Protein AF-A0A832K5X6-F1 (afdb_monomer_lite)

pLDDT: mean 90.78, std 11.9, range [24.38, 98.81]

Foldseek 3Di:
DDDDDDDDDDDDDDDDDDDDPPPDDPFDPDAQKDDADQWIKGFDDDPQWTQGIFIDGNRHGQWDKGFWPPCQKTANDWGWDADPQKIKIKGAPIAGDPQLFFDWDRGWIWMWIDHHPDPWIKIWTKTWGQTHDPVSNCVVFNQDFAWTTKTADPQFQWKDDLLATAGAVVNPCALQANQQFPHCAGWQYASRDSQKGQKAALLLRLFSKIKTDNQVQLKIKMWGQVVCQQFPLLRRQWIKMFGQDGDPDGTIITIGPGAQFFLRRHHDYDHNGDMRIGMTITDIDRRRHLLFAPLVVVLVCCCVPPLLRFFFFAPFFALQLAFLALQVCQLDFDFQDQLQQKDFADQQGDPKFDHGWIAGDRLVCLRFLHVLLVVLVDDVSVVNNVVNVVLCVVQWDWDADPNATAIFHKPPSGGFIDPRQDPVRIDRLALSRLSNLSSLLSCCLPPVDCVSVVVNSRHLSVLSPSLHYFANDRNNRSKHFLLSLRSLLSSLQLLLVRPCPPPVCVVVSVSSLSSSVRSNSNSFSHNSWASDLQAQDTRHLFGFGISTSQRRSWGFQFSCQSSLSSLQLSCQAPVPLSSLQSSRVNSLQVQLQFALFDDQFSSRDDQFRGFRTQHRAGSHNLGHRGTDLGHGHHHDSQEEFGNFAQKHWEHYDQAIHMHGHFDDFKDWFQWFDDPQRWIKIAIAGPDPFFGKYKYFHHSHQLPPWWKWKCDPPDIGTDDEPGQKHDDSSHRRIIMGGRDDHGIMITTHDDDSPGDRRDHNNRNHDEDDDQVSQDDPQKGWDPFPFDDAWDLGRGDLATPNSDDAAWGHRSNFIWGFHDCVHNVGGGWDAFWDFDPDWAPQFQKKKWKKKAQDPDKWKWWAKPVRDTDTWDPQWFFNDDDDDPSHDITITMTMDGDPPPITTGTMGTDRMITGIMMTGNDDPVSVVSSCVSGVVRSVVSVVVVVVLVVLVVLLVLLPPQAAQQEEEFDDDQSAPLNSSCSSSCVVVRYDYADLVQLLPPVRQACVRHQEYEYREAAEHEQEAPDGRSNLVSVLRRLLRLHEYEYQYQYQHHQQFYDYHVGGGDDGDRSCVVVQFDWDQQDQADPDWWKKAFDPVDDQADDDDRIDTQDPDDRNRHTATAQVRGDPQKDKDAGIATPPRHHQWIKIARCDDSSHNGIYTHHGNRCCPDPCNVRNSSRNSSNVSVSSD

Sequence (1185 aa):
MYFQKRVISGFAIWAGFLFLSVGLLKVEAGMKEIEAGNQRVSAVEEKGEFTGFDFSVDGKVVAPIRLSSNNFITAGKVETKEESGRKTLVLSALKAKSNTGVKLGAEDYVSITLEQGELYPVVKFRITLSDFNEDKWKDGAGNCPFHFLTCSMQDADAWQMRGWTMATPKADPFPLLIDPHGGNDCEVASKFNRNWSYICPVGAHPVPLIGIWAPERKHYVGYLFQGARFLDHTEKYVATAYCWKEGKDSQFITLAYPYGGKLYQQLVLPKKGDTVSSWFHLIWSLDMPSTKDPNELVHNFIFEKYSAYLPGVPRINDMSFQPGECQKALRVFPQPGSPGIVYKIGPDGDAFSEPGGMYMGGWGWHRELPVEAAWKRGKAAIEKCKKDLEYLYPLAKKFTIGGDECITWEEPLEGKWKQGWDPDNRNVHNSDVWAAAIALVDLYRNEKDPGYLPWIDGLYNWTKHFVFTRNEFHDVPSSPFAIGCNLSCAFLLDYYFTFKYDPQRSQKARDAVDLARAILYRYMPIWPSDNDEADNLDSAFLLEPNSGRDWAGLACANEVHWVLDTITQVYVHTGDKKLNYYMKGILERWYLLYRDEYHRSVMEYPRSAFTEGLGLFDGSGPGRGGRYNFGCADILPFHYPIGKSLLRVTAGEKGAFACNKKGVHTYITDYRYTPDANFSFRVKSKLKEPFDVSITFPFYNITQKPVKIVRGDTQIELVKGEGYKLYATSPSSVYVMNVQDGDIVVVGDVDMKSPVISLEHGFEYKKPTQKELTEGGFEMLYLPVNTAVSLDWEDPSSFAGILPGRHYAFKVPYYIVPPEVSGGPIAVKDNCSFKEPVSGASRIFVVYSEEGSKPEISILLDDGKSVMLPEDAALAWKFWPPCFTRRLWMSSIAIPAGKKVTGVNVKDALLFAFTSWKGDDAGLKTVMECYTKAVEEGKKTRIAEKEMNEFKKQLENIPKGKIAILPPEATSVAATFAGKTGIMEKAKFINTNQLVGSGVFNARNYPVAFYFAGEEYVKTVREDEDGIEAIKRFLSGGGLLVLLPSGPYPMFYGSEKGQKAKTGDPLLPKIGIPMTCAFERPPGPLEMTFNRNQKIIKGLPDVIPFPETGDQRLRPIPPERVTGEAQVTSILTVENYGDAICYIEFKDGELKGGKILYVWSTLLTQEYGQTILNEVFKFVASQFK

Structure (mmCIF, N/CA/C/O backbone):
data_AF-A0A832K5X6-F1
#
_entry.id   AF-A0A832K5X6-F1
#
loop_
_atom_site.group_PDB
_atom_site.id
_atom_site.type_symbol
_atom_site.label_atom_id
_atom_site.label_alt_id
_atom_site.label_comp_id
_atom_site.label_asym_id
_atom_site.label_entity_id
_atom_site.label_seq_id
_atom_site.pdbx_PDB_ins_code
_atom_site.Cartn_x
_atom_site.Cartn_y
_atom_site.Cartn_z
_atom_site.occupancy
_atom_site.B_iso_or_equiv
_atom_site.auth_seq_id
_atom_site.auth_comp_id
_atom_site.auth_asym_id
_atom_site.auth_atom_id
_atom_site.pdbx_PDB_model_num
ATOM 1 N N . MET A 1 1 ? -25.272 -55.835 28.101 1.00 28.42 1 MET A N 1
ATOM 2 C CA . MET A 1 1 ? -25.116 -57.247 28.516 1.00 28.42 1 MET A CA 1
ATOM 3 C C . MET A 1 1 ? -25.075 -57.255 30.043 1.00 28.42 1 MET A C 1
ATOM 5 O O . MET A 1 1 ? -24.190 -56.587 30.532 1.00 28.42 1 MET A O 1
ATOM 9 N N . TYR A 1 2 ? -26.051 -57.887 30.729 1.00 24.64 2 TYR A N 1
ATOM 10 C CA . TYR A 1 2 ? -26.126 -58.233 32.182 1.00 24.64 2 TYR A CA 1
ATOM 11 C C . TYR A 1 2 ? -25.708 -57.186 33.270 1.00 24.64 2 TYR A C 1
ATOM 13 O O . TYR A 1 2 ? -24.648 -56.597 33.181 1.00 24.64 2 TYR A O 1
ATOM 21 N N . PHE A 1 3 ? -26.419 -56.948 34.391 1.00 27.56 3 PHE A N 1
ATOM 22 C CA . PHE A 1 3 ? -27.741 -57.383 34.896 1.00 27.56 3 PHE A CA 1
ATOM 23 C C . PHE A 1 3 ? -28.139 -56.559 36.164 1.00 27.56 3 PHE A C 1
ATOM 25 O O . PHE A 1 3 ? -27.250 -56.098 36.859 1.00 27.56 3 PHE A O 1
ATOM 32 N N . GLN A 1 4 ? -29.450 -56.450 36.466 1.00 27.53 4 GLN A N 1
ATOM 33 C CA . GLN A 1 4 ? -30.136 -56.200 37.778 1.00 27.53 4 GLN A CA 1
ATOM 34 C C . GLN A 1 4 ? -29.647 -55.096 38.768 1.00 27.53 4 GLN A C 1
ATOM 36 O O . GLN A 1 4 ? -28.482 -55.018 39.113 1.00 27.53 4 GLN A O 1
ATOM 41 N N . LYS A 1 5 ? -30.477 -54.158 39.275 1.00 30.28 5 LYS A N 1
ATOM 42 C CA . LYS A 1 5 ? -31.787 -54.180 40.009 1.00 30.28 5 LYS A CA 1
ATOM 43 C C . LYS A 1 5 ? -31.727 -54.463 41.530 1.00 30.28 5 LYS A C 1
ATOM 45 O O . LYS A 1 5 ? -31.604 -55.619 41.918 1.00 30.28 5 LYS A O 1
ATOM 50 N N . ARG A 1 6 ? -32.088 -53.444 42.335 1.00 26.84 6 ARG A N 1
ATOM 51 C CA . ARG A 1 6 ? -33.115 -53.396 43.428 1.00 26.84 6 ARG A CA 1
ATOM 52 C C . ARG A 1 6 ? -33.050 -51.976 44.057 1.00 26.84 6 ARG A C 1
ATOM 54 O O . ARG A 1 6 ? -31.949 -51.548 44.358 1.00 26.84 6 ARG A O 1
ATOM 61 N N . VAL A 1 7 ? -34.074 -51.102 44.101 1.00 28.72 7 VAL A N 1
ATOM 62 C CA . VAL A 1 7 ? -35.502 -51.206 44.520 1.00 28.72 7 VAL A CA 1
ATOM 63 C C . VAL A 1 7 ? -35.550 -51.538 46.029 1.00 28.72 7 VAL A C 1
ATOM 65 O O . VAL A 1 7 ? -35.033 -52.583 46.402 1.00 28.72 7 VAL A O 1
ATOM 68 N N . ILE A 1 8 ? -36.053 -50.676 46.936 1.00 27.97 8 ILE A N 1
ATOM 69 C CA . ILE A 1 8 ? -37.490 -50.474 47.263 1.00 27.97 8 ILE A CA 1
ATOM 70 C C . ILE A 1 8 ? -37.737 -49.216 48.158 1.00 27.97 8 ILE A C 1
ATOM 72 O O . ILE A 1 8 ? -36.993 -49.014 49.105 1.00 27.97 8 ILE A O 1
ATOM 76 N N . SER A 1 9 ? -38.805 -48.449 47.833 1.00 27.28 9 SER A N 1
ATOM 77 C CA . SER A 1 9 ? -39.694 -47.519 48.613 1.00 27.28 9 SER A CA 1
ATOM 78 C C . SER A 1 9 ? -39.194 -46.646 49.794 1.00 27.28 9 SER A C 1
ATOM 80 O O . SER A 1 9 ? -38.383 -47.085 50.591 1.00 27.28 9 SER A O 1
ATOM 82 N N . GLY A 1 10 ? -39.788 -45.476 50.088 1.00 25.58 10 GLY A N 1
ATOM 83 C CA . GLY A 1 10 ? -40.929 -44.778 49.460 1.00 25.58 10 GLY A CA 1
ATOM 84 C C . GLY A 1 10 ? -41.652 -43.804 50.421 1.00 25.58 10 GLY A C 1
ATOM 85 O O . GLY A 1 10 ? -41.367 -43.812 51.611 1.00 25.58 10 GLY A O 1
ATOM 86 N N . PHE A 1 11 ? -42.619 -43.038 49.883 1.00 25.77 11 PHE A N 1
ATOM 87 C CA . PHE A 1 11 ? -43.412 -41.946 50.504 1.00 25.77 11 PHE A CA 1
ATOM 88 C C . PHE A 1 11 ? -42.625 -40.662 50.873 1.00 25.77 11 PHE A C 1
ATOM 90 O O . PHE A 1 11 ? -41.621 -40.755 51.561 1.00 25.77 11 PHE A O 1
ATOM 97 N N . ALA A 1 12 ? -42.957 -39.408 50.522 1.00 25.78 12 ALA A N 1
ATOM 98 C CA . ALA A 1 12 ? -43.985 -38.686 49.736 1.00 25.78 12 ALA A CA 1
ATOM 99 C C . ALA A 1 12 ? -44.571 -37.524 50.573 1.00 25.78 12 ALA A C 1
ATOM 101 O O . ALA A 1 12 ? -44.940 -37.755 51.720 1.00 25.78 12 ALA A O 1
ATOM 102 N N . ILE A 1 13 ? -44.755 -36.352 49.923 1.00 26.09 13 ILE A N 1
ATOM 103 C CA . ILE A 1 13 ? -45.437 -35.114 50.401 1.00 26.09 13 ILE A CA 1
ATOM 104 C C . ILE A 1 13 ? -44.584 -34.287 51.407 1.00 26.09 13 ILE A C 1
ATOM 106 O O . ILE A 1 13 ? -44.128 -34.836 52.398 1.00 26.09 13 ILE A O 1
ATOM 110 N N . TRP A 1 14 ? -44.298 -32.978 51.231 1.00 24.38 14 TRP A N 1
ATOM 111 C CA . TRP A 1 14 ? -44.608 -32.002 50.152 1.00 24.38 14 TRP A CA 1
ATOM 112 C C . TRP A 1 14 ? -43.630 -30.787 50.137 1.00 24.38 14 TRP A C 1
ATOM 114 O O . TRP A 1 14 ? -42.732 -30.720 50.964 1.00 24.38 14 TRP A O 1
ATOM 124 N N . ALA A 1 15 ? -43.878 -29.819 49.233 1.00 27.23 15 ALA A N 1
ATOM 125 C CA . ALA A 1 15 ? -43.425 -28.407 49.219 1.00 27.23 15 ALA A CA 1
ATOM 126 C C . ALA A 1 15 ? -41.910 -28.081 49.324 1.00 27.23 15 ALA A C 1
ATOM 128 O O . ALA A 1 15 ? -41.325 -28.068 50.403 1.00 27.23 15 ALA A O 1
ATOM 129 N N . GLY A 1 16 ? -41.308 -27.659 48.202 1.00 25.94 16 GLY A N 1
ATOM 130 C CA . GLY A 1 16 ? -39.952 -27.094 48.137 1.00 25.94 16 GLY A CA 1
ATOM 131 C C . GLY A 1 16 ? -39.908 -25.798 47.318 1.00 25.94 16 GLY A C 1
ATOM 132 O O . GLY A 1 16 ? -40.388 -25.764 46.187 1.00 25.94 16 GLY A O 1
ATOM 133 N N . PHE A 1 17 ? -39.353 -24.737 47.908 1.00 27.08 17 PHE A N 1
ATOM 134 C CA . PHE A 1 17 ? -39.148 -23.422 47.285 1.00 27.08 17 PHE A CA 1
ATOM 135 C C . PHE A 1 17 ? -38.156 -23.463 46.109 1.00 27.08 17 PHE A C 1
ATOM 137 O O . PHE A 1 17 ? -37.307 -24.351 46.033 1.00 27.08 17 PHE A O 1
ATOM 144 N N . LEU A 1 18 ? -38.202 -22.432 45.252 1.00 28.77 18 LEU A N 1
ATOM 145 C CA . LEU A 1 18 ? -37.092 -22.094 44.354 1.00 28.77 18 LEU A CA 1
ATOM 146 C C . LEU A 1 18 ? -35.782 -22.020 45.151 1.00 28.77 18 LEU A C 1
ATOM 148 O O . LEU A 1 18 ? -35.662 -21.202 46.061 1.00 28.77 18 LEU A O 1
ATOM 152 N N . PHE A 1 19 ? -34.779 -22.786 44.730 1.00 27.12 19 PHE A N 1
ATOM 153 C CA . PHE A 1 19 ? -33.386 -22.515 45.063 1.00 27.12 19 PHE A CA 1
ATOM 154 C C . PHE A 1 19 ? -32.607 -22.265 43.777 1.00 27.12 19 PHE A C 1
ATOM 156 O O . PHE A 1 19 ? -32.458 -23.161 42.946 1.00 27.12 19 PHE A O 1
ATOM 163 N N . LEU A 1 20 ? -32.091 -21.041 43.630 1.00 29.83 20 LEU A N 1
ATOM 164 C CA . LEU A 1 20 ? -30.995 -20.787 42.704 1.00 29.83 20 LEU A CA 1
ATOM 165 C C . LEU A 1 20 ? -29.805 -21.634 43.160 1.00 29.83 20 LEU A C 1
ATOM 167 O O . LEU A 1 20 ? -29.304 -21.458 44.272 1.00 29.83 20 LEU A O 1
ATOM 171 N N . SER A 1 21 ? -29.313 -22.507 42.287 1.00 26.70 21 SER A N 1
ATOM 172 C CA . SER A 1 21 ? -28.003 -23.126 42.449 1.00 26.70 21 SER A CA 1
ATOM 173 C C . SER A 1 21 ? -26.920 -22.082 42.167 1.00 26.70 21 SER A C 1
ATOM 175 O O . SER A 1 21 ? -26.371 -22.017 41.067 1.00 26.70 21 SER A O 1
ATOM 177 N N . VAL A 1 22 ? -26.631 -21.240 43.162 1.00 30.64 22 VAL A N 1
ATOM 178 C CA . VAL A 1 22 ? -25.439 -20.388 43.167 1.00 30.64 22 VAL A CA 1
ATOM 179 C C . VAL A 1 22 ? -24.222 -21.307 43.202 1.00 30.64 22 VAL A C 1
ATOM 181 O O . VAL A 1 22 ? -23.914 -21.912 44.230 1.00 30.64 22 VAL A O 1
ATOM 184 N N . GLY A 1 23 ? -23.537 -21.427 42.065 1.00 29.27 23 GLY A N 1
ATOM 185 C CA . GLY A 1 23 ? -22.222 -22.050 42.001 1.00 29.27 23 GLY A CA 1
ATOM 186 C C . GLY A 1 23 ? -21.234 -21.206 42.800 1.00 29.27 23 GLY A C 1
ATOM 187 O O . GLY A 1 23 ? -20.798 -20.157 42.335 1.00 29.27 23 GLY A O 1
ATOM 188 N N . LEU A 1 24 ? -20.911 -21.648 44.015 1.00 29.34 24 LEU A N 1
ATOM 189 C CA . LEU A 1 24 ? -19.912 -21.016 44.873 1.00 29.34 24 LEU A CA 1
ATOM 190 C C . LEU A 1 24 ? -18.517 -21.167 44.251 1.00 29.34 24 LEU A C 1
ATOM 192 O O . LEU A 1 24 ? -17.812 -22.146 44.493 1.00 29.34 24 LEU A O 1
ATOM 196 N N . LEU A 1 25 ? -18.119 -20.160 43.471 1.00 33.97 25 LEU A N 1
ATOM 197 C CA . LEU A 1 25 ? -16.722 -19.888 43.149 1.00 33.97 25 LEU A CA 1
ATOM 198 C C . LEU A 1 25 ? -15.936 -19.764 44.461 1.00 33.97 25 LEU A C 1
ATOM 200 O O . LEU A 1 25 ? -16.143 -18.829 45.239 1.00 33.97 25 LEU A O 1
ATOM 204 N N . LYS A 1 26 ? -15.023 -20.707 44.710 1.00 29.92 26 LYS A N 1
ATOM 205 C CA . LYS A 1 26 ? -14.013 -20.558 45.759 1.00 29.92 26 LYS A CA 1
ATOM 206 C C . LYS A 1 26 ? -13.055 -19.441 45.351 1.00 29.92 26 LYS A C 1
ATOM 208 O O . LYS A 1 26 ? -12.179 -19.646 44.519 1.00 29.92 26 LYS A O 1
ATOM 213 N N . VAL A 1 27 ? -13.206 -18.275 45.968 1.00 35.00 27 VAL A N 1
ATOM 214 C CA . VAL A 1 27 ? -12.188 -17.223 45.928 1.00 35.00 27 VAL A CA 1
ATOM 215 C C . VAL A 1 27 ? -11.085 -17.607 46.914 1.00 35.00 27 VAL A C 1
ATOM 217 O O . VAL A 1 27 ? -11.219 -17.384 48.117 1.00 35.00 27 VAL A O 1
ATOM 220 N N . GLU A 1 28 ? -9.999 -18.206 46.423 1.00 34.47 28 GLU A N 1
ATOM 221 C CA . GLU A 1 28 ? -8.779 -18.363 47.219 1.00 34.47 28 GLU A CA 1
ATOM 222 C C . GLU A 1 28 ? -8.043 -17.022 47.296 1.00 34.47 28 GLU A C 1
ATOM 224 O O . GLU A 1 28 ? -7.357 -16.591 46.371 1.00 34.47 28 GLU A O 1
ATOM 229 N N . ALA A 1 29 ? -8.203 -16.333 48.426 1.00 34.06 29 ALA A N 1
ATOM 230 C CA . ALA A 1 29 ? -7.437 -15.134 48.725 1.00 34.06 29 ALA A CA 1
ATOM 231 C C . ALA A 1 29 ? -5.978 -15.512 49.038 1.00 34.06 29 ALA A C 1
ATOM 233 O O . ALA A 1 29 ? -5.690 -16.002 50.130 1.00 34.06 29 ALA A O 1
ATOM 234 N N . GLY A 1 30 ? -5.054 -15.268 48.103 1.00 47.97 30 GLY A N 1
ATOM 235 C CA . GLY A 1 30 ? -3.617 -15.379 48.384 1.00 47.97 30 GLY A CA 1
ATOM 236 C C . GLY A 1 30 ? -2.685 -15.559 47.185 1.00 47.97 30 GLY A C 1
ATOM 237 O O . GLY A 1 30 ? -1.520 -15.177 47.286 1.00 47.97 30 GLY A O 1
ATOM 238 N N . MET A 1 31 ? -3.153 -16.096 46.053 1.00 58.00 31 MET A N 1
ATOM 239 C CA . MET A 1 31 ? -2.279 -16.302 44.892 1.00 58.00 31 MET A CA 1
ATOM 240 C C . MET A 1 31 ? -2.065 -15.000 44.111 1.00 58.00 31 MET A C 1
ATOM 242 O O . MET A 1 31 ? -3.007 -14.385 43.619 1.00 58.00 31 MET A O 1
ATOM 246 N N . LYS A 1 32 ? -0.798 -14.590 43.989 1.00 86.38 32 LYS A N 1
ATOM 247 C CA . LYS A 1 32 ? -0.348 -13.475 43.134 1.00 86.38 32 LYS A CA 1
ATOM 248 C C . LYS A 1 32 ? 0.123 -13.959 41.758 1.00 86.38 32 LYS A C 1
ATOM 250 O O . LYS A 1 32 ? 0.779 -13.211 41.042 1.00 86.38 32 LYS A O 1
ATOM 255 N N . GLU A 1 33 ? -0.160 -15.210 41.406 1.00 94.12 33 GLU A N 1
ATOM 256 C CA . GLU A 1 33 ? 0.367 -15.858 40.210 1.00 94.12 33 GLU A CA 1
ATOM 257 C C . GLU A 1 33 ? -0.575 -16.919 39.639 1.00 94.12 33 GLU A C 1
ATOM 259 O O . GLU A 1 33 ? -1.428 -17.453 40.346 1.00 94.12 33 GLU A O 1
ATOM 264 N N . ILE A 1 34 ? -0.408 -17.208 38.349 1.00 96.31 34 ILE A N 1
ATOM 265 C CA . ILE A 1 34 ? -1.093 -18.278 37.615 1.00 96.31 34 ILE A CA 1
ATOM 266 C C . ILE A 1 34 ? -0.094 -19.045 36.743 1.00 96.31 34 ILE A C 1
ATOM 268 O O . ILE A 1 34 ? 0.889 -18.475 36.270 1.00 96.31 34 ILE A O 1
ATOM 272 N N . GLU A 1 35 ? -0.367 -20.328 36.495 1.00 94.38 35 GLU A N 1
ATOM 273 C CA . GLU A 1 35 ? 0.520 -21.221 35.737 1.00 94.38 35 GLU A CA 1
ATOM 274 C C . GLU A 1 35 ? -0.244 -22.170 34.809 1.00 94.38 35 GLU A C 1
ATOM 276 O O . GLU A 1 35 ? -1.208 -22.819 35.235 1.00 94.38 35 GLU A O 1
ATOM 281 N N . ALA A 1 36 ? 0.235 -22.323 33.574 1.00 93.25 36 ALA A N 1
ATOM 282 C CA . ALA A 1 36 ? -0.241 -23.323 32.622 1.00 93.25 36 ALA A CA 1
ATOM 283 C C . ALA A 1 36 ? 0.947 -23.957 31.880 1.00 93.25 36 ALA A C 1
ATOM 285 O O . ALA A 1 36 ? 1.623 -23.310 31.082 1.00 93.25 36 ALA A O 1
ATOM 286 N N . GLY A 1 37 ? 1.211 -25.242 32.137 1.00 91.00 37 GLY A N 1
ATOM 287 C CA . GLY A 1 37 ? 2.379 -25.924 31.576 1.00 91.00 37 GLY A CA 1
ATOM 288 C C . GLY A 1 37 ? 3.682 -25.303 32.086 1.00 91.00 37 GLY A C 1
ATOM 289 O O . GLY A 1 37 ? 3.905 -25.260 33.291 1.00 91.00 37 GLY A O 1
ATOM 290 N N . ASN A 1 38 ? 4.529 -24.823 31.174 1.00 92.50 38 ASN A N 1
ATOM 291 C CA . ASN A 1 38 ? 5.772 -24.121 31.504 1.00 92.50 38 ASN A CA 1
ATOM 292 C C . ASN A 1 38 ? 5.644 -22.585 31.533 1.00 92.50 38 ASN A C 1
ATOM 294 O O . ASN A 1 38 ? 6.644 -21.897 31.744 1.00 92.50 38 ASN A O 1
ATOM 298 N N . GLN A 1 39 ? 4.437 -22.051 31.318 1.00 96.44 39 GLN A N 1
ATOM 299 C CA . GLN A 1 39 ? 4.143 -20.621 31.371 1.00 96.44 39 GLN A CA 1
ATOM 300 C C . GLN A 1 39 ? 3.651 -20.216 32.763 1.00 96.44 39 GLN A C 1
ATOM 302 O O . GLN A 1 39 ? 2.779 -20.873 33.338 1.00 96.44 39 GLN A O 1
ATOM 307 N N . ARG A 1 40 ? 4.159 -19.091 33.269 1.00 96.81 40 ARG A N 1
ATOM 308 C CA . ARG A 1 40 ? 3.787 -18.480 34.552 1.00 96.81 40 ARG A CA 1
ATOM 309 C C . ARG A 1 40 ? 3.549 -16.982 34.364 1.00 96.81 40 ARG A C 1
ATOM 311 O O . ARG A 1 40 ? 4.303 -16.318 33.658 1.00 96.81 40 ARG A O 1
ATOM 318 N N . VAL A 1 41 ? 2.545 -16.435 35.043 1.00 98.00 41 VAL A N 1
ATOM 319 C CA . VAL A 1 41 ? 2.393 -14.987 35.253 1.00 98.00 41 VAL A CA 1
ATOM 320 C C . VAL A 1 41 ? 2.437 -14.720 36.748 1.00 98.00 41 VAL A C 1
ATOM 322 O O . VAL A 1 41 ? 1.666 -15.338 37.476 1.00 98.00 41 VAL A O 1
ATOM 325 N N . SER A 1 42 ? 3.255 -13.765 37.190 1.00 97.56 42 SER A N 1
ATOM 326 C CA . SER A 1 42 ? 3.286 -13.296 38.583 1.00 97.56 42 SER A CA 1
ATOM 327 C C . SER A 1 42 ? 3.060 -11.779 38.639 1.00 97.56 42 SER A C 1
ATOM 329 O O . SER A 1 42 ? 3.676 -11.030 37.883 1.00 97.56 42 SER A O 1
ATOM 331 N N . ALA A 1 43 ? 2.176 -11.306 39.520 1.00 97.50 43 ALA A N 1
ATOM 332 C CA . ALA A 1 43 ? 1.947 -9.879 39.749 1.00 97.50 43 ALA A CA 1
ATOM 333 C C . ALA A 1 43 ? 3.146 -9.229 40.461 1.00 97.50 43 ALA A C 1
ATOM 335 O O . ALA A 1 43 ? 3.717 -9.801 41.390 1.00 97.50 43 ALA A O 1
ATOM 336 N N . VAL A 1 44 ? 3.492 -8.010 40.048 1.00 96.25 44 VAL A N 1
ATOM 337 C CA . VAL A 1 44 ? 4.636 -7.244 40.562 1.00 96.25 44 VAL A CA 1
ATOM 338 C C . VAL A 1 44 ? 4.139 -6.158 41.510 1.00 96.25 44 VAL A C 1
ATOM 340 O O . VAL A 1 44 ? 3.235 -5.396 41.168 1.00 96.25 44 VAL A O 1
ATOM 343 N N . GLU A 1 45 ? 4.727 -6.090 42.704 1.00 93.62 45 GLU A N 1
ATOM 344 C CA . GLU A 1 45 ? 4.344 -5.170 43.779 1.00 93.62 45 GLU A CA 1
ATOM 345 C C . GLU A 1 45 ? 5.529 -4.291 44.194 1.00 93.62 45 GLU A C 1
ATOM 347 O O . GLU A 1 45 ? 6.598 -4.791 44.545 1.00 93.62 45 GLU A O 1
ATOM 352 N N . GLU A 1 46 ? 5.328 -2.973 44.208 1.00 88.81 46 GLU A N 1
ATOM 353 C CA . GLU A 1 46 ? 6.294 -1.994 44.705 1.00 88.81 46 GLU A CA 1
ATOM 354 C C . GLU A 1 46 ? 5.636 -1.148 45.798 1.00 88.81 46 GLU A C 1
ATOM 356 O O . GLU A 1 46 ? 4.611 -0.508 45.577 1.00 88.81 46 GLU A O 1
ATOM 361 N N . LYS A 1 47 ? 6.247 -1.097 46.990 1.00 84.62 47 LYS A N 1
ATOM 362 C CA . LYS A 1 47 ? 5.812 -0.233 48.110 1.00 84.62 47 LYS A CA 1
ATOM 363 C C . LYS A 1 47 ? 4.334 -0.407 48.531 1.00 84.62 47 LYS A C 1
ATOM 365 O O . LYS A 1 47 ? 3.744 0.530 49.062 1.00 84.62 47 LYS A O 1
ATOM 370 N N . GLY A 1 48 ? 3.764 -1.599 48.342 1.00 84.62 48 GLY A N 1
ATOM 371 C CA . GLY A 1 48 ? 2.380 -1.919 48.713 1.00 84.62 48 GLY A CA 1
ATOM 372 C C . GLY A 1 48 ? 1.333 -1.642 47.628 1.00 84.62 48 GLY A C 1
ATOM 373 O O . GLY A 1 48 ? 0.141 -1.758 47.906 1.00 84.62 48 GLY A O 1
ATOM 374 N N . GLU A 1 49 ? 1.744 -1.280 46.408 1.00 89.50 49 GLU A N 1
ATOM 375 C CA . GLU A 1 49 ? 0.854 -1.186 45.246 1.00 89.50 49 GLU A CA 1
ATOM 376 C C . GLU A 1 49 ? 1.358 -2.064 44.095 1.00 89.50 49 GLU A C 1
ATOM 378 O O . GLU A 1 49 ? 2.564 -2.248 43.913 1.00 89.50 49 GLU A O 1
ATOM 383 N N . PHE A 1 50 ? 0.439 -2.609 43.296 1.00 96.31 50 PHE A N 1
ATOM 384 C CA . PHE A 1 50 ? 0.803 -3.465 42.169 1.00 96.31 50 PHE A CA 1
ATOM 385 C C . PHE A 1 50 ? 1.131 -2.615 40.941 1.00 96.31 50 PHE A C 1
ATOM 387 O O . PHE A 1 50 ? 0.307 -1.816 40.493 1.00 96.31 50 PHE A O 1
ATOM 394 N N . THR A 1 51 ? 2.333 -2.777 40.389 1.00 96.56 51 THR A N 1
ATOM 395 C CA . THR A 1 51 ? 2.828 -1.993 39.244 1.00 96.56 51 THR A CA 1
ATOM 396 C C . THR A 1 51 ? 2.673 -2.719 37.912 1.00 96.56 51 THR A C 1
ATOM 398 O O . THR A 1 51 ? 2.841 -2.098 36.866 1.00 96.56 51 THR A O 1
ATOM 401 N N . GLY A 1 52 ? 2.328 -4.009 37.914 1.00 97.62 52 GLY A N 1
ATOM 402 C CA . GLY A 1 52 ? 2.132 -4.801 36.699 1.00 97.62 52 GLY A CA 1
ATOM 403 C C . GLY A 1 52 ? 2.238 -6.302 36.939 1.00 97.62 52 GLY A C 1
ATOM 404 O O . GLY A 1 52 ? 1.876 -6.793 38.008 1.00 97.62 52 GLY A O 1
ATOM 405 N N . PHE A 1 53 ? 2.738 -7.028 35.941 1.00 98.38 53 PHE A N 1
ATOM 406 C CA . PHE A 1 53 ? 2.995 -8.465 36.008 1.00 98.38 53 PHE A CA 1
ATOM 407 C C . PHE A 1 53 ? 4.212 -8.862 35.160 1.00 98.38 53 PHE A C 1
ATOM 409 O O . PHE A 1 53 ? 4.526 -8.220 34.160 1.00 98.38 53 PHE A O 1
ATOM 416 N N . ASP A 1 54 ? 4.872 -9.952 35.535 1.00 98.25 54 ASP A N 1
ATOM 417 C CA . ASP A 1 54 ? 5.916 -10.594 34.738 1.00 98.25 54 ASP A CA 1
ATOM 418 C C . ASP A 1 54 ? 5.364 -11.884 34.125 1.00 98.25 54 ASP A C 1
ATOM 420 O O . ASP A 1 54 ? 4.924 -12.782 34.847 1.00 98.25 54 ASP A O 1
ATOM 424 N N . PHE A 1 55 ? 5.397 -11.988 32.794 1.00 98.31 55 PHE A N 1
ATOM 425 C CA . PHE A 1 55 ? 5.167 -13.248 32.085 1.00 98.31 55 PHE A CA 1
ATOM 426 C C . PHE A 1 55 ? 6.497 -13.985 31.908 1.00 98.31 55 PHE A C 1
ATOM 428 O O . PHE A 1 55 ? 7.481 -13.415 31.428 1.00 98.31 55 PHE A O 1
ATOM 435 N N . SER A 1 56 ? 6.521 -15.254 32.308 1.00 97.69 56 SER A N 1
ATOM 436 C CA . SER A 1 56 ? 7.712 -16.098 32.358 1.00 97.69 56 SER A CA 1
ATOM 437 C C . SER A 1 56 ? 7.484 -17.455 31.705 1.00 97.69 56 SER A C 1
ATOM 439 O O . SER A 1 56 ? 6.399 -18.027 31.807 1.00 97.69 56 SER A O 1
ATOM 441 N N . VAL A 1 57 ? 8.538 -17.999 31.099 1.00 95.88 57 VAL A N 1
ATOM 442 C CA . VAL A 1 57 ? 8.558 -19.331 30.480 1.00 95.88 57 VAL A CA 1
ATOM 443 C C . VAL A 1 57 ? 9.803 -20.071 30.956 1.00 95.88 57 VAL A C 1
ATOM 445 O O . VAL A 1 57 ? 10.885 -19.486 31.013 1.00 95.88 57 VAL A O 1
ATOM 448 N N . ASP A 1 58 ? 9.647 -21.331 31.369 1.00 93.81 58 ASP A N 1
ATOM 449 C CA . ASP A 1 58 ? 10.727 -22.159 31.939 1.00 93.81 58 ASP A CA 1
ATOM 450 C C . ASP A 1 58 ? 11.491 -21.446 33.084 1.00 93.81 58 ASP A C 1
ATOM 452 O O . ASP A 1 58 ? 12.712 -21.542 33.220 1.00 93.81 58 ASP A O 1
ATOM 456 N N . GLY A 1 59 ? 10.761 -20.670 33.895 1.00 90.88 59 GLY A N 1
ATOM 457 C CA . GLY A 1 59 ? 11.297 -19.891 35.019 1.00 90.88 59 GLY A CA 1
ATOM 458 C C . GLY A 1 59 ? 12.042 -18.600 34.648 1.00 90.88 59 GLY A C 1
ATOM 459 O O . GLY A 1 59 ? 12.551 -17.927 35.542 1.00 90.88 59 GLY A O 1
ATOM 460 N N . LYS A 1 60 ? 12.112 -18.222 33.364 1.00 93.56 60 LYS A N 1
ATOM 461 C CA . LYS A 1 60 ? 12.733 -16.969 32.901 1.00 93.56 60 LYS A CA 1
ATOM 462 C C . LYS A 1 60 ? 11.668 -15.936 32.551 1.00 93.56 60 LYS A C 1
ATOM 464 O O . LYS A 1 60 ? 10.755 -16.253 31.794 1.00 93.56 60 LYS A O 1
ATOM 469 N N . VAL A 1 61 ? 11.821 -14.699 33.027 1.00 95.94 61 VAL A N 1
ATOM 470 C CA . VAL A 1 61 ? 10.963 -13.579 32.606 1.00 95.94 61 VAL A CA 1
ATOM 471 C C . VAL A 1 61 ? 11.190 -13.303 31.121 1.00 95.94 61 VAL A C 1
ATOM 473 O O . VAL A 1 61 ? 12.304 -12.985 30.703 1.00 95.94 61 VAL A O 1
ATOM 476 N N . VAL A 1 62 ? 10.119 -13.431 30.343 1.00 96.69 62 VAL A N 1
ATOM 477 C CA . VAL A 1 62 ? 10.069 -13.124 28.911 1.00 96.69 62 VAL A CA 1
ATOM 478 C C . VAL A 1 62 ? 9.570 -11.692 28.726 1.00 96.69 62 VAL A C 1
ATOM 480 O O . VAL A 1 62 ? 10.239 -10.879 28.101 1.00 96.69 62 VAL A O 1
ATOM 483 N N . ALA A 1 63 ? 8.442 -11.336 29.343 1.00 97.62 63 ALA A N 1
ATOM 484 C CA . ALA A 1 63 ? 7.830 -10.021 29.170 1.00 97.62 63 ALA A CA 1
ATOM 485 C C . ALA A 1 63 ? 7.510 -9.363 30.527 1.00 97.62 63 ALA A C 1
ATOM 487 O O . ALA A 1 63 ? 6.548 -9.772 31.189 1.00 97.62 63 ALA A O 1
ATOM 488 N N . PRO A 1 64 ? 8.291 -8.351 30.954 1.00 97.06 64 PRO A N 1
ATOM 489 C CA . PRO A 1 64 ? 7.983 -7.549 32.129 1.00 97.06 64 PRO A CA 1
ATOM 490 C C . PRO A 1 64 ? 6.999 -6.432 31.758 1.00 97.06 64 PRO A C 1
ATOM 492 O O . PRO A 1 64 ? 7.394 -5.387 31.242 1.00 97.06 64 PRO A O 1
ATOM 495 N N . ILE A 1 65 ? 5.710 -6.651 32.024 1.00 98.25 65 ILE A N 1
ATOM 496 C CA . ILE A 1 65 ? 4.641 -5.697 31.704 1.00 98.25 65 ILE A CA 1
ATOM 497 C C . ILE A 1 65 ? 4.354 -4.813 32.921 1.00 98.25 65 ILE A C 1
ATOM 499 O O . ILE A 1 65 ? 4.130 -5.320 34.024 1.00 98.25 65 ILE A O 1
ATOM 503 N N . ARG A 1 66 ? 4.340 -3.489 32.756 1.00 97.94 66 ARG A N 1
ATOM 504 C CA . ARG A 1 66 ? 3.965 -2.531 33.815 1.00 97.94 66 ARG A CA 1
ATOM 505 C C . ARG A 1 66 ? 2.763 -1.698 33.391 1.00 97.94 66 ARG A C 1
ATOM 507 O O . ARG A 1 66 ? 2.566 -1.434 32.212 1.00 97.94 66 ARG A O 1
ATOM 514 N N . LEU A 1 67 ? 1.925 -1.300 34.345 1.00 98.19 67 LEU A N 1
ATOM 515 C CA . LEU A 1 67 ? 0.668 -0.595 34.075 1.00 98.19 67 LEU A CA 1
ATOM 516 C C . LEU A 1 67 ? 0.891 0.765 33.397 1.00 98.19 67 LEU A C 1
ATOM 518 O O . LEU A 1 67 ? 0.055 1.167 32.595 1.00 98.19 67 LEU A O 1
ATOM 522 N N . SER A 1 68 ? 2.025 1.422 33.653 1.00 96.75 68 SER A N 1
ATOM 523 C CA . SER A 1 68 ? 2.546 2.591 32.929 1.00 96.75 68 SER A CA 1
ATOM 524 C C . SER A 1 68 ? 4.045 2.767 33.239 1.00 96.75 68 SER A C 1
ATOM 526 O O . SER A 1 68 ? 4.572 2.083 34.121 1.00 96.75 68 SER A O 1
ATOM 528 N N . SER A 1 69 ? 4.719 3.753 32.629 1.00 94.06 69 SER A N 1
ATOM 529 C CA . SER A 1 69 ? 5.998 4.239 33.179 1.00 94.06 69 SER A CA 1
ATOM 530 C C . SER A 1 69 ? 5.781 5.025 34.481 1.00 94.06 69 SER A C 1
ATOM 532 O O . SER A 1 69 ? 4.655 5.410 34.817 1.00 94.06 69 SER A O 1
ATOM 534 N N . ASN A 1 70 ? 6.862 5.242 35.232 1.00 91.81 70 ASN A N 1
ATOM 535 C CA . ASN A 1 70 ? 6.999 6.066 36.438 1.00 91.81 70 ASN A CA 1
ATOM 536 C C . ASN A 1 70 ? 5.952 5.810 37.535 1.00 91.81 70 ASN A C 1
ATOM 538 O O . ASN A 1 70 ? 5.721 6.669 38.399 1.00 91.81 70 ASN A O 1
ATOM 542 N N . ASN A 1 71 ? 5.342 4.622 37.490 1.00 93.56 71 ASN A N 1
ATOM 543 C CA . ASN A 1 71 ? 4.186 4.193 38.267 1.00 93.56 71 ASN A CA 1
ATOM 544 C C . ASN A 1 71 ? 3.052 5.252 38.228 1.00 93.56 71 ASN A C 1
ATOM 546 O O . ASN A 1 71 ? 2.429 5.538 39.249 1.00 93.56 71 ASN A O 1
ATOM 550 N N . PHE A 1 72 ? 2.814 5.883 37.064 1.00 95.00 72 PHE A N 1
ATOM 551 C CA . PHE A 1 72 ? 1.666 6.776 36.833 1.00 95.00 72 PHE A CA 1
ATOM 552 C C . PHE A 1 72 ? 0.320 6.064 37.015 1.00 95.00 72 PHE A C 1
ATOM 554 O O . PHE A 1 72 ? -0.641 6.716 37.418 1.00 95.00 72 PHE A O 1
ATOM 561 N N . ILE A 1 73 ? 0.261 4.755 36.759 1.00 97.31 73 ILE A N 1
ATOM 562 C CA . ILE A 1 73 ? -0.870 3.873 37.039 1.00 97.31 73 ILE A CA 1
ATOM 563 C C . ILE A 1 73 ? -0.389 2.720 37.931 1.00 97.31 73 ILE A C 1
ATOM 565 O O . ILE A 1 73 ? 0.624 2.082 37.643 1.00 97.31 73 ILE A O 1
ATOM 569 N N . THR A 1 74 ? -1.136 2.432 38.995 1.00 97.44 74 THR A N 1
ATOM 570 C CA . THR A 1 74 ? -0.966 1.252 39.860 1.00 97.44 74 THR A CA 1
ATOM 571 C C . THR A 1 74 ? -2.310 0.547 40.060 1.00 97.44 74 THR A C 1
ATOM 573 O O . THR A 1 74 ? -3.365 1.124 39.799 1.00 97.44 74 THR A O 1
ATOM 576 N N . ALA A 1 75 ? -2.304 -0.708 40.508 1.00 97.31 75 ALA A N 1
ATOM 577 C CA . ALA A 1 75 ? -3.509 -1.447 40.880 1.00 97.31 75 ALA A CA 1
ATOM 578 C C . ALA A 1 75 ? -3.575 -1.660 42.397 1.00 97.31 75 ALA A C 1
ATOM 580 O O . ALA A 1 75 ? -2.578 -1.990 43.044 1.00 97.31 75 ALA A O 1
ATOM 581 N N . GLY A 1 76 ? -4.771 -1.484 42.967 1.00 93.81 76 GLY A N 1
ATOM 582 C CA . GLY A 1 76 ? -5.038 -1.745 44.383 1.00 93.81 76 GLY A CA 1
ATOM 583 C C . GLY A 1 76 ? -5.382 -3.203 44.701 1.00 93.81 76 GLY A C 1
ATOM 584 O O . GLY A 1 76 ? -5.395 -3.572 45.874 1.00 93.81 76 GLY A O 1
ATOM 585 N N . LYS A 1 77 ? -5.684 -4.028 43.689 1.00 93.50 77 LYS A N 1
ATOM 586 C CA . LYS A 1 77 ? -6.123 -5.418 43.864 1.00 93.50 77 LYS A CA 1
ATOM 587 C C . LYS A 1 77 ? -5.554 -6.336 42.778 1.00 93.50 77 LYS A C 1
ATOM 589 O O . LYS A 1 77 ? -5.494 -5.955 41.611 1.00 93.50 77 LYS A O 1
ATOM 594 N N . VAL A 1 78 ? -5.213 -7.561 43.179 1.00 96.25 78 VAL A N 1
ATOM 595 C CA . VAL A 1 78 ? -4.948 -8.704 42.293 1.00 96.25 78 VAL A CA 1
ATOM 596 C C . VAL A 1 78 ? -6.004 -9.771 42.574 1.00 96.25 78 VAL A C 1
ATOM 598 O O . VAL A 1 78 ? -6.294 -10.062 43.736 1.00 96.25 78 VAL A O 1
ATOM 601 N N . GLU A 1 79 ? -6.566 -10.364 41.527 1.00 95.06 79 GLU A N 1
ATOM 602 C CA . GLU A 1 79 ? -7.402 -11.566 41.597 1.00 95.06 79 GLU A CA 1
ATOM 603 C C . GLU A 1 79 ? -6.864 -12.629 40.638 1.00 95.06 79 GLU A C 1
ATOM 605 O O . GLU A 1 79 ? -6.391 -12.303 39.550 1.00 95.06 79 GLU A O 1
ATOM 610 N N . THR A 1 80 ? -7.015 -13.902 40.995 1.00 94.75 80 THR A N 1
ATOM 611 C CA . THR A 1 80 ? -6.830 -15.032 40.077 1.00 94.75 80 THR A CA 1
ATOM 612 C C . THR A 1 80 ? -8.160 -15.751 39.873 1.00 94.75 80 THR A C 1
ATOM 614 O O . THR A 1 80 ? -8.937 -15.908 40.816 1.00 94.75 80 THR A O 1
ATOM 617 N N . LYS A 1 81 ? -8.443 -16.174 38.640 1.00 93.06 81 LYS A N 1
ATOM 618 C CA . LYS A 1 81 ? -9.678 -16.868 38.241 1.00 93.06 81 LYS A CA 1
ATOM 619 C C . LYS A 1 81 ? -9.318 -18.087 37.405 1.00 93.06 81 LYS A C 1
ATOM 621 O O . LYS A 1 81 ? -8.429 -17.993 36.564 1.00 93.06 81 LYS A O 1
ATOM 626 N N . GLU A 1 82 ? -10.012 -19.200 37.611 1.00 91.56 82 GLU A N 1
ATOM 627 C CA . GLU A 1 82 ? -9.874 -20.398 36.783 1.00 91.56 82 GLU A CA 1
ATOM 628 C C . GLU A 1 82 ? -11.249 -20.829 36.272 1.00 91.56 82 GLU A C 1
ATOM 630 O O . GLU A 1 82 ? -12.145 -21.148 37.052 1.00 91.56 82 GLU A O 1
ATOM 635 N N . GLU A 1 83 ? -11.424 -20.806 34.952 1.00 88.81 83 GLU A N 1
ATOM 636 C CA . GLU A 1 83 ? -12.694 -21.083 34.282 1.00 88.81 83 GLU A CA 1
ATOM 637 C C . GLU A 1 83 ? -12.438 -21.929 33.031 1.00 88.81 83 GLU A C 1
ATOM 639 O O . GLU A 1 83 ? -11.726 -21.518 32.118 1.00 88.81 83 GLU A O 1
ATOM 644 N N . SER A 1 84 ? -13.033 -23.124 32.964 1.00 84.56 84 SER A N 1
ATOM 645 C CA . SER A 1 84 ? -12.940 -24.027 31.798 1.00 84.56 84 SER A CA 1
ATOM 646 C C . SER A 1 84 ? -11.502 -24.325 31.322 1.00 84.56 84 SER A C 1
ATOM 648 O O . SER A 1 84 ? -11.256 -24.428 30.125 1.00 84.56 84 SER A O 1
ATOM 650 N N . GLY A 1 85 ? -10.543 -24.443 32.249 1.00 82.56 85 GLY A N 1
ATOM 651 C CA . GLY A 1 85 ? -9.124 -24.691 31.941 1.00 82.56 85 GLY A CA 1
ATOM 652 C C . GLY A 1 85 ? -8.313 -23.444 31.557 1.00 82.56 85 GLY A C 1
ATOM 653 O O . GLY A 1 85 ? -7.104 -23.546 31.349 1.00 82.56 85 GLY A O 1
ATOM 654 N N . ARG A 1 86 ? -8.943 -22.263 31.505 1.00 92.88 86 ARG A N 1
ATOM 655 C CA . ARG A 1 86 ? -8.260 -20.969 31.395 1.00 92.88 86 ARG A CA 1
ATOM 656 C C . ARG A 1 86 ? -7.975 -20.416 32.777 1.00 92.88 86 ARG A C 1
ATOM 658 O O . ARG A 1 86 ? -8.879 -20.353 33.608 1.00 92.88 86 ARG A O 1
ATOM 665 N N . LYS A 1 87 ? -6.749 -19.952 32.996 1.00 96.38 87 LYS A N 1
ATOM 666 C CA . LYS A 1 87 ? -6.350 -19.256 34.223 1.00 96.38 87 LYS A CA 1
ATOM 667 C C . LYS A 1 87 ? -6.092 -17.796 33.901 1.00 96.38 87 LYS A C 1
ATOM 669 O O . LYS A 1 87 ? -5.349 -17.495 32.975 1.00 96.38 87 LYS A O 1
ATOM 674 N N . THR A 1 88 ? -6.695 -16.893 34.659 1.00 97.31 88 THR A N 1
ATOM 675 C CA . THR A 1 88 ? -6.636 -15.448 34.422 1.00 97.31 88 THR A CA 1
ATOM 676 C C . THR A 1 88 ? -6.152 -14.738 35.675 1.00 97.31 88 THR A C 1
ATOM 678 O O . THR A 1 88 ? -6.703 -14.958 36.752 1.00 97.31 88 THR A O 1
ATOM 681 N N . LEU A 1 89 ? -5.163 -13.858 35.533 1.00 98.06 89 LEU A N 1
ATOM 682 C CA . LEU A 1 89 ? -4.744 -12.914 36.566 1.00 98.06 89 LEU A CA 1
ATOM 683 C C . LEU A 1 89 ? -5.314 -11.543 36.208 1.00 98.06 89 LEU A C 1
ATOM 685 O O . LEU A 1 89 ? -5.192 -11.109 35.064 1.00 98.06 89 LEU A O 1
ATOM 689 N N . VAL A 1 90 ? -5.955 -10.878 37.168 1.00 98.06 90 VAL A N 1
ATOM 690 C CA . VAL A 1 90 ? -6.636 -9.589 36.990 1.00 98.06 90 VAL A CA 1
ATOM 691 C C . VAL A 1 90 ? -6.066 -8.570 37.971 1.00 98.06 90 VAL A C 1
ATOM 693 O O . VAL A 1 90 ? -6.144 -8.758 39.182 1.00 98.06 90 VAL A O 1
ATOM 696 N N . LEU A 1 91 ? -5.531 -7.478 37.437 1.00 98.00 91 LEU A N 1
ATOM 697 C CA . LEU A 1 91 ? -5.180 -6.251 38.143 1.00 98.00 91 LEU A CA 1
ATOM 698 C C . LEU A 1 91 ? -6.381 -5.302 38.062 1.00 98.00 91 LEU A C 1
ATOM 700 O O . LEU A 1 91 ? -6.803 -4.940 36.964 1.00 98.00 91 LEU A O 1
ATOM 704 N N . SER A 1 92 ? -6.949 -4.912 39.201 1.00 96.94 92 SER A N 1
ATOM 705 C CA . SER A 1 92 ? -8.147 -4.059 39.263 1.00 96.94 92 SER A CA 1
ATOM 706 C C . SER A 1 92 ? -8.061 -3.016 40.378 1.00 96.94 92 SER A C 1
ATOM 708 O O . SER A 1 92 ? -7.065 -2.942 41.108 1.00 96.94 92 SER A O 1
ATOM 710 N N . ALA A 1 93 ? -9.095 -2.169 40.479 1.00 95.62 93 ALA A N 1
ATOM 711 C CA . ALA A 1 93 ? -9.076 -0.951 41.289 1.00 95.62 93 ALA A CA 1
ATOM 712 C C . ALA A 1 93 ? -7.852 -0.088 40.931 1.00 95.62 93 ALA A C 1
ATOM 714 O O . ALA A 1 93 ? -7.001 0.204 41.779 1.00 95.62 93 ALA A O 1
ATOM 715 N N . LEU A 1 94 ? -7.737 0.235 39.636 1.00 97.50 94 LEU A N 1
ATOM 716 C CA . LEU A 1 94 ? -6.626 1.015 39.103 1.00 97.50 94 LEU A CA 1
ATOM 717 C C . LEU A 1 94 ? -6.649 2.438 39.679 1.00 97.50 94 LEU A C 1
ATOM 719 O O . LEU A 1 94 ? -7.701 3.064 39.811 1.00 97.50 94 LEU A O 1
ATOM 723 N N . LYS A 1 95 ? -5.472 2.963 40.004 1.00 95.81 95 LYS A N 1
ATOM 724 C CA . LYS A 1 95 ? -5.270 4.311 40.535 1.00 95.81 95 LYS A CA 1
ATOM 725 C C . LYS A 1 95 ? -4.279 5.055 39.661 1.00 95.81 95 LYS A C 1
ATOM 727 O O . LYS A 1 95 ? -3.276 4.485 39.242 1.00 95.81 95 LYS A O 1
ATOM 732 N N . ALA A 1 96 ? -4.531 6.341 39.450 1.00 95.94 96 ALA A N 1
ATOM 733 C CA . ALA A 1 96 ? -3.528 7.243 38.912 1.00 95.94 96 ALA A CA 1
ATOM 734 C C . ALA A 1 96 ? -2.677 7.841 40.044 1.00 95.94 96 ALA A C 1
ATOM 736 O O . ALA A 1 96 ? -3.175 8.116 41.140 1.00 95.94 96 ALA A O 1
ATOM 737 N N . LYS A 1 97 ? -1.398 8.086 39.760 1.00 93.94 97 LYS A N 1
ATOM 738 C CA . LYS A 1 97 ? -0.455 8.772 40.649 1.00 93.94 97 LYS A CA 1
ATOM 739 C C . LYS A 1 97 ? -0.984 10.153 41.036 1.00 93.94 97 LYS A C 1
ATOM 741 O O . LYS A 1 97 ? -1.518 10.889 40.201 1.00 93.94 97 LYS A O 1
ATOM 746 N N . SER A 1 98 ? -0.801 10.526 42.301 1.00 89.69 98 SER A N 1
ATOM 747 C CA . SER A 1 98 ? -1.207 11.837 42.811 1.00 89.69 98 SER A CA 1
ATOM 748 C C . SER A 1 98 ? -0.595 12.987 41.997 1.00 89.69 98 SER A C 1
ATOM 750 O O . SER A 1 98 ? 0.486 12.872 41.423 1.00 89.69 98 SER A O 1
ATOM 752 N N . ASN A 1 99 ? -1.320 14.105 41.946 1.00 90.06 99 ASN A N 1
ATOM 753 C CA . ASN A 1 99 ? -0.988 15.337 41.216 1.00 90.06 99 ASN A CA 1
ATOM 754 C C . ASN A 1 99 ? -1.010 15.270 39.674 1.00 90.06 99 ASN A C 1
ATOM 756 O O . ASN A 1 99 ? -0.996 16.329 39.064 1.00 90.06 99 ASN A O 1
ATOM 760 N N . THR A 1 100 ? -1.176 14.102 39.042 1.00 94.19 100 THR A N 1
ATOM 761 C CA . THR A 1 100 ? -1.312 13.978 37.566 1.00 94.19 100 THR A CA 1
ATOM 762 C C . THR A 1 100 ? -2.632 14.509 36.988 1.00 94.19 100 THR A C 1
ATOM 764 O O . THR A 1 100 ? -2.789 14.596 35.777 1.00 94.19 100 THR A O 1
ATOM 767 N N . GLY A 1 101 ? -3.623 14.823 37.831 1.00 95.25 101 GLY A N 1
ATOM 768 C CA . GLY A 1 101 ? -4.940 15.299 37.384 1.00 95.25 101 GLY A CA 1
ATOM 769 C C . GLY A 1 101 ? -5.879 14.224 36.820 1.00 95.25 101 GLY A C 1
ATOM 770 O O . GLY A 1 101 ? -6.968 14.572 36.368 1.00 95.25 101 GLY A O 1
ATOM 771 N N . VAL A 1 102 ? -5.495 12.945 36.871 1.00 97.38 102 VAL A N 1
ATOM 772 C CA . VAL A 1 102 ? -6.266 11.817 36.325 1.00 97.38 102 VAL A CA 1
ATOM 773 C C . VAL A 1 102 ? -7.092 11.114 37.408 1.00 97.38 102 VAL A C 1
ATOM 775 O O . VAL A 1 102 ? -6.632 10.937 38.538 1.00 97.38 102 VAL A O 1
ATOM 778 N N . LYS A 1 103 ? -8.300 10.656 37.057 1.00 97.25 103 LYS A N 1
ATOM 779 C CA . LYS A 1 103 ? -9.070 9.662 37.824 1.00 97.25 103 LYS A CA 1
ATOM 780 C C . LYS A 1 103 ? -9.555 8.550 36.902 1.00 97.25 103 LYS A C 1
ATOM 782 O O . LYS A 1 103 ? -10.195 8.822 35.887 1.00 97.25 103 LYS A O 1
ATOM 787 N N . LEU A 1 104 ? -9.275 7.314 37.299 1.00 97.56 104 LEU A N 1
ATOM 788 C CA . LEU A 1 104 ? -9.687 6.097 36.601 1.00 97.56 104 LEU A CA 1
ATOM 789 C C . LEU A 1 104 ? -11.071 5.629 37.086 1.00 97.56 104 LEU A C 1
ATOM 791 O O . LEU A 1 104 ? -11.542 6.053 38.146 1.00 97.56 104 LEU A O 1
ATOM 795 N N . GLY A 1 105 ? -11.740 4.798 36.292 1.00 96.44 105 GLY A N 1
ATOM 796 C CA . GLY A 1 105 ? -13.038 4.209 36.608 1.00 96.44 105 GLY A CA 1
ATOM 797 C C . GLY A 1 105 ? -12.932 3.061 37.614 1.00 96.44 105 GLY A C 1
ATOM 798 O O . GLY A 1 105 ? -11.927 2.359 37.684 1.00 96.44 105 GLY A O 1
ATOM 799 N N . ALA A 1 106 ? -13.998 2.834 38.387 1.00 94.44 106 ALA A N 1
ATOM 800 C CA . ALA A 1 106 ? -14.036 1.753 39.380 1.00 94.44 106 ALA A CA 1
ATOM 801 C C . ALA A 1 106 ? -13.953 0.345 38.750 1.00 94.44 106 ALA A C 1
ATOM 803 O O . ALA A 1 106 ? -13.374 -0.560 39.346 1.00 94.44 106 ALA A O 1
ATOM 804 N N . GLU A 1 107 ? -14.487 0.197 37.534 1.00 95.06 107 GLU A N 1
ATOM 805 C CA . GLU A 1 107 ? -14.521 -1.050 36.752 1.00 95.06 107 GLU A CA 1
ATOM 806 C C . GLU A 1 107 ? -13.315 -1.203 35.803 1.00 95.06 107 GLU A C 1
ATOM 808 O O . GLU A 1 107 ? -13.330 -2.047 34.904 1.00 95.06 107 GLU A O 1
ATOM 813 N N . ASP A 1 108 ? -12.284 -0.366 35.950 1.00 97.75 108 ASP A N 1
ATOM 814 C CA . ASP A 1 108 ? -11.079 -0.447 35.127 1.00 97.75 108 ASP A CA 1
ATOM 815 C C . ASP A 1 108 ? -10.181 -1.606 35.573 1.00 97.75 108 ASP A C 1
ATOM 817 O O . ASP A 1 108 ? -9.999 -1.875 36.768 1.00 97.75 108 ASP A O 1
ATOM 821 N N . TYR A 1 109 ? -9.602 -2.299 34.593 1.00 98.38 109 TYR A N 1
ATOM 822 C CA . TYR A 1 109 ? -8.787 -3.484 34.829 1.00 98.38 109 TYR A CA 1
ATOM 823 C C . TYR A 1 109 ? -7.756 -3.724 33.726 1.00 98.38 109 TYR A C 1
ATOM 825 O O . TYR A 1 109 ? -7.902 -3.298 32.579 1.00 98.38 109 TYR A O 1
ATOM 833 N N . VAL A 1 110 ? -6.742 -4.505 34.083 1.00 98.62 110 VAL A N 1
ATOM 834 C CA . VAL A 1 110 ? -5.840 -5.206 33.167 1.00 98.62 110 VAL A CA 1
ATOM 835 C C . VAL A 1 110 ? -5.872 -6.677 33.552 1.00 98.62 110 VAL A C 1
ATOM 837 O O . VAL A 1 110 ? -5.776 -7.011 34.727 1.00 98.62 110 VAL A O 1
ATOM 840 N N . SER A 1 111 ? -5.997 -7.576 32.585 1.00 98.44 111 SER A N 1
ATOM 841 C CA . SER A 1 111 ? -5.986 -9.017 32.836 1.00 98.44 111 SER A CA 1
ATOM 842 C C . SER A 1 111 ? -5.158 -9.763 31.808 1.00 98.44 111 SER A C 1
ATOM 844 O O . SER A 1 111 ? -5.147 -9.370 30.645 1.00 98.44 111 SER A O 1
ATOM 846 N N . ILE A 1 112 ? -4.541 -10.867 32.215 1.00 98.50 112 ILE A N 1
ATOM 847 C CA . ILE A 1 112 ? -3.816 -11.786 31.335 1.00 98.50 112 ILE A CA 1
ATOM 848 C C . ILE A 1 112 ? -4.301 -13.220 31.561 1.00 98.50 112 ILE A C 1
ATOM 850 O O . ILE A 1 112 ? -4.418 -13.667 32.704 1.00 98.50 112 ILE A O 1
ATOM 854 N N . THR A 1 113 ? -4.598 -13.922 30.468 1.00 98.19 113 THR A N 1
ATOM 855 C CA . THR A 1 113 ? -5.133 -15.290 30.454 1.00 98.19 113 THR A CA 1
ATOM 856 C C . THR A 1 113 ? -4.107 -16.268 29.886 1.00 98.19 113 THR A C 1
ATOM 858 O O . THR A 1 113 ? -3.641 -16.087 28.760 1.00 98.19 113 THR A O 1
ATOM 861 N N . LEU A 1 114 ? -3.814 -17.328 30.641 1.00 97.44 114 LEU A N 1
ATOM 862 C CA . LEU A 1 114 ? -3.114 -18.529 30.188 1.00 97.44 114 LEU A CA 1
ATOM 863 C C . LEU A 1 114 ? -4.132 -19.632 29.848 1.00 97.44 114 LEU A C 1
ATOM 865 O O . LEU A 1 114 ? -5.099 -19.840 30.586 1.00 97.44 114 LEU A O 1
ATOM 869 N N . GLU A 1 115 ? -3.892 -20.378 28.771 1.00 93.69 115 GLU A N 1
ATOM 870 C CA . GLU A 1 115 ? -4.707 -21.523 28.339 1.00 93.69 115 GLU A CA 1
ATOM 871 C C . GLU A 1 115 ? -3.787 -22.699 27.988 1.00 93.69 115 GLU A C 1
ATOM 873 O O . GLU A 1 115 ? -2.732 -22.522 27.379 1.00 93.69 115 GLU A O 1
ATOM 878 N N . GLN A 1 116 ? -4.137 -23.912 28.422 1.00 87.31 116 GLN A N 1
ATOM 879 C CA . GLN A 1 116 ? -3.257 -25.069 28.257 1.00 87.31 116 GLN A CA 1
ATOM 880 C C . GLN A 1 116 ? -3.102 -25.443 26.774 1.00 87.31 116 GLN A C 1
ATOM 882 O O . GLN A 1 116 ? -4.066 -25.831 26.122 1.00 87.31 116 GLN A O 1
ATOM 887 N N . GLY A 1 117 ? -1.866 -25.388 26.271 1.00 86.44 117 GLY A N 1
ATOM 888 C CA . GLY A 1 117 ? -1.531 -25.683 24.873 1.00 86.44 117 GLY A CA 1
ATOM 889 C C . GLY A 1 117 ? -1.468 -24.452 23.962 1.00 86.44 117 GLY A C 1
ATOM 890 O O . GLY A 1 117 ? -0.947 -24.559 22.857 1.00 86.44 117 GLY A O 1
ATOM 891 N N . GLU A 1 118 ? -1.914 -23.283 24.427 1.00 92.00 118 GLU A N 1
ATOM 892 C CA . GLU A 1 118 ? -1.749 -22.014 23.714 1.00 92.00 118 GLU A CA 1
ATOM 893 C C . GLU A 1 118 ? -0.378 -21.397 24.031 1.00 92.00 118 GLU A C 1
ATOM 895 O O . GLU A 1 118 ? -0.011 -21.230 25.194 1.00 92.00 118 GLU A O 1
ATOM 900 N N . LEU A 1 119 ? 0.400 -21.051 23.000 1.00 93.69 119 LEU A N 1
ATOM 901 C CA . LEU A 1 119 ? 1.761 -20.511 23.159 1.00 93.69 119 LEU A CA 1
ATOM 902 C C . LEU A 1 119 ? 1.785 -19.033 23.592 1.00 93.69 119 LEU A C 1
ATOM 904 O O . LEU A 1 119 ? 2.724 -18.587 24.257 1.00 93.69 119 LEU A O 1
ATOM 908 N N . TYR A 1 120 ? 0.761 -18.276 23.197 1.00 97.25 120 TYR A N 1
ATOM 909 C CA . TYR A 1 120 ? 0.691 -16.828 23.377 1.00 97.25 120 TYR A CA 1
ATOM 910 C C . TYR A 1 120 ? -0.506 -16.459 24.252 1.00 97.25 120 TYR A C 1
ATOM 912 O O . TYR A 1 120 ? -1.647 -16.718 23.854 1.00 97.25 120 TYR A O 1
ATOM 920 N N . PRO A 1 121 ? -0.278 -15.869 25.438 1.00 97.50 121 PRO A N 1
ATOM 921 C CA . PRO A 1 121 ? -1.361 -15.517 26.335 1.00 97.50 121 PRO A CA 1
ATOM 922 C C . PRO A 1 121 ? -2.087 -14.256 25.862 1.00 97.50 121 PRO A C 1
ATOM 924 O O . PRO A 1 121 ? -1.518 -13.383 25.199 1.00 97.50 121 PRO A O 1
ATOM 927 N N . VAL A 1 122 ? -3.362 -14.152 26.233 1.00 98.31 122 VAL A N 1
ATOM 928 C CA . VAL A 1 122 ? -4.221 -13.024 25.856 1.00 98.31 122 VAL A CA 1
ATOM 929 C C . VAL A 1 122 ? -4.235 -11.995 26.975 1.00 98.31 122 VAL A C 1
ATOM 931 O O . VAL A 1 122 ? -4.611 -12.315 28.102 1.00 98.31 122 VAL A O 1
ATOM 934 N N . VAL A 1 123 ? -3.884 -10.751 26.658 1.00 98.81 123 VAL A N 1
ATOM 935 C CA . VAL A 1 123 ? -4.013 -9.602 27.561 1.00 98.81 123 VAL A CA 1
ATOM 936 C C . VAL A 1 123 ? -5.258 -8.810 27.174 1.00 98.81 123 VAL A C 1
ATOM 938 O O . VAL A 1 123 ? -5.438 -8.482 26.005 1.00 98.81 123 VAL A O 1
ATOM 941 N N . LYS A 1 124 ? -6.113 -8.479 28.145 1.00 98.69 124 LYS A N 1
ATOM 942 C CA . LYS A 1 124 ? -7.289 -7.605 27.981 1.00 98.69 124 LYS A CA 1
ATOM 943 C C . LYS A 1 124 ? -7.204 -6.424 28.931 1.00 98.69 124 LYS A C 1
ATOM 945 O O . LYS A 1 124 ? -6.714 -6.580 30.050 1.00 98.69 124 LYS A O 1
ATOM 950 N N . PHE A 1 125 ? -7.721 -5.271 28.525 1.00 98.69 125 PHE A N 1
ATOM 951 C CA . PHE A 1 125 ? -7.746 -4.083 29.373 1.00 98.69 125 PHE A CA 1
ATOM 952 C C . PHE A 1 125 ? -9.003 -3.239 29.164 1.00 98.69 125 PHE A C 1
ATOM 954 O O . PHE A 1 125 ? -9.611 -3.238 28.092 1.00 98.69 125 PHE A O 1
ATOM 961 N N . ARG A 1 126 ? -9.351 -2.470 30.196 1.00 98.44 126 ARG A N 1
ATOM 962 C CA . ARG A 1 126 ? -10.325 -1.380 30.152 1.00 98.44 126 ARG A CA 1
ATOM 963 C C . ARG A 1 126 ? -9.827 -0.237 31.029 1.00 98.44 126 ARG A C 1
ATOM 965 O O . ARG A 1 126 ? -9.520 -0.463 32.196 1.00 98.44 126 ARG A O 1
ATOM 972 N N . ILE A 1 127 ? -9.773 0.965 30.463 1.00 97.94 127 ILE A N 1
ATOM 973 C CA . ILE A 1 127 ? -9.391 2.204 31.145 1.00 97.94 127 ILE A CA 1
ATOM 974 C C . ILE A 1 127 ? -10.424 3.283 30.803 1.00 97.94 127 ILE A C 1
ATOM 976 O O . ILE A 1 127 ? -10.709 3.527 29.631 1.00 97.94 127 ILE A O 1
ATOM 980 N N . THR A 1 128 ? -10.974 3.929 31.827 1.00 98.00 128 THR A N 1
ATOM 981 C CA . THR A 1 128 ? -12.062 4.909 31.766 1.00 98.00 128 THR A CA 1
ATOM 982 C C . THR A 1 128 ? -11.622 6.183 32.484 1.00 98.00 128 THR A C 1
ATOM 984 O O . THR A 1 128 ? -11.516 6.227 33.712 1.00 98.00 128 THR A O 1
ATOM 987 N N . LEU A 1 129 ? -11.394 7.259 31.739 1.00 97.19 129 LEU A N 1
ATOM 988 C CA . LEU A 1 129 ? -10.878 8.522 32.266 1.00 97.19 129 LEU A CA 1
ATOM 989 C C . LEU A 1 129 ? -12.014 9.367 32.850 1.00 97.19 129 LEU A C 1
ATOM 991 O O . LEU A 1 129 ? -12.457 10.366 32.286 1.00 97.19 129 LEU A O 1
ATOM 995 N N . SER A 1 130 ? -12.491 8.936 34.018 1.00 96.56 130 SER A N 1
ATOM 996 C CA . SER A 1 130 ? -13.584 9.557 34.780 1.00 96.56 130 SER A CA 1
ATOM 997 C C . SER A 1 130 ? -13.331 11.038 35.102 1.00 96.56 130 SER A C 1
ATOM 999 O O . SER A 1 130 ? -14.275 11.810 35.284 1.00 96.56 130 SER A O 1
ATOM 1001 N N . ASP A 1 131 ? -12.061 11.439 35.164 1.00 96.88 131 ASP A N 1
ATOM 1002 C CA . ASP A 1 131 ? -11.608 12.828 35.231 1.00 96.88 131 ASP A CA 1
ATOM 1003 C C . ASP A 1 131 ? -10.217 12.922 34.582 1.00 96.88 131 ASP A C 1
ATOM 1005 O O . ASP A 1 131 ? -9.375 12.047 34.799 1.00 96.88 131 ASP A O 1
ATOM 1009 N N . PHE A 1 132 ? -9.967 13.973 33.801 1.00 97.25 132 PHE A N 1
ATOM 1010 C CA . PHE A 1 132 ? -8.659 14.266 33.212 1.00 97.25 132 PHE A CA 1
ATOM 1011 C C . PHE A 1 132 ? -8.467 15.786 33.164 1.00 97.25 132 PHE A C 1
ATOM 1013 O O . PHE A 1 132 ? -9.396 16.518 32.815 1.00 97.25 132 PHE A O 1
ATOM 1020 N N . ASN A 1 133 ? -7.279 16.271 33.523 1.00 97.25 133 ASN A N 1
ATOM 1021 C CA . ASN A 1 133 ? -6.926 17.687 33.465 1.00 97.25 133 ASN A CA 1
ATOM 1022 C C . ASN A 1 133 ? -5.546 17.841 32.819 1.00 97.25 133 ASN A C 1
ATOM 1024 O O . ASN A 1 133 ? -4.550 17.391 33.379 1.00 97.25 133 ASN A O 1
ATOM 1028 N N . GLU A 1 134 ? -5.503 18.474 31.646 1.00 96.12 134 GLU A N 1
ATOM 1029 C CA . GLU A 1 134 ? -4.287 18.565 30.831 1.00 96.12 134 GLU A CA 1
ATOM 1030 C C . GLU A 1 134 ? -3.134 19.300 31.514 1.00 96.12 134 GLU A C 1
ATOM 1032 O O . GLU A 1 134 ? -1.992 18.864 31.397 1.00 96.12 134 GLU A O 1
ATOM 1037 N N . ASP A 1 135 ? -3.416 20.394 32.222 1.00 95.88 135 ASP A N 1
ATOM 1038 C CA . ASP A 1 135 ? -2.377 21.204 32.865 1.00 95.88 135 ASP A CA 1
ATOM 1039 C C . ASP A 1 135 ? -1.705 20.413 33.992 1.00 95.88 135 ASP A C 1
ATOM 1041 O O . ASP A 1 135 ? -0.487 20.277 34.017 1.00 95.88 135 ASP A O 1
ATOM 1045 N N . LYS A 1 136 ? -2.496 19.753 34.849 1.00 96.44 136 LYS A N 1
ATOM 1046 C CA . LYS A 1 136 ? -1.979 18.845 35.887 1.00 96.44 136 LYS A CA 1
ATOM 1047 C C . LYS A 1 136 ? -1.286 17.608 35.323 1.00 96.44 136 LYS A C 1
ATOM 1049 O O . LYS A 1 136 ? -0.389 17.080 35.977 1.00 96.44 136 LYS A O 1
ATOM 1054 N N . TRP A 1 137 ? -1.673 17.138 34.137 1.00 96.25 137 TRP A N 1
ATOM 1055 C CA . TRP A 1 137 ? -0.929 16.078 33.459 1.00 96.25 137 TRP A CA 1
ATOM 1056 C C . TRP A 1 137 ? 0.456 16.582 33.040 1.00 96.25 137 TRP A C 1
ATOM 1058 O O . TRP A 1 137 ? 1.457 15.964 33.393 1.00 96.25 137 TRP A O 1
ATOM 1068 N N . LYS A 1 138 ? 0.532 17.747 32.387 1.00 94.38 138 LYS A N 1
ATOM 1069 C CA . LYS A 1 138 ? 1.798 18.380 31.981 1.00 94.38 138 LYS A CA 1
ATOM 1070 C C . LYS A 1 138 ? 2.687 18.710 33.192 1.00 94.38 138 LYS A C 1
ATOM 1072 O O . LYS A 1 138 ? 3.880 18.428 33.149 1.00 94.38 138 LYS A O 1
ATOM 1077 N N . ASP A 1 139 ? 2.114 19.190 34.297 1.00 94.12 139 ASP A N 1
ATOM 1078 C CA . ASP A 1 139 ? 2.837 19.474 35.547 1.00 94.12 139 ASP A CA 1
ATOM 1079 C C . ASP A 1 139 ? 3.304 18.199 36.282 1.00 94.12 139 ASP A C 1
ATOM 1081 O O . ASP A 1 139 ? 4.401 18.156 36.840 1.00 94.12 139 ASP A O 1
ATOM 1085 N N . GLY A 1 140 ? 2.460 17.160 36.338 1.00 92.06 140 GLY A N 1
ATOM 1086 C CA . GLY A 1 140 ? 2.678 15.964 37.165 1.00 92.06 140 GLY A CA 1
ATOM 1087 C C . GLY A 1 140 ? 3.352 14.782 36.457 1.00 92.06 140 GLY A C 1
ATOM 1088 O O . GLY A 1 140 ? 3.937 13.922 37.125 1.00 92.06 140 GLY A O 1
ATOM 1089 N N . ALA A 1 141 ? 3.261 14.726 35.127 1.00 91.88 141 ALA A N 1
ATOM 1090 C CA . ALA A 1 141 ? 3.812 13.679 34.265 1.00 91.88 141 ALA A CA 1
ATOM 1091 C C . ALA A 1 141 ? 4.715 14.215 33.136 1.00 91.88 141 ALA A C 1
ATOM 1093 O O . ALA A 1 141 ? 5.439 13.429 32.530 1.00 91.88 141 ALA A O 1
ATOM 1094 N N . GLY A 1 142 ? 4.730 15.528 32.882 1.00 92.00 142 GLY A N 1
ATOM 1095 C CA . GLY A 1 142 ? 5.539 16.152 31.833 1.00 92.00 142 GLY A CA 1
ATOM 1096 C C . GLY A 1 142 ? 4.858 16.183 30.462 1.00 92.00 142 GLY A C 1
ATOM 1097 O O . GLY A 1 142 ? 3.704 15.787 30.290 1.00 92.00 142 GLY A O 1
ATOM 1098 N N . ASN A 1 143 ? 5.601 16.638 29.449 1.00 91.75 143 ASN A N 1
ATOM 1099 C CA . ASN A 1 143 ? 5.177 16.589 28.047 1.00 91.75 143 ASN A CA 1
ATOM 1100 C C . ASN A 1 143 ? 5.339 15.160 27.493 1.00 91.75 143 ASN A C 1
ATOM 1102 O O . ASN A 1 143 ? 6.238 14.881 26.698 1.00 91.75 143 ASN A O 1
ATOM 1106 N N . CYS A 1 144 ? 4.475 14.253 27.944 1.00 95.12 144 CYS A N 1
ATOM 1107 C CA . CYS A 1 144 ? 4.372 12.871 27.483 1.00 95.12 144 CYS A CA 1
ATOM 1108 C C . CYS A 1 144 ? 2.891 12.497 27.249 1.00 95.12 144 CYS A C 1
ATOM 1110 O O . CYS A 1 144 ? 2.001 13.116 27.845 1.00 95.12 144 CYS A O 1
ATOM 1112 N N . PRO A 1 145 ? 2.583 11.514 26.383 1.00 97.06 145 PRO A N 1
ATOM 1113 C CA . PRO A 1 145 ? 1.207 11.071 26.176 1.00 97.06 145 PRO A CA 1
ATOM 1114 C C . PRO A 1 145 ? 0.663 10.340 27.404 1.00 97.06 145 PRO A C 1
ATOM 1116 O O . PRO A 1 145 ? 1.421 9.739 28.170 1.00 97.06 145 PRO A O 1
ATOM 1119 N N . PHE A 1 146 ? -0.664 10.306 27.551 1.00 97.94 146 PHE A N 1
ATOM 1120 C CA . PHE A 1 146 ? -1.286 9.342 28.454 1.00 97.94 146 PHE A CA 1
ATOM 1121 C C . PHE A 1 146 ? -1.042 7.929 27.904 1.00 97.94 146 PHE A C 1
ATOM 1123 O O . PHE A 1 146 ? -1.463 7.595 26.794 1.00 97.94 146 PHE A O 1
ATOM 1130 N N . HIS A 1 147 ? -0.313 7.117 28.668 1.00 97.81 147 HIS A N 1
ATOM 1131 C CA . HIS A 1 147 ? 0.212 5.832 28.221 1.00 97.81 147 HIS A CA 1
ATOM 1132 C C . HIS A 1 147 ? 0.105 4.761 29.308 1.00 97.81 147 HIS A C 1
ATOM 1134 O O . HIS A 1 147 ? 0.161 5.048 30.506 1.00 97.81 147 HIS A O 1
ATOM 1140 N N . PHE A 1 148 ? -0.059 3.517 28.870 1.00 98.25 148 PHE A N 1
ATOM 1141 C CA . PHE A 1 148 ? -0.329 2.364 29.718 1.00 98.25 148 PHE A CA 1
ATOM 1142 C C . PHE A 1 148 ? 0.203 1.070 29.085 1.00 98.25 148 PHE A C 1
ATOM 1144 O O . PHE A 1 148 ? 0.416 1.002 27.876 1.00 98.25 148 PHE A O 1
ATOM 1151 N N . LEU A 1 149 ? 0.397 0.031 29.903 1.00 98.44 149 LEU A N 1
ATOM 1152 C CA . LEU A 1 149 ? 0.961 -1.265 29.491 1.00 98.44 149 LEU A CA 1
ATOM 1153 C C . LEU A 1 149 ? 2.332 -1.132 28.807 1.00 98.44 149 LEU A C 1
ATOM 1155 O O . LEU A 1 149 ? 2.488 -1.406 27.616 1.00 98.44 149 LEU A O 1
ATOM 1159 N N . THR A 1 150 ? 3.345 -0.732 29.575 1.00 98.44 150 THR A N 1
ATOM 1160 C CA . THR A 1 150 ? 4.732 -0.661 29.102 1.00 98.44 150 THR A CA 1
ATOM 1161 C C . THR A 1 150 ? 5.416 -2.031 29.148 1.00 98.44 150 THR A C 1
ATOM 1163 O O . THR A 1 150 ? 5.176 -2.817 30.065 1.00 98.44 150 THR A O 1
ATOM 1166 N N . CYS A 1 151 ? 6.298 -2.307 28.184 1.00 98.44 151 CYS A N 1
ATOM 1167 C CA . CYS A 1 151 ? 7.217 -3.450 28.202 1.00 98.44 151 CYS A CA 1
ATOM 1168 C C . CYS A 1 151 ? 8.642 -2.961 27.920 1.00 98.44 151 CYS A C 1
ATOM 1170 O O . CYS A 1 151 ? 8.913 -2.426 26.842 1.00 98.44 151 CYS A O 1
ATOM 1172 N N . SER A 1 152 ? 9.543 -3.136 28.889 1.00 97.19 152 SER A N 1
ATOM 1173 C CA . SER A 1 152 ? 10.928 -2.643 28.834 1.00 97.19 152 SER A CA 1
ATOM 1174 C C . SER A 1 152 ? 11.934 -3.738 28.479 1.00 97.19 152 SER A C 1
ATOM 1176 O O . SER A 1 152 ? 11.855 -4.850 29.000 1.00 97.19 152 SER A O 1
ATOM 1178 N N . MET A 1 153 ? 12.941 -3.401 27.670 1.00 97.06 153 MET A N 1
ATOM 1179 C CA . MET A 1 153 ? 14.054 -4.296 27.324 1.00 97.06 153 MET A CA 1
ATOM 1180 C C . MET A 1 153 ? 15.333 -3.469 27.104 1.00 97.06 153 MET A C 1
ATOM 1182 O O . MET A 1 153 ? 15.578 -2.981 26.007 1.00 97.06 153 MET A O 1
ATOM 1186 N N . GLN A 1 154 ? 16.138 -3.291 28.162 1.00 94.50 154 GLN A N 1
ATOM 1187 C CA . GLN A 1 154 ? 17.309 -2.381 28.185 1.00 94.50 154 GLN A CA 1
ATOM 1188 C C . GLN A 1 154 ? 18.468 -2.792 27.257 1.00 94.50 154 GLN A C 1
ATOM 1190 O O . GLN A 1 154 ? 19.453 -2.074 27.117 1.00 94.50 154 GLN A O 1
ATOM 1195 N N . ASP A 1 155 ? 18.393 -3.985 26.678 1.00 93.69 155 ASP A N 1
ATOM 1196 C CA . ASP A 1 155 ? 19.359 -4.531 25.735 1.00 93.69 155 ASP A CA 1
ATOM 1197 C C . ASP A 1 155 ? 18.785 -4.698 24.322 1.00 93.69 155 ASP A C 1
ATOM 1199 O O . ASP A 1 155 ? 19.452 -5.280 23.470 1.00 93.69 155 ASP A O 1
ATOM 1203 N N . ALA A 1 156 ? 17.593 -4.158 24.051 1.00 95.69 156 ALA A N 1
ATOM 1204 C CA . ALA A 1 156 ? 16.995 -4.172 22.723 1.00 95.69 156 ALA A CA 1
ATOM 1205 C C . ALA A 1 156 ? 17.783 -3.319 21.720 1.00 95.69 156 ALA A C 1
ATOM 1207 O O . ALA A 1 156 ? 18.102 -2.158 21.976 1.00 95.69 156 ALA A O 1
ATOM 1208 N N . ASP A 1 157 ? 18.028 -3.866 20.539 1.00 93.94 157 ASP A N 1
ATOM 1209 C CA . ASP A 1 157 ? 18.649 -3.152 19.420 1.00 93.94 157 ASP A CA 1
ATOM 1210 C C . ASP A 1 157 ? 17.591 -2.520 18.511 1.00 93.94 157 ASP A C 1
ATOM 1212 O O . ASP A 1 157 ? 17.836 -1.489 17.893 1.00 93.94 157 ASP A O 1
ATOM 1216 N N . ALA A 1 158 ? 16.379 -3.081 18.497 1.00 94.94 158 ALA A N 1
ATOM 1217 C CA . ALA A 1 158 ? 15.276 -2.588 17.685 1.00 94.94 158 ALA A CA 1
ATOM 1218 C C . ALA A 1 158 ? 13.953 -2.536 18.455 1.00 94.94 158 ALA A C 1
ATOM 1220 O O . ALA A 1 158 ? 13.710 -3.315 19.383 1.00 94.94 158 ALA A O 1
ATOM 1221 N N . TRP A 1 159 ? 13.059 -1.655 18.014 1.00 96.31 159 TRP A N 1
ATOM 1222 C CA . TRP A 1 159 ? 11.632 -1.789 18.280 1.00 96.31 159 TRP A CA 1
ATOM 1223 C C . TRP A 1 159 ? 10.883 -1.960 16.962 1.00 96.31 159 TRP A C 1
ATOM 1225 O O . TRP A 1 159 ? 11.336 -1.543 15.897 1.00 96.31 159 TRP A O 1
ATOM 1235 N N . GLN A 1 160 ? 9.725 -2.597 17.042 1.00 95.75 160 GLN A N 1
ATOM 1236 C CA . GLN A 1 160 ? 8.853 -2.837 15.912 1.00 95.75 160 GLN A CA 1
ATOM 1237 C C . GLN A 1 160 ? 7.551 -2.072 16.104 1.00 95.75 160 GLN A C 1
ATOM 1239 O O . GLN A 1 160 ? 6.987 -2.080 17.194 1.00 95.75 160 GLN A O 1
ATOM 1244 N N . MET A 1 161 ? 7.038 -1.436 15.060 1.00 95.12 161 MET A N 1
ATOM 1245 C CA . MET A 1 161 ? 5.730 -0.786 15.090 1.00 95.12 161 MET A CA 1
ATOM 1246 C C . MET A 1 161 ? 5.128 -0.848 13.692 1.00 95.12 161 MET A C 1
ATOM 1248 O O . MET A 1 161 ? 5.822 -0.587 12.714 1.00 95.12 161 MET A O 1
ATOM 1252 N N . ARG A 1 162 ? 3.834 -1.165 13.575 1.00 94.31 162 ARG A N 1
ATOM 1253 C CA . ARG A 1 162 ? 3.077 -1.129 12.297 1.00 94.31 162 ARG A CA 1
ATOM 1254 C C . ARG A 1 162 ? 3.510 -2.186 11.252 1.00 94.31 162 ARG A C 1
ATOM 1256 O O . ARG A 1 162 ? 2.881 -2.315 10.207 1.00 94.31 162 ARG A O 1
ATOM 1263 N N . GLY A 1 163 ? 4.535 -2.981 11.567 1.00 93.31 163 GLY A N 1
ATOM 1264 C CA . GLY A 1 163 ? 5.239 -3.901 10.664 1.00 93.31 163 GLY A CA 1
ATOM 1265 C C . GLY A 1 163 ? 6.712 -3.518 10.461 1.00 93.31 163 GLY A C 1
ATOM 1266 O O . GLY A 1 163 ? 7.518 -4.369 10.111 1.00 93.31 163 GLY A O 1
ATOM 1267 N N . TRP A 1 164 ? 7.098 -2.278 10.765 1.00 94.25 164 TRP A N 1
ATOM 1268 C CA . TRP A 1 164 ? 8.460 -1.770 10.599 1.00 94.25 164 TRP A CA 1
ATOM 1269 C C . TRP A 1 164 ? 9.359 -2.031 11.800 1.00 94.25 164 TRP A C 1
ATOM 1271 O O . TRP A 1 164 ? 8.969 -1.725 12.926 1.00 94.25 164 TRP A O 1
ATOM 1281 N N . THR A 1 165 ? 10.585 -2.495 11.549 1.00 92.06 165 THR A N 1
ATOM 1282 C CA . THR A 1 165 ? 11.647 -2.675 12.554 1.00 92.06 165 THR A CA 1
ATOM 1283 C C . THR A 1 165 ? 12.648 -1.514 12.488 1.00 92.06 165 THR A C 1
ATOM 1285 O O . THR A 1 165 ? 13.419 -1.414 11.528 1.00 92.06 165 THR A O 1
ATOM 1288 N N . MET A 1 166 ? 12.635 -0.654 13.511 1.00 91.94 166 MET A N 1
ATOM 1289 C CA . MET A 1 166 ? 13.431 0.577 13.643 1.00 91.94 166 MET A CA 1
ATOM 1290 C C . MET A 1 166 ? 14.513 0.438 14.727 1.00 91.94 166 MET A C 1
ATOM 1292 O O . MET A 1 166 ? 14.279 -0.179 15.769 1.00 91.94 166 MET A O 1
ATOM 1296 N N . ALA A 1 167 ? 15.681 1.044 14.497 1.00 92.00 167 ALA A N 1
ATOM 1297 C CA . ALA A 1 167 ? 16.823 1.010 15.415 1.00 92.00 167 ALA A CA 1
ATOM 1298 C C . ALA A 1 167 ? 16.550 1.788 16.713 1.00 92.00 167 ALA A C 1
ATOM 1300 O O . ALA A 1 167 ? 16.227 2.976 16.667 1.00 92.00 167 ALA A O 1
ATOM 1301 N N . THR A 1 168 ? 16.734 1.158 17.879 1.00 94.44 168 THR A N 1
ATOM 1302 C CA . THR A 1 168 ? 16.747 1.876 19.166 1.00 94.44 168 THR A CA 1
ATOM 1303 C C . THR A 1 168 ? 18.002 2.750 19.268 1.00 94.44 168 THR A C 1
ATOM 1305 O O . THR A 1 168 ? 19.025 2.411 18.672 1.00 94.44 168 THR A O 1
ATOM 1308 N N . PRO A 1 169 ? 18.020 3.790 20.125 1.00 93.12 169 PRO A N 1
ATOM 1309 C CA . PRO A 1 169 ? 19.235 4.570 20.365 1.00 93.12 169 PRO A CA 1
ATOM 1310 C C . PRO A 1 169 ? 20.436 3.808 20.951 1.00 93.12 169 PRO A C 1
ATOM 1312 O O . PRO A 1 169 ? 21.514 4.390 21.045 1.00 93.12 169 PRO A O 1
ATOM 1315 N N . LYS A 1 170 ? 20.270 2.533 21.342 1.00 92.06 170 LYS A N 1
ATOM 1316 C CA . LYS A 1 170 ? 21.375 1.615 21.669 1.00 92.06 170 LYS A CA 1
ATOM 1317 C C . LYS A 1 170 ? 22.122 1.181 20.399 1.00 92.06 170 LYS A C 1
ATOM 1319 O O . LYS A 1 170 ? 23.347 1.143 20.416 1.00 92.06 170 LYS A O 1
ATOM 1324 N N . ALA A 1 171 ? 21.387 0.851 19.334 1.00 88.88 171 ALA A N 1
ATOM 1325 C CA . ALA A 1 171 ? 21.939 0.394 18.059 1.00 88.88 171 ALA A CA 1
ATOM 1326 C C . ALA A 1 171 ? 22.269 1.563 17.121 1.00 88.88 171 ALA A C 1
ATOM 1328 O O . ALA A 1 171 ? 23.363 1.615 16.565 1.00 88.88 171 ALA A O 1
ATOM 1329 N N . ASP A 1 172 ? 21.350 2.522 16.982 1.00 88.06 172 ASP A N 1
ATOM 1330 C CA . ASP A 1 172 ? 21.577 3.767 16.251 1.00 88.06 172 ASP A CA 1
ATOM 1331 C C . ASP A 1 172 ? 20.759 4.916 16.876 1.00 88.06 172 ASP A C 1
ATOM 1333 O O . ASP A 1 172 ? 19.525 4.876 16.868 1.00 88.06 172 ASP A O 1
ATOM 1337 N N . PRO A 1 173 ? 21.392 5.967 17.430 1.00 89.00 173 PRO A N 1
ATOM 1338 C CA . PRO A 1 173 ? 20.677 7.132 17.949 1.00 89.00 173 PRO A CA 1
ATOM 1339 C C . PRO A 1 173 ? 20.024 7.984 16.853 1.00 89.00 173 PRO A C 1
ATOM 1341 O O . PRO A 1 173 ? 19.190 8.834 17.184 1.00 89.00 173 PRO A O 1
ATOM 1344 N N . PHE A 1 174 ? 20.376 7.790 15.575 1.00 86.75 174 PHE A N 1
ATOM 1345 C CA . PHE A 1 174 ? 19.952 8.683 14.504 1.00 86.75 174 PHE A CA 1
ATOM 1346 C C . PHE A 1 174 ? 18.427 8.784 14.332 1.00 86.75 174 PHE A C 1
ATOM 1348 O O . PHE A 1 174 ? 17.928 9.909 14.452 1.00 86.75 174 PHE A O 1
ATOM 1355 N N . PRO A 1 175 ? 17.670 7.678 14.138 1.00 87.94 175 PRO A N 1
ATOM 1356 C CA . PRO A 1 175 ? 16.239 7.734 13.826 1.00 87.94 175 PRO A CA 1
ATOM 1357 C C . PRO A 1 175 ? 15.392 8.550 14.803 1.00 87.94 175 PRO A C 1
ATOM 1359 O O . PRO A 1 175 ? 14.469 9.251 14.398 1.00 87.94 175 PRO A O 1
ATOM 1362 N N . LEU A 1 176 ? 15.708 8.465 16.098 1.00 90.62 176 LEU A N 1
ATOM 1363 C CA . LEU A 1 176 ? 14.888 9.046 17.157 1.00 90.62 176 LEU A CA 1
ATOM 1364 C C . LEU A 1 176 ? 15.479 10.337 17.742 1.00 90.62 176 LEU A C 1
ATOM 1366 O O . LEU A 1 176 ? 14.744 11.304 17.948 1.00 90.62 176 LEU A O 1
ATOM 1370 N N . LEU A 1 177 ? 16.788 10.369 18.021 1.00 89.94 177 LEU A N 1
ATOM 1371 C CA . LEU A 1 177 ? 17.401 11.438 18.818 1.00 89.94 177 LEU A CA 1
ATOM 1372 C C . LEU A 1 177 ? 18.088 12.523 17.977 1.00 89.94 177 LEU A C 1
ATOM 1374 O O . LEU A 1 177 ? 18.101 13.679 18.405 1.00 89.94 177 LEU A O 1
ATOM 1378 N N . ILE A 1 178 ? 18.659 12.172 16.817 1.00 86.75 178 ILE A N 1
ATOM 1379 C CA . ILE A 1 178 ? 19.529 13.079 16.039 1.00 86.75 178 ILE A CA 1
ATOM 1380 C C . ILE A 1 178 ? 18.820 13.668 14.816 1.00 86.75 178 ILE A C 1
ATOM 1382 O O . ILE A 1 178 ? 18.991 14.859 14.573 1.00 86.75 178 ILE A O 1
ATOM 1386 N N . ASP A 1 179 ? 18.006 12.877 14.102 1.00 83.00 179 ASP A N 1
ATOM 1387 C CA . ASP A 1 179 ? 17.345 13.215 12.826 1.00 83.00 179 ASP A CA 1
ATOM 1388 C C . ASP A 1 179 ? 16.997 14.718 12.659 1.00 83.00 179 ASP A C 1
ATOM 1390 O O . ASP A 1 179 ? 16.085 15.192 13.347 1.00 83.00 179 ASP A O 1
ATOM 1394 N N . PRO A 1 180 ? 17.706 15.479 11.799 1.00 73.44 180 PRO A N 1
ATOM 1395 C CA . PRO A 1 180 ? 17.599 16.936 11.727 1.00 73.44 180 PRO A CA 1
ATOM 1396 C C . PRO A 1 180 ? 16.515 17.453 10.764 1.00 73.44 180 PRO A C 1
ATOM 1398 O O . PRO A 1 180 ? 16.497 18.659 10.504 1.00 73.44 180 PRO A O 1
ATOM 1401 N N . HIS A 1 181 ? 15.658 16.586 10.205 1.00 68.44 181 HIS A N 1
ATOM 1402 C CA . HIS A 1 181 ? 14.711 16.958 9.145 1.00 68.44 181 HIS A CA 1
ATOM 1403 C C . HIS A 1 181 ? 13.884 18.215 9.476 1.00 68.44 181 HIS A C 1
ATOM 1405 O O . HIS A 1 181 ? 13.209 18.302 10.501 1.00 68.44 181 HIS A O 1
ATOM 1411 N N . GLY A 1 182 ? 13.948 19.207 8.579 1.00 49.66 182 GLY A N 1
ATOM 1412 C CA . GLY A 1 182 ? 13.005 20.331 8.446 1.00 49.66 182 GLY A CA 1
ATOM 1413 C C . GLY A 1 182 ? 12.861 21.349 9.595 1.00 49.66 182 GLY A C 1
ATOM 1414 O O . GLY A 1 182 ? 12.346 22.441 9.354 1.00 49.66 182 GLY A O 1
ATOM 1415 N N . GLY A 1 183 ? 13.304 21.046 10.818 1.00 51.66 183 GLY A N 1
ATOM 1416 C CA . GLY A 1 183 ? 13.004 21.815 12.031 1.00 51.66 183 GLY A CA 1
ATOM 1417 C C . GLY A 1 183 ? 12.530 20.893 13.157 1.00 51.66 183 GLY A C 1
ATOM 1418 O O . GLY A 1 183 ? 13.193 19.912 13.469 1.00 51.66 183 GLY A O 1
ATOM 1419 N N . ASN A 1 184 ? 11.358 21.161 13.745 1.00 51.69 184 ASN A N 1
ATOM 1420 C CA . ASN A 1 184 ? 10.686 20.208 14.651 1.00 51.69 184 ASN A CA 1
ATOM 1421 C C . ASN A 1 184 ? 9.984 19.064 13.873 1.00 51.69 184 ASN A C 1
ATOM 1423 O O . ASN A 1 184 ? 9.067 18.428 14.390 1.00 51.69 184 ASN A O 1
ATOM 1427 N N . ASP A 1 185 ? 10.367 18.827 12.619 1.00 69.19 185 ASP A N 1
ATOM 1428 C CA . ASP A 1 185 ? 9.710 17.937 11.662 1.00 69.19 185 ASP A CA 1
ATOM 1429 C C . ASP A 1 185 ? 10.585 16.690 11.411 1.00 69.19 185 ASP A C 1
ATOM 1431 O O . ASP A 1 185 ? 10.970 16.387 10.288 1.00 69.19 185 ASP A O 1
ATOM 1435 N N . CYS A 1 186 ? 10.911 15.958 12.481 1.00 81.88 186 CYS A N 1
ATOM 1436 C CA . CYS A 1 186 ? 11.644 14.682 12.425 1.00 81.88 186 CYS A CA 1
ATOM 1437 C C . CYS A 1 186 ? 10.727 13.533 11.965 1.00 81.88 186 CYS A C 1
ATOM 1439 O O . CYS A 1 186 ? 9.517 13.603 12.189 1.00 81.88 186 CYS A O 1
ATOM 1441 N N . GLU A 1 187 ? 11.244 12.467 11.352 1.00 87.25 187 GLU A N 1
ATOM 1442 C CA . GLU A 1 187 ? 10.383 11.434 10.736 1.00 87.25 187 GLU A CA 1
ATOM 1443 C C . GLU A 1 187 ? 9.773 10.450 11.730 1.00 87.25 187 GLU A C 1
ATOM 1445 O O . GLU A 1 187 ? 8.591 10.120 11.641 1.00 87.25 187 GLU A O 1
ATOM 1450 N N . VAL A 1 188 ? 10.583 9.974 12.679 1.00 91.50 188 VAL A N 1
ATOM 1451 C CA . VAL A 1 188 ? 10.179 8.945 13.650 1.00 91.50 188 VAL A CA 1
ATOM 1452 C C . VAL A 1 188 ? 9.844 9.551 15.011 1.00 91.50 188 VAL A C 1
ATOM 1454 O O . VAL A 1 188 ? 8.951 9.058 15.700 1.00 91.50 188 VAL A O 1
ATOM 1457 N N . ALA A 1 189 ? 10.530 10.625 15.407 1.00 91.75 189 ALA A N 1
ATOM 1458 C CA . ALA A 1 189 ? 10.311 11.281 16.693 1.00 91.75 189 ALA A CA 1
ATOM 1459 C C . ALA A 1 189 ? 9.007 12.098 16.736 1.00 91.75 189 ALA A C 1
ATOM 1461 O O . ALA A 1 189 ? 8.497 12.576 15.718 1.00 91.75 189 ALA A O 1
ATOM 1462 N N . SER A 1 190 ? 8.476 12.289 17.942 1.00 92.06 190 SER A N 1
ATOM 1463 C CA . SER A 1 190 ? 7.341 13.176 18.178 1.00 92.06 190 SER A CA 1
ATOM 1464 C C . SER A 1 190 ? 7.749 14.653 18.188 1.00 92.06 190 SER A C 1
ATOM 1466 O O . SER A 1 190 ? 8.895 15.011 18.468 1.00 92.06 190 SER A O 1
ATOM 1468 N N . LYS A 1 191 ? 6.770 15.537 17.963 1.00 89.81 191 LYS A N 1
ATOM 1469 C CA . LYS A 1 191 ? 6.962 16.997 18.008 1.00 89.81 191 LYS A CA 1
ATOM 1470 C C . LYS A 1 191 ? 7.108 17.570 19.415 1.00 89.81 191 LYS A C 1
ATOM 1472 O O . LYS A 1 191 ? 7.515 18.718 19.566 1.00 89.81 191 LYS A O 1
ATOM 1477 N N . PHE A 1 192 ? 6.753 16.796 20.438 1.00 90.88 192 PHE A N 1
ATOM 1478 C CA . PHE A 1 192 ? 6.690 17.259 21.825 1.00 90.88 192 PHE A CA 1
ATOM 1479 C C . PHE A 1 192 ? 7.873 16.793 22.684 1.00 90.88 192 PHE A C 1
ATOM 1481 O O . PHE A 1 192 ? 8.209 17.470 23.654 1.00 90.88 192 PHE A O 1
ATOM 1488 N N . ASN A 1 193 ? 8.502 15.654 22.363 1.00 91.25 193 ASN A N 1
ATOM 1489 C CA . ASN A 1 193 ? 9.624 15.108 23.129 1.00 91.25 193 ASN A CA 1
ATOM 1490 C C . ASN A 1 193 ? 10.443 14.122 22.279 1.00 91.25 193 ASN A C 1
ATOM 1492 O O . ASN A 1 193 ? 9.951 13.064 21.900 1.00 91.25 193 ASN A O 1
ATOM 1496 N N . ARG A 1 194 ? 11.731 14.420 22.064 1.00 90.81 194 ARG A N 1
ATOM 1497 C CA . ARG A 1 194 ? 12.651 13.593 21.258 1.00 90.81 194 ARG A CA 1
ATOM 1498 C C . ARG A 1 194 ? 12.923 12.194 21.815 1.00 90.81 194 ARG A C 1
ATOM 1500 O O . ARG A 1 194 ? 13.447 11.361 21.094 1.00 90.81 194 ARG A O 1
ATOM 1507 N N . ASN A 1 195 ? 12.557 11.906 23.064 1.00 94.44 195 ASN A N 1
ATOM 1508 C CA . ASN A 1 195 ? 12.634 10.547 23.608 1.00 94.44 195 ASN A CA 1
ATOM 1509 C C . ASN A 1 195 ? 11.468 9.651 23.160 1.00 94.44 195 ASN A C 1
ATOM 1511 O O . ASN A 1 195 ? 11.520 8.451 23.415 1.00 94.44 195 ASN A O 1
ATOM 1515 N N . TRP A 1 196 ? 10.429 10.207 22.531 1.00 96.19 196 TRP A N 1
ATOM 1516 C CA . TRP A 1 196 ? 9.221 9.497 22.112 1.00 96.19 196 TRP A CA 1
ATOM 1517 C C . TRP A 1 196 ? 9.125 9.414 20.591 1.00 96.19 196 TRP A C 1
ATOM 1519 O O . TRP A 1 196 ? 9.385 10.397 19.894 1.00 96.19 196 TRP A O 1
ATOM 1529 N N . SER A 1 197 ? 8.696 8.261 20.075 1.00 96.25 197 SER A N 1
ATOM 1530 C CA . SER A 1 197 ? 8.244 8.159 18.686 1.00 96.25 197 SER A CA 1
ATOM 1531 C C . SER A 1 197 ? 6.943 8.944 18.470 1.00 96.25 197 SER A C 1
ATOM 1533 O O . SER A 1 197 ? 6.249 9.304 19.427 1.00 96.25 197 SER A O 1
ATOM 1535 N N . TYR A 1 198 ? 6.549 9.144 17.212 1.00 94.56 198 TYR A N 1
ATOM 1536 C CA . TYR A 1 198 ? 5.160 9.467 16.882 1.00 94.56 198 TYR A CA 1
ATOM 1537 C C . TYR A 1 198 ? 4.194 8.404 17.456 1.00 94.56 198 TYR A C 1
ATOM 1539 O O . TYR A 1 198 ? 4.582 7.265 17.736 1.00 94.56 198 TYR A O 1
ATOM 1547 N N . ILE A 1 199 ? 2.931 8.793 17.649 1.00 96.69 199 ILE A N 1
ATOM 1548 C CA . ILE A 1 199 ? 1.904 8.031 18.371 1.00 96.69 199 ILE A CA 1
ATOM 1549 C C . ILE A 1 199 ? 0.811 7.593 17.385 1.00 96.69 199 ILE A C 1
ATOM 1551 O O . ILE A 1 199 ? -0.189 8.294 17.190 1.00 96.69 199 ILE A O 1
ATOM 1555 N N . CYS A 1 200 ? 1.009 6.448 16.735 1.00 96.38 200 CYS A N 1
ATOM 1556 C CA . CYS A 1 200 ? 0.133 5.954 15.667 1.00 96.38 200 CYS A CA 1
ATOM 1557 C C . CYS A 1 200 ? -0.994 5.055 16.226 1.00 96.38 200 CYS A C 1
ATOM 1559 O O . CYS A 1 200 ? -0.717 4.239 17.113 1.00 96.38 200 CYS A O 1
ATOM 1561 N N . PRO A 1 201 ? -2.255 5.184 15.758 1.00 97.44 201 PRO A N 1
ATOM 1562 C CA . PRO A 1 201 ? -3.347 4.299 16.154 1.00 97.44 201 PRO A CA 1
ATOM 1563 C C . PRO A 1 201 ? -3.212 2.927 15.482 1.00 97.44 201 PRO A C 1
ATOM 1565 O O . PRO A 1 201 ? -2.881 2.848 14.302 1.00 97.44 201 PRO A O 1
ATOM 1568 N N . VAL A 1 202 ? -3.555 1.845 16.185 1.00 97.88 202 VAL A N 1
ATOM 1569 C CA . VAL A 1 202 ? -3.495 0.469 15.659 1.00 97.88 202 VAL A CA 1
ATOM 1570 C C . VAL A 1 202 ? -4.379 0.296 14.416 1.00 97.88 202 VAL A C 1
ATOM 1572 O O . VAL A 1 202 ? -4.040 -0.494 13.539 1.00 97.88 202 VAL A O 1
ATOM 1575 N N . GLY A 1 203 ? -5.457 1.073 14.259 1.00 96.31 203 GLY A N 1
ATOM 1576 C CA . GLY A 1 203 ? -6.242 1.132 13.018 1.00 96.31 203 GLY A CA 1
ATOM 1577 C C . GLY A 1 203 ? -5.428 1.555 11.784 1.00 96.31 203 GLY A C 1
ATOM 1578 O O . GLY A 1 203 ? -5.666 1.046 10.694 1.00 96.31 203 GLY A O 1
ATOM 1579 N N . ALA A 1 204 ? -4.403 2.394 11.949 1.00 96.62 204 ALA A N 1
ATOM 1580 C CA . ALA A 1 204 ? -3.497 2.828 10.881 1.00 96.62 204 ALA A CA 1
ATOM 1581 C C . ALA A 1 204 ? -2.300 1.883 10.649 1.00 96.62 204 ALA A C 1
ATOM 1583 O O . ALA A 1 204 ? -1.439 2.172 9.824 1.00 96.62 204 ALA A O 1
ATOM 1584 N N . HIS A 1 205 ? -2.194 0.770 11.381 1.00 97.12 205 HIS A N 1
ATOM 1585 C CA . HIS A 1 205 ? -1.086 -0.172 11.221 1.00 97.12 205 HIS A CA 1
ATOM 1586 C C . HIS A 1 205 ? -1.385 -1.217 10.126 1.00 97.12 205 HIS A C 1
ATOM 1588 O O . HIS A 1 205 ? -2.407 -1.905 10.248 1.00 97.12 205 HIS A O 1
ATOM 1594 N N . PRO A 1 206 ? -0.481 -1.453 9.155 1.00 96.81 206 PRO A N 1
ATOM 1595 C CA . PRO A 1 206 ? -0.519 -2.640 8.300 1.00 96.81 206 PRO A CA 1
ATOM 1596 C C . PRO A 1 206 ? -0.566 -3.930 9.121 1.00 96.81 206 PRO A C 1
ATOM 1598 O O . PRO A 1 206 ? -1.587 -4.622 9.152 1.00 96.81 206 PRO A O 1
ATOM 1601 N N . VAL A 1 207 ? 0.484 -4.170 9.911 1.00 96.25 207 VAL A N 1
ATOM 1602 C CA . VAL A 1 207 ? 0.535 -5.244 10.905 1.00 96.25 207 VAL A CA 1
ATOM 1603 C C . VAL A 1 207 ? 0.166 -4.640 12.270 1.00 96.25 207 VAL A C 1
ATOM 1605 O O . VAL A 1 207 ? 0.928 -3.808 12.773 1.00 96.25 207 VAL A O 1
ATOM 1608 N N . PRO A 1 208 ? -0.983 -4.993 12.890 1.00 96.81 208 PRO A N 1
ATOM 1609 C CA . PRO A 1 208 ? -1.519 -4.325 14.086 1.00 96.81 208 PRO A CA 1
ATOM 1610 C C . PRO A 1 208 ? -0.739 -4.694 15.354 1.00 96.81 208 PRO A C 1
ATOM 1612 O O . PRO A 1 208 ? -1.154 -5.526 16.163 1.00 96.81 208 PRO A O 1
ATOM 1615 N N . LEU A 1 209 ? 0.443 -4.094 15.467 1.00 96.75 209 LEU A N 1
ATOM 1616 C CA . LEU A 1 209 ? 1.549 -4.571 16.284 1.00 96.75 209 LEU A CA 1
ATOM 1617 C C . LEU A 1 209 ? 2.426 -3.423 16.797 1.00 96.75 209 LEU A C 1
ATOM 1619 O O . LEU A 1 209 ? 2.760 -2.504 16.042 1.00 96.75 209 LEU A O 1
ATOM 1623 N N . ILE A 1 210 ? 2.865 -3.544 18.051 1.00 98.50 210 ILE A N 1
ATOM 1624 C CA . ILE A 1 210 ? 4.081 -2.910 18.575 1.00 98.50 210 ILE A CA 1
ATOM 1625 C C . ILE A 1 210 ? 4.922 -3.962 19.321 1.00 98.50 210 ILE A C 1
ATOM 1627 O O . ILE A 1 210 ? 4.366 -4.796 20.032 1.00 98.50 210 ILE A O 1
ATOM 1631 N N . GLY A 1 211 ? 6.244 -3.956 19.145 1.00 98.06 211 GLY A N 1
ATOM 1632 C CA . GLY A 1 211 ? 7.166 -4.966 19.673 1.00 98.06 211 GLY A CA 1
ATOM 1633 C C . GLY A 1 211 ? 8.565 -4.424 19.972 1.00 98.06 211 GLY A C 1
ATOM 1634 O O . GLY A 1 211 ? 8.898 -3.303 19.600 1.00 98.06 211 GLY A O 1
ATOM 1635 N N . ILE A 1 212 ? 9.389 -5.204 20.667 1.00 98.00 212 ILE A N 1
ATOM 1636 C CA . ILE A 1 212 ? 10.751 -4.838 21.077 1.00 98.00 212 ILE A CA 1
ATOM 1637 C C . ILE A 1 212 ? 11.681 -6.059 20.999 1.00 98.00 212 ILE A C 1
ATOM 1639 O O . ILE A 1 212 ? 11.267 -7.181 21.306 1.00 98.00 212 ILE A O 1
ATOM 1643 N N . TRP A 1 213 ? 12.915 -5.855 20.523 1.00 97.12 213 TRP A N 1
ATOM 1644 C CA . TRP A 1 213 ? 13.785 -6.932 20.039 1.00 97.12 213 TRP A CA 1
ATOM 1645 C C . TRP A 1 213 ? 15.255 -6.764 20.455 1.00 97.12 213 TRP A C 1
ATOM 1647 O O . TRP A 1 213 ? 15.894 -5.763 20.134 1.00 97.12 213 TRP A O 1
ATOM 1657 N N . ALA A 1 214 ? 15.803 -7.790 21.109 1.00 95.56 214 ALA A N 1
ATOM 1658 C CA . ALA A 1 214 ? 17.227 -7.973 21.394 1.00 95.56 214 ALA A CA 1
ATOM 1659 C C . ALA A 1 214 ? 17.769 -9.182 20.590 1.00 95.56 214 ALA A C 1
ATOM 1661 O O . ALA A 1 214 ? 17.788 -10.305 21.115 1.00 95.56 214 ALA A O 1
ATOM 1662 N N . PRO A 1 215 ? 18.177 -8.997 19.317 1.00 92.44 215 PRO A N 1
ATOM 1663 C CA . PRO A 1 215 ? 18.636 -10.071 18.431 1.00 92.44 215 PRO A CA 1
ATOM 1664 C C . PRO A 1 215 ? 19.850 -10.843 18.961 1.00 92.44 215 PRO A C 1
ATOM 1666 O O . PRO A 1 215 ? 19.890 -12.063 18.812 1.00 92.44 215 PRO A O 1
ATOM 1669 N N . GLU A 1 216 ? 20.800 -10.190 19.643 1.00 90.12 216 GLU A N 1
ATOM 1670 C CA . GLU A 1 216 ? 21.955 -10.873 20.258 1.00 90.12 216 GLU A CA 1
ATOM 1671 C C . GLU A 1 216 ? 21.525 -11.890 21.328 1.00 90.12 216 GLU A C 1
ATOM 1673 O O . GLU A 1 216 ? 22.028 -13.014 21.382 1.00 90.12 216 GLU A O 1
ATOM 1678 N N . ARG A 1 217 ? 20.527 -11.528 22.148 1.00 93.69 217 ARG A N 1
ATOM 1679 C CA . ARG A 1 217 ? 19.886 -12.439 23.111 1.00 93.69 217 ARG A CA 1
ATOM 1680 C C . ARG A 1 217 ? 18.866 -13.383 22.474 1.00 93.69 217 ARG A C 1
ATOM 1682 O O . ARG A 1 217 ? 18.286 -14.206 23.184 1.00 93.69 217 ARG A O 1
ATOM 1689 N N . LYS A 1 218 ? 18.602 -13.231 21.175 1.00 95.69 218 LYS A N 1
ATOM 1690 C CA . LYS A 1 218 ? 17.528 -13.890 20.427 1.00 95.69 218 LYS A CA 1
ATOM 1691 C C . LYS A 1 218 ? 16.117 -13.642 20.980 1.00 95.69 218 LYS A C 1
ATOM 1693 O O . LYS A 1 218 ? 15.240 -14.492 20.826 1.00 95.69 218 LYS A O 1
ATOM 1698 N N . HIS A 1 219 ? 15.898 -12.515 21.654 1.00 97.38 219 HIS A N 1
ATOM 1699 C CA . HIS A 1 219 ? 14.705 -12.282 22.467 1.00 97.38 219 HIS A CA 1
ATOM 1700 C C . HIS A 1 219 ? 13.785 -11.228 21.846 1.00 97.38 219 HIS A C 1
ATOM 1702 O O . HIS A 1 219 ? 14.203 -10.093 21.636 1.00 97.38 219 HIS A O 1
ATOM 1708 N N . TYR A 1 220 ? 12.530 -11.593 21.588 1.00 98.06 220 TYR A N 1
ATOM 1709 C CA . TYR A 1 220 ? 11.498 -10.707 21.046 1.00 98.06 220 TYR A CA 1
ATOM 1710 C C . TYR A 1 220 ? 10.214 -10.776 21.881 1.00 98.06 220 TYR A C 1
ATOM 1712 O O . TYR A 1 220 ? 9.819 -11.866 22.301 1.00 98.06 220 TYR A O 1
ATOM 1720 N N . VAL A 1 221 ? 9.542 -9.633 22.056 1.00 98.50 221 VAL A N 1
ATOM 1721 C CA . VAL A 1 221 ? 8.205 -9.505 22.664 1.00 98.50 221 VAL A CA 1
ATOM 1722 C C . VAL A 1 221 ? 7.373 -8.493 21.869 1.00 98.50 221 VAL A C 1
ATOM 1724 O O . VAL A 1 221 ? 7.888 -7.438 21.508 1.00 98.50 221 VAL A O 1
ATOM 1727 N N . GLY A 1 222 ? 6.083 -8.761 21.642 1.00 98.31 222 GLY A N 1
ATOM 1728 C CA . GLY A 1 222 ? 5.170 -7.826 20.980 1.00 98.31 222 GLY A CA 1
ATOM 1729 C C . GLY A 1 222 ? 3.695 -7.990 21.350 1.00 98.31 222 GLY A C 1
ATOM 1730 O O . GLY A 1 222 ? 3.241 -9.055 21.766 1.00 98.31 222 GLY A O 1
ATOM 1731 N N . TYR A 1 223 ? 2.939 -6.904 21.198 1.00 98.69 223 TYR A N 1
ATOM 1732 C CA . TYR A 1 223 ? 1.498 -6.826 21.424 1.00 98.69 223 TYR A CA 1
ATOM 1733 C C . TYR A 1 223 ? 0.772 -6.913 20.076 1.00 98.69 223 TYR A C 1
ATOM 1735 O O . TYR A 1 223 ? 0.753 -5.938 19.323 1.00 98.69 223 TYR A O 1
ATOM 1743 N N . LEU A 1 224 ? 0.184 -8.068 19.754 1.00 98.56 224 LEU A N 1
ATOM 1744 C CA . LEU A 1 224 ? -0.486 -8.296 18.470 1.00 98.56 224 LEU A CA 1
ATOM 1745 C C . LEU A 1 224 ? -2.013 -8.210 18.599 1.00 98.56 224 LEU A C 1
ATOM 1747 O O . LEU A 1 224 ? -2.659 -9.094 19.170 1.00 98.56 224 LEU A O 1
ATOM 1751 N N . PHE A 1 225 ? -2.596 -7.181 17.988 1.00 98.56 225 PHE A N 1
ATOM 1752 C CA . PHE A 1 225 ? -4.032 -6.885 18.004 1.00 98.56 225 PHE A CA 1
ATOM 1753 C C . PHE A 1 225 ? -4.813 -7.499 16.830 1.00 98.56 225 PHE A C 1
ATOM 1755 O O . PHE A 1 225 ? -6.015 -7.275 16.714 1.00 98.56 225 PHE A O 1
ATOM 1762 N N . GLN A 1 226 ? -4.186 -8.316 15.971 1.00 97.12 226 GLN A N 1
ATOM 1763 C CA . GLN A 1 226 ? -4.874 -8.926 14.819 1.00 97.12 226 GLN A CA 1
ATOM 1764 C C . GLN A 1 226 ? -6.107 -9.756 15.233 1.00 97.12 226 GLN A C 1
ATOM 1766 O O . GLN A 1 226 ? -7.075 -9.848 14.484 1.00 97.12 226 GLN A O 1
ATOM 1771 N N . GLY A 1 227 ? -6.094 -10.327 16.443 1.00 96.50 227 GLY A N 1
ATOM 1772 C CA . GLY A 1 227 ? -7.252 -11.017 17.006 1.00 96.50 227 GLY A CA 1
ATOM 1773 C C . GLY A 1 227 ? -8.445 -10.096 17.277 1.00 96.50 227 GLY A C 1
ATOM 1774 O O . GLY A 1 227 ? -9.565 -10.478 16.952 1.00 96.50 227 GLY A O 1
ATOM 1775 N N . ALA A 1 228 ? -8.216 -8.893 17.815 1.00 97.31 228 ALA A N 1
ATOM 1776 C CA . ALA A 1 228 ? -9.260 -7.885 18.002 1.00 97.31 228 ALA A CA 1
ATOM 1777 C C . ALA A 1 228 ? -9.780 -7.397 16.639 1.00 97.31 228 ALA A C 1
ATOM 1779 O O . ALA A 1 228 ? -10.985 -7.473 16.387 1.00 97.31 228 ALA A O 1
ATOM 1780 N N . ARG A 1 229 ? -8.861 -7.079 15.709 1.00 95.94 229 ARG A N 1
ATOM 1781 C CA . ARG A 1 229 ? -9.175 -6.623 14.341 1.00 95.94 229 ARG A CA 1
ATOM 1782 C C . ARG A 1 229 ? -10.075 -7.589 13.565 1.00 95.94 229 ARG A C 1
ATOM 1784 O O . ARG A 1 229 ? -10.828 -7.149 12.710 1.00 95.94 229 ARG A O 1
ATOM 1791 N N . PHE A 1 230 ? -10.002 -8.891 13.838 1.00 93.19 230 PHE A N 1
ATOM 1792 C CA . PHE A 1 230 ? -10.843 -9.896 13.177 1.00 93.19 230 PHE A CA 1
ATOM 1793 C C . PHE A 1 230 ? -12.172 -10.212 13.878 1.00 93.19 230 PHE A C 1
ATOM 1795 O O . PHE A 1 230 ? -13.002 -10.884 13.268 1.00 93.19 230 PHE A O 1
ATOM 1802 N N . LEU A 1 231 ? -12.351 -9.843 15.152 1.00 91.81 231 LEU A N 1
ATOM 1803 C CA . LEU A 1 231 ? -13.429 -10.392 15.992 1.00 91.81 231 LEU A CA 1
ATOM 1804 C C . LEU A 1 231 ? -14.340 -9.347 16.645 1.00 91.81 231 LEU A C 1
ATOM 1806 O O . LEU A 1 231 ? -15.508 -9.647 16.885 1.00 91.81 231 LEU A O 1
ATOM 1810 N N . ASP A 1 232 ? -13.823 -8.163 16.976 1.00 92.19 232 ASP A N 1
ATOM 1811 C CA . ASP A 1 232 ? -14.603 -7.097 17.626 1.00 92.19 232 ASP A CA 1
ATOM 1812 C C . ASP A 1 232 ? -14.176 -5.668 17.254 1.00 92.19 232 ASP A C 1
ATOM 1814 O O . ASP A 1 232 ? -14.858 -4.711 17.624 1.00 92.19 232 ASP A O 1
ATOM 1818 N N . HIS A 1 233 ? -13.075 -5.521 16.513 1.00 92.69 233 HIS A N 1
ATOM 1819 C CA . HIS A 1 233 ? -12.506 -4.256 16.060 1.00 92.69 233 HIS A CA 1
ATOM 1820 C C . HIS A 1 233 ? -12.280 -3.212 17.175 1.00 92.69 233 HIS A C 1
ATOM 1822 O O . HIS A 1 233 ? -12.326 -1.997 16.938 1.00 92.69 233 HIS A O 1
ATOM 1828 N N . THR A 1 234 ? -12.066 -3.658 18.416 1.00 95.69 234 THR A N 1
ATOM 1829 C CA . THR A 1 234 ? -11.880 -2.767 19.574 1.00 95.69 234 THR A CA 1
ATOM 1830 C C . THR A 1 234 ? -10.541 -2.024 19.569 1.00 95.69 234 THR A C 1
ATOM 1832 O O . THR A 1 234 ? -10.367 -1.050 20.302 1.00 95.69 234 THR A O 1
ATOM 1835 N N . GLU A 1 235 ? -9.585 -2.454 18.747 1.00 96.94 235 GLU A N 1
ATOM 1836 C CA . GLU A 1 235 ? -8.219 -1.938 18.713 1.00 96.94 235 GLU A CA 1
ATOM 1837 C C . GLU A 1 235 ? -8.064 -0.612 17.964 1.00 96.94 235 GLU A C 1
ATOM 1839 O O . GLU A 1 235 ? -7.100 0.099 18.237 1.00 96.94 235 GLU A O 1
ATOM 1844 N N . LYS A 1 236 ? -8.977 -0.258 17.040 1.00 95.12 236 LYS A N 1
ATOM 1845 C CA . LYS A 1 236 ? -8.764 0.799 16.020 1.00 95.12 236 LYS A CA 1
ATOM 1846 C C . LYS A 1 236 ? -8.141 2.091 16.563 1.00 95.12 236 LYS A C 1
ATOM 1848 O O . LYS A 1 236 ? -7.234 2.639 15.944 1.00 95.12 236 LYS A O 1
ATOM 1853 N N . TYR A 1 237 ? -8.624 2.564 17.714 1.00 96.31 237 TYR A N 1
ATOM 1854 C CA . TYR A 1 237 ? -8.210 3.830 18.335 1.00 96.31 237 TYR A CA 1
ATOM 1855 C C . TYR A 1 237 ? -7.278 3.675 19.547 1.00 96.31 237 TYR A C 1
ATOM 1857 O O . TYR A 1 237 ? -6.912 4.677 20.162 1.00 96.31 237 TYR A O 1
ATOM 1865 N N . VAL A 1 238 ? -6.860 2.451 19.887 1.00 98.06 238 VAL A N 1
ATOM 1866 C CA . VAL A 1 238 ? -5.688 2.234 20.748 1.00 98.06 238 VAL A CA 1
ATOM 1867 C C . VAL A 1 238 ? -4.480 2.750 19.976 1.00 98.06 238 VAL A C 1
ATOM 1869 O O . VAL A 1 238 ? -4.314 2.393 18.814 1.00 98.06 238 VAL A O 1
ATOM 1872 N N . ALA A 1 239 ? -3.641 3.585 20.581 1.00 98.12 239 ALA A N 1
ATOM 1873 C CA . ALA A 1 239 ? -2.413 4.046 19.949 1.00 98.12 239 ALA A CA 1
ATOM 1874 C C . ALA A 1 239 ? -1.187 3.358 20.547 1.00 98.12 239 ALA A C 1
ATOM 1876 O O . ALA A 1 239 ? -1.253 2.752 21.618 1.00 98.12 239 ALA A O 1
ATOM 1877 N N . THR A 1 240 ? -0.066 3.422 19.837 1.00 98.25 240 THR A N 1
ATOM 1878 C CA . THR A 1 240 ? 1.195 2.809 20.259 1.00 98.25 240 THR A CA 1
ATOM 1879 C C . THR A 1 240 ? 2.347 3.792 20.103 1.00 98.25 240 THR A C 1
ATOM 1881 O O . THR A 1 240 ? 2.308 4.664 19.233 1.00 98.25 240 THR A O 1
ATOM 1884 N N . ALA A 1 241 ? 3.353 3.672 20.969 1.00 97.81 241 ALA A N 1
ATOM 1885 C CA . ALA A 1 241 ? 4.581 4.452 20.883 1.00 97.81 241 ALA A CA 1
ATOM 1886 C C . ALA A 1 241 ? 5.766 3.698 21.502 1.00 97.81 241 ALA A C 1
ATOM 1888 O O . ALA A 1 241 ? 5.600 2.870 22.404 1.00 97.81 241 ALA A O 1
ATOM 1889 N N . TYR A 1 242 ? 6.968 4.036 21.046 1.00 98.19 242 TYR A N 1
ATOM 1890 C CA . TYR A 1 242 ? 8.224 3.688 21.702 1.00 98.19 242 TYR A CA 1
ATOM 1891 C C . TYR A 1 242 ? 8.764 4.897 22.473 1.00 98.19 242 TYR A C 1
ATOM 1893 O O . TYR A 1 242 ? 8.672 6.037 22.010 1.00 98.19 242 TYR A O 1
ATOM 1901 N N . CYS A 1 243 ? 9.354 4.640 23.638 1.00 97.94 243 CYS A N 1
ATOM 1902 C CA . CYS A 1 243 ? 10.045 5.636 24.440 1.00 97.94 243 CYS A CA 1
ATOM 1903 C C . CYS A 1 243 ? 11.466 5.170 24.784 1.00 97.94 243 CYS A C 1
ATOM 1905 O O . CYS A 1 243 ? 11.675 4.108 25.377 1.00 97.94 243 CYS A O 1
ATOM 1907 N N . TRP A 1 244 ? 12.453 6.004 24.458 1.00 97.25 244 TRP A N 1
ATOM 1908 C CA . TRP A 1 244 ? 13.838 5.816 24.879 1.00 97.25 244 TRP A CA 1
ATOM 1909 C C . TRP A 1 244 ? 14.028 6.096 26.370 1.00 97.25 244 TRP A C 1
ATOM 1911 O O . TRP A 1 244 ? 14.723 5.337 27.046 1.00 97.25 244 TRP A O 1
ATOM 1921 N N . LYS A 1 245 ? 13.417 7.164 26.896 1.00 95.19 245 LYS A N 1
ATOM 1922 C CA . LYS A 1 245 ? 13.557 7.571 28.297 1.00 95.19 245 LYS A CA 1
ATOM 1923 C C . LYS A 1 245 ? 12.428 8.493 28.752 1.00 95.19 245 LYS A C 1
ATOM 1925 O O . LYS A 1 245 ? 12.228 9.556 28.172 1.00 95.19 245 LYS A O 1
ATOM 1930 N N . GLU A 1 246 ? 11.782 8.127 29.856 1.00 93.81 246 GLU A N 1
ATOM 1931 C CA . GLU A 1 246 ? 10.795 8.945 30.560 1.00 93.81 246 GLU A CA 1
ATOM 1932 C C . GLU A 1 246 ? 11.021 8.797 32.073 1.00 93.81 246 GLU A C 1
ATOM 1934 O O . GLU A 1 246 ? 10.860 7.714 32.640 1.00 93.81 246 GLU A O 1
ATOM 1939 N N . GLY A 1 247 ? 11.428 9.874 32.749 1.00 88.81 247 GLY A N 1
ATOM 1940 C CA . GLY A 1 247 ? 11.748 9.849 34.182 1.00 88.81 247 GLY A CA 1
ATOM 1941 C C . GLY A 1 247 ? 12.810 8.803 34.569 1.00 88.81 247 GLY A C 1
ATOM 1942 O O . GLY A 1 247 ? 13.971 8.916 34.164 1.00 88.81 247 GLY A O 1
ATOM 1943 N N . LYS A 1 248 ? 12.422 7.819 35.400 1.00 88.75 248 LYS A N 1
ATOM 1944 C CA . LYS A 1 248 ? 13.291 6.704 35.841 1.00 88.75 248 LYS A CA 1
ATOM 1945 C C . LYS A 1 248 ? 13.350 5.529 34.858 1.00 88.75 248 LYS A C 1
ATOM 1947 O O . LYS A 1 248 ? 14.253 4.707 34.986 1.00 88.75 248 LYS A O 1
ATOM 1952 N N . ASP A 1 249 ? 12.406 5.441 33.924 1.00 92.69 249 ASP A N 1
ATOM 1953 C CA . ASP A 1 249 ? 12.251 4.288 33.042 1.00 92.69 249 ASP A CA 1
ATOM 1954 C C . ASP A 1 249 ? 12.803 4.602 31.645 1.00 92.69 249 ASP A C 1
ATOM 1956 O O . ASP A 1 249 ? 12.749 5.735 31.159 1.00 92.69 249 ASP A O 1
ATOM 1960 N N . SER A 1 250 ? 13.345 3.583 30.987 1.00 94.69 250 SER A N 1
ATOM 1961 C CA . SER A 1 250 ? 13.965 3.690 29.665 1.00 94.69 250 SER A CA 1
ATOM 1962 C C . SER A 1 250 ? 13.622 2.498 28.786 1.00 94.69 250 SER A C 1
ATOM 1964 O O . SER A 1 250 ? 13.246 1.434 29.285 1.00 94.69 250 SER A O 1
ATOM 1966 N N . GLN A 1 251 ? 13.767 2.699 27.478 1.00 95.94 251 GLN A N 1
ATOM 1967 C CA . GLN A 1 251 ? 13.742 1.677 26.440 1.00 95.94 251 GLN A CA 1
ATOM 1968 C C . GLN A 1 251 ? 12.541 0.729 26.543 1.00 95.94 251 GLN A C 1
ATOM 1970 O O . GLN A 1 251 ? 12.663 -0.460 26.865 1.00 95.94 251 GLN A O 1
ATOM 1975 N N . PHE A 1 252 ? 11.355 1.290 26.300 1.00 98.19 252 PHE A N 1
ATOM 1976 C CA . PHE A 1 252 ? 10.091 0.571 26.386 1.00 98.19 252 PHE A CA 1
ATOM 1977 C C . PHE A 1 252 ? 9.140 0.887 25.235 1.00 98.19 252 PHE A C 1
ATOM 1979 O O . PHE A 1 252 ? 9.085 2.003 24.722 1.00 98.19 252 PHE A O 1
ATOM 1986 N N . ILE A 1 253 ? 8.341 -0.112 24.876 1.00 98.69 253 ILE A N 1
ATOM 1987 C CA . ILE A 1 253 ? 7.125 0.063 24.077 1.00 98.69 253 ILE A CA 1
ATOM 1988 C C . ILE A 1 253 ? 5.925 0.262 24.999 1.00 98.69 253 ILE A C 1
ATOM 1990 O O . ILE A 1 253 ? 5.931 -0.231 26.128 1.00 98.69 253 ILE A O 1
ATOM 1994 N N . THR A 1 254 ? 4.896 0.968 24.536 1.00 98.69 254 THR A N 1
ATOM 1995 C CA . THR A 1 254 ? 3.678 1.224 25.315 1.00 98.69 254 THR A CA 1
ATOM 1996 C C . THR A 1 254 ? 2.444 1.339 24.431 1.00 98.69 254 THR A C 1
ATOM 1998 O O . THR A 1 254 ? 2.534 1.712 23.257 1.00 98.69 254 THR A O 1
ATOM 2001 N N . LEU A 1 255 ? 1.277 1.093 25.025 1.00 98.75 255 LEU A N 1
ATOM 2002 C CA . LEU A 1 255 ? 0.019 1.617 24.502 1.00 98.75 255 LEU A CA 1
ATOM 2003 C C . LEU A 1 255 ? -0.157 3.069 24.960 1.00 98.75 255 LEU A C 1
ATOM 2005 O O . LEU A 1 255 ? 0.362 3.475 26.004 1.00 98.75 255 LEU A O 1
ATOM 2009 N N . ALA A 1 256 ? -0.883 3.851 24.171 1.00 98.12 256 ALA A N 1
ATOM 2010 C CA . ALA A 1 256 ? -1.168 5.261 24.397 1.00 98.12 256 ALA A CA 1
ATOM 2011 C C . ALA A 1 256 ? -2.588 5.614 23.933 1.00 98.12 256 ALA A C 1
ATOM 2013 O O . ALA A 1 256 ? -3.203 4.884 23.151 1.00 98.12 256 ALA A O 1
ATOM 2014 N N . TYR A 1 257 ? -3.120 6.730 24.428 1.00 97.56 257 TYR A N 1
ATOM 2015 C CA . TYR A 1 257 ? -4.401 7.268 23.977 1.00 97.56 257 TYR A CA 1
ATOM 2016 C C . TYR A 1 257 ? -4.503 8.779 24.262 1.00 97.56 257 TYR A C 1
ATOM 2018 O O . TYR A 1 257 ? -4.121 9.193 25.358 1.00 97.56 257 TYR A O 1
ATOM 2026 N N . PRO A 1 258 ? -5.084 9.596 23.360 1.00 97.31 258 PRO A N 1
ATOM 2027 C CA . PRO A 1 258 ? -5.385 9.311 21.952 1.00 97.31 258 PRO A CA 1
ATOM 2028 C C . PRO A 1 258 ? -4.118 9.147 21.089 1.00 97.31 258 PRO A C 1
ATOM 2030 O O . PRO A 1 258 ? -2.996 9.150 21.593 1.00 97.31 258 PRO A O 1
ATOM 2033 N N . TYR A 1 259 ? -4.296 9.007 19.774 1.00 96.44 259 TYR A N 1
ATOM 2034 C CA . TYR A 1 259 ? -3.201 9.106 18.804 1.00 96.44 259 TYR A CA 1
ATOM 2035 C C . TYR A 1 259 ? -2.800 10.568 18.539 1.00 96.44 259 TYR A C 1
ATOM 2037 O O . TYR A 1 259 ? -3.583 11.491 18.769 1.00 96.44 259 TYR A O 1
ATOM 2045 N N . GLY A 1 260 ? -1.596 10.790 18.003 1.00 95.06 260 GLY A N 1
ATOM 2046 C CA . GLY A 1 260 ? -0.970 12.116 17.893 1.00 95.06 260 GLY A CA 1
ATOM 2047 C C . GLY A 1 260 ? -1.491 13.044 16.784 1.00 95.06 260 GLY A C 1
ATOM 2048 O O . GLY A 1 260 ? -0.711 13.787 16.190 1.00 95.06 260 GLY A O 1
ATOM 2049 N N . GLY A 1 261 ? -2.788 13.005 16.465 1.00 93.19 261 GLY A N 1
ATOM 2050 C CA . GLY A 1 261 ? -3.416 13.878 15.467 1.00 93.19 261 GLY A CA 1
ATOM 2051 C C . GLY A 1 261 ? -2.873 13.697 14.041 1.00 93.19 261 GLY A C 1
ATOM 2052 O O . GLY A 1 261 ? -2.592 12.578 13.612 1.00 93.19 261 GLY A O 1
ATOM 2053 N N . LYS A 1 262 ? -2.745 14.804 13.291 1.00 89.44 262 LYS A N 1
ATOM 2054 C CA . LYS A 1 262 ? -2.205 14.810 11.918 1.00 89.44 262 LYS A CA 1
ATOM 2055 C C . LYS A 1 262 ? -0.731 14.382 11.908 1.00 89.44 262 LYS A C 1
ATOM 2057 O O . LYS A 1 262 ? 0.067 14.926 12.671 1.00 89.44 262 LYS A O 1
ATOM 2062 N N . LEU A 1 263 ? -0.391 13.437 11.028 1.00 91.19 263 LEU A N 1
ATOM 2063 C CA . LEU A 1 263 ? 0.910 12.758 10.935 1.00 91.19 263 LEU A CA 1
ATOM 2064 C C . LEU A 1 263 ? 1.345 12.067 12.243 1.00 91.19 263 LEU A C 1
ATOM 2066 O O . LEU A 1 263 ? 2.511 11.735 12.415 1.00 91.19 263 LEU A O 1
ATOM 2070 N N . TYR A 1 264 ? 0.422 11.864 13.190 1.00 95.12 264 TYR A N 1
ATOM 2071 C CA . TYR A 1 264 ? 0.649 11.165 14.461 1.00 95.12 264 TYR A CA 1
ATOM 2072 C C . TYR A 1 264 ? 1.711 11.771 15.406 1.00 95.12 264 TYR A C 1
ATOM 2074 O O . TYR A 1 264 ? 2.035 11.165 16.427 1.00 95.12 264 TYR A O 1
ATOM 2082 N N . GLN A 1 265 ? 2.242 12.965 15.129 1.00 91.94 265 GLN A N 1
ATOM 2083 C CA . GLN A 1 265 ? 3.371 13.537 15.881 1.00 91.94 265 GLN A CA 1
ATOM 2084 C C . GLN A 1 265 ? 3.007 14.429 17.074 1.00 91.94 265 GLN A C 1
ATOM 2086 O O . GLN A 1 265 ? 3.883 14.734 17.889 1.00 91.94 265 GLN A O 1
ATOM 2091 N N . GLN A 1 266 ? 1.772 14.927 17.144 1.00 93.00 266 GLN A N 1
ATOM 2092 C CA . GLN A 1 266 ? 1.371 15.936 18.126 1.00 93.00 266 GLN A CA 1
ATOM 2093 C C . GLN A 1 266 ? 1.102 15.315 19.498 1.00 93.00 266 GLN A C 1
ATOM 2095 O O . GLN A 1 266 ? 0.681 14.162 19.599 1.00 93.00 266 GLN A O 1
ATOM 2100 N N . LEU A 1 267 ? 1.275 16.100 20.566 1.00 95.38 267 LEU A N 1
ATOM 2101 C CA . LEU A 1 267 ? 0.796 15.700 21.887 1.00 95.38 267 LEU A CA 1
ATOM 2102 C C . LEU A 1 267 ? -0.712 15.943 21.963 1.00 95.38 267 LEU A C 1
ATOM 2104 O O . LEU A 1 267 ? -1.155 17.062 22.215 1.00 95.38 267 LEU A O 1
ATOM 2108 N N . VAL A 1 268 ? -1.492 14.889 21.743 1.00 96.81 268 VAL A N 1
ATOM 2109 C CA . VAL A 1 268 ? -2.935 14.887 21.993 1.00 96.81 268 VAL A CA 1
ATOM 2110 C C . VAL A 1 268 ? -3.173 14.205 23.335 1.00 96.81 268 VAL A C 1
ATOM 2112 O O . VAL A 1 268 ? -2.672 13.107 23.571 1.00 96.81 268 VAL A O 1
ATOM 2115 N N . LEU A 1 269 ? -3.917 14.864 24.221 1.00 97.25 269 LEU A N 1
ATOM 2116 C CA . LEU A 1 269 ? -4.278 14.324 25.529 1.00 97.25 269 LEU A CA 1
ATOM 2117 C C . LEU A 1 269 ? -5.752 13.883 25.555 1.00 97.25 269 LEU A C 1
ATOM 2119 O O . LEU A 1 269 ? -6.561 14.407 24.781 1.00 97.25 269 LEU A O 1
ATOM 2123 N N . PRO A 1 270 ? -6.114 12.913 26.414 1.00 96.81 270 PRO A N 1
ATOM 2124 C CA . PRO A 1 270 ? -7.495 12.472 26.551 1.00 96.81 270 PRO A CA 1
ATOM 2125 C C . PRO A 1 270 ? -8.432 13.538 27.116 1.00 96.81 270 PRO A C 1
ATOM 2127 O O . PRO A 1 270 ? -8.020 14.501 27.763 1.00 96.81 270 PRO A O 1
ATOM 2130 N N . LYS A 1 271 ? -9.728 13.287 26.961 1.00 95.56 271 LYS A N 1
ATOM 2131 C CA . LYS A 1 271 ? -10.813 14.070 27.543 1.00 95.56 271 LYS A CA 1
ATOM 2132 C C . LYS A 1 271 ? -11.501 13.295 28.662 1.00 95.56 271 LYS A C 1
ATOM 2134 O O . LYS A 1 271 ? -11.465 12.069 28.755 1.00 95.56 271 LYS A O 1
ATOM 2139 N N . LYS A 1 272 ? -12.174 14.043 29.534 1.00 96.25 272 LYS A N 1
ATOM 2140 C CA . LYS A 1 272 ? -13.026 13.472 30.578 1.00 96.25 272 LYS A CA 1
ATOM 2141 C C . LYS A 1 272 ? -14.156 12.643 29.958 1.00 96.25 272 LYS A C 1
ATOM 2143 O O . LYS A 1 272 ? -14.942 13.164 29.173 1.00 96.25 272 LYS A O 1
ATOM 2148 N N . GLY A 1 273 ? -14.284 11.400 30.410 1.00 95.44 273 GLY A N 1
ATOM 2149 C CA . GLY A 1 273 ? -15.276 10.429 29.947 1.00 95.44 273 GLY A CA 1
ATOM 2150 C C . GLY A 1 273 ? -14.756 9.471 28.874 1.00 95.44 273 GLY A C 1
ATOM 2151 O O . GLY A 1 273 ? -15.433 8.480 28.595 1.00 95.44 273 GLY A O 1
ATOM 2152 N N . ASP A 1 274 ? -13.566 9.712 28.316 1.00 96.62 274 ASP A N 1
ATOM 2153 C CA . ASP A 1 274 ? -12.971 8.816 27.326 1.00 96.62 274 ASP A CA 1
ATOM 2154 C C . ASP A 1 274 ? -12.759 7.416 27.919 1.00 96.62 274 ASP A C 1
ATOM 2156 O O . ASP A 1 274 ? -12.345 7.249 29.070 1.00 96.62 274 ASP A O 1
ATOM 2160 N N . THR A 1 275 ? -13.055 6.392 27.121 1.00 96.81 275 THR A N 1
ATOM 2161 C CA . THR A 1 275 ? -12.872 4.984 27.484 1.00 96.81 275 THR A CA 1
ATOM 2162 C C . THR A 1 275 ? -12.077 4.292 26.392 1.00 96.81 275 THR A C 1
ATOM 2164 O O . THR A 1 275 ? -12.461 4.348 25.225 1.00 96.81 275 THR A O 1
ATOM 2167 N N . VAL A 1 276 ? -11.015 3.586 26.772 1.00 96.62 276 VAL A N 1
ATOM 2168 C CA . VAL A 1 276 ? -10.242 2.725 25.876 1.00 96.62 276 VAL A CA 1
ATOM 2169 C C . VAL A 1 276 ? -10.240 1.300 26.429 1.00 96.62 276 VAL A C 1
ATOM 2171 O O . VAL A 1 276 ? -9.926 1.056 27.596 1.00 96.62 276 VAL A O 1
ATOM 2174 N N . SER A 1 277 ? -10.649 0.338 25.607 1.00 97.88 277 SER A N 1
ATOM 2175 C CA . SER A 1 277 ? -10.696 -1.075 25.985 1.00 97.88 277 SER A CA 1
ATOM 2176 C C . SER A 1 277 ? -10.517 -1.953 24.762 1.00 97.88 277 SER A C 1
ATOM 2178 O O . SER A 1 277 ? -11.266 -1.795 23.803 1.00 97.88 277 SER A O 1
ATOM 2180 N N . SER A 1 278 ? -9.560 -2.872 24.814 1.00 98.62 278 SER A N 1
ATOM 2181 C CA . SER A 1 278 ? -9.289 -3.848 23.758 1.00 98.62 278 SER A CA 1
ATOM 2182 C C . SER A 1 278 ? -8.470 -5.010 24.342 1.00 98.62 278 SER A C 1
ATOM 2184 O O . SER A 1 278 ? -8.367 -5.169 25.567 1.00 98.62 278 SER A O 1
ATOM 2186 N N . TRP A 1 279 ? -7.908 -5.850 23.480 1.00 98.69 279 TRP A N 1
ATOM 2187 C CA . TRP A 1 279 ? -7.104 -7.004 23.848 1.00 98.69 279 TRP A CA 1
ATOM 2188 C C . TRP A 1 279 ? -6.098 -7.373 22.755 1.00 98.69 279 TRP A C 1
ATOM 2190 O O . TRP A 1 279 ? -6.286 -7.064 21.581 1.00 98.69 279 TRP A O 1
ATOM 2200 N N . PHE A 1 280 ? -5.027 -8.059 23.146 1.00 98.81 280 PHE A N 1
ATOM 2201 C CA . PHE A 1 280 ? -3.964 -8.500 22.245 1.00 98.81 280 PHE A CA 1
ATOM 2202 C C . PHE A 1 280 ? -3.394 -9.858 22.664 1.00 98.81 280 PHE A C 1
ATOM 2204 O O . PHE A 1 280 ? -3.498 -10.263 23.825 1.00 98.81 280 PHE A O 1
ATOM 2211 N N . HIS A 1 281 ? -2.757 -10.553 21.720 1.00 98.69 281 HIS A N 1
ATOM 2212 C CA . HIS A 1 281 ? -1.861 -11.669 22.034 1.00 98.69 281 HIS A CA 1
ATOM 2213 C C . HIS A 1 281 ? -0.486 -11.117 22.387 1.00 98.69 281 HIS A C 1
ATOM 2215 O O . HIS A 1 281 ? 0.066 -10.305 21.641 1.00 98.69 281 HIS A O 1
ATOM 2221 N N . LEU A 1 282 ? 0.075 -11.570 23.504 1.00 98.56 282 LEU A N 1
ATOM 2222 C CA . LEU A 1 282 ? 1.461 -11.299 23.865 1.00 98.56 282 LEU A CA 1
ATOM 2223 C C . LEU A 1 282 ? 2.356 -12.286 23.098 1.00 98.56 282 LEU A C 1
ATOM 2225 O O . LEU A 1 282 ? 2.623 -13.395 23.561 1.00 98.56 282 LEU A O 1
ATOM 2229 N N . ILE A 1 283 ? 2.760 -11.898 21.887 1.00 98.06 283 ILE A N 1
ATOM 2230 C CA . ILE A 1 283 ? 3.664 -12.674 21.031 1.00 98.06 283 ILE A CA 1
ATOM 2231 C C . ILE A 1 283 ? 5.080 -12.574 21.599 1.00 98.06 283 ILE A C 1
ATOM 2233 O O . ILE A 1 283 ? 5.516 -11.502 22.015 1.00 98.06 283 ILE A O 1
ATOM 2237 N N . TRP A 1 284 ? 5.819 -13.680 21.597 1.00 97.75 284 TRP A N 1
ATOM 2238 C CA . TRP A 1 284 ? 7.201 -13.717 22.074 1.00 97.75 284 TRP A CA 1
ATOM 2239 C C . TRP A 1 284 ? 8.039 -14.780 21.351 1.00 97.75 284 TRP A C 1
ATOM 2241 O O . TRP A 1 284 ? 7.508 -15.708 20.737 1.00 97.75 284 TRP A O 1
ATOM 2251 N N . SER A 1 285 ? 9.364 -14.648 21.426 1.00 97.31 285 SER A N 1
ATOM 2252 C CA . SER A 1 285 ? 10.316 -15.681 21.002 1.00 97.31 285 SER A CA 1
ATOM 2253 C C . SER A 1 285 ? 11.629 -15.575 21.780 1.00 97.31 285 SER A C 1
ATOM 2255 O O . SER A 1 285 ? 12.103 -14.473 22.052 1.00 97.31 285 SER A O 1
ATOM 2257 N N . LEU A 1 286 ? 12.221 -16.730 22.103 1.00 96.38 286 LEU A N 1
ATOM 2258 C CA . LEU A 1 286 ? 13.576 -16.873 22.659 1.00 96.38 286 LEU A CA 1
ATOM 2259 C C . LEU A 1 286 ? 14.579 -17.456 21.636 1.00 96.38 286 LEU A C 1
ATOM 2261 O O . LEU A 1 286 ? 15.700 -17.810 21.997 1.00 96.38 286 LEU A O 1
ATOM 2265 N N . ASP A 1 287 ? 14.183 -17.565 20.361 1.00 95.88 287 ASP A N 1
ATOM 2266 C CA . ASP A 1 287 ? 15.065 -17.917 19.239 1.00 95.88 287 ASP A CA 1
ATOM 2267 C C . ASP A 1 287 ? 14.794 -17.006 18.024 1.00 95.88 287 ASP A C 1
ATOM 2269 O O . ASP A 1 287 ? 14.467 -17.465 16.928 1.00 95.88 287 ASP A O 1
ATOM 2273 N N . MET A 1 288 ? 14.909 -15.692 18.238 1.00 95.38 288 MET A N 1
ATOM 2274 C CA . MET A 1 288 ? 14.828 -14.637 17.220 1.00 95.38 288 MET A CA 1
ATOM 2275 C C . MET A 1 288 ? 16.181 -13.904 17.034 1.00 95.38 288 MET A C 1
ATOM 2277 O O . MET A 1 288 ? 16.318 -12.769 17.494 1.00 95.38 288 MET A O 1
ATOM 2281 N N . PRO A 1 289 ? 17.212 -14.542 16.438 1.00 93.31 289 PRO A N 1
ATOM 2282 C CA . PRO A 1 289 ? 18.464 -13.876 16.047 1.00 93.31 289 PR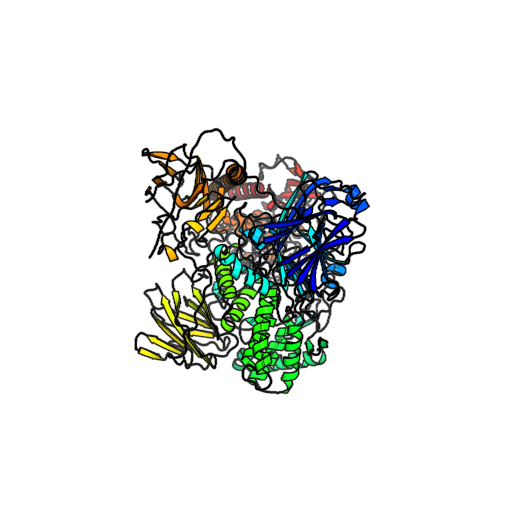O A CA 1
ATOM 2283 C C . PRO A 1 289 ? 18.259 -12.933 14.848 1.00 93.31 289 PRO A C 1
ATOM 2285 O O . PRO A 1 289 ? 17.250 -13.046 14.160 1.00 93.31 289 PRO A O 1
ATOM 2288 N N . SER A 1 290 ? 19.250 -12.089 14.530 1.00 89.31 290 SER A N 1
ATOM 2289 C CA . SER A 1 290 ? 19.212 -11.143 13.392 1.00 89.31 290 SER A CA 1
ATOM 2290 C C . SER A 1 290 ? 18.955 -11.779 12.016 1.00 89.31 290 SER A C 1
ATOM 2292 O O . SER A 1 290 ? 18.532 -11.102 11.090 1.00 89.31 290 SER A O 1
ATOM 2294 N N . THR A 1 291 ? 19.187 -13.083 11.858 1.00 91.19 291 THR A N 1
ATOM 2295 C CA . THR A 1 291 ? 18.917 -13.818 10.612 1.00 91.19 291 THR A CA 1
ATOM 2296 C C . THR A 1 291 ? 17.467 -14.305 10.472 1.00 91.19 291 THR A C 1
ATOM 2298 O O . THR A 1 291 ? 17.159 -15.032 9.530 1.00 91.19 291 THR A O 1
ATOM 2301 N N . LYS A 1 292 ? 16.581 -13.929 11.401 1.00 93.19 292 LYS A N 1
ATOM 2302 C CA . LYS A 1 292 ? 15.123 -14.110 11.339 1.00 93.19 292 LYS A CA 1
ATOM 2303 C C . LYS A 1 292 ? 14.437 -12.756 11.524 1.00 93.19 292 LYS A C 1
ATOM 2305 O O . LYS A 1 292 ? 15.048 -11.836 12.061 1.00 93.19 292 LYS A O 1
ATOM 2310 N N . ASP A 1 293 ? 13.164 -12.661 11.148 1.00 93.00 293 ASP A N 1
ATOM 2311 C CA . ASP A 1 293 ? 12.388 -11.425 11.283 1.00 93.00 293 ASP A CA 1
ATOM 2312 C C . ASP A 1 293 ? 11.084 -11.617 12.097 1.00 93.00 293 ASP A C 1
ATOM 2314 O O . ASP A 1 293 ? 10.385 -12.625 11.926 1.00 93.00 293 ASP A O 1
ATOM 2318 N N . PRO A 1 294 ? 10.710 -10.665 12.977 1.00 95.00 294 PRO A N 1
ATOM 2319 C CA . PRO A 1 294 ? 9.461 -10.731 13.734 1.00 95.00 294 PRO A CA 1
ATOM 2320 C C . PRO A 1 294 ? 8.167 -10.752 12.905 1.00 95.00 294 PRO A C 1
ATOM 2322 O O . PRO A 1 294 ? 7.189 -11.356 13.354 1.00 95.00 294 PRO A O 1
ATOM 2325 N N . ASN A 1 295 ? 8.117 -10.152 11.707 1.00 95.75 295 ASN A N 1
ATOM 2326 C CA . ASN A 1 295 ? 6.939 -10.257 10.839 1.00 95.75 295 ASN A CA 1
ATOM 2327 C C . ASN A 1 295 ? 6.721 -11.703 10.384 1.00 95.75 295 ASN A C 1
ATOM 2329 O O . ASN A 1 295 ? 5.577 -12.146 10.344 1.00 95.75 295 ASN A O 1
ATOM 2333 N N . GLU A 1 296 ? 7.776 -12.481 10.105 1.00 95.75 296 GLU A N 1
ATOM 2334 C CA . GLU A 1 296 ? 7.625 -13.896 9.729 1.00 95.75 296 GLU A CA 1
ATOM 2335 C C . GLU A 1 296 ? 6.917 -14.692 10.843 1.00 95.75 296 GLU A C 1
ATOM 2337 O O . GLU A 1 296 ? 5.986 -15.454 10.570 1.00 95.75 296 GLU A O 1
ATOM 2342 N N . LEU A 1 297 ? 7.284 -14.450 12.110 1.00 96.06 297 LEU A N 1
ATOM 2343 C CA . LEU A 1 297 ? 6.618 -15.035 13.282 1.00 96.06 297 LEU A CA 1
ATOM 2344 C C . LEU A 1 297 ? 5.137 -14.638 13.359 1.00 96.06 297 LEU A C 1
ATOM 2346 O O . LEU A 1 297 ? 4.270 -15.495 13.544 1.00 96.06 297 LEU A O 1
ATOM 2350 N N . VAL A 1 298 ? 4.848 -13.346 13.196 1.00 96.94 298 VAL A N 1
ATOM 2351 C CA . VAL A 1 298 ? 3.486 -12.801 13.262 1.00 96.94 298 VAL A CA 1
ATOM 2352 C C . VAL A 1 298 ? 2.617 -13.340 12.124 1.00 96.94 298 VAL A C 1
ATOM 2354 O O . VAL A 1 298 ? 1.508 -13.805 12.378 1.00 96.94 298 VAL A O 1
ATOM 2357 N N . HIS A 1 299 ? 3.113 -13.365 10.885 1.00 96.81 299 HIS A N 1
ATOM 2358 C CA . HIS A 1 299 ? 2.374 -13.914 9.749 1.00 96.81 299 HIS A CA 1
ATOM 2359 C C . HIS A 1 299 ? 2.155 -15.428 9.875 1.00 96.81 299 HIS A C 1
ATOM 2361 O O . HIS A 1 299 ? 1.063 -15.892 9.552 1.00 96.81 299 HIS A O 1
ATOM 2367 N N . ASN A 1 300 ? 3.116 -16.202 10.395 1.00 96.00 300 ASN A N 1
ATOM 2368 C CA . ASN A 1 300 ? 2.890 -17.623 10.689 1.00 96.00 300 ASN A CA 1
ATOM 2369 C C . ASN A 1 300 ? 1.734 -17.804 11.691 1.00 96.00 300 ASN A C 1
ATOM 2371 O O . ASN A 1 300 ? 0.769 -18.505 11.386 1.00 96.00 300 ASN A O 1
ATOM 2375 N N . PHE A 1 301 ? 1.750 -17.080 12.817 1.00 96.88 301 PHE A N 1
ATOM 2376 C CA . PHE A 1 301 ? 0.667 -17.116 13.808 1.00 96.88 301 PHE A CA 1
ATOM 2377 C C . PHE A 1 301 ? -0.701 -16.705 13.231 1.00 96.88 301 PHE A C 1
ATOM 2379 O O . PHE A 1 301 ? -1.720 -17.331 13.531 1.00 96.88 301 PHE A O 1
ATOM 2386 N N . ILE A 1 302 ? -0.746 -15.679 12.372 1.00 96.19 302 ILE A N 1
ATOM 2387 C CA . ILE A 1 302 ? -1.983 -15.234 11.711 1.00 96.19 302 ILE A CA 1
ATOM 2388 C C . ILE A 1 302 ? -2.540 -16.329 10.790 1.00 96.19 302 ILE A C 1
ATOM 2390 O O . ILE A 1 302 ? -3.739 -16.604 10.830 1.00 96.19 302 ILE A O 1
ATOM 2394 N N . PHE A 1 303 ? -1.699 -16.991 9.992 1.00 95.75 303 PHE A N 1
ATOM 2395 C CA . PHE A 1 303 ? -2.146 -18.080 9.115 1.00 95.75 303 PHE A CA 1
ATOM 2396 C C . PHE A 1 303 ? -2.601 -19.313 9.905 1.00 95.75 303 PHE A C 1
ATOM 2398 O O . PHE A 1 303 ? -3.603 -19.934 9.548 1.00 95.75 303 PHE A O 1
ATOM 2405 N N . GLU A 1 304 ? -1.902 -19.659 10.986 1.00 94.38 304 GLU A N 1
ATOM 2406 C CA . GLU A 1 304 ? -2.237 -20.809 11.829 1.00 94.38 304 GLU A CA 1
ATOM 2407 C C . GLU A 1 304 ? -3.548 -20.596 12.600 1.00 94.38 304 GLU A C 1
ATOM 2409 O O . GLU A 1 304 ? -4.423 -21.462 12.573 1.00 94.38 304 GLU A O 1
ATOM 2414 N N . LYS A 1 305 ? -3.724 -19.433 13.245 1.00 94.62 305 LYS A N 1
ATOM 2415 C CA . LYS A 1 305 ? -4.853 -19.175 14.157 1.00 94.62 305 LYS A CA 1
ATOM 2416 C C . LYS A 1 305 ? -6.053 -18.476 13.511 1.00 94.62 305 LYS A C 1
ATOM 2418 O O . LYS A 1 305 ? -7.180 -18.664 13.967 1.00 94.62 305 LYS A O 1
ATOM 2423 N N . TYR A 1 306 ? -5.837 -17.686 12.457 1.00 94.06 306 TYR A N 1
ATOM 2424 C CA . TYR A 1 306 ? -6.844 -16.782 11.880 1.00 94.06 306 TYR A CA 1
ATOM 2425 C C . TYR A 1 306 ? -7.114 -16.983 10.379 1.00 94.06 306 TYR A C 1
ATOM 2427 O O . TYR A 1 306 ? -7.806 -16.168 9.770 1.00 94.06 306 TYR A O 1
ATOM 2435 N N . SER A 1 307 ? -6.674 -18.096 9.784 1.00 91.69 307 SER A N 1
ATOM 2436 C CA . SER A 1 307 ? -6.925 -18.435 8.367 1.00 91.69 307 SER A CA 1
ATOM 2437 C C . SER A 1 307 ? -8.386 -18.328 7.911 1.00 91.69 307 SER A C 1
ATOM 2439 O O . SER A 1 307 ? -8.635 -17.988 6.760 1.00 91.69 307 SER A O 1
ATOM 2441 N N . ALA A 1 308 ? -9.360 -18.568 8.793 1.00 88.25 308 ALA A N 1
ATOM 2442 C CA . ALA A 1 308 ? -10.787 -18.438 8.478 1.00 88.25 308 ALA A CA 1
ATOM 2443 C C . ALA A 1 308 ? -11.281 -16.985 8.296 1.00 88.25 308 ALA A C 1
ATOM 2445 O O . ALA A 1 308 ? -12.395 -16.788 7.816 1.00 88.25 308 ALA A O 1
ATOM 2446 N N . TYR A 1 309 ? -10.485 -15.984 8.689 1.00 90.19 309 TYR A N 1
ATOM 2447 C CA . TYR A 1 309 ? -10.819 -14.559 8.576 1.00 90.19 309 TYR A CA 1
ATOM 2448 C C . TYR A 1 309 ? -10.024 -13.841 7.478 1.00 90.19 309 TYR A C 1
ATOM 2450 O O . TYR A 1 309 ? -10.374 -12.717 7.116 1.00 90.19 309 TYR A O 1
ATOM 2458 N N . LEU A 1 310 ? -8.983 -14.485 6.939 1.00 93.56 310 LEU A N 1
ATOM 2459 C CA . LEU A 1 310 ? -8.186 -13.957 5.836 1.00 93.56 310 LEU A CA 1
ATOM 2460 C C . LEU A 1 310 ? -9.027 -13.878 4.541 1.00 93.56 310 LEU A C 1
ATOM 2462 O O . LEU A 1 310 ? -9.787 -14.812 4.260 1.00 93.56 310 LEU A O 1
ATOM 2466 N N . PRO A 1 311 ? -8.930 -12.785 3.757 1.00 93.56 311 PRO A N 1
ATOM 2467 C CA . PRO A 1 311 ? -9.670 -12.651 2.504 1.00 93.56 311 PRO A CA 1
ATOM 2468 C C . PRO A 1 311 ? -9.344 -13.740 1.472 1.00 93.56 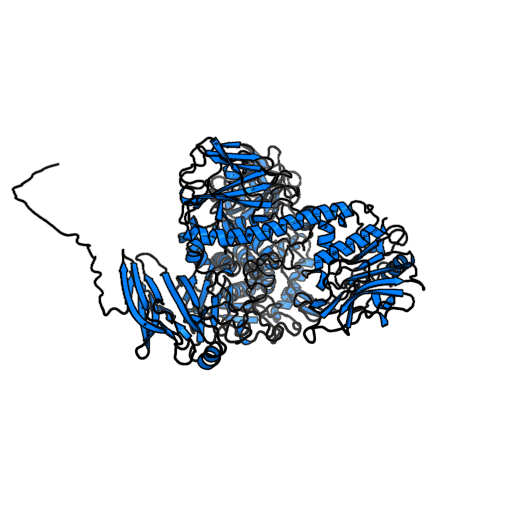311 PRO A C 1
ATOM 2470 O O . PRO A 1 311 ? -8.267 -14.333 1.468 1.00 93.56 311 PRO A O 1
ATOM 2473 N N . GLY A 1 312 ? -10.279 -13.971 0.549 1.00 93.69 312 GLY A N 1
ATOM 2474 C CA . GLY A 1 312 ? -10.016 -14.802 -0.626 1.00 93.69 312 GLY A CA 1
ATOM 2475 C C . GLY A 1 312 ? -9.118 -14.085 -1.639 1.00 93.69 312 GLY A C 1
ATOM 2476 O O . GLY A 1 312 ? -9.166 -12.860 -1.734 1.00 93.69 312 GLY A O 1
ATOM 2477 N N . VAL A 1 313 ? -8.340 -14.851 -2.407 1.00 95.12 313 VAL A N 1
ATOM 2478 C CA . VAL A 1 313 ? -7.512 -14.360 -3.526 1.00 95.12 313 VAL A CA 1
ATOM 2479 C C . VAL A 1 313 ? -7.850 -15.085 -4.836 1.00 95.12 313 VAL A C 1
ATOM 2481 O O . VAL A 1 313 ? -8.305 -16.233 -4.797 1.00 95.12 313 VAL A O 1
ATOM 2484 N N . PRO A 1 314 ? -7.611 -14.472 -6.011 1.00 93.31 314 PRO A N 1
ATOM 2485 C CA . PRO A 1 314 ? -7.958 -15.077 -7.292 1.00 93.31 314 PRO A CA 1
ATOM 2486 C C . PRO A 1 314 ? -7.008 -16.216 -7.660 1.00 93.31 314 PRO A C 1
ATOM 2488 O O . PRO A 1 314 ? -5.822 -16.224 -7.298 1.00 93.31 314 PRO A O 1
ATOM 2491 N N . ARG A 1 315 ? -7.484 -17.169 -8.473 1.00 89.81 315 ARG A N 1
ATOM 2492 C CA . ARG A 1 315 ? -6.607 -18.236 -8.972 1.00 89.81 315 ARG A CA 1
ATOM 2493 C C . ARG A 1 315 ? -5.496 -17.737 -9.899 1.00 89.81 315 ARG A C 1
ATOM 2495 O O . ARG A 1 315 ? -4.399 -18.302 -9.905 1.00 89.81 315 ARG A O 1
ATOM 2502 N N . ILE A 1 316 ? -5.752 -16.673 -10.650 1.00 92.88 316 ILE A N 1
ATOM 2503 C CA . ILE A 1 316 ? -4.802 -16.039 -11.566 1.00 92.88 316 ILE A CA 1
ATOM 2504 C C . ILE A 1 316 ? -5.144 -14.547 -11.676 1.00 92.88 316 ILE A C 1
ATOM 2506 O O . ILE A 1 316 ? -6.317 -14.193 -11.773 1.00 92.88 316 ILE A O 1
ATOM 2510 N N . ASN A 1 317 ? -4.138 -13.673 -11.666 1.00 95.88 317 ASN A N 1
ATOM 2511 C CA . ASN A 1 317 ? -4.336 -12.229 -11.801 1.00 95.88 317 ASN A CA 1
ATOM 2512 C C . ASN A 1 317 ? -4.355 -11.800 -13.278 1.00 95.88 317 ASN A C 1
ATOM 2514 O O . ASN A 1 317 ? -3.575 -12.307 -14.091 1.00 95.88 317 ASN A O 1
ATOM 2518 N N . ASP A 1 318 ? -5.209 -10.831 -13.614 1.00 95.88 318 ASP A N 1
ATOM 2519 C CA . ASP A 1 318 ? -5.155 -10.094 -14.881 1.00 95.88 318 ASP A CA 1
ATOM 2520 C C . ASP A 1 318 ? -4.347 -8.805 -14.691 1.00 95.88 318 ASP A C 1
ATOM 2522 O O . ASP A 1 318 ? -4.693 -7.960 -13.871 1.00 95.88 318 ASP A O 1
ATOM 2526 N N . MET A 1 319 ? -3.274 -8.648 -15.463 1.00 96.75 319 MET A N 1
ATOM 2527 C CA . MET A 1 319 ? -2.358 -7.509 -15.375 1.00 96.75 319 MET A CA 1
ATOM 2528 C C . MET A 1 319 ? -2.733 -6.346 -16.305 1.00 96.75 319 MET A C 1
ATOM 2530 O O . MET A 1 319 ? -1.973 -5.381 -16.414 1.00 96.75 319 MET A O 1
ATOM 2534 N N . SER A 1 320 ? -3.880 -6.411 -16.991 1.00 95.69 320 SER A N 1
ATOM 2535 C CA . SER A 1 320 ? -4.335 -5.353 -17.906 1.00 95.69 320 SER A CA 1
ATOM 2536 C C . SER A 1 320 ? -4.645 -4.004 -17.237 1.00 95.69 320 SER A C 1
ATOM 2538 O O . SER A 1 320 ? -4.739 -3.013 -17.952 1.00 95.69 320 SER A O 1
ATOM 2540 N N . PHE A 1 321 ? -4.705 -3.918 -15.902 1.00 95.25 321 PHE A N 1
ATOM 2541 C CA . PHE A 1 321 ? -4.800 -2.643 -15.169 1.00 95.25 321 PHE A CA 1
ATOM 2542 C C . PHE A 1 321 ? -3.535 -1.766 -15.256 1.00 95.25 321 PHE A C 1
ATOM 2544 O O . PHE A 1 321 ? -3.568 -0.591 -14.883 1.00 95.25 321 PHE A O 1
ATOM 2551 N N . GLN A 1 322 ? -2.396 -2.325 -15.682 1.00 94.88 322 GLN A N 1
ATOM 2552 C CA . GLN A 1 322 ? -1.122 -1.602 -15.765 1.00 94.88 322 GLN A CA 1
ATOM 2553 C C . GLN A 1 322 ? -1.216 -0.413 -16.743 1.00 94.88 322 GLN A C 1
ATOM 2555 O O . GLN A 1 322 ? -1.773 -0.593 -17.829 1.00 94.88 322 GLN A O 1
ATOM 2560 N N . PRO A 1 323 ? -0.637 0.767 -16.431 1.00 94.44 323 PRO A N 1
ATOM 2561 C CA . PRO A 1 323 ? -0.729 1.950 -17.280 1.00 94.44 323 PRO A CA 1
ATOM 2562 C C . PRO A 1 323 ? -0.245 1.672 -18.693 1.00 94.44 323 PRO A C 1
ATOM 2564 O O . PRO A 1 323 ? 0.737 0.951 -18.905 1.00 94.44 323 PRO A O 1
ATOM 2567 N N . GLY A 1 324 ? -0.890 2.294 -19.677 1.00 93.81 324 GLY A N 1
ATOM 2568 C CA . GLY A 1 324 ? -0.560 2.076 -21.079 1.00 93.81 324 GLY A CA 1
ATOM 2569 C C . GLY A 1 324 ? 0.907 2.318 -21.416 1.00 93.81 324 GLY A C 1
ATOM 2570 O O . GLY A 1 324 ? 1.437 1.680 -22.322 1.00 93.81 324 GLY A O 1
ATOM 2571 N N . GLU A 1 325 ? 1.589 3.225 -20.718 1.00 92.69 325 GLU A N 1
ATOM 2572 C CA . GLU A 1 325 ? 3.032 3.421 -20.875 1.00 92.69 325 GLU A CA 1
ATOM 2573 C C . GLU A 1 325 ? 3.872 2.242 -20.338 1.00 92.69 325 GLU A C 1
ATOM 2575 O O . GLU A 1 325 ? 4.760 1.763 -21.050 1.00 92.69 325 GLU A O 1
ATOM 2580 N N . CYS A 1 326 ? 3.542 1.695 -19.161 1.00 92.81 326 CYS A N 1
ATOM 2581 C CA . CYS A 1 326 ? 4.157 0.469 -18.633 1.00 92.81 326 CYS A CA 1
ATOM 2582 C C . CYS A 1 326 ? 3.940 -0.714 -19.594 1.00 92.81 326 CYS A C 1
ATOM 2584 O O . CYS A 1 326 ? 4.892 -1.411 -19.956 1.00 92.81 326 CYS A O 1
ATOM 2586 N N . GLN A 1 327 ? 2.715 -0.883 -20.111 1.00 93.94 327 GLN A N 1
ATOM 2587 C CA . GLN A 1 327 ? 2.407 -1.911 -21.114 1.00 93.94 327 GLN A CA 1
ATOM 2588 C C . GLN A 1 327 ? 3.225 -1.738 -22.410 1.00 93.94 327 GLN A C 1
ATOM 2590 O O . GLN A 1 327 ? 3.695 -2.720 -22.993 1.00 93.94 327 GLN A O 1
ATOM 2595 N N . LYS A 1 328 ? 3.411 -0.495 -22.885 1.00 92.88 328 LYS A N 1
ATOM 2596 C CA . LYS A 1 328 ? 4.207 -0.181 -24.091 1.00 92.88 328 LYS A CA 1
ATOM 2597 C C . LYS A 1 328 ? 5.695 -0.486 -23.886 1.00 92.88 328 LYS A C 1
ATOM 2599 O O . LYS A 1 328 ? 6.336 -0.945 -24.832 1.00 92.88 328 LYS A O 1
ATOM 2604 N N . ALA A 1 329 ? 6.229 -0.277 -22.682 1.00 91.31 329 ALA A N 1
ATOM 2605 C CA . ALA A 1 329 ? 7.611 -0.610 -22.342 1.00 91.31 329 ALA A CA 1
ATOM 2606 C C . ALA A 1 329 ? 7.865 -2.131 -22.321 1.00 91.31 329 ALA A C 1
ATOM 2608 O O . ALA A 1 329 ? 8.916 -2.585 -22.767 1.00 91.31 329 ALA A O 1
ATOM 2609 N N . LEU A 1 330 ? 6.872 -2.930 -21.920 1.00 93.31 330 LEU A N 1
ATOM 2610 C CA . LEU A 1 330 ? 6.939 -4.398 -21.868 1.00 93.31 330 LEU A CA 1
ATOM 2611 C C . LEU A 1 330 ? 6.595 -5.095 -23.201 1.00 93.31 330 LEU A C 1
ATOM 2613 O O . LEU A 1 330 ? 6.164 -6.250 -23.238 1.00 93.31 330 LEU A O 1
ATOM 2617 N N . ARG A 1 331 ? 6.817 -4.422 -24.339 1.00 91.81 331 ARG A N 1
ATOM 2618 C CA . ARG A 1 331 ? 6.736 -5.038 -25.683 1.00 91.81 331 ARG A CA 1
ATOM 2619 C C . ARG A 1 331 ? 7.837 -6.072 -25.944 1.00 91.81 331 ARG A C 1
ATOM 2621 O O . ARG A 1 331 ? 7.672 -6.932 -26.807 1.00 91.81 331 ARG A O 1
ATOM 2628 N N . VAL A 1 332 ? 8.935 -5.978 -25.203 1.00 90.50 332 VAL A N 1
ATOM 2629 C CA . VAL A 1 332 ? 10.054 -6.925 -25.131 1.00 90.50 332 VAL A CA 1
ATOM 2630 C C . VAL A 1 332 ? 10.433 -7.101 -23.659 1.00 90.50 332 VAL A C 1
ATOM 2632 O O . VAL A 1 332 ? 9.973 -6.328 -22.817 1.00 90.50 332 VAL A O 1
ATOM 2635 N N . PHE A 1 333 ? 11.247 -8.107 -23.332 1.00 91.50 333 PHE A N 1
ATOM 2636 C CA . PHE A 1 333 ? 11.806 -8.206 -21.982 1.00 91.50 333 PHE A CA 1
ATOM 2637 C C . PHE A 1 333 ? 12.658 -6.961 -21.679 1.00 91.50 333 PHE A C 1
ATOM 2639 O O . PHE A 1 333 ? 13.312 -6.443 -22.595 1.00 91.50 333 PHE A O 1
ATOM 2646 N N . PRO A 1 334 ? 12.653 -6.461 -20.429 1.00 84.62 334 PRO A N 1
ATOM 2647 C CA . PRO A 1 334 ? 13.502 -5.342 -20.051 1.00 84.62 334 PRO A CA 1
ATOM 2648 C C . PRO A 1 334 ? 14.976 -5.695 -20.258 1.00 84.62 334 PRO A C 1
ATOM 2650 O O . PRO A 1 334 ? 15.389 -6.852 -20.139 1.00 84.62 334 PRO A O 1
ATOM 2653 N N . GLN A 1 335 ? 15.772 -4.676 -20.566 1.00 78.25 335 GLN A N 1
ATOM 2654 C CA . GLN A 1 335 ? 17.222 -4.802 -20.641 1.00 78.25 335 GLN A CA 1
ATOM 2655 C C . GLN A 1 335 ? 17.820 -4.268 -19.335 1.00 78.25 335 GLN A C 1
ATOM 2657 O O . GLN A 1 335 ? 17.429 -3.173 -18.921 1.00 78.25 335 GLN A O 1
ATOM 2662 N N . PRO A 1 336 ? 18.772 -4.972 -18.700 1.00 73.75 336 PRO A N 1
ATOM 2663 C CA . PRO A 1 336 ? 19.551 -4.399 -17.622 1.00 73.75 336 PRO A CA 1
ATOM 2664 C C . PRO A 1 336 ? 20.398 -3.250 -18.174 1.00 73.75 336 PRO A C 1
ATOM 2666 O O . PRO A 1 336 ? 20.808 -3.256 -19.348 1.00 73.75 336 PRO A O 1
ATOM 2669 N N . GLY A 1 337 ? 20.650 -2.273 -17.302 1.00 68.75 337 GLY A N 1
ATOM 2670 C CA . GLY A 1 337 ? 21.440 -1.086 -17.606 1.00 68.75 337 GLY A CA 1
ATOM 2671 C C . GLY A 1 337 ? 22.894 -1.393 -17.980 1.00 68.75 337 GLY A C 1
ATOM 2672 O O . GLY A 1 337 ? 23.299 -2.537 -18.206 1.00 68.75 337 GLY A O 1
ATOM 2673 N N . SER A 1 338 ? 23.701 -0.337 -18.058 1.00 74.62 338 SER A N 1
ATOM 2674 C CA . SER A 1 338 ? 25.153 -0.499 -18.151 1.00 74.62 338 SER A CA 1
ATOM 2675 C C . SER A 1 338 ? 25.672 -1.184 -16.877 1.00 74.62 338 SER A C 1
ATOM 2677 O O . SER A 1 338 ? 25.240 -0.789 -15.797 1.00 74.62 338 SER A O 1
ATOM 2679 N N . PRO A 1 339 ? 26.614 -2.143 -16.955 1.00 77.44 339 PRO A N 1
ATOM 2680 C CA . PRO A 1 339 ? 27.222 -2.774 -15.779 1.00 77.44 339 PRO A CA 1
ATOM 2681 C C . PRO A 1 339 ? 28.227 -1.859 -15.042 1.00 77.44 339 PRO A C 1
ATOM 2683 O O . PRO A 1 339 ? 29.033 -2.337 -14.252 1.00 77.44 339 PRO A O 1
ATOM 2686 N N . GLY A 1 340 ? 28.244 -0.554 -15.332 1.00 83.81 340 GLY A N 1
ATOM 2687 C CA . GLY A 1 340 ? 29.033 0.408 -14.569 1.00 83.81 340 GLY A CA 1
ATOM 2688 C C . GLY A 1 340 ? 28.293 0.779 -13.289 1.00 83.81 340 GLY A C 1
ATOM 2689 O O . GLY A 1 340 ? 27.240 1.404 -13.379 1.00 83.81 340 GLY A O 1
ATOM 2690 N N . ILE A 1 341 ? 28.853 0.397 -12.143 1.00 89.38 341 ILE A N 1
ATOM 2691 C CA . ILE A 1 341 ? 28.264 0.584 -10.808 1.00 89.38 341 ILE A CA 1
ATOM 2692 C C . ILE A 1 341 ? 28.680 1.885 -10.130 1.00 89.38 341 ILE A C 1
ATOM 2694 O O . ILE A 1 341 ? 28.080 2.236 -9.128 1.00 89.38 341 ILE A O 1
ATOM 2698 N N . VAL A 1 342 ? 29.678 2.607 -10.648 1.00 92.62 342 VAL A N 1
ATOM 2699 C CA . VAL A 1 342 ? 30.086 3.915 -10.106 1.00 92.62 342 VAL A CA 1
ATOM 2700 C C . VAL A 1 342 ? 29.731 5.023 -11.091 1.00 92.62 342 VAL A C 1
ATOM 2702 O O . VAL A 1 342 ? 30.118 4.977 -12.272 1.00 92.62 342 VAL A O 1
ATOM 2705 N N . TYR A 1 343 ? 29.025 6.038 -10.590 1.00 90.25 343 TYR A N 1
ATOM 2706 C CA . TYR A 1 343 ? 28.643 7.233 -11.336 1.00 90.25 343 TYR A CA 1
ATOM 2707 C C . TYR A 1 343 ? 29.013 8.523 -10.596 1.00 90.25 343 TYR A C 1
ATOM 2709 O O . TYR A 1 343 ? 29.293 8.540 -9.398 1.00 90.25 343 TYR A O 1
ATOM 2717 N N . LYS A 1 344 ? 29.050 9.616 -11.363 1.00 91.38 344 LYS A N 1
ATOM 2718 C CA . LYS A 1 344 ? 29.344 10.965 -10.884 1.00 91.38 344 LYS A CA 1
ATOM 2719 C C . LYS A 1 344 ? 28.115 11.841 -11.066 1.00 91.38 344 LYS A C 1
ATOM 2721 O O . LYS A 1 344 ? 27.549 11.868 -12.161 1.00 91.38 344 LYS A O 1
ATOM 2726 N N . ILE A 1 345 ? 27.745 12.585 -10.032 1.00 87.44 345 ILE A N 1
ATOM 2727 C CA . ILE A 1 345 ? 26.661 13.565 -10.103 1.00 87.44 345 ILE A CA 1
ATOM 2728 C C . ILE A 1 345 ? 27.033 14.693 -11.064 1.00 87.44 345 ILE A C 1
ATOM 2730 O O . ILE A 1 345 ? 28.171 15.172 -11.090 1.00 87.44 345 ILE A O 1
ATOM 2734 N N . GLY A 1 346 ? 26.057 15.110 -11.872 1.00 84.12 346 GLY A N 1
ATOM 2735 C CA . GLY A 1 346 ? 26.223 16.165 -12.865 1.00 84.12 346 GLY A CA 1
ATOM 2736 C C . GLY A 1 346 ? 26.615 17.522 -12.258 1.00 84.12 346 GLY A C 1
ATOM 2737 O O . GLY A 1 346 ? 26.528 17.721 -11.044 1.00 84.12 346 GLY A O 1
ATOM 2738 N N . PRO A 1 347 ? 27.018 18.494 -13.097 1.00 77.50 347 PRO A N 1
ATOM 2739 C CA . PRO A 1 347 ? 27.436 19.824 -12.640 1.00 77.50 347 PRO A CA 1
ATOM 2740 C C . PRO A 1 347 ? 26.318 20.621 -11.945 1.00 77.50 347 PRO A C 1
ATOM 2742 O O . PRO A 1 347 ? 26.609 21.605 -11.274 1.00 77.50 347 PRO A O 1
ATOM 2745 N N . ASP A 1 348 ? 25.061 20.195 -12.089 1.00 72.25 348 ASP A N 1
ATOM 2746 C CA . ASP A 1 348 ? 23.880 20.828 -11.495 1.00 72.25 348 ASP A CA 1
ATOM 2747 C C . ASP A 1 348 ? 23.451 20.196 -10.149 1.00 72.25 348 ASP A C 1
ATOM 2749 O O . ASP A 1 348 ? 22.562 20.721 -9.479 1.00 72.25 348 ASP A O 1
ATOM 2753 N N . GLY A 1 349 ? 24.073 19.083 -9.732 1.00 73.44 349 GLY A N 1
ATOM 2754 C CA . GLY A 1 349 ? 23.597 18.275 -8.600 1.00 73.44 349 GLY A CA 1
ATOM 2755 C C . GLY A 1 349 ? 22.370 17.419 -8.954 1.00 73.44 349 GLY A C 1
ATOM 2756 O O . GLY A 1 349 ? 21.988 17.317 -10.120 1.00 73.44 349 GLY A O 1
ATOM 2757 N N . ASP A 1 350 ? 21.732 16.835 -7.940 1.00 78.00 350 ASP A N 1
ATOM 2758 C CA . ASP A 1 350 ? 20.346 16.338 -8.017 1.00 78.00 350 ASP A CA 1
ATOM 2759 C C . ASP A 1 350 ? 19.524 16.848 -6.809 1.00 78.00 350 ASP A C 1
ATOM 2761 O O . ASP A 1 350 ? 19.865 17.888 -6.245 1.00 78.00 350 ASP A O 1
ATOM 2765 N N . ALA A 1 351 ? 18.416 16.209 -6.419 1.00 71.81 351 ALA A N 1
ATOM 2766 C CA . ALA A 1 351 ? 17.623 16.636 -5.258 1.00 71.81 351 ALA A CA 1
ATOM 2767 C C . ALA A 1 351 ? 18.355 16.468 -3.907 1.00 71.81 351 ALA A C 1
ATOM 2769 O O . ALA A 1 351 ? 18.152 17.276 -2.999 1.00 71.81 351 ALA A O 1
ATOM 2770 N N . PHE A 1 352 ? 19.248 15.484 -3.800 1.00 77.06 352 PHE A N 1
ATOM 2771 C CA . PHE A 1 352 ? 19.845 15.002 -2.551 1.00 77.06 352 PHE A CA 1
ATOM 2772 C C . PHE A 1 352 ? 21.366 15.197 -2.509 1.00 77.06 352 PHE A C 1
ATOM 2774 O O . PHE A 1 352 ? 21.931 15.431 -1.445 1.00 77.06 352 PHE A O 1
ATOM 2781 N N . SER A 1 353 ? 22.024 15.168 -3.665 1.00 81.00 353 SER A N 1
ATOM 2782 C CA . SER A 1 353 ? 23.477 15.117 -3.826 1.00 81.00 353 SER A CA 1
ATOM 2783 C C . SER A 1 353 ? 24.067 16.448 -4.292 1.00 81.00 353 SER A C 1
ATOM 2785 O O . SER A 1 353 ? 23.493 17.148 -5.137 1.00 81.00 353 SER A O 1
ATOM 2787 N N . GLU A 1 354 ? 25.255 16.798 -3.792 1.00 82.62 354 GLU A N 1
ATOM 2788 C CA . GLU A 1 354 ? 26.001 17.952 -4.307 1.00 82.62 354 GLU A CA 1
ATOM 2789 C C . GLU A 1 354 ? 26.648 17.686 -5.687 1.00 82.62 354 GLU A C 1
ATOM 2791 O O . GLU A 1 354 ? 27.015 16.545 -5.997 1.00 82.62 354 GLU A O 1
ATOM 2796 N N . PRO A 1 355 ? 26.823 18.733 -6.524 1.00 86.69 355 PRO A N 1
ATOM 2797 C CA . PRO A 1 355 ? 27.485 18.624 -7.820 1.00 86.69 355 PRO A CA 1
ATOM 2798 C C . PRO A 1 355 ? 28.844 17.925 -7.753 1.00 86.69 355 PRO A C 1
ATOM 2800 O O . PRO A 1 355 ? 29.732 18.309 -6.994 1.00 86.69 355 PRO A O 1
ATOM 2803 N N . GLY A 1 356 ? 29.039 16.928 -8.614 1.00 88.75 356 GLY A N 1
ATOM 2804 C CA . GLY A 1 356 ? 30.321 16.251 -8.771 1.00 88.75 356 GLY A CA 1
ATOM 2805 C C . GLY A 1 356 ? 30.691 15.212 -7.706 1.00 88.75 356 GLY A C 1
ATOM 2806 O O . GLY A 1 356 ? 31.792 14.668 -7.818 1.00 88.75 356 GLY A O 1
ATOM 2807 N N . GLY A 1 357 ? 29.812 14.909 -6.742 1.00 89.12 357 GLY A N 1
ATOM 2808 C CA . GLY A 1 357 ? 29.981 13.756 -5.849 1.00 89.12 357 GLY A CA 1
ATOM 2809 C C . GLY A 1 357 ? 29.963 12.414 -6.598 1.00 89.12 357 GLY A C 1
ATOM 2810 O O . GLY A 1 357 ? 29.457 12.327 -7.722 1.00 89.12 357 GLY A O 1
ATOM 2811 N N . MET A 1 358 ? 30.533 11.381 -5.978 1.00 92.19 358 MET A N 1
ATOM 2812 C CA . MET A 1 358 ? 30.671 10.024 -6.520 1.00 92.19 358 MET A CA 1
ATOM 2813 C C . MET A 1 358 ? 29.843 9.044 -5.691 1.00 92.19 358 MET A C 1
ATOM 2815 O O . MET A 1 358 ? 29.931 9.072 -4.464 1.00 92.19 358 MET A O 1
ATOM 2819 N N . TYR A 1 359 ? 29.089 8.178 -6.369 1.00 90.06 359 TYR A N 1
ATOM 2820 C CA . TYR A 1 359 ? 28.103 7.282 -5.759 1.00 90.06 359 TYR A CA 1
ATOM 2821 C C . TYR A 1 359 ? 28.090 5.921 -6.462 1.00 90.06 359 TYR A C 1
ATOM 2823 O O . TYR A 1 359 ? 28.378 5.831 -7.666 1.00 90.06 359 TYR A O 1
ATOM 2831 N N . MET A 1 360 ? 27.726 4.868 -5.733 1.00 90.44 360 MET A N 1
ATOM 2832 C CA . MET A 1 360 ? 27.307 3.599 -6.321 1.00 90.44 360 MET A CA 1
ATOM 2833 C C . MET A 1 360 ? 25.886 3.698 -6.868 1.00 90.44 360 MET A C 1
ATOM 2835 O O . MET A 1 360 ? 25.029 4.372 -6.304 1.00 90.44 360 MET A O 1
ATOM 2839 N N . GLY A 1 361 ? 25.628 3.001 -7.971 1.00 87.25 361 GLY A N 1
ATOM 2840 C CA . GLY A 1 361 ? 24.304 2.886 -8.563 1.00 87.25 361 GLY A CA 1
ATOM 2841 C C . GLY A 1 361 ? 24.109 1.541 -9.245 1.00 87.25 361 GLY A C 1
ATOM 2842 O O . GLY A 1 361 ? 24.834 1.181 -10.171 1.00 87.25 361 GLY A O 1
ATOM 2843 N N . GLY A 1 362 ? 23.079 0.820 -8.825 1.00 84.62 362 GLY A N 1
ATOM 2844 C CA . GLY A 1 362 ? 22.640 -0.431 -9.428 1.00 84.62 362 GLY A CA 1
ATOM 2845 C C . GLY A 1 362 ? 21.150 -0.702 -9.261 1.00 84.62 362 GLY A C 1
ATOM 2846 O O . GLY A 1 362 ? 20.715 -1.799 -9.583 1.00 84.62 362 GLY A O 1
ATOM 2847 N N . TRP A 1 363 ? 20.356 0.278 -8.817 1.00 80.81 363 TRP A N 1
ATOM 2848 C CA . TRP A 1 363 ? 18.933 0.143 -8.489 1.00 80.81 363 TRP A CA 1
ATOM 2849 C C . TRP A 1 363 ? 18.130 -0.914 -9.283 1.00 80.81 363 TRP A C 1
ATOM 2851 O O . TRP A 1 363 ? 17.555 -1.845 -8.718 1.00 80.81 363 TRP A O 1
ATOM 2861 N N . GLY A 1 364 ? 18.119 -0.820 -10.617 1.00 83.00 364 GLY A N 1
ATOM 2862 C CA . GLY A 1 364 ? 17.354 -1.718 -11.496 1.00 83.00 364 GLY A CA 1
ATOM 2863 C C . GLY A 1 364 ? 17.931 -3.128 -11.714 1.00 83.00 364 GLY A C 1
ATOM 2864 O O . GLY A 1 364 ? 17.388 -3.867 -12.535 1.00 83.00 364 GLY A O 1
ATOM 2865 N N . TRP A 1 365 ? 19.031 -3.503 -11.053 1.00 88.06 365 TRP A N 1
ATOM 2866 C CA . TRP A 1 365 ? 19.766 -4.755 -11.297 1.00 88.06 365 TRP A CA 1
ATOM 2867 C C . TRP A 1 365 ? 19.072 -5.997 -10.725 1.00 88.06 365 TRP A C 1
ATOM 2869 O O . TRP A 1 365 ? 19.312 -7.094 -11.215 1.00 88.06 365 TRP A O 1
ATOM 2879 N N . HIS A 1 366 ? 18.131 -5.841 -9.789 1.00 88.00 366 HIS A N 1
ATOM 2880 C CA . HIS A 1 366 ? 17.303 -6.940 -9.268 1.00 88.00 366 HIS A CA 1
ATOM 2881 C C . HIS A 1 366 ? 16.442 -7.646 -10.342 1.00 88.00 366 HIS A C 1
ATOM 2883 O O . HIS A 1 366 ? 15.843 -8.683 -10.072 1.00 88.00 366 HIS A O 1
ATOM 2889 N N . ARG A 1 367 ? 16.335 -7.095 -11.560 1.00 86.75 367 ARG A N 1
ATOM 2890 C CA . ARG A 1 367 ? 15.401 -7.562 -12.603 1.00 86.75 367 ARG A CA 1
ATOM 2891 C C . ARG A 1 367 ? 15.946 -8.621 -13.556 1.00 86.75 367 ARG A C 1
ATOM 2893 O O . ARG A 1 367 ? 15.155 -9.289 -14.215 1.00 86.75 367 ARG A O 1
ATOM 2900 N N . GLU A 1 368 ? 17.261 -8.720 -13.708 1.00 89.06 368 GLU A N 1
ATOM 2901 C CA . GLU A 1 368 ? 17.925 -9.564 -14.707 1.00 89.06 368 GLU A CA 1
ATOM 2902 C C . GLU A 1 368 ? 19.431 -9.606 -14.419 1.00 89.06 368 GLU A C 1
ATOM 2904 O O . GLU A 1 368 ? 19.945 -8.656 -13.843 1.00 89.06 368 GLU A O 1
ATOM 2909 N N . LEU A 1 369 ? 20.151 -10.637 -14.872 1.00 87.88 369 LEU A N 1
ATOM 2910 C CA . LEU A 1 369 ? 21.603 -10.768 -14.671 1.00 87.88 369 LEU A CA 1
ATOM 2911 C C . LEU A 1 369 ? 22.385 -9.709 -15.491 1.00 87.88 369 LEU A C 1
ATOM 2913 O O . LEU A 1 369 ? 22.524 -9.861 -16.714 1.00 87.88 369 LEU A O 1
ATOM 2917 N N . PRO A 1 370 ? 22.897 -8.620 -14.883 1.00 86.12 370 PRO A N 1
ATOM 2918 C CA . PRO A 1 370 ? 23.322 -7.434 -15.625 1.00 86.12 370 PRO A CA 1
ATOM 2919 C C . PRO A 1 370 ? 24.701 -7.603 -16.271 1.00 86.12 370 PRO A C 1
ATOM 2921 O O . PRO A 1 370 ? 24.904 -7.199 -17.424 1.00 86.12 370 PRO A O 1
ATOM 2924 N N . VAL A 1 371 ? 25.633 -8.240 -15.559 1.00 87.50 371 VAL A N 1
ATOM 2925 C CA . VAL A 1 371 ? 27.010 -8.473 -16.008 1.00 87.50 371 VAL A CA 1
ATOM 2926 C C . VAL A 1 371 ? 27.049 -9.666 -16.971 1.00 87.50 371 VAL A C 1
ATOM 2928 O O . VAL A 1 371 ? 27.643 -9.555 -18.045 1.00 87.50 371 VAL A O 1
ATOM 2931 N N . GLU A 1 372 ? 26.300 -10.739 -16.699 1.00 86.31 372 GLU A N 1
ATOM 2932 C CA . GLU A 1 372 ? 26.062 -11.843 -17.652 1.00 86.31 372 GLU A CA 1
ATOM 2933 C C . GLU A 1 372 ? 25.485 -11.346 -18.999 1.00 86.31 372 GLU A C 1
ATOM 2935 O O . GLU A 1 372 ? 25.943 -11.729 -20.082 1.00 86.31 372 GLU A O 1
ATOM 2940 N N . ALA A 1 373 ? 24.500 -10.439 -18.960 1.00 85.88 373 ALA A N 1
ATOM 2941 C CA . ALA A 1 373 ? 23.944 -9.807 -20.157 1.00 85.88 373 ALA A CA 1
ATOM 2942 C C . ALA A 1 373 ? 24.941 -8.863 -20.857 1.00 85.88 373 ALA A C 1
ATOM 2944 O O . ALA A 1 373 ? 24.823 -8.608 -22.059 1.00 85.88 373 ALA A O 1
ATOM 2945 N N . ALA A 1 374 ? 25.912 -8.296 -20.138 1.00 85.88 374 ALA A N 1
ATOM 2946 C CA . ALA A 1 374 ? 26.966 -7.465 -20.717 1.00 85.88 374 ALA A CA 1
ATOM 2947 C C . ALA A 1 374 ? 28.062 -8.299 -21.409 1.00 85.88 374 ALA A C 1
ATOM 2949 O O . ALA A 1 374 ? 28.520 -7.907 -22.486 1.00 85.88 374 ALA A O 1
ATOM 2950 N N . TRP A 1 375 ? 28.395 -9.486 -20.885 1.00 84.19 375 TRP A N 1
ATOM 2951 C CA . TRP A 1 375 ? 29.368 -10.417 -21.483 1.00 84.19 375 TRP A CA 1
ATOM 2952 C C . TRP A 1 375 ? 29.042 -10.756 -22.944 1.00 84.19 375 TRP A C 1
ATOM 2954 O O . TRP A 1 375 ? 29.925 -10.843 -23.796 1.00 84.19 375 TRP A O 1
ATOM 2964 N N . LYS A 1 376 ? 27.744 -10.871 -23.253 1.00 74.62 376 LYS A N 1
ATOM 2965 C CA . LYS A 1 376 ? 27.213 -11.168 -24.595 1.00 74.62 376 LYS A CA 1
ATOM 2966 C C . LYS A 1 376 ? 27.110 -9.940 -25.512 1.00 74.62 376 LYS A C 1
ATOM 2968 O O . LYS A 1 376 ? 26.856 -10.106 -26.703 1.00 74.62 376 LYS A O 1
ATOM 2973 N N . ARG A 1 377 ? 27.280 -8.722 -24.980 1.00 71.19 377 ARG A N 1
ATOM 2974 C CA . ARG A 1 377 ? 27.182 -7.444 -25.716 1.00 71.19 377 ARG A CA 1
ATOM 2975 C C . ARG A 1 377 ? 28.549 -6.872 -26.113 1.00 71.19 377 ARG A C 1
ATOM 2977 O O . ARG A 1 377 ? 28.646 -6.259 -27.172 1.00 71.19 377 ARG A O 1
ATOM 2984 N N . GLY A 1 378 ? 29.601 -7.093 -25.320 1.00 71.25 378 GLY A N 1
ATOM 2985 C CA . GLY A 1 378 ? 30.982 -6.760 -25.697 1.00 71.25 378 GLY A CA 1
ATOM 2986 C C . GLY A 1 378 ? 31.887 -6.353 -24.529 1.00 71.25 378 GLY A C 1
ATOM 2987 O O . GLY A 1 378 ? 31.422 -5.876 -23.497 1.00 71.25 378 GLY A O 1
ATOM 2988 N N . LYS A 1 379 ? 33.208 -6.501 -24.720 1.00 78.25 379 LYS A N 1
ATOM 2989 C CA . LYS A 1 379 ? 34.224 -6.358 -23.656 1.00 78.25 379 LYS A CA 1
ATOM 2990 C C . LYS A 1 379 ? 34.190 -5.018 -22.910 1.00 78.25 379 LYS A C 1
ATOM 2992 O O . LYS A 1 379 ? 34.332 -5.007 -21.697 1.00 78.25 379 LYS A O 1
ATOM 2997 N N . ALA A 1 380 ? 33.967 -3.899 -23.604 1.00 84.00 380 ALA A N 1
ATOM 2998 C CA . ALA A 1 380 ? 34.081 -2.557 -23.017 1.00 84.00 380 ALA A CA 1
ATOM 2999 C C . ALA A 1 380 ? 33.170 -2.319 -21.795 1.00 84.00 380 ALA A C 1
ATOM 3001 O O . ALA A 1 380 ? 33.541 -1.583 -20.884 1.00 84.00 380 ALA A O 1
ATOM 3002 N N . ALA A 1 381 ? 31.996 -2.957 -21.758 1.00 83.12 381 ALA A N 1
ATOM 3003 C CA . ALA A 1 381 ? 31.084 -2.871 -20.621 1.00 83.12 381 ALA A CA 1
ATOM 3004 C C . ALA A 1 381 ? 31.655 -3.591 -19.381 1.00 83.12 381 ALA A C 1
ATOM 3006 O O . ALA A 1 381 ? 31.564 -3.084 -18.267 1.00 83.12 381 ALA A O 1
ATOM 3007 N N . ILE A 1 382 ? 32.313 -4.733 -19.590 1.00 89.44 382 ILE A N 1
ATOM 3008 C CA . ILE A 1 382 ? 32.964 -5.514 -18.533 1.00 89.44 382 ILE A CA 1
ATOM 3009 C C . ILE A 1 382 ? 34.191 -4.787 -17.987 1.00 89.44 382 ILE A C 1
ATOM 3011 O O . ILE A 1 382 ? 34.338 -4.680 -16.773 1.00 89.44 382 ILE A O 1
ATOM 3015 N N . GLU A 1 383 ? 35.018 -4.202 -18.857 1.00 90.12 383 GLU A N 1
ATOM 3016 C CA . GLU A 1 383 ? 36.171 -3.403 -18.419 1.00 90.12 383 GLU A CA 1
ATOM 3017 C C . GLU A 1 383 ? 35.742 -2.189 -17.568 1.00 90.12 383 GLU A C 1
ATOM 3019 O O . GLU A 1 383 ? 36.414 -1.857 -16.594 1.00 90.12 383 GLU A O 1
ATOM 3024 N N . LYS A 1 384 ? 34.590 -1.554 -17.859 1.00 89.75 384 LYS A N 1
ATOM 3025 C CA . LYS A 1 384 ? 34.014 -0.508 -16.985 1.00 89.75 384 LYS A CA 1
ATOM 3026 C C . LYS A 1 384 ? 33.605 -1.070 -15.621 1.00 89.75 384 LYS A C 1
ATOM 3028 O O . LYS A 1 384 ? 33.960 -0.470 -14.614 1.00 89.75 384 LYS A O 1
ATOM 3033 N N . CYS A 1 385 ? 32.916 -2.212 -15.580 1.00 91.69 385 CYS A N 1
ATOM 3034 C CA . CYS A 1 385 ? 32.529 -2.870 -14.325 1.00 91.69 385 CYS A CA 1
ATOM 3035 C C . CYS A 1 385 ? 33.750 -3.213 -13.453 1.00 91.69 385 CYS A C 1
ATOM 3037 O O . CYS A 1 385 ? 33.744 -2.962 -12.250 1.00 91.69 385 CYS A O 1
ATOM 3039 N N . LYS A 1 386 ? 34.819 -3.747 -14.059 1.00 93.38 386 LYS A N 1
ATOM 3040 C CA . LYS A 1 386 ? 36.075 -4.054 -13.357 1.00 93.38 386 LYS A CA 1
ATOM 3041 C C . LYS A 1 386 ? 36.758 -2.799 -12.829 1.00 93.38 386 LYS A C 1
ATOM 3043 O O . LYS A 1 386 ? 37.106 -2.756 -11.656 1.00 93.38 386 LYS A O 1
ATOM 3048 N N . LYS A 1 387 ? 36.881 -1.763 -13.663 1.00 94.88 387 LYS A N 1
ATOM 3049 C CA . LYS A 1 387 ? 37.472 -0.476 -13.275 1.00 94.88 387 LYS A CA 1
ATOM 3050 C C . LYS A 1 387 ? 36.711 0.206 -12.130 1.00 94.88 387 LYS A C 1
ATOM 3052 O O . LYS A 1 387 ? 37.323 0.859 -11.289 1.00 94.88 387 LYS A O 1
ATOM 3057 N N . ASP A 1 388 ? 35.390 0.052 -12.083 1.00 95.12 388 ASP A N 1
ATOM 3058 C CA . ASP A 1 388 ? 34.578 0.564 -10.977 1.00 95.12 388 ASP A CA 1
ATOM 3059 C C . ASP A 1 388 ? 34.864 -0.193 -9.673 1.00 95.12 388 ASP A C 1
ATOM 3061 O O . ASP A 1 388 ? 35.023 0.432 -8.629 1.00 95.12 388 ASP A O 1
ATOM 3065 N N . LEU A 1 389 ? 35.021 -1.521 -9.725 1.00 95.19 389 LEU A N 1
ATOM 3066 C CA . LEU A 1 389 ? 35.438 -2.312 -8.561 1.00 95.19 389 LEU A CA 1
ATOM 3067 C C . LEU A 1 389 ? 36.870 -1.982 -8.111 1.00 95.19 389 LEU A C 1
ATOM 3069 O O . LEU A 1 389 ? 37.111 -1.863 -6.914 1.00 95.19 389 LEU A O 1
ATOM 3073 N N . GLU A 1 390 ? 37.805 -1.761 -9.042 1.00 96.06 390 GLU A N 1
ATOM 3074 C CA . GLU A 1 390 ? 39.167 -1.288 -8.738 1.00 96.06 390 GLU A CA 1
ATOM 3075 C C . GLU A 1 390 ? 39.170 0.054 -7.990 1.00 96.06 390 GLU A C 1
ATOM 3077 O O . GLU A 1 390 ? 39.986 0.253 -7.091 1.00 96.06 390 GLU A O 1
ATOM 3082 N N . TYR A 1 391 ? 38.240 0.952 -8.327 1.00 96.12 391 TYR A N 1
ATOM 3083 C CA . TYR A 1 391 ? 38.021 2.211 -7.613 1.00 96.12 391 TYR A CA 1
ATOM 3084 C C . TYR A 1 391 ? 37.352 2.007 -6.241 1.00 96.12 391 TYR A C 1
ATOM 3086 O O . TYR A 1 391 ? 37.718 2.678 -5.277 1.00 96.12 391 TYR A O 1
ATOM 3094 N N . LEU A 1 392 ? 36.421 1.054 -6.117 1.00 95.94 392 LEU A N 1
ATOM 3095 C CA . LEU A 1 392 ? 35.727 0.752 -4.861 1.00 95.94 392 LEU A CA 1
ATOM 3096 C C . LEU A 1 392 ? 36.607 0.023 -3.830 1.00 95.94 392 LEU A C 1
ATOM 3098 O O . LEU A 1 392 ? 36.494 0.304 -2.637 1.00 95.94 392 LEU A O 1
ATOM 3102 N N . TYR A 1 393 ? 37.493 -0.895 -4.231 1.00 95.88 393 TYR A N 1
ATOM 3103 C CA . TYR A 1 393 ? 38.316 -1.676 -3.292 1.00 95.88 393 TYR A CA 1
ATOM 3104 C C . TYR A 1 393 ? 39.092 -0.851 -2.239 1.00 95.88 393 TYR A C 1
ATOM 3106 O O . TYR A 1 393 ? 39.045 -1.242 -1.069 1.00 95.88 393 TYR A O 1
ATOM 3114 N N . PRO A 1 394 ? 39.788 0.261 -2.570 1.00 96.50 394 PRO A N 1
ATOM 3115 C CA . PRO A 1 394 ? 40.474 1.086 -1.568 1.00 96.50 394 PRO A CA 1
ATOM 3116 C C . PRO A 1 394 ? 39.530 1.900 -0.665 1.00 96.50 394 PRO A C 1
ATOM 3118 O O . PRO A 1 394 ? 39.972 2.372 0.379 1.00 96.50 394 PRO A O 1
ATOM 3121 N N . LEU A 1 395 ? 38.255 2.063 -1.038 1.00 95.50 395 LEU A N 1
ATOM 3122 C CA . LEU A 1 395 ? 37.245 2.806 -0.269 1.00 95.50 395 LEU A CA 1
ATOM 3123 C C . LEU A 1 395 ? 36.453 1.921 0.712 1.00 95.50 395 LEU A C 1
ATOM 3125 O O . LEU A 1 395 ? 35.696 2.432 1.539 1.00 95.50 395 LEU A O 1
ATOM 3129 N N . ALA A 1 396 ? 36.610 0.599 0.624 1.00 95.19 396 ALA A N 1
ATOM 3130 C CA . ALA A 1 396 ? 35.826 -0.355 1.397 1.00 95.19 396 ALA A CA 1
ATOM 3131 C C . ALA A 1 396 ? 36.114 -0.293 2.905 1.00 95.19 396 ALA A C 1
ATOM 3133 O O . ALA A 1 396 ? 37.265 -0.310 3.352 1.00 95.19 396 ALA A O 1
ATOM 3134 N N . LYS A 1 397 ? 35.046 -0.326 3.701 1.00 94.62 397 LYS A N 1
ATOM 3135 C CA . LYS A 1 397 ? 35.093 -0.485 5.155 1.00 94.62 397 LYS A CA 1
ATOM 3136 C C . LYS A 1 397 ? 35.159 -1.968 5.495 1.00 94.62 397 LYS A C 1
ATOM 3138 O O . LYS A 1 397 ? 34.431 -2.773 4.918 1.00 94.62 397 LYS A O 1
ATOM 3143 N N . LYS A 1 398 ? 36.039 -2.319 6.434 1.00 95.44 398 LYS A N 1
ATOM 3144 C CA . LYS A 1 398 ? 36.222 -3.683 6.944 1.00 95.44 398 LYS A CA 1
ATOM 3145 C C . LYS A 1 398 ? 36.154 -3.643 8.463 1.00 95.44 398 LYS A C 1
ATOM 3147 O O . LYS A 1 398 ? 36.853 -2.837 9.075 1.00 95.44 398 LYS A O 1
ATOM 3152 N N . PHE A 1 399 ? 35.295 -4.465 9.048 1.00 94.56 399 PHE A N 1
ATOM 3153 C CA . PHE A 1 399 ? 35.047 -4.511 10.488 1.00 94.56 399 PHE A CA 1
ATOM 3154 C C . PHE A 1 399 ? 34.452 -5.866 10.883 1.00 94.56 399 PHE A C 1
ATOM 3156 O O . PHE A 1 399 ? 33.971 -6.606 10.027 1.00 94.56 399 PHE A O 1
ATOM 3163 N N . THR A 1 400 ? 34.452 -6.177 12.177 1.00 93.50 400 THR A N 1
ATOM 3164 C CA . THR A 1 400 ? 33.962 -7.459 12.702 1.00 93.50 400 THR A CA 1
ATOM 3165 C C . THR A 1 400 ? 32.702 -7.242 13.547 1.00 93.50 400 THR A C 1
ATOM 3167 O O . THR A 1 400 ? 32.740 -6.461 14.496 1.00 93.50 400 THR A O 1
ATOM 3170 N N . ILE A 1 401 ? 31.602 -7.947 13.253 1.00 86.88 401 ILE A N 1
ATOM 3171 C CA . ILE A 1 401 ? 30.371 -7.955 14.077 1.00 86.88 401 ILE A CA 1
ATOM 3172 C C . ILE A 1 401 ? 30.062 -9.396 14.476 1.00 86.88 401 ILE A C 1
ATOM 3174 O O . ILE A 1 401 ? 29.991 -10.269 13.620 1.00 86.88 401 ILE A O 1
ATOM 3178 N N . GLY A 1 402 ? 29.917 -9.685 15.773 1.00 82.62 402 GLY A N 1
ATOM 3179 C CA . GLY A 1 402 ? 29.598 -11.043 16.250 1.00 82.62 402 GLY A CA 1
ATOM 3180 C C . GLY A 1 402 ? 30.623 -12.130 15.874 1.00 82.62 402 GLY A C 1
ATOM 3181 O O . GLY A 1 402 ? 30.301 -13.314 15.917 1.00 82.62 402 GLY A O 1
ATOM 3182 N N . GLY A 1 403 ? 31.846 -11.743 15.489 1.00 88.81 403 GLY A N 1
ATOM 3183 C CA . GLY A 1 403 ? 32.873 -12.636 14.934 1.00 88.81 403 GLY A CA 1
ATOM 3184 C C . GLY A 1 403 ? 32.848 -12.785 13.404 1.00 88.81 403 GLY A C 1
ATOM 3185 O O . GLY A 1 403 ? 33.725 -13.446 12.853 1.00 88.81 403 GLY A O 1
ATOM 3186 N N . ASP A 1 404 ? 31.892 -12.164 12.710 1.00 92.81 404 ASP A N 1
ATOM 3187 C CA . ASP A 1 404 ? 31.851 -12.102 11.250 1.00 92.81 404 ASP A CA 1
ATOM 3188 C C . ASP A 1 404 ? 32.702 -10.950 10.707 1.00 92.81 404 ASP A C 1
ATOM 3190 O O . ASP A 1 404 ? 32.399 -9.780 10.948 1.00 92.81 404 ASP A O 1
ATOM 3194 N N . GLU A 1 405 ? 33.700 -11.275 9.886 1.00 96.50 405 GLU A N 1
ATOM 3195 C CA . GLU A 1 405 ? 34.400 -10.302 9.041 1.00 96.50 405 GLU A CA 1
ATOM 3196 C C . GLU A 1 405 ? 33.432 -9.745 7.986 1.00 96.50 405 GLU A C 1
ATOM 3198 O O . GLU A 1 405 ? 33.002 -10.470 7.085 1.00 96.50 405 GLU A O 1
ATOM 3203 N N . CYS A 1 406 ? 33.074 -8.469 8.112 1.00 95.69 406 CYS A N 1
ATOM 3204 C CA . CYS A 1 406 ? 32.114 -7.764 7.267 1.00 95.69 406 CYS A CA 1
ATOM 3205 C C . CYS A 1 406 ? 32.824 -6.771 6.338 1.00 95.69 406 CYS A C 1
ATOM 3207 O O . CYS A 1 406 ? 33.828 -6.157 6.711 1.00 95.69 406 CYS A O 1
ATOM 3209 N N . ILE A 1 407 ? 32.285 -6.596 5.128 1.00 96.12 407 ILE A N 1
ATOM 3210 C CA . ILE A 1 407 ? 32.769 -5.618 4.145 1.00 96.12 407 ILE A CA 1
ATOM 3211 C C . ILE A 1 407 ? 31.577 -4.858 3.556 1.00 96.12 407 ILE A C 1
ATOM 3213 O O . ILE A 1 407 ? 30.585 -5.474 3.177 1.00 96.12 407 ILE A O 1
ATOM 3217 N N . THR A 1 408 ? 31.690 -3.532 3.478 1.00 94.31 408 THR A N 1
ATOM 3218 C CA . THR A 1 408 ? 30.707 -2.616 2.867 1.00 94.31 408 THR A CA 1
ATOM 3219 C C . THR A 1 408 ? 31.399 -1.299 2.464 1.00 94.31 408 THR A C 1
ATOM 3221 O O . THR A 1 408 ? 32.619 -1.174 2.601 1.00 94.31 408 THR A O 1
ATOM 3224 N N . TRP A 1 409 ? 30.650 -0.306 1.989 1.00 92.88 409 TRP A N 1
ATOM 3225 C CA . TRP A 1 409 ? 31.132 1.033 1.635 1.00 92.88 409 TRP A CA 1
ATOM 3226 C C . TRP A 1 409 ? 30.312 2.117 2.335 1.00 92.88 409 TRP A C 1
ATOM 3228 O O . TRP A 1 409 ? 29.162 1.888 2.692 1.00 92.88 409 TRP A O 1
ATOM 3238 N N . GLU A 1 410 ? 30.911 3.292 2.537 1.00 88.75 410 GLU A N 1
ATOM 3239 C CA . GLU A 1 410 ? 30.175 4.505 2.915 1.00 88.75 410 GLU A CA 1
ATOM 3240 C C . GLU A 1 410 ? 29.698 5.233 1.658 1.00 88.75 410 GLU A C 1
ATOM 3242 O O . GLU A 1 410 ? 30.496 5.461 0.750 1.00 88.75 410 GLU A O 1
ATOM 3247 N N . GLU A 1 411 ? 28.442 5.669 1.655 1.00 85.50 411 GLU A N 1
ATOM 3248 C CA . GLU A 1 411 ? 27.892 6.603 0.671 1.00 85.50 411 GLU A CA 1
ATOM 3249 C C . GLU A 1 411 ? 27.747 8.011 1.292 1.00 85.50 411 GLU A C 1
ATOM 3251 O O . GLU A 1 411 ? 27.223 8.131 2.408 1.00 85.50 411 GLU A O 1
ATOM 3256 N N . PRO A 1 412 ? 28.209 9.088 0.624 1.00 87.06 412 PRO A N 1
ATOM 3257 C CA . PRO A 1 412 ? 28.806 9.097 -0.708 1.00 87.06 412 PRO A CA 1
ATOM 3258 C C . PRO A 1 412 ? 30.240 8.560 -0.705 1.00 87.06 412 PRO A C 1
ATOM 3260 O O . PRO A 1 412 ? 31.007 8.822 0.230 1.00 87.06 412 PRO A O 1
ATOM 3263 N N . LEU A 1 413 ? 30.632 7.906 -1.800 1.00 91.00 413 LEU A N 1
ATOM 3264 C CA . LEU A 1 413 ? 32.020 7.481 -2.027 1.00 91.00 413 LEU A CA 1
ATOM 3265 C C . LEU A 1 413 ? 32.973 8.691 -1.970 1.00 91.00 413 LEU A C 1
ATOM 3267 O O . LEU A 1 413 ? 33.980 8.680 -1.258 1.00 91.00 413 LEU A O 1
ATOM 3271 N N . GLU A 1 414 ? 32.607 9.776 -2.664 1.00 90.44 414 GLU A N 1
ATOM 3272 C CA . GLU A 1 414 ? 33.260 11.090 -2.585 1.00 90.44 414 GLU A CA 1
ATOM 3273 C C . GLU A 1 414 ? 32.222 12.221 -2.580 1.00 90.44 414 GLU A C 1
ATOM 3275 O O . GLU A 1 414 ? 31.232 12.180 -3.309 1.00 90.44 414 GLU A O 1
ATOM 3280 N N . GLY A 1 415 ? 32.486 13.281 -1.812 1.00 86.06 415 GLY A N 1
ATOM 3281 C CA . GLY A 1 415 ? 31.566 14.407 -1.632 1.00 86.06 415 GLY A CA 1
ATOM 3282 C C . GLY A 1 415 ? 30.772 14.313 -0.326 1.00 86.06 415 GLY A C 1
ATOM 3283 O O . GLY A 1 415 ? 31.284 13.815 0.681 1.00 86.06 415 GLY A O 1
ATOM 3284 N N . LYS A 1 416 ? 29.548 14.851 -0.347 1.00 80.25 416 LYS A N 1
ATOM 3285 C CA . LYS A 1 416 ? 28.567 14.877 0.751 1.00 80.25 416 LYS A CA 1
ATOM 3286 C C . LYS A 1 416 ? 27.151 15.038 0.172 1.00 80.25 416 LYS A C 1
ATOM 3288 O O . LYS A 1 416 ? 27.001 15.525 -0.955 1.00 80.25 416 LYS A O 1
ATOM 3293 N N . TRP A 1 417 ? 26.135 14.674 0.949 1.00 78.19 417 TRP A N 1
ATOM 3294 C CA . TRP A 1 417 ? 24.746 15.002 0.633 1.00 78.19 417 TRP A CA 1
ATOM 3295 C C . TRP A 1 417 ? 24.471 16.490 0.894 1.00 78.19 417 TRP A C 1
ATOM 3297 O O . TRP A 1 417 ? 25.262 17.216 1.510 1.00 78.19 417 TRP A O 1
ATOM 3307 N N . LYS A 1 418 ? 23.339 16.969 0.384 1.00 74.44 418 LYS A N 1
ATOM 3308 C CA . LYS A 1 418 ? 22.851 18.326 0.622 1.00 74.44 418 LYS A CA 1
ATOM 3309 C C . LYS A 1 418 ? 22.472 18.512 2.092 1.00 74.44 418 LYS A C 1
ATOM 3311 O O . LYS A 1 418 ? 22.057 17.587 2.785 1.00 74.44 418 LYS A O 1
ATOM 3316 N N . GLN A 1 419 ? 22.609 19.743 2.574 1.00 66.81 419 GLN A N 1
ATOM 3317 C CA . GLN A 1 419 ? 22.298 20.088 3.958 1.00 66.81 419 GLN A CA 1
ATOM 3318 C C . GLN A 1 419 ? 20.805 19.881 4.264 1.00 66.81 419 GLN A C 1
ATOM 3320 O O . GLN A 1 419 ? 19.956 20.436 3.570 1.00 66.81 419 GLN A O 1
ATOM 3325 N N . GLY A 1 420 ? 20.508 19.139 5.335 1.00 62.75 420 GLY A N 1
ATOM 3326 C CA . GLY A 1 420 ? 19.148 18.905 5.842 1.00 62.75 420 GLY A CA 1
ATOM 3327 C C . GLY A 1 420 ? 18.779 17.429 6.004 1.00 62.75 420 GLY A C 1
ATOM 3328 O O . GLY A 1 420 ? 17.914 17.129 6.818 1.00 62.75 420 GLY A O 1
ATOM 3329 N N . TRP A 1 421 ? 19.467 16.531 5.291 1.00 63.97 421 TRP A N 1
ATOM 3330 C CA . TRP A 1 421 ? 19.141 15.102 5.253 1.00 63.97 421 TRP A CA 1
ATOM 3331 C C . TRP A 1 421 ? 19.885 14.288 6.335 1.00 63.97 421 TRP A C 1
ATOM 3333 O O . TRP A 1 421 ? 19.252 13.649 7.171 1.00 63.97 421 TRP A O 1
ATOM 3343 N N . ASP A 1 422 ? 21.220 14.378 6.398 1.00 64.81 422 ASP A N 1
ATOM 3344 C CA . ASP A 1 422 ? 22.068 13.735 7.421 1.00 64.81 422 ASP A CA 1
ATOM 3345 C C . ASP A 1 422 ? 23.164 14.733 7.887 1.00 64.81 422 ASP A C 1
ATOM 3347 O O . ASP A 1 422 ? 23.811 15.354 7.036 1.00 64.81 422 ASP A O 1
ATOM 3351 N N . PRO A 1 423 ? 23.379 14.959 9.203 1.00 57.16 423 PRO A N 1
ATOM 3352 C CA . PRO A 1 423 ? 24.379 15.902 9.700 1.00 57.16 423 PRO A CA 1
ATOM 3353 C C . PRO A 1 423 ? 25.818 15.359 9.622 1.00 57.16 423 PRO A C 1
ATOM 3355 O O . PRO A 1 423 ? 26.743 16.158 9.470 1.00 57.16 423 PRO A O 1
ATOM 3358 N N . ASP A 1 424 ? 26.005 14.035 9.665 1.00 63.12 424 ASP A N 1
ATOM 3359 C CA . ASP A 1 424 ? 27.298 13.359 9.481 1.00 63.12 424 ASP A CA 1
ATOM 3360 C C . ASP A 1 424 ? 27.586 13.084 7.992 1.00 63.12 424 ASP A C 1
ATOM 3362 O O . ASP A 1 424 ? 28.738 12.901 7.588 1.00 63.12 424 ASP A O 1
ATOM 3366 N N . ASN A 1 425 ? 26.546 13.136 7.148 1.00 63.97 425 ASN A N 1
ATOM 3367 C CA . ASN A 1 425 ? 26.621 13.104 5.686 1.00 63.97 425 ASN A CA 1
ATOM 3368 C C . ASN A 1 425 ? 27.217 11.811 5.087 1.00 63.97 425 ASN A C 1
ATOM 3370 O O . ASN A 1 425 ? 27.609 11.811 3.917 1.00 63.97 425 ASN A O 1
ATOM 3374 N N . ARG A 1 426 ? 27.297 10.715 5.859 1.00 72.31 426 ARG A N 1
ATOM 3375 C CA . ARG A 1 426 ? 27.862 9.416 5.443 1.00 72.31 426 ARG A CA 1
ATOM 3376 C C . ARG A 1 426 ? 27.118 8.244 6.081 1.00 72.31 426 ARG A C 1
ATOM 3378 O O . ARG A 1 426 ? 26.866 8.263 7.280 1.00 72.31 426 ARG A O 1
ATOM 3385 N N . ASN A 1 427 ? 26.828 7.201 5.302 1.00 75.75 427 ASN A N 1
ATOM 3386 C CA . ASN A 1 427 ? 26.121 6.004 5.778 1.00 75.75 427 ASN A CA 1
ATOM 3387 C C . ASN A 1 427 ? 26.666 4.716 5.123 1.00 75.75 427 ASN A C 1
ATOM 3389 O O . ASN A 1 427 ? 26.971 4.725 3.934 1.00 75.75 427 ASN A O 1
ATOM 3393 N N . VAL A 1 428 ? 26.748 3.608 5.873 1.00 84.25 428 VAL A N 1
ATOM 3394 C CA . VAL A 1 428 ? 27.126 2.260 5.381 1.00 84.25 428 VAL A CA 1
ATOM 3395 C C . VAL A 1 428 ? 25.938 1.347 5.041 1.00 84.25 428 VAL A C 1
ATOM 3397 O O . VAL A 1 428 ? 26.136 0.216 4.590 1.00 84.25 428 VAL A O 1
ATOM 3400 N N . HIS A 1 429 ? 24.710 1.811 5.282 1.00 81.56 429 HIS A N 1
ATOM 3401 C CA . HIS A 1 429 ? 23.479 1.032 5.111 1.00 81.56 429 HIS A CA 1
ATOM 3402 C C . HIS A 1 429 ? 22.821 1.198 3.725 1.00 81.56 429 HIS A C 1
ATOM 3404 O O . HIS A 1 429 ? 21.804 0.563 3.472 1.00 81.56 429 HIS A O 1
ATOM 3410 N N . ASN A 1 430 ? 23.378 2.021 2.823 1.00 85.25 430 ASN A N 1
ATOM 3411 C CA . ASN A 1 430 ? 22.791 2.323 1.508 1.00 85.25 430 ASN A CA 1
ATOM 3412 C C . ASN A 1 430 ? 22.542 1.059 0.651 1.00 85.25 430 ASN A C 1
ATOM 3414 O O . ASN A 1 430 ? 23.432 0.227 0.491 1.00 85.25 430 ASN A O 1
ATOM 3418 N N . SER A 1 431 ? 21.358 0.949 0.041 1.00 86.44 431 SER A N 1
ATOM 3419 C CA . SER A 1 431 ? 20.941 -0.195 -0.786 1.00 86.44 431 SER A CA 1
ATOM 3420 C C . SER A 1 431 ? 21.826 -0.496 -2.005 1.00 86.44 431 SER A C 1
ATOM 3422 O O . SER A 1 431 ? 21.968 -1.659 -2.391 1.00 86.44 431 SER A O 1
ATOM 3424 N N . ASP A 1 432 ? 22.440 0.507 -2.631 1.00 87.81 432 ASP A N 1
ATOM 3425 C CA . ASP A 1 432 ? 23.282 0.317 -3.816 1.00 87.81 432 ASP A CA 1
ATOM 3426 C C . ASP A 1 432 ? 24.611 -0.411 -3.501 1.00 87.81 432 ASP A C 1
ATOM 3428 O O . ASP A 1 432 ? 25.239 -0.934 -4.424 1.00 87.81 432 ASP A O 1
ATOM 3432 N N . VAL A 1 433 ? 25.000 -0.592 -2.222 1.00 90.31 433 VAL A N 1
ATOM 3433 C CA . VAL A 1 433 ? 26.175 -1.417 -1.837 1.00 90.31 433 VAL A CA 1
ATOM 3434 C C . VAL A 1 433 ? 26.059 -2.857 -2.363 1.00 90.31 433 VAL A C 1
ATOM 3436 O O . VAL A 1 433 ? 27.057 -3.483 -2.733 1.00 90.31 433 VAL A O 1
ATOM 3439 N N . TRP A 1 434 ? 24.835 -3.389 -2.455 1.00 93.19 434 TRP A N 1
ATOM 3440 C CA . TRP A 1 434 ? 24.585 -4.742 -2.954 1.00 93.19 434 TRP A CA 1
ATOM 3441 C C . TRP A 1 434 ? 24.721 -4.858 -4.479 1.00 93.19 434 TRP A C 1
ATOM 3443 O O . TRP A 1 434 ? 24.922 -5.964 -4.980 1.00 93.19 434 TRP A O 1
ATOM 3453 N N . ALA A 1 435 ? 24.734 -3.750 -5.230 1.00 92.00 435 ALA A N 1
ATOM 3454 C CA . ALA A 1 435 ? 25.063 -3.777 -6.657 1.00 92.00 435 ALA A CA 1
ATOM 3455 C C . ALA A 1 435 ? 26.521 -4.202 -6.899 1.00 92.00 435 ALA A C 1
ATOM 3457 O O . ALA A 1 435 ? 26.794 -5.003 -7.797 1.00 92.00 435 ALA A O 1
ATOM 3458 N N . ALA A 1 436 ? 27.454 -3.747 -6.053 1.00 93.31 436 ALA A N 1
ATOM 3459 C CA . ALA A 1 436 ? 28.840 -4.217 -6.071 1.00 93.31 436 ALA A CA 1
ATOM 3460 C C . ALA A 1 436 ? 28.935 -5.712 -5.713 1.00 93.31 436 ALA A C 1
ATOM 3462 O O . ALA A 1 436 ? 29.716 -6.450 -6.316 1.00 93.31 436 ALA A O 1
ATOM 3463 N N . ALA A 1 437 ? 28.095 -6.184 -4.785 1.00 94.31 437 ALA A N 1
ATOM 3464 C CA . ALA A 1 437 ? 28.012 -7.594 -4.410 1.00 94.31 437 ALA A CA 1
ATOM 3465 C C . ALA A 1 437 ? 27.531 -8.481 -5.579 1.00 94.31 437 ALA A C 1
ATOM 3467 O O . ALA A 1 437 ? 28.168 -9.490 -5.887 1.00 94.31 437 ALA A O 1
ATOM 3468 N N . ILE A 1 438 ? 26.470 -8.066 -6.284 1.00 94.12 438 ILE A N 1
ATOM 3469 C CA . ILE A 1 438 ? 25.963 -8.720 -7.505 1.00 94.12 438 ILE A CA 1
ATOM 3470 C C . ILE A 1 438 ? 27.046 -8.735 -8.596 1.00 94.12 438 ILE A C 1
ATOM 3472 O O . ILE A 1 438 ? 27.319 -9.786 -9.178 1.00 94.12 438 ILE A O 1
ATOM 3476 N N . ALA A 1 439 ? 27.725 -7.603 -8.829 1.00 93.56 439 ALA A N 1
ATOM 3477 C CA . ALA A 1 439 ? 28.809 -7.504 -9.809 1.00 93.56 439 ALA A CA 1
ATOM 3478 C C . ALA A 1 439 ? 29.941 -8.511 -9.536 1.00 93.56 439 ALA A C 1
ATOM 3480 O O . ALA A 1 439 ? 30.375 -9.218 -10.446 1.00 93.56 439 ALA A O 1
ATOM 3481 N N . LEU A 1 440 ? 30.393 -8.615 -8.282 1.00 95.50 440 LEU A N 1
ATOM 3482 C CA . LEU A 1 440 ? 31.436 -9.558 -7.865 1.00 95.50 440 LEU A CA 1
ATOM 3483 C C . LEU A 1 440 ? 31.011 -11.023 -8.058 1.00 95.50 440 LEU A C 1
ATOM 3485 O O . LEU A 1 440 ? 31.816 -11.837 -8.516 1.00 95.50 440 LEU A O 1
ATOM 3489 N N . VAL A 1 441 ? 29.756 -11.364 -7.746 1.00 95.06 441 VAL A N 1
ATOM 3490 C CA . VAL A 1 441 ? 29.222 -12.724 -7.930 1.00 95.06 441 VAL A CA 1
ATOM 3491 C C . VAL A 1 441 ? 29.135 -13.097 -9.414 1.00 95.06 441 VAL A C 1
ATOM 3493 O O . VAL A 1 441 ? 29.596 -14.177 -9.787 1.00 95.06 441 VAL A O 1
ATOM 3496 N N . ASP A 1 442 ? 28.624 -12.213 -10.276 1.00 91.62 442 ASP A N 1
ATOM 3497 C CA . ASP A 1 442 ? 28.556 -12.449 -11.728 1.00 91.62 442 ASP A CA 1
ATOM 3498 C C . ASP A 1 442 ? 29.950 -12.545 -12.379 1.00 91.62 442 ASP A C 1
ATOM 3500 O O . ASP A 1 442 ? 30.173 -13.396 -13.251 1.00 91.62 442 ASP A O 1
ATOM 3504 N N . LEU A 1 443 ? 30.904 -11.711 -11.942 1.00 93.25 443 LEU A N 1
ATOM 3505 C CA . LEU A 1 443 ? 32.304 -11.780 -12.373 1.00 93.25 443 LEU A CA 1
ATOM 3506 C C . LEU A 1 443 ? 32.940 -13.110 -11.965 1.00 93.25 443 LEU A C 1
ATOM 3508 O O . LEU A 1 443 ? 33.511 -13.802 -12.806 1.00 93.25 443 LEU A O 1
ATOM 3512 N N . TYR A 1 444 ? 32.777 -13.533 -10.708 1.00 95.06 444 TYR A N 1
ATOM 3513 C CA . TYR A 1 444 ? 33.235 -14.849 -10.260 1.00 95.06 444 TYR A CA 1
ATOM 3514 C C . TYR A 1 444 ? 32.562 -15.991 -11.039 1.00 95.06 444 TYR A C 1
ATOM 3516 O O . TYR A 1 444 ? 33.203 -16.992 -11.372 1.00 95.06 444 TYR A O 1
ATOM 3524 N N . ARG A 1 445 ? 31.274 -15.857 -11.378 1.00 91.19 445 ARG A N 1
ATOM 3525 C CA . ARG A 1 445 ? 30.537 -16.857 -12.160 1.00 91.19 445 ARG A CA 1
ATOM 3526 C C . ARG A 1 445 ? 31.160 -17.074 -13.543 1.00 91.19 445 ARG A C 1
ATOM 3528 O O . ARG A 1 445 ? 31.248 -18.231 -13.956 1.00 91.19 445 ARG A O 1
ATOM 3535 N N . ASN A 1 446 ? 31.625 -16.001 -14.189 1.00 89.44 446 ASN A N 1
ATOM 3536 C CA . ASN A 1 446 ? 32.224 -16.003 -15.527 1.00 89.44 446 ASN A CA 1
ATOM 3537 C C . ASN A 1 446 ? 33.742 -16.283 -15.540 1.00 89.44 446 ASN A C 1
ATOM 3539 O O . ASN A 1 446 ? 34.213 -17.001 -16.419 1.00 89.44 446 ASN A O 1
ATOM 3543 N N . GLU A 1 447 ? 34.509 -15.759 -14.579 1.00 93.19 447 GLU A N 1
ATOM 3544 C CA . GLU A 1 447 ? 35.986 -15.792 -14.602 1.00 93.19 447 GLU A CA 1
ATOM 3545 C C . GLU A 1 447 ? 36.616 -16.798 -13.631 1.00 93.19 447 GLU A C 1
ATOM 3547 O O . GLU A 1 447 ? 37.753 -17.216 -13.836 1.00 93.19 447 GLU A O 1
ATOM 3552 N N . LYS A 1 448 ? 35.881 -17.214 -12.590 1.00 94.12 448 LYS A N 1
ATOM 3553 C CA . LYS A 1 448 ? 36.331 -18.142 -11.532 1.00 94.12 448 LYS A CA 1
ATOM 3554 C C . LYS A 1 448 ? 37.566 -17.694 -10.735 1.00 94.12 448 LYS A C 1
ATOM 3556 O O . LYS A 1 448 ? 38.162 -18.517 -10.043 1.00 94.12 448 LYS A O 1
ATOM 3561 N N . ASP A 1 449 ? 37.911 -16.406 -10.764 1.00 95.81 449 ASP A N 1
ATOM 3562 C CA . ASP A 1 449 ? 39.013 -15.850 -9.971 1.00 95.81 449 ASP A CA 1
ATOM 3563 C C . ASP A 1 449 ? 38.701 -15.917 -8.455 1.00 95.81 449 ASP A C 1
ATOM 3565 O O . ASP A 1 449 ? 37.758 -15.264 -7.991 1.00 95.81 449 ASP A O 1
ATOM 3569 N N . PRO A 1 450 ? 39.471 -16.676 -7.646 1.00 95.69 450 PRO A N 1
ATOM 3570 C CA . PRO A 1 450 ? 39.267 -16.739 -6.200 1.00 95.69 450 PRO A CA 1
ATOM 3571 C C . PRO A 1 450 ? 39.495 -15.396 -5.484 1.00 95.69 450 PRO A C 1
ATOM 3573 O O . PRO A 1 450 ? 39.043 -15.246 -4.349 1.00 95.69 450 PRO A O 1
ATOM 3576 N N . GLY A 1 451 ? 40.142 -14.411 -6.121 1.00 96.44 451 GLY A N 1
ATOM 3577 C CA . GLY A 1 451 ? 40.360 -13.066 -5.583 1.00 96.44 451 GLY A CA 1
ATOM 3578 C C . GLY A 1 451 ? 39.074 -12.296 -5.258 1.00 96.44 451 GLY A C 1
ATOM 3579 O O . GLY A 1 451 ? 39.088 -11.439 -4.374 1.00 96.44 451 GLY A O 1
ATOM 3580 N N . TYR A 1 452 ? 37.944 -12.634 -5.892 1.00 97.12 452 TYR A N 1
ATOM 3581 C CA . TYR A 1 452 ? 36.638 -12.042 -5.572 1.00 97.12 452 TYR A CA 1
ATOM 3582 C C . TYR A 1 452 ? 36.010 -12.605 -4.285 1.00 97.12 452 TYR A C 1
ATOM 3584 O O . TYR A 1 452 ? 35.217 -11.921 -3.636 1.00 97.12 452 TYR A O 1
ATOM 3592 N N . LEU A 1 453 ? 36.361 -13.831 -3.878 1.00 97.19 453 LEU A N 1
ATOM 3593 C CA . LEU A 1 453 ? 35.664 -14.553 -2.805 1.00 97.19 453 LEU A CA 1
ATOM 3594 C C . LEU A 1 453 ? 35.686 -13.848 -1.434 1.00 97.19 453 LEU A C 1
ATOM 3596 O O . LEU A 1 453 ? 34.628 -13.810 -0.807 1.00 97.19 453 LEU A O 1
ATOM 3600 N N . PRO A 1 454 ? 36.799 -13.243 -0.958 1.00 96.50 454 PRO A N 1
ATOM 3601 C CA . PRO A 1 454 ? 36.807 -12.528 0.322 1.00 96.50 454 PRO A CA 1
ATOM 3602 C C . PRO A 1 454 ? 35.840 -11.338 0.357 1.00 96.50 454 PRO A C 1
ATOM 3604 O O . PRO A 1 454 ? 35.245 -11.062 1.395 1.00 96.50 454 PRO A O 1
ATOM 3607 N N . TRP A 1 455 ? 35.654 -10.657 -0.778 1.00 97.62 455 TRP A N 1
ATOM 3608 C CA . TRP A 1 455 ? 34.724 -9.534 -0.911 1.00 97.62 455 TRP A CA 1
ATOM 3609 C C . TRP A 1 455 ? 33.270 -10.012 -0.867 1.00 97.62 455 TRP A C 1
ATOM 3611 O O . TRP A 1 455 ? 32.470 -9.489 -0.096 1.00 97.62 455 TRP A O 1
ATOM 3621 N N . ILE A 1 456 ? 32.957 -11.061 -1.634 1.00 97.81 456 ILE A N 1
ATOM 3622 C CA . ILE A 1 456 ? 31.624 -11.678 -1.688 1.00 97.81 456 ILE A CA 1
ATOM 3623 C C . ILE A 1 456 ? 31.215 -12.229 -0.311 1.00 97.81 456 ILE A C 1
ATOM 3625 O O . ILE A 1 456 ? 30.104 -11.977 0.154 1.00 97.81 456 ILE A O 1
ATOM 3629 N N . ASP A 1 457 ? 32.108 -12.959 0.367 1.00 96.69 457 ASP A N 1
ATOM 3630 C CA . ASP A 1 457 ? 31.841 -13.506 1.703 1.00 96.69 457 ASP A CA 1
ATOM 3631 C C . ASP A 1 457 ? 31.712 -12.405 2.775 1.00 96.69 457 ASP A C 1
ATOM 3633 O O . ASP A 1 457 ? 30.890 -12.544 3.681 1.00 96.69 457 ASP A O 1
ATOM 3637 N N . GLY A 1 458 ? 32.466 -11.304 2.661 1.00 97.00 458 GLY A N 1
ATOM 3638 C CA . GLY A 1 458 ? 32.362 -10.146 3.556 1.00 97.00 458 GLY A CA 1
ATOM 3639 C C . GLY A 1 458 ? 31.051 -9.364 3.404 1.00 97.00 458 GLY A C 1
ATOM 3640 O O . GLY A 1 458 ? 30.485 -8.914 4.401 1.00 97.00 458 GLY A O 1
ATOM 3641 N N . LEU A 1 459 ? 30.526 -9.259 2.180 1.00 96.38 459 LEU A N 1
ATOM 3642 C CA . LEU A 1 459 ? 29.218 -8.651 1.895 1.00 96.38 459 LEU A CA 1
ATOM 3643 C C . LEU A 1 459 ? 28.057 -9.555 2.329 1.00 96.38 459 LEU A C 1
ATOM 3645 O O . LEU A 1 459 ? 27.085 -9.076 2.914 1.00 96.38 459 LEU A O 1
ATOM 3649 N N . TYR A 1 460 ? 28.174 -10.874 2.135 1.00 96.62 460 TYR A N 1
ATOM 3650 C CA . TYR A 1 460 ? 27.246 -11.848 2.724 1.00 96.62 460 TYR A CA 1
ATOM 3651 C C . TYR A 1 460 ? 27.183 -11.701 4.250 1.00 96.62 460 TYR A C 1
ATOM 3653 O O . TYR A 1 460 ? 26.099 -11.638 4.828 1.00 96.62 460 TYR A O 1
ATOM 3661 N N . ASN A 1 461 ? 28.343 -11.580 4.897 1.00 95.25 461 ASN A N 1
ATOM 3662 C CA . ASN A 1 461 ? 28.427 -11.368 6.335 1.00 95.25 461 ASN A CA 1
ATOM 3663 C C . ASN A 1 461 ? 27.758 -10.059 6.776 1.00 95.25 461 ASN A C 1
ATOM 3665 O O . ASN A 1 461 ? 26.940 -10.096 7.692 1.00 95.25 461 ASN A O 1
ATOM 3669 N N . TRP A 1 462 ? 28.012 -8.941 6.087 1.00 93.50 462 TRP A N 1
ATOM 3670 C CA . TRP A 1 462 ? 27.339 -7.662 6.354 1.00 93.50 462 TRP A CA 1
ATOM 3671 C C . TRP A 1 462 ? 25.807 -7.757 6.245 1.00 93.50 462 TRP A C 1
ATOM 3673 O O . TRP A 1 462 ? 25.075 -7.225 7.081 1.00 93.50 462 TRP A O 1
ATOM 3683 N N . THR A 1 463 ? 25.313 -8.520 5.267 1.00 93.00 463 THR A N 1
ATOM 3684 C CA . THR A 1 463 ? 23.874 -8.703 5.011 1.00 93.00 463 THR A CA 1
ATOM 3685 C C . THR A 1 463 ? 23.132 -9.382 6.181 1.00 93.00 463 THR A C 1
ATOM 3687 O O . THR A 1 463 ? 21.919 -9.241 6.298 1.00 93.00 463 THR A O 1
ATOM 3690 N N . LYS A 1 464 ? 23.834 -10.057 7.107 1.00 89.75 464 LYS A N 1
ATOM 3691 C CA . LYS A 1 464 ? 23.248 -10.614 8.347 1.00 89.75 464 LYS A CA 1
ATOM 3692 C C . LYS A 1 464 ? 23.023 -9.584 9.467 1.00 89.75 464 LYS A C 1
ATOM 3694 O O . LYS A 1 464 ? 22.364 -9.912 10.455 1.00 89.75 464 LYS A O 1
ATOM 3699 N N . HIS A 1 465 ? 23.601 -8.386 9.343 1.00 86.25 465 HIS A N 1
ATOM 3700 C CA . HIS A 1 465 ? 23.739 -7.419 10.444 1.00 86.25 465 HIS A CA 1
ATOM 3701 C C . HIS A 1 465 ? 23.091 -6.052 10.174 1.00 86.25 465 HIS A C 1
ATOM 3703 O O . HIS A 1 465 ? 22.777 -5.348 11.126 1.00 86.25 465 HIS A O 1
ATOM 3709 N N . PHE A 1 466 ? 22.811 -5.683 8.918 1.00 83.00 466 PHE A N 1
ATOM 3710 C CA . PHE A 1 466 ? 22.121 -4.415 8.599 1.00 83.00 466 PHE A CA 1
ATOM 3711 C C . PHE A 1 466 ? 20.621 -4.388 8.974 1.00 83.00 466 PHE A C 1
ATOM 3713 O O . PHE A 1 466 ? 19.983 -3.343 8.952 1.00 83.00 466 PHE A O 1
ATOM 3720 N N . VAL A 1 467 ? 20.026 -5.535 9.312 1.00 69.75 467 VAL A N 1
ATOM 3721 C CA . VAL A 1 467 ? 18.565 -5.764 9.348 1.00 69.75 467 VAL A CA 1
ATOM 3722 C C . VAL A 1 467 ? 17.771 -5.032 10.452 1.00 69.75 467 VAL A C 1
ATOM 3724 O O . VAL A 1 467 ? 16.595 -5.321 10.662 1.00 69.75 467 VAL A O 1
ATOM 3727 N N . PHE A 1 468 ? 18.373 -4.090 11.172 1.00 70.00 468 PHE A N 1
ATOM 3728 C CA . PHE A 1 468 ? 17.681 -3.213 12.129 1.00 70.00 468 PHE A CA 1
ATOM 3729 C C . PHE A 1 468 ? 18.380 -1.855 12.300 1.00 70.00 468 PHE A C 1
ATOM 3731 O O . PHE A 1 468 ? 18.297 -1.238 13.359 1.00 70.00 468 PHE A O 1
ATOM 3738 N N . THR A 1 469 ? 19.083 -1.385 11.270 1.00 68.69 469 THR A N 1
ATOM 3739 C CA . THR A 1 469 ? 19.803 -0.101 11.279 1.00 68.69 469 THR A CA 1
ATOM 3740 C C . THR A 1 469 ? 18.926 1.046 10.748 1.00 68.69 469 THR A C 1
ATOM 3742 O O . THR A 1 469 ? 17.745 0.836 10.451 1.00 68.69 469 THR A O 1
ATOM 3745 N N . ARG A 1 470 ? 19.477 2.270 10.652 1.00 76.56 470 ARG A N 1
ATOM 3746 C CA . ARG A 1 470 ? 18.819 3.407 9.971 1.00 76.56 470 ARG A CA 1
ATOM 3747 C C . ARG A 1 470 ? 18.590 3.102 8.474 1.00 76.56 470 ARG A C 1
ATOM 3749 O O . ARG A 1 470 ? 19.161 2.136 7.968 1.00 76.56 470 ARG A O 1
ATOM 3756 N N . ASN A 1 471 ? 17.781 3.921 7.793 1.00 75.50 471 ASN A N 1
ATOM 3757 C CA . ASN A 1 471 ? 17.331 3.688 6.413 1.00 75.50 471 ASN A CA 1
ATOM 3758 C C . ASN A 1 471 ? 18.485 3.391 5.445 1.00 75.50 471 ASN A C 1
ATOM 3760 O O . ASN A 1 471 ? 19.594 3.932 5.534 1.00 75.50 471 ASN A O 1
ATOM 3764 N N . GLU A 1 472 ? 18.153 2.573 4.460 1.00 78.94 472 GLU A N 1
ATOM 3765 C CA . GLU A 1 472 ? 18.994 2.149 3.360 1.00 78.94 472 GLU A CA 1
ATOM 3766 C C . GLU A 1 472 ? 19.002 3.168 2.192 1.00 78.94 472 GLU A C 1
ATOM 3768 O O . GLU A 1 472 ? 19.531 2.874 1.117 1.00 78.94 472 GLU A O 1
ATOM 3773 N N . PHE A 1 473 ? 18.441 4.368 2.410 1.00 78.31 473 PHE A N 1
ATOM 3774 C CA . PHE A 1 473 ? 18.423 5.538 1.519 1.00 78.31 473 PHE A CA 1
ATOM 3775 C C . PHE A 1 473 ? 18.684 6.836 2.305 1.00 78.31 473 PHE A C 1
ATOM 3777 O O . PHE A 1 473 ? 18.478 6.902 3.519 1.00 78.31 473 PHE A O 1
ATOM 3784 N N . HIS A 1 474 ? 19.189 7.867 1.620 1.00 72.81 474 HIS A N 1
ATOM 3785 C CA . HIS A 1 474 ? 19.701 9.101 2.242 1.00 72.81 474 HIS A CA 1
ATOM 3786 C C . HIS A 1 474 ? 18.747 10.293 2.195 1.00 72.81 474 HIS A C 1
ATOM 3788 O O . HIS A 1 474 ? 19.042 11.322 2.793 1.00 72.81 474 HIS A O 1
ATOM 3794 N N . ASP A 1 475 ? 17.633 10.169 1.489 1.00 70.81 475 ASP A N 1
ATOM 3795 C CA . ASP A 1 475 ? 16.549 11.147 1.457 1.00 70.81 475 ASP A CA 1
ATOM 3796 C C . ASP A 1 475 ? 15.658 11.067 2.704 1.00 70.81 475 ASP A C 1
ATOM 3798 O O . ASP A 1 475 ? 15.087 12.073 3.101 1.00 70.81 475 ASP A O 1
ATOM 3802 N N . VAL A 1 476 ? 15.570 9.906 3.363 1.00 78.56 476 VAL A N 1
ATOM 3803 C CA . VAL A 1 476 ? 14.827 9.743 4.627 1.00 78.56 476 VAL A CA 1
ATOM 3804 C C . VAL A 1 476 ? 15.601 8.840 5.614 1.00 78.56 476 VAL A C 1
ATOM 3806 O O . VAL A 1 476 ? 15.107 7.781 6.008 1.00 78.56 476 VAL A O 1
ATOM 3809 N N . PRO A 1 477 ? 16.842 9.189 6.016 1.00 77.94 477 PRO A N 1
ATOM 3810 C CA . PRO A 1 477 ? 17.773 8.314 6.740 1.00 77.94 477 PRO A CA 1
ATOM 3811 C C . PRO A 1 477 ? 17.234 7.717 8.049 1.00 77.94 477 PRO A C 1
ATOM 3813 O O . PRO A 1 477 ? 17.745 6.705 8.518 1.00 77.94 477 PRO A O 1
ATOM 3816 N N . SER A 1 478 ? 16.201 8.301 8.655 1.00 82.88 478 SER A N 1
ATOM 3817 C CA . SER A 1 478 ? 15.608 7.862 9.922 1.00 82.88 478 SER A CA 1
ATOM 3818 C C . SER A 1 478 ? 14.577 6.731 9.797 1.00 82.88 478 SER A C 1
ATOM 3820 O O . SER A 1 478 ? 14.266 6.110 10.811 1.00 82.88 478 SER A O 1
ATOM 3822 N N . SER A 1 479 ? 14.064 6.420 8.602 1.00 86.88 479 SER A N 1
ATOM 3823 C CA . SER A 1 479 ? 12.934 5.490 8.422 1.00 86.88 479 SER A CA 1
ATOM 3824 C C . SER A 1 479 ? 13.217 4.423 7.361 1.00 86.88 479 SER A C 1
ATOM 3826 O O . SER A 1 479 ? 13.377 4.820 6.218 1.00 86.88 479 SER A O 1
ATOM 3828 N N . PRO A 1 480 ? 13.252 3.107 7.659 1.00 88.31 480 PRO A N 1
ATOM 3829 C CA . PRO A 1 480 ? 13.461 2.069 6.640 1.00 88.31 480 PRO A CA 1
ATOM 3830 C C . PRO A 1 480 ? 12.403 2.085 5.527 1.00 88.31 480 PRO A C 1
ATOM 3832 O O . PRO A 1 480 ? 11.219 2.300 5.804 1.00 88.31 480 PRO A O 1
ATOM 3835 N N . PHE A 1 481 ? 12.829 1.828 4.286 1.00 87.38 481 PHE A N 1
ATOM 3836 C CA . PHE A 1 481 ? 11.980 1.823 3.083 1.00 87.38 481 PHE A CA 1
ATOM 3837 C C . PHE A 1 481 ? 11.761 0.406 2.553 1.00 87.38 481 PHE A C 1
ATOM 3839 O O . PHE A 1 481 ? 12.714 -0.354 2.411 1.00 87.38 481 PHE A O 1
ATOM 3846 N N . ALA A 1 482 ? 10.534 0.073 2.135 1.00 90.00 482 ALA A N 1
ATOM 3847 C CA . ALA A 1 482 ? 10.147 -1.244 1.604 1.00 90.00 482 ALA A CA 1
ATOM 3848 C C . ALA A 1 482 ? 11.066 -1.688 0.455 1.00 90.00 482 ALA A C 1
ATOM 3850 O O . ALA A 1 482 ? 11.475 -2.844 0.333 1.00 90.00 482 ALA A O 1
ATOM 3851 N N . ILE A 1 483 ? 11.452 -0.703 -0.348 1.00 87.38 483 ILE A N 1
ATOM 3852 C CA . ILE A 1 483 ? 12.345 -0.812 -1.489 1.00 87.38 483 ILE A CA 1
ATOM 3853 C C . ILE A 1 483 ? 13.738 -1.397 -1.120 1.00 87.38 483 ILE A C 1
ATOM 3855 O O . ILE A 1 483 ? 14.359 -2.065 -1.948 1.00 87.38 483 ILE A O 1
ATOM 3859 N N . GLY A 1 484 ? 14.214 -1.237 0.125 1.00 88.06 484 GLY A N 1
ATOM 3860 C CA . GLY A 1 484 ? 15.552 -1.646 0.586 1.00 88.06 484 GLY A CA 1
ATOM 3861 C C . GLY A 1 484 ? 15.824 -3.158 0.574 1.00 88.06 484 GLY A C 1
ATOM 3862 O O . GLY A 1 484 ? 16.979 -3.593 0.562 1.00 88.06 484 GLY A O 1
ATOM 3863 N N . CYS A 1 485 ? 14.783 -3.993 0.491 1.00 90.31 485 CYS A N 1
ATOM 3864 C CA . CYS A 1 485 ? 14.961 -5.440 0.336 1.00 90.31 485 CYS A CA 1
ATOM 3865 C C . CYS A 1 485 ? 15.477 -5.865 -1.050 1.00 90.31 485 CYS A C 1
ATOM 3867 O O . CYS A 1 485 ? 16.022 -6.957 -1.182 1.00 90.31 485 CYS A O 1
ATOM 3869 N N . ASN A 1 486 ? 15.308 -5.054 -2.101 1.00 91.19 486 ASN A N 1
ATOM 3870 C CA . ASN A 1 486 ? 15.393 -5.568 -3.474 1.00 91.19 486 ASN A CA 1
ATOM 3871 C C . ASN A 1 486 ? 16.809 -6.015 -3.874 1.00 91.19 486 ASN A C 1
ATOM 3873 O O . ASN A 1 486 ? 16.994 -7.140 -4.340 1.00 91.19 486 ASN A O 1
ATOM 3877 N N . LEU A 1 487 ? 17.823 -5.164 -3.680 1.00 92.81 487 LEU A N 1
ATOM 3878 C CA . LEU A 1 487 ? 19.204 -5.503 -4.052 1.00 92.81 487 LEU A CA 1
ATOM 3879 C C . LEU A 1 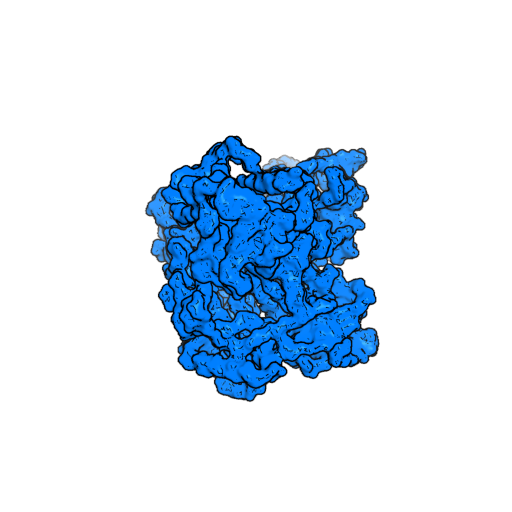487 ? 19.846 -6.499 -3.072 1.00 92.81 487 LEU A C 1
ATOM 3881 O O . LEU A 1 487 ? 20.607 -7.365 -3.505 1.00 92.81 487 LEU A O 1
ATOM 3885 N N . SER A 1 488 ? 19.497 -6.436 -1.783 1.00 93.88 488 SER A N 1
ATOM 3886 C CA . SER A 1 488 ? 19.977 -7.383 -0.767 1.00 93.88 488 SER A CA 1
ATOM 3887 C C . SER A 1 488 ? 19.426 -8.799 -1.000 1.00 93.88 488 SER A C 1
ATOM 3889 O O . SER A 1 488 ? 20.200 -9.757 -1.038 1.00 93.88 488 SER A O 1
ATOM 3891 N N . CYS A 1 489 ? 18.125 -8.949 -1.272 1.00 95.88 489 CYS A N 1
ATOM 3892 C CA . CYS A 1 489 ? 17.527 -10.230 -1.661 1.00 95.88 489 CYS A CA 1
ATOM 3893 C C . CYS A 1 489 ? 18.075 -10.749 -3.000 1.00 95.88 489 CYS A C 1
ATOM 3895 O O . CYS A 1 489 ? 18.396 -11.934 -3.099 1.00 95.88 489 CYS A O 1
ATOM 3897 N N . ALA A 1 490 ? 18.232 -9.884 -4.011 1.00 95.31 490 ALA A N 1
ATOM 3898 C CA . ALA A 1 490 ? 18.813 -10.267 -5.299 1.00 95.31 490 ALA A CA 1
ATOM 3899 C C . ALA A 1 490 ? 20.243 -10.816 -5.141 1.00 95.31 490 ALA A C 1
ATOM 3901 O O . ALA A 1 490 ? 20.537 -11.907 -5.629 1.00 95.31 490 ALA A O 1
ATOM 3902 N N . PHE A 1 491 ? 21.101 -10.127 -4.380 1.00 96.19 491 PHE A N 1
ATOM 3903 C CA . PHE A 1 491 ? 22.452 -10.596 -4.060 1.00 96.19 491 PHE A CA 1
ATOM 3904 C C . PHE A 1 491 ? 22.456 -11.966 -3.366 1.00 96.19 491 PHE A C 1
ATOM 3906 O O . PHE A 1 491 ? 23.237 -12.841 -3.741 1.00 96.19 491 PHE A O 1
ATOM 3913 N N . LEU A 1 492 ? 21.589 -12.182 -2.372 1.00 97.56 492 LEU A N 1
ATOM 3914 C CA . LEU A 1 492 ? 21.522 -13.454 -1.645 1.00 97.56 492 LEU A CA 1
ATOM 3915 C C . LEU A 1 492 ? 21.065 -14.618 -2.539 1.00 97.56 492 LEU A C 1
ATOM 3917 O O . LEU A 1 492 ? 21.594 -15.728 -2.427 1.00 97.56 492 LEU A O 1
ATOM 3921 N N . LEU A 1 493 ? 20.137 -14.369 -3.467 1.00 97.12 493 LEU A N 1
ATOM 3922 C CA . LEU A 1 493 ? 19.711 -15.358 -4.458 1.00 97.12 493 LEU A CA 1
ATOM 3923 C C . LEU A 1 493 ? 20.820 -15.631 -5.494 1.00 97.12 493 LEU A C 1
ATOM 3925 O O . LEU A 1 493 ? 21.093 -16.795 -5.794 1.00 97.12 493 LEU A O 1
ATOM 3929 N N . ASP A 1 494 ? 21.545 -14.612 -5.962 1.00 94.88 494 ASP A N 1
ATOM 3930 C CA . ASP A 1 494 ? 22.725 -14.791 -6.822 1.00 94.88 494 ASP A CA 1
ATOM 3931 C C . ASP A 1 494 ? 23.862 -15.556 -6.116 1.00 94.88 494 ASP A C 1
ATOM 3933 O O . ASP A 1 494 ? 24.499 -16.426 -6.727 1.00 94.88 494 ASP A O 1
ATOM 3937 N N . TYR A 1 495 ? 24.096 -15.300 -4.821 1.00 97.25 495 TYR A N 1
ATOM 3938 C CA . TYR A 1 495 ? 25.023 -16.072 -3.984 1.00 97.25 495 TYR A CA 1
ATOM 3939 C C . TYR A 1 495 ? 24.578 -17.539 -3.930 1.00 97.25 495 TYR A C 1
ATOM 3941 O O . TYR A 1 495 ? 25.382 -18.438 -4.196 1.00 97.25 495 TYR A O 1
ATOM 3949 N N . TYR A 1 496 ? 23.293 -17.805 -3.665 1.00 96.88 496 TYR A N 1
ATOM 3950 C CA . TYR A 1 496 ? 22.750 -19.164 -3.656 1.00 96.88 496 TYR A CA 1
ATOM 3951 C C . TYR A 1 496 ? 22.996 -19.897 -4.978 1.00 96.88 496 TYR A C 1
ATOM 3953 O O . TYR A 1 496 ? 23.609 -20.969 -4.988 1.00 96.88 496 TYR A O 1
ATOM 3961 N N . PHE A 1 497 ? 22.572 -19.322 -6.106 1.00 95.00 497 PHE A N 1
ATOM 3962 C CA . PHE A 1 497 ? 22.704 -19.975 -7.410 1.00 95.00 497 PHE A CA 1
ATOM 3963 C C . PHE A 1 497 ? 24.157 -20.191 -7.842 1.00 95.00 497 PHE A C 1
ATOM 3965 O O . PHE A 1 497 ? 24.432 -21.143 -8.573 1.00 95.00 497 PHE A O 1
ATOM 3972 N N . THR A 1 498 ? 25.088 -19.377 -7.342 1.00 94.94 498 THR A N 1
ATOM 3973 C CA . THR A 1 498 ? 26.523 -19.507 -7.631 1.00 94.94 498 THR A CA 1
ATOM 3974 C C . THR A 1 498 ? 27.222 -20.537 -6.740 1.00 94.94 498 THR A C 1
ATOM 3976 O O . THR A 1 498 ? 28.105 -21.246 -7.223 1.00 94.94 498 THR A O 1
ATOM 3979 N N . PHE A 1 499 ? 26.830 -20.656 -5.464 1.00 96.69 499 PHE A N 1
ATOM 3980 C CA . PHE A 1 499 ? 27.579 -21.417 -4.452 1.00 96.69 499 PHE A CA 1
ATOM 3981 C C . PHE A 1 499 ? 26.850 -22.629 -3.845 1.00 96.69 499 PHE A C 1
ATOM 3983 O O . PHE A 1 499 ? 27.448 -23.355 -3.053 1.00 96.69 499 PHE A O 1
ATOM 3990 N N . LYS A 1 500 ? 25.597 -22.930 -4.213 1.00 94.81 500 LYS A N 1
ATOM 3991 C CA . LYS A 1 500 ? 24.844 -24.076 -3.646 1.00 94.81 500 LYS A CA 1
ATOM 3992 C C . LYS A 1 500 ? 25.504 -25.452 -3.819 1.00 94.81 500 LYS A C 1
ATOM 3994 O O . LYS A 1 500 ? 25.236 -26.348 -3.021 1.00 94.81 500 LYS A O 1
ATOM 3999 N N . TYR A 1 501 ? 26.375 -25.607 -4.819 1.00 93.75 501 TYR A N 1
ATOM 4000 C CA . TYR A 1 501 ? 27.175 -26.818 -5.058 1.00 93.75 501 TYR A CA 1
ATOM 4001 C C . TYR A 1 501 ? 28.669 -26.647 -4.713 1.00 93.75 501 TYR A C 1
ATOM 4003 O O . TYR A 1 501 ? 29.451 -27.573 -4.916 1.00 93.75 501 TYR A O 1
ATOM 4011 N N . ASP A 1 502 ? 29.080 -25.490 -4.184 1.00 94.94 502 ASP A N 1
ATOM 4012 C CA . ASP A 1 502 ? 30.455 -25.252 -3.739 1.00 94.94 502 ASP A CA 1
ATOM 4013 C C . ASP A 1 502 ? 30.730 -26.014 -2.422 1.00 94.94 502 ASP A C 1
ATOM 4015 O O . ASP A 1 502 ? 29.977 -25.849 -1.453 1.00 94.94 502 ASP A O 1
ATOM 4019 N N . PRO A 1 503 ? 31.797 -26.833 -2.328 1.00 93.56 503 PRO A N 1
ATOM 4020 C CA . PRO A 1 503 ? 32.070 -27.633 -1.131 1.00 93.56 503 PRO A CA 1
ATOM 4021 C C . PRO A 1 503 ? 32.281 -26.824 0.158 1.00 93.56 503 PRO A C 1
ATOM 4023 O O . PRO A 1 503 ? 32.024 -27.344 1.240 1.00 93.56 503 PRO A O 1
ATOM 4026 N N . GLN A 1 504 ? 32.742 -25.573 0.063 1.00 94.56 504 GLN A N 1
ATOM 4027 C CA . GLN A 1 504 ? 33.023 -24.698 1.207 1.00 94.56 504 GLN A CA 1
ATOM 4028 C C . GLN A 1 504 ? 31.847 -23.765 1.534 1.00 94.56 504 GLN A C 1
ATOM 4030 O O . GLN A 1 504 ? 31.666 -23.389 2.691 1.00 94.56 504 GLN A O 1
ATOM 4035 N N . ARG A 1 505 ? 31.049 -23.379 0.530 1.00 95.88 505 ARG A N 1
ATOM 4036 C CA . ARG A 1 505 ? 29.991 -22.357 0.646 1.00 95.88 505 ARG A CA 1
ATOM 4037 C C . ARG A 1 505 ? 28.567 -22.896 0.556 1.00 95.88 505 ARG A C 1
ATOM 4039 O O . ARG A 1 505 ? 27.645 -22.145 0.853 1.00 95.88 505 ARG A O 1
ATOM 4046 N N . SER A 1 506 ? 28.352 -24.176 0.244 1.00 95.19 506 SER A N 1
ATOM 4047 C CA . SER A 1 506 ? 26.995 -24.734 0.091 1.00 95.19 506 SER A CA 1
ATOM 4048 C C . SER A 1 506 ? 26.081 -24.553 1.313 1.00 95.19 506 SER A C 1
ATOM 4050 O O . SER A 1 506 ? 24.869 -24.448 1.131 1.00 95.19 506 SER A O 1
ATOM 4052 N N . GLN A 1 507 ? 26.618 -24.485 2.542 1.00 95.75 507 GLN A N 1
ATOM 4053 C CA . GLN A 1 507 ? 25.810 -24.152 3.723 1.00 95.75 507 GLN A CA 1
ATOM 4054 C C . GLN A 1 507 ? 25.424 -22.670 3.746 1.00 95.75 507 GLN A C 1
ATOM 4056 O O . GLN A 1 507 ? 24.233 -22.388 3.752 1.00 95.75 507 GLN A O 1
ATOM 4061 N N . LYS A 1 508 ? 26.391 -21.745 3.628 1.00 95.56 508 LYS A N 1
ATOM 4062 C CA . LYS A 1 508 ? 26.109 -20.301 3.505 1.00 95.56 508 LYS A CA 1
ATOM 4063 C C . LYS A 1 508 ? 25.123 -19.999 2.375 1.00 95.56 508 LYS A C 1
ATOM 4065 O O . LYS A 1 508 ? 24.272 -19.137 2.512 1.00 95.56 508 LYS A O 1
ATOM 4070 N N . ALA A 1 509 ? 25.219 -20.728 1.264 1.00 96.12 509 ALA A N 1
ATOM 4071 C CA . ALA A 1 509 ? 24.292 -20.615 0.149 1.00 96.12 509 ALA A CA 1
ATOM 4072 C C . ALA A 1 509 ? 22.856 -20.986 0.560 1.00 96.12 509 ALA A C 1
ATOM 4074 O O . ALA A 1 509 ? 21.932 -20.252 0.227 1.00 96.12 509 ALA A O 1
ATOM 4075 N N . ARG A 1 510 ? 22.650 -22.090 1.296 1.00 95.44 510 ARG A N 1
ATOM 4076 C CA . ARG A 1 510 ? 21.326 -22.440 1.848 1.00 95.44 510 ARG A CA 1
ATOM 4077 C C . ARG A 1 510 ? 20.827 -21.353 2.802 1.00 95.44 510 ARG A C 1
ATOM 4079 O O . ARG A 1 510 ? 19.714 -20.868 2.624 1.00 95.44 510 ARG A O 1
ATOM 4086 N N . ASP A 1 511 ? 21.684 -20.927 3.726 1.00 95.88 511 ASP A N 1
ATOM 4087 C CA . ASP A 1 511 ? 21.380 -19.885 4.711 1.00 95.88 511 ASP A CA 1
ATOM 4088 C C . ASP A 1 511 ? 21.010 -18.544 4.035 1.00 95.88 511 ASP A C 1
ATOM 4090 O O . ASP A 1 511 ? 20.134 -17.832 4.519 1.00 95.88 511 ASP A O 1
ATOM 4094 N N . ALA A 1 512 ? 21.607 -18.221 2.878 1.00 97.25 512 ALA A N 1
ATOM 4095 C CA . ALA A 1 512 ? 21.297 -17.024 2.092 1.00 97.25 512 ALA A CA 1
ATOM 4096 C C . ALA A 1 512 ? 19.843 -16.988 1.588 1.00 97.25 512 ALA A C 1
ATOM 4098 O O . ALA A 1 512 ? 19.237 -15.920 1.550 1.00 97.25 512 ALA A O 1
ATOM 4099 N N . VAL A 1 513 ? 19.261 -18.139 1.228 1.00 96.31 513 VAL A N 1
ATOM 4100 C CA . VAL A 1 513 ? 17.862 -18.218 0.763 1.00 96.31 513 VAL A CA 1
ATOM 4101 C C . VAL A 1 513 ? 16.887 -17.983 1.917 1.00 96.31 513 VAL A C 1
ATOM 4103 O O . VAL A 1 513 ? 15.897 -17.270 1.750 1.00 96.31 513 VAL A O 1
ATOM 4106 N N . ASP A 1 514 ? 17.173 -18.541 3.097 1.00 95.12 514 ASP A N 1
ATOM 4107 C CA . ASP A 1 514 ? 16.387 -18.276 4.306 1.00 95.12 514 ASP A CA 1
ATOM 4108 C C . ASP A 1 514 ? 16.537 -16.813 4.764 1.00 95.12 514 ASP A C 1
ATOM 4110 O O . ASP A 1 514 ? 15.539 -16.178 5.104 1.00 95.12 514 ASP A O 1
ATOM 4114 N N . LEU A 1 515 ? 17.743 -16.239 4.679 1.00 96.44 515 LEU A N 1
ATOM 4115 C CA . LEU A 1 515 ? 17.990 -14.827 4.985 1.00 96.44 515 LEU A CA 1
ATOM 4116 C C . LEU A 1 515 ? 17.257 -13.885 4.016 1.00 96.44 515 LEU A C 1
ATOM 4118 O O . LEU A 1 515 ? 16.688 -12.894 4.460 1.00 96.44 515 LEU A O 1
ATOM 4122 N N . ALA A 1 516 ? 17.197 -14.204 2.718 1.00 97.06 516 ALA A N 1
ATOM 4123 C CA . ALA A 1 516 ? 16.417 -13.433 1.747 1.00 97.06 516 ALA A CA 1
ATOM 4124 C C . ALA A 1 516 ? 14.911 -13.458 2.071 1.00 97.06 516 ALA A C 1
ATOM 4126 O O . ALA A 1 516 ? 14.228 -12.444 1.929 1.00 97.06 516 ALA A O 1
ATOM 4127 N N . ARG A 1 517 ? 14.387 -14.591 2.568 1.00 96.75 517 ARG A N 1
ATOM 4128 C CA . ARG A 1 517 ? 13.003 -14.677 3.061 1.00 96.75 517 ARG A CA 1
ATOM 4129 C C . ARG A 1 517 ? 12.790 -13.812 4.306 1.00 96.75 517 ARG A C 1
ATOM 4131 O O . ARG A 1 517 ? 11.817 -13.065 4.343 1.00 96.75 517 ARG A O 1
ATOM 4138 N N . ALA A 1 518 ? 13.688 -13.882 5.289 1.00 94.75 518 ALA A N 1
ATOM 4139 C CA . ALA A 1 518 ? 13.602 -13.079 6.511 1.00 94.75 518 ALA A CA 1
ATOM 4140 C C . ALA A 1 518 ? 13.669 -11.569 6.215 1.00 94.75 518 ALA A C 1
ATOM 4142 O O . ALA A 1 518 ? 12.810 -10.816 6.667 1.00 94.75 518 ALA A O 1
ATOM 4143 N N . ILE A 1 519 ? 14.627 -11.142 5.382 1.00 94.69 519 ILE A N 1
ATOM 4144 C CA . ILE A 1 519 ? 14.744 -9.756 4.911 1.00 94.69 519 ILE A CA 1
ATOM 4145 C C . ILE A 1 519 ? 13.449 -9.321 4.233 1.00 94.69 519 ILE A C 1
ATOM 4147 O O . ILE A 1 519 ? 12.903 -8.288 4.596 1.00 94.69 519 ILE A O 1
ATOM 4151 N N . LEU A 1 520 ? 12.900 -10.110 3.306 1.00 95.75 520 LEU A N 1
ATOM 4152 C CA . LEU A 1 520 ? 11.649 -9.746 2.647 1.00 95.75 520 LEU A CA 1
ATOM 4153 C C . LEU A 1 520 ? 10.497 -9.513 3.644 1.00 95.75 520 LEU A C 1
ATOM 4155 O O . LEU A 1 520 ? 9.758 -8.546 3.485 1.00 95.75 520 LEU A O 1
ATOM 4159 N N . TYR A 1 521 ? 10.366 -10.338 4.690 1.00 95.25 521 TYR A N 1
ATOM 4160 C CA . TYR A 1 521 ? 9.358 -10.117 5.733 1.00 95.25 521 TYR A CA 1
ATOM 4161 C C . TYR A 1 521 ? 9.561 -8.800 6.502 1.00 95.25 521 TYR A C 1
ATOM 4163 O O . TYR A 1 521 ? 8.560 -8.150 6.807 1.00 95.25 521 TYR A O 1
ATOM 4171 N N . ARG A 1 522 ? 10.802 -8.339 6.738 1.00 91.38 522 ARG A N 1
ATOM 4172 C CA . ARG A 1 522 ? 11.078 -7.018 7.353 1.00 91.38 522 ARG A CA 1
ATOM 4173 C C . ARG A 1 522 ? 10.454 -5.870 6.552 1.00 91.38 522 ARG A C 1
ATOM 4175 O O . ARG A 1 522 ? 9.920 -4.929 7.133 1.00 91.38 522 ARG A O 1
ATOM 4182 N N . TYR A 1 523 ? 10.526 -5.956 5.225 1.00 92.38 523 TYR A N 1
ATOM 4183 C CA . TYR A 1 523 ? 10.120 -4.903 4.286 1.00 92.38 523 TYR A CA 1
ATOM 4184 C C . TYR A 1 523 ? 8.747 -5.143 3.640 1.00 92.38 523 TYR A C 1
ATOM 4186 O O . TYR A 1 523 ? 8.408 -4.507 2.642 1.00 92.38 523 TYR A O 1
ATOM 4194 N N . MET A 1 524 ? 7.938 -6.040 4.213 1.00 93.69 524 MET A N 1
ATOM 4195 C CA . MET A 1 524 ? 6.576 -6.333 3.763 1.00 93.69 524 MET A CA 1
ATOM 4196 C C . MET A 1 524 ? 5.533 -5.942 4.835 1.00 93.69 524 MET A C 1
ATOM 4198 O O . MET A 1 524 ? 4.830 -6.814 5.351 1.00 93.69 524 MET A O 1
ATOM 4202 N N . PRO A 1 525 ? 5.396 -4.647 5.192 1.00 94.75 525 PRO A N 1
ATOM 4203 C CA . PRO A 1 525 ? 4.354 -4.155 6.096 1.00 94.75 525 PRO A CA 1
ATOM 4204 C C . PRO A 1 525 ? 3.001 -4.166 5.373 1.00 94.75 525 PRO A C 1
ATOM 4206 O O . PRO A 1 525 ? 2.519 -3.162 4.848 1.00 94.75 525 PRO A O 1
ATOM 4209 N N . ILE A 1 526 ? 2.407 -5.350 5.303 1.00 96.62 526 ILE A N 1
ATOM 4210 C CA . ILE A 1 526 ? 1.177 -5.616 4.566 1.00 96.62 526 ILE A CA 1
ATOM 4211 C C . ILE A 1 526 ? -0.026 -5.634 5.504 1.00 96.62 526 ILE A C 1
ATOM 4213 O O . ILE A 1 526 ? 0.033 -6.210 6.590 1.00 96.62 526 ILE A O 1
ATOM 4217 N N . TRP A 1 527 ? -1.141 -5.052 5.066 1.00 97.44 527 TRP A N 1
ATOM 4218 C CA . TRP A 1 527 ? -2.439 -5.239 5.713 1.00 97.44 527 TRP A CA 1
ATOM 4219 C C . TRP A 1 527 ? -2.954 -6.661 5.402 1.00 97.44 527 TRP A C 1
ATOM 4221 O O . TRP A 1 527 ? -3.312 -6.941 4.257 1.00 97.44 527 TRP A O 1
ATOM 4231 N N . PRO A 1 528 ? -3.020 -7.605 6.365 1.00 95.31 528 PRO A N 1
ATOM 4232 C CA . PRO A 1 528 ? -3.497 -8.968 6.093 1.00 95.31 528 PRO A CA 1
ATOM 4233 C C . PRO A 1 528 ? -5.027 -9.048 5.944 1.00 95.31 528 PRO A C 1
ATOM 4235 O O . PRO A 1 528 ? -5.562 -10.086 5.557 1.00 95.31 528 PRO A O 1
ATOM 4238 N N . SER A 1 529 ? -5.715 -7.966 6.297 1.00 94.00 529 SER A N 1
ATOM 4239 C CA . SER A 1 529 ? -7.160 -7.787 6.307 1.00 94.00 529 SER A CA 1
ATOM 4240 C C . SER A 1 529 ? -7.479 -6.310 6.106 1.00 94.00 529 SER A C 1
ATOM 4242 O O . SER A 1 529 ? -6.591 -5.462 6.233 1.00 94.00 529 SER A O 1
ATOM 4244 N N . ASP A 1 530 ? -8.754 -6.010 5.890 1.00 94.31 530 ASP A N 1
ATOM 4245 C CA . ASP A 1 530 ? -9.277 -4.662 6.081 1.00 94.31 530 ASP A CA 1
ATOM 4246 C C . ASP A 1 530 ? -9.022 -4.159 7.524 1.00 94.31 530 ASP A C 1
ATOM 4248 O O . ASP A 1 530 ? -8.847 -4.965 8.455 1.00 94.31 530 ASP A O 1
ATOM 4252 N N . ASN A 1 531 ? -8.943 -2.838 7.701 1.00 94.44 531 ASN A N 1
ATOM 4253 C CA . ASN A 1 531 ? -8.608 -2.165 8.956 1.00 94.44 531 ASN A CA 1
ATOM 4254 C C . ASN A 1 531 ? -9.785 -1.401 9.586 1.00 94.44 531 ASN A C 1
ATOM 4256 O O . ASN A 1 531 ? -9.778 -1.214 10.807 1.00 94.44 531 ASN A O 1
ATOM 4260 N N . ASP A 1 532 ? -10.792 -0.981 8.812 1.00 94.06 532 ASP A N 1
ATOM 4261 C CA . ASP A 1 532 ? -11.944 -0.249 9.344 1.00 94.06 532 ASP A CA 1
ATOM 4262 C C . ASP A 1 532 ? -13.266 -0.517 8.598 1.00 94.06 532 ASP A C 1
ATOM 4264 O O . ASP A 1 532 ? -13.739 0.304 7.818 1.00 94.06 532 ASP A O 1
ATOM 4268 N N . GLU A 1 533 ? -13.962 -1.585 9.011 1.00 92.12 533 GLU A N 1
ATOM 4269 C CA . GLU A 1 533 ? -15.327 -1.956 8.574 1.00 92.12 533 GLU A CA 1
ATOM 4270 C C . GLU A 1 533 ? -16.375 -0.815 8.528 1.00 92.12 533 GLU A C 1
ATOM 4272 O O . GLU A 1 533 ? -17.457 -0.995 7.964 1.00 92.12 533 GLU A O 1
ATOM 4277 N N . ALA A 1 534 ? -16.123 0.334 9.168 1.00 92.62 534 ALA A N 1
ATOM 4278 C CA . ALA A 1 534 ? -17.052 1.453 9.249 1.00 92.62 534 ALA A CA 1
ATOM 4279 C C . ALA A 1 534 ? -16.984 2.427 8.057 1.00 92.62 534 ALA A C 1
ATOM 4281 O O . ALA A 1 534 ? -17.895 3.253 7.945 1.00 92.62 534 ALA A O 1
ATOM 4282 N N . ASP A 1 535 ? -15.966 2.350 7.190 1.00 92.62 535 ASP A N 1
ATOM 4283 C CA . ASP A 1 535 ? -15.883 3.160 5.966 1.00 92.62 535 ASP A CA 1
ATOM 4284 C C . ASP A 1 535 ? -16.257 2.367 4.691 1.00 92.62 535 ASP A C 1
ATOM 4286 O O . ASP A 1 535 ? -17.210 1.584 4.726 1.00 92.62 535 ASP A O 1
ATOM 4290 N N . ASN A 1 536 ? -15.631 2.666 3.550 1.00 91.31 536 ASN A N 1
ATOM 4291 C CA . ASN A 1 536 ? -15.824 2.021 2.246 1.00 91.31 536 ASN A CA 1
ATOM 4292 C C . ASN A 1 536 ? -14.498 1.826 1.476 1.00 91.31 536 ASN A C 1
ATOM 4294 O O . ASN A 1 536 ? -14.487 1.765 0.242 1.00 91.31 536 ASN A O 1
ATOM 4298 N N . LEU A 1 537 ? -13.383 1.771 2.201 1.00 92.44 537 LEU A N 1
ATOM 4299 C CA . LEU A 1 537 ? -12.070 1.358 1.729 1.00 92.44 537 LEU A CA 1
ATOM 4300 C C . LEU A 1 537 ? -11.876 -0.130 2.079 1.00 92.44 537 LEU A C 1
ATOM 4302 O O . LEU A 1 537 ? -12.529 -0.657 2.970 1.00 92.44 537 LEU A O 1
ATOM 4306 N N . ASP A 1 538 ? -10.994 -0.817 1.356 1.00 92.69 538 ASP A N 1
ATOM 4307 C CA . ASP A 1 538 ? -10.504 -2.150 1.732 1.00 92.69 538 ASP A CA 1
ATOM 4308 C C . ASP A 1 538 ? -8.981 -2.047 1.785 1.00 92.69 538 ASP A C 1
ATOM 4310 O O . ASP A 1 538 ? -8.330 -1.924 0.741 1.00 92.69 538 ASP A O 1
ATOM 4314 N N . SER A 1 539 ? -8.405 -2.031 2.992 1.00 95.25 539 SER A N 1
ATOM 4315 C CA . SER A 1 539 ? -6.947 -1.948 3.139 1.00 95.25 539 SER A CA 1
ATOM 4316 C C . SER A 1 539 ? -6.228 -3.249 2.780 1.00 95.25 539 SER A C 1
ATOM 4318 O O . SER A 1 539 ? -5.003 -3.239 2.659 1.00 95.25 539 SER A O 1
ATOM 4320 N N . ALA A 1 540 ? -6.938 -4.380 2.665 1.00 96.06 540 ALA A N 1
ATOM 4321 C CA . ALA A 1 540 ? -6.316 -5.694 2.567 1.00 96.06 540 ALA A CA 1
ATOM 4322 C C . ALA A 1 540 ? -5.317 -5.776 1.406 1.00 96.06 540 ALA A C 1
ATOM 4324 O O . ALA A 1 540 ? -5.550 -5.283 0.307 1.00 96.06 540 ALA A O 1
ATOM 4325 N N . PHE A 1 541 ? -4.197 -6.449 1.650 1.00 97.19 541 PHE A N 1
ATOM 4326 C CA . PHE A 1 541 ? -3.085 -6.641 0.718 1.00 97.19 541 PHE A CA 1
ATOM 4327 C C . PHE A 1 541 ? -2.369 -5.382 0.227 1.00 97.19 541 PHE A C 1
ATOM 4329 O O . PHE A 1 541 ? -1.411 -5.510 -0.530 1.00 97.19 541 PHE A O 1
ATOM 4336 N N . LEU A 1 542 ? -2.764 -4.180 0.635 1.00 97.00 542 LEU A N 1
ATOM 4337 C CA . LEU A 1 542 ? -1.950 -2.999 0.377 1.00 97.00 542 LEU A CA 1
ATOM 4338 C C . LEU A 1 542 ? -0.699 -3.020 1.275 1.00 97.00 542 LEU A C 1
ATOM 4340 O O . LEU A 1 542 ? -0.658 -3.738 2.279 1.00 97.00 542 LEU A O 1
ATOM 4344 N N . LEU A 1 543 ? 0.332 -2.252 0.911 1.00 96.00 543 LEU A N 1
ATOM 4345 C CA . LEU A 1 543 ? 1.552 -2.108 1.710 1.00 96.00 543 LEU A CA 1
ATOM 4346 C C . LEU A 1 543 ? 1.913 -0.641 1.905 1.00 96.00 543 LEU A C 1
ATOM 4348 O O . LEU A 1 543 ? 1.704 0.197 1.024 1.00 96.00 543 LEU A O 1
ATOM 4352 N N . GLU A 1 544 ? 2.512 -0.373 3.056 1.00 95.25 544 GLU A N 1
ATOM 4353 C CA . GLU A 1 544 ? 3.089 0.919 3.400 1.00 95.25 544 GLU A CA 1
ATOM 4354 C C . GLU A 1 544 ? 4.531 1.047 2.862 1.00 95.25 544 GLU A C 1
ATOM 4356 O O . GLU A 1 544 ? 5.279 0.068 2.920 1.00 95.25 544 GLU A O 1
ATOM 4361 N N . PRO A 1 545 ? 4.961 2.211 2.331 1.00 91.81 545 PRO A N 1
ATOM 4362 C CA . PRO A 1 545 ? 6.266 2.331 1.676 1.00 91.81 545 PRO A CA 1
ATOM 4363 C C . PRO A 1 545 ? 7.443 2.477 2.641 1.00 91.81 545 PRO A C 1
ATOM 4365 O O . PRO A 1 545 ? 8.527 1.993 2.326 1.00 91.81 545 PRO A O 1
ATOM 4368 N N . ASN A 1 546 ? 7.270 3.138 3.790 1.00 91.12 546 ASN A N 1
ATOM 4369 C CA . ASN A 1 546 ? 8.329 3.330 4.785 1.00 91.12 546 ASN A CA 1
ATOM 4370 C C . ASN A 1 546 ? 7.765 3.628 6.187 1.00 91.12 546 ASN A C 1
ATOM 4372 O O . ASN A 1 546 ? 6.563 3.837 6.363 1.00 91.12 546 ASN A O 1
ATOM 4376 N N . SER A 1 547 ? 8.639 3.648 7.197 1.00 91.56 547 SER A N 1
ATOM 4377 C CA . SER A 1 547 ? 8.238 3.867 8.594 1.00 91.56 547 SER A CA 1
ATOM 4378 C C . SER A 1 547 ? 8.041 5.332 9.009 1.00 91.56 547 SER A C 1
ATOM 4380 O O . SER A 1 547 ? 7.732 5.567 10.180 1.00 91.56 547 SER A O 1
ATOM 4382 N N . GLY A 1 548 ? 8.256 6.304 8.123 1.00 90.94 548 GLY A N 1
ATOM 4383 C CA . GLY A 1 548 ? 8.211 7.736 8.425 1.00 90.94 548 GLY A CA 1
ATOM 4384 C C . GLY A 1 548 ? 6.792 8.261 8.623 1.00 90.94 548 GLY A C 1
ATOM 4385 O O . GLY A 1 548 ? 5.812 7.648 8.190 1.00 90.94 548 GLY A O 1
ATOM 4386 N N . ARG A 1 549 ? 6.661 9.414 9.288 1.00 89.88 549 ARG A N 1
ATOM 4387 C CA . ARG A 1 549 ? 5.354 10.033 9.578 1.00 89.88 549 ARG A CA 1
ATOM 4388 C C . ARG A 1 549 ? 4.534 10.312 8.307 1.00 89.88 549 ARG A C 1
ATOM 4390 O O . ARG A 1 549 ? 3.312 10.191 8.343 1.00 89.88 549 ARG A O 1
ATOM 4397 N N . ASP A 1 550 ? 5.194 10.698 7.208 1.00 86.81 550 ASP A N 1
ATOM 4398 C CA . ASP A 1 550 ? 4.533 11.259 6.019 1.00 86.81 550 ASP A CA 1
ATOM 4399 C C . ASP A 1 550 ? 3.875 10.173 5.159 1.00 86.81 550 ASP A C 1
ATOM 4401 O O . ASP A 1 550 ? 2.988 10.471 4.354 1.00 86.81 550 ASP A O 1
ATOM 4405 N N . TRP A 1 551 ? 4.224 8.911 5.428 1.00 91.25 551 TRP A N 1
ATOM 4406 C CA . TRP A 1 551 ? 3.624 7.715 4.847 1.00 91.25 551 TRP A CA 1
ATOM 4407 C C . TRP A 1 551 ? 2.912 6.829 5.879 1.00 91.25 551 TRP A C 1
ATOM 4409 O O . TRP A 1 551 ? 2.410 5.761 5.535 1.00 91.25 551 TRP A O 1
ATOM 4419 N N . ALA A 1 552 ? 2.807 7.270 7.136 1.00 93.75 552 ALA A N 1
ATOM 4420 C CA . ALA A 1 552 ? 2.167 6.489 8.184 1.00 93.75 552 ALA A CA 1
ATOM 4421 C C . ALA A 1 552 ? 0.651 6.351 7.952 1.00 93.75 552 ALA A C 1
ATOM 4423 O O . ALA A 1 552 ? -0.078 7.342 7.843 1.00 93.75 552 ALA A O 1
ATOM 4424 N N . GLY A 1 553 ? 0.168 5.107 7.913 1.00 95.25 553 GLY A N 1
ATOM 4425 C CA . GLY A 1 553 ? -1.226 4.791 7.607 1.00 95.25 553 GLY A CA 1
ATOM 4426 C C . GLY A 1 553 ? -1.575 4.970 6.129 1.00 95.25 553 GLY A C 1
ATOM 4427 O O . GLY A 1 553 ? -2.754 5.157 5.813 1.00 95.25 553 GLY A O 1
ATOM 4428 N N . LEU A 1 554 ? -0.572 4.958 5.238 1.00 95.44 554 LEU A N 1
ATOM 4429 C CA . LEU A 1 554 ? -0.753 5.068 3.791 1.00 95.44 554 LEU A CA 1
ATOM 4430 C C . LEU A 1 554 ? -0.413 3.764 3.076 1.00 95.44 554 LEU A C 1
ATOM 4432 O O . LEU A 1 554 ? 0.533 3.070 3.436 1.00 95.44 554 LEU A O 1
ATOM 4436 N N . ALA A 1 555 ? -1.118 3.498 1.982 1.00 95.56 555 ALA A N 1
ATOM 4437 C CA . ALA A 1 555 ? -0.648 2.576 0.959 1.00 95.56 555 ALA A CA 1
ATOM 4438 C C . ALA A 1 555 ? 0.032 3.330 -0.187 1.00 95.56 555 ALA A C 1
ATOM 4440 O O . ALA A 1 555 ? -0.446 4.386 -0.599 1.00 95.56 555 ALA A O 1
ATOM 4441 N N . CYS A 1 556 ? 1.107 2.775 -0.741 1.00 93.44 556 CYS A N 1
ATOM 4442 C CA . CYS A 1 556 ? 1.877 3.413 -1.807 1.00 93.44 556 CYS A CA 1
ATOM 4443 C C . CYS A 1 556 ? 2.120 2.461 -2.978 1.00 93.44 556 CYS A C 1
ATOM 4445 O O . CYS A 1 556 ? 2.322 1.264 -2.779 1.00 93.44 556 CYS A O 1
ATOM 4447 N N . ALA A 1 557 ? 2.138 3.001 -4.200 1.00 90.75 557 ALA A N 1
ATOM 4448 C CA . ALA A 1 557 ? 2.666 2.276 -5.347 1.00 90.75 557 ALA A CA 1
ATOM 4449 C C . ALA A 1 557 ? 4.182 2.441 -5.491 1.00 90.75 557 ALA A C 1
ATOM 4451 O O . ALA A 1 557 ? 4.856 1.436 -5.655 1.00 90.75 557 ALA A O 1
ATOM 4452 N N . ASN A 1 558 ? 4.701 3.673 -5.428 1.00 85.69 558 ASN A N 1
ATOM 4453 C CA . ASN A 1 558 ? 6.061 4.061 -5.821 1.00 85.69 558 ASN A CA 1
ATOM 4454 C C . ASN A 1 558 ? 7.147 3.112 -5.275 1.00 85.69 558 ASN A C 1
ATOM 4456 O O . ASN A 1 558 ? 7.604 2.236 -6.004 1.00 85.69 558 ASN A O 1
ATOM 4460 N N . GLU A 1 559 ? 7.510 3.212 -3.995 1.00 80.75 559 GLU A N 1
ATOM 4461 C CA . GLU A 1 559 ? 8.589 2.424 -3.369 1.00 80.75 559 GLU A CA 1
ATOM 4462 C C . GLU A 1 559 ? 8.257 0.925 -3.291 1.00 80.75 559 GLU A C 1
ATOM 4464 O O . GLU A 1 559 ? 9.139 0.068 -3.350 1.00 80.75 559 GLU A O 1
ATOM 4469 N N . VAL A 1 560 ? 6.973 0.590 -3.180 1.00 90.25 560 VAL A N 1
ATOM 4470 C CA . VAL A 1 560 ? 6.495 -0.789 -3.009 1.00 90.25 560 VAL A CA 1
ATOM 4471 C C . VAL A 1 560 ? 6.510 -1.561 -4.338 1.00 90.25 560 VAL A C 1
ATOM 4473 O O . VAL A 1 560 ? 6.686 -2.777 -4.348 1.00 90.25 560 VAL A O 1
ATOM 4476 N N . HIS A 1 561 ? 6.385 -0.882 -5.482 1.00 89.31 561 HIS A N 1
ATOM 4477 C CA . HIS A 1 561 ? 6.272 -1.499 -6.809 1.00 89.31 561 HIS A CA 1
ATOM 4478 C C . HIS A 1 561 ? 7.424 -2.460 -7.116 1.00 89.31 561 HIS A C 1
ATOM 4480 O O . HIS A 1 561 ? 7.208 -3.556 -7.633 1.00 89.31 561 HIS A O 1
ATOM 4486 N N . TRP A 1 562 ? 8.653 -2.072 -6.773 1.00 87.00 562 TRP A N 1
ATOM 4487 C CA . TRP A 1 562 ? 9.840 -2.905 -6.977 1.00 87.00 562 TRP A CA 1
ATOM 4488 C C . TRP A 1 562 ? 9.888 -4.122 -6.035 1.00 87.00 562 TRP A C 1
ATOM 4490 O O . TRP A 1 562 ? 10.395 -5.173 -6.420 1.00 87.00 562 TRP A O 1
ATOM 4500 N N . VAL A 1 563 ? 9.287 -4.026 -4.843 1.00 92.31 563 VAL A N 1
ATOM 4501 C CA . VAL A 1 563 ? 9.184 -5.141 -3.880 1.00 92.31 563 VAL A CA 1
ATOM 4502 C C . VAL A 1 563 ? 8.350 -6.290 -4.448 1.00 92.31 563 VAL A C 1
ATOM 4504 O O . VAL A 1 563 ? 8.584 -7.449 -4.109 1.00 92.31 563 VAL A O 1
ATOM 4507 N N . LEU A 1 564 ? 7.424 -6.017 -5.376 1.00 94.62 564 LEU A N 1
ATOM 4508 C CA . LEU A 1 564 ? 6.590 -7.059 -5.980 1.00 94.62 564 LEU A CA 1
ATOM 4509 C C . LEU A 1 564 ? 7.396 -8.065 -6.815 1.00 94.62 564 LEU A C 1
ATOM 4511 O O . LEU A 1 564 ? 7.100 -9.269 -6.809 1.00 94.62 564 LEU A O 1
ATOM 4515 N N . ASP A 1 565 ? 8.430 -7.579 -7.508 1.00 93.31 565 ASP A N 1
ATOM 4516 C CA . ASP A 1 565 ? 9.389 -8.417 -8.230 1.00 93.31 565 ASP A CA 1
ATOM 4517 C C . ASP A 1 565 ? 10.127 -9.328 -7.223 1.00 93.31 565 ASP A C 1
ATOM 4519 O O . ASP A 1 565 ? 10.149 -10.551 -7.398 1.00 93.31 565 ASP A O 1
ATOM 4523 N N . THR A 1 566 ? 10.611 -8.764 -6.110 1.00 95.31 566 THR A N 1
ATOM 4524 C CA . THR A 1 566 ? 11.330 -9.481 -5.037 1.00 95.31 566 THR A CA 1
ATOM 4525 C C . THR A 1 566 ? 10.468 -10.525 -4.319 1.00 95.31 566 THR A C 1
ATOM 4527 O O . THR A 1 566 ? 10.922 -11.653 -4.121 1.00 95.31 566 THR A O 1
ATOM 4530 N N . ILE A 1 567 ? 9.203 -10.222 -3.989 1.00 97.12 567 ILE A N 1
ATOM 4531 C CA . ILE A 1 567 ? 8.263 -11.200 -3.402 1.00 97.12 567 ILE A CA 1
ATOM 4532 C C . ILE A 1 567 ? 8.115 -12.417 -4.318 1.00 97.12 567 ILE A C 1
ATOM 4534 O O . ILE A 1 567 ? 8.157 -13.559 -3.857 1.00 97.12 567 ILE A O 1
ATOM 4538 N N . THR A 1 568 ? 7.975 -12.188 -5.626 1.00 96.56 568 THR A N 1
ATOM 4539 C CA . THR A 1 568 ? 7.809 -13.273 -6.603 1.00 96.56 568 THR A CA 1
ATOM 4540 C C . THR A 1 568 ? 9.084 -14.096 -6.752 1.00 96.56 568 THR A C 1
ATOM 4542 O O . THR A 1 568 ? 9.016 -15.325 -6.759 1.00 96.56 568 THR A O 1
ATOM 4545 N N . GLN A 1 569 ? 10.243 -13.438 -6.814 1.00 96.56 569 GLN A N 1
ATOM 4546 C CA . GLN A 1 569 ? 11.558 -14.079 -6.856 1.00 96.56 569 GLN A CA 1
ATOM 4547 C C . GLN A 1 569 ? 11.810 -14.971 -5.632 1.00 96.56 569 GLN A C 1
ATOM 4549 O O . GLN A 1 569 ? 12.123 -16.153 -5.781 1.00 96.56 569 GLN A O 1
ATOM 4554 N N . VAL A 1 570 ? 11.615 -14.444 -4.421 1.00 97.56 570 VAL A N 1
ATOM 4555 C CA . VAL A 1 570 ? 11.792 -15.209 -3.178 1.00 97.56 570 VAL A CA 1
ATOM 4556 C C . VAL A 1 570 ? 10.774 -16.350 -3.098 1.00 97.56 570 VAL A C 1
ATOM 4558 O O . VAL A 1 570 ? 11.155 -17.475 -2.771 1.00 97.56 570 VAL A O 1
ATOM 4561 N N . TYR A 1 571 ? 9.503 -16.129 -3.461 1.00 97.38 571 TYR A N 1
ATOM 4562 C CA . TYR A 1 571 ? 8.486 -17.189 -3.487 1.00 97.38 571 TYR A CA 1
ATOM 4563 C C . TYR A 1 571 ? 8.893 -18.373 -4.378 1.00 97.38 571 TYR A C 1
ATOM 4565 O O . TYR A 1 571 ? 8.896 -19.508 -3.900 1.00 97.38 571 TYR A O 1
ATOM 4573 N N . VAL A 1 572 ? 9.271 -18.158 -5.646 1.00 97.38 572 VAL A N 1
ATOM 4574 C CA . VAL A 1 572 ? 9.518 -19.285 -6.572 1.00 97.38 572 VAL A CA 1
ATOM 4575 C C . VAL A 1 572 ? 10.738 -20.138 -6.190 1.00 97.38 572 VAL A C 1
ATOM 4577 O O . VAL A 1 572 ? 10.818 -21.310 -6.574 1.00 97.38 572 VAL A O 1
ATOM 4580 N N . HIS A 1 573 ? 11.665 -19.591 -5.397 1.00 96.69 573 HIS A N 1
ATOM 4581 C CA . HIS A 1 573 ? 12.841 -20.303 -4.884 1.00 96.69 573 HIS A CA 1
ATOM 4582 C C . HIS A 1 573 ? 12.677 -20.862 -3.461 1.00 96.69 573 HIS A C 1
ATOM 4584 O O . HIS A 1 573 ? 13.350 -21.834 -3.130 1.00 96.69 573 HIS A O 1
ATOM 4590 N N . THR A 1 574 ? 11.775 -20.318 -2.637 1.00 95.81 574 THR A N 1
ATOM 4591 C CA . THR A 1 574 ? 11.502 -20.820 -1.272 1.00 95.81 574 THR A CA 1
ATOM 4592 C C . THR A 1 574 ? 10.314 -21.779 -1.202 1.00 95.81 574 THR A C 1
ATOM 4594 O O . THR A 1 574 ? 10.325 -22.713 -0.404 1.00 95.81 574 THR A O 1
ATOM 4597 N N . GLY A 1 575 ? 9.291 -21.564 -2.031 1.00 94.56 575 GLY A N 1
ATOM 4598 C CA . GLY A 1 575 ? 7.993 -22.228 -1.928 1.00 94.56 575 GLY A CA 1
ATOM 4599 C C . GLY A 1 575 ? 7.096 -21.671 -0.815 1.00 94.56 575 GLY A C 1
ATOM 4600 O O . GLY A 1 575 ? 6.104 -22.314 -0.476 1.00 94.56 575 GLY A O 1
ATOM 4601 N N . ASP A 1 576 ? 7.408 -20.505 -0.225 1.00 95.25 576 ASP A N 1
ATOM 4602 C CA . ASP A 1 576 ? 6.567 -19.929 0.832 1.00 95.25 576 ASP A CA 1
ATOM 4603 C C . ASP A 1 576 ? 5.215 -19.458 0.274 1.00 95.25 576 ASP A C 1
ATOM 4605 O O . ASP A 1 576 ? 5.072 -18.383 -0.315 1.00 95.25 576 ASP A O 1
ATOM 4609 N N . LYS A 1 577 ? 4.188 -20.278 0.498 1.00 93.81 577 LYS A N 1
ATOM 4610 C CA . LYS A 1 577 ? 2.810 -20.024 0.072 1.00 93.81 577 LYS A CA 1
ATOM 4611 C C . LYS A 1 577 ? 2.198 -18.740 0.629 1.00 93.81 577 LYS A C 1
ATOM 4613 O O . LYS A 1 577 ? 1.256 -18.233 0.024 1.00 93.81 577 LYS A O 1
ATOM 4618 N N . LYS A 1 578 ? 2.708 -18.205 1.745 1.00 95.62 578 LYS A N 1
ATOM 4619 C CA . LYS A 1 578 ? 2.221 -16.935 2.308 1.00 95.62 578 LYS A CA 1
ATOM 4620 C C . LYS A 1 578 ? 2.587 -15.774 1.382 1.00 95.62 578 LYS A C 1
ATOM 4622 O O . LYS A 1 578 ? 1.735 -14.941 1.096 1.00 95.62 578 LYS A O 1
ATOM 4627 N N . LEU A 1 579 ? 3.799 -15.792 0.820 1.00 96.50 579 LEU A N 1
ATOM 4628 C CA . LEU A 1 579 ? 4.252 -14.827 -0.187 1.00 96.50 579 LEU A CA 1
ATOM 4629 C C . LEU A 1 579 ? 3.434 -14.931 -1.487 1.00 96.50 579 LEU A C 1
ATOM 4631 O O . LEU A 1 579 ? 3.050 -13.908 -2.045 1.00 96.50 579 LEU A O 1
ATOM 4635 N N . ASN A 1 580 ? 3.100 -16.148 -1.936 1.00 95.75 580 ASN A N 1
ATOM 4636 C CA . ASN A 1 580 ? 2.228 -16.364 -3.103 1.00 95.75 580 ASN A CA 1
ATOM 4637 C C . ASN A 1 580 ? 0.810 -15.808 -2.883 1.00 95.75 580 ASN A C 1
ATOM 4639 O O . ASN A 1 580 ? 0.271 -15.101 -3.731 1.00 95.75 580 ASN A O 1
ATOM 4643 N N . TYR A 1 581 ? 0.221 -16.110 -1.723 1.00 97.12 581 TYR A N 1
ATOM 4644 C CA . TYR A 1 581 ? -1.083 -15.593 -1.309 1.00 97.12 581 TYR A CA 1
ATOM 4645 C C . TYR A 1 581 ? -1.094 -14.062 -1.272 1.00 97.12 581 TYR A C 1
ATOM 4647 O O . TYR A 1 581 ? -1.956 -13.440 -1.892 1.00 97.12 581 TYR A O 1
ATOM 4655 N N . TYR A 1 582 ? -0.107 -13.454 -0.605 1.00 97.25 582 TYR A N 1
ATOM 4656 C CA . TYR A 1 582 ? -0.002 -12.002 -0.538 1.00 97.25 582 TYR A CA 1
ATOM 4657 C C . TYR A 1 582 ? 0.190 -11.396 -1.931 1.00 97.25 582 TYR A C 1
ATOM 4659 O O . TYR A 1 582 ? -0.580 -10.516 -2.296 1.00 97.25 582 TYR A O 1
ATOM 4667 N N . MET A 1 583 ? 1.095 -11.928 -2.762 1.00 96.94 583 MET A N 1
ATOM 4668 C CA . MET A 1 583 ? 1.284 -11.485 -4.152 1.00 96.94 583 MET A CA 1
ATOM 4669 C C . MET A 1 583 ? -0.021 -11.473 -4.960 1.00 96.94 583 MET A C 1
ATOM 4671 O O . MET A 1 583 ? -0.329 -10.480 -5.617 1.00 96.94 583 MET A O 1
ATOM 4675 N N . LYS A 1 584 ? -0.827 -12.538 -4.877 1.00 96.19 584 LYS A N 1
ATOM 4676 C CA . LYS A 1 584 ? -2.121 -12.610 -5.572 1.00 96.19 584 LYS A CA 1
ATOM 4677 C C . LYS A 1 584 ? -3.093 -11.517 -5.129 1.00 96.19 584 LYS A C 1
ATOM 4679 O O . LYS A 1 584 ? -3.717 -10.891 -5.984 1.00 96.19 584 LYS A O 1
ATOM 4684 N N . GLY A 1 585 ? -3.223 -11.279 -3.825 1.00 96.81 585 GLY A N 1
ATOM 4685 C CA . GLY A 1 585 ? -4.111 -10.235 -3.307 1.00 96.81 585 GLY A CA 1
ATOM 4686 C C . GLY A 1 585 ? -3.606 -8.817 -3.595 1.00 96.81 585 GLY A C 1
ATOM 4687 O O . GLY A 1 585 ? -4.405 -7.953 -3.958 1.00 96.81 585 GLY A O 1
ATOM 4688 N N . ILE A 1 586 ? -2.284 -8.598 -3.538 1.00 97.25 586 ILE A N 1
ATOM 4689 C CA . ILE A 1 586 ? -1.641 -7.325 -3.900 1.00 97.25 586 ILE A CA 1
ATOM 4690 C C . ILE A 1 586 ? -1.973 -6.980 -5.356 1.00 97.25 586 ILE A C 1
ATOM 4692 O O . ILE A 1 586 ? -2.490 -5.902 -5.642 1.00 97.25 586 ILE A O 1
ATOM 4696 N N . LEU A 1 587 ? -1.726 -7.909 -6.287 1.00 96.81 587 LEU A N 1
ATOM 4697 C CA . LEU A 1 587 ? -1.950 -7.688 -7.720 1.00 96.81 587 LEU A CA 1
ATOM 4698 C C . LEU A 1 587 ? -3.430 -7.547 -8.098 1.00 96.81 587 LEU A C 1
ATOM 4700 O O . LEU A 1 587 ? -3.732 -6.969 -9.138 1.00 96.81 587 LEU A O 1
ATOM 4704 N N . GLU A 1 588 ? -4.356 -8.059 -7.285 1.00 95.06 588 GLU A N 1
ATOM 4705 C CA . GLU A 1 588 ? -5.794 -7.842 -7.477 1.00 95.06 588 GLU A CA 1
ATOM 4706 C C . GLU A 1 588 ? -6.221 -6.415 -7.095 1.00 95.06 588 GLU A C 1
ATOM 4708 O O . GLU A 1 588 ? -7.090 -5.841 -7.748 1.00 95.06 588 GLU A O 1
ATOM 4713 N N . ARG A 1 589 ? -5.589 -5.818 -6.074 1.00 94.88 589 ARG A N 1
ATOM 4714 C CA . ARG A 1 589 ? -5.946 -4.496 -5.524 1.00 94.88 589 ARG A CA 1
ATOM 4715 C C . ARG A 1 589 ? -5.039 -3.350 -5.960 1.00 94.88 589 ARG A C 1
ATOM 4717 O O . ARG A 1 589 ? -5.402 -2.195 -5.757 1.00 94.88 589 ARG A O 1
ATOM 4724 N N . TRP A 1 590 ? -3.900 -3.631 -6.598 1.00 94.44 590 TRP A N 1
ATOM 4725 C CA . TRP A 1 590 ? -2.886 -2.627 -6.953 1.00 94.44 590 TRP A CA 1
ATOM 4726 C C . TRP A 1 590 ? -3.450 -1.418 -7.703 1.00 94.44 590 TRP A C 1
ATOM 4728 O O . TRP A 1 590 ? -3.019 -0.288 -7.491 1.00 94.44 590 TRP A O 1
ATOM 4738 N N . TYR A 1 591 ? -4.456 -1.638 -8.553 1.00 94.56 591 TYR A N 1
ATOM 4739 C CA . TYR A 1 591 ? -5.112 -0.578 -9.312 1.00 94.56 591 TYR A CA 1
ATOM 4740 C C . TYR A 1 591 ? -5.711 0.532 -8.421 1.00 94.56 591 TYR A C 1
ATOM 4742 O O . TYR A 1 591 ? -5.811 1.665 -8.878 1.00 94.56 591 TYR A O 1
ATOM 4750 N N . LEU A 1 592 ? -6.064 0.270 -7.154 1.00 95.25 592 LEU A N 1
ATOM 4751 C CA . LEU A 1 592 ? -6.602 1.279 -6.223 1.00 95.25 592 LEU A CA 1
ATOM 4752 C C . LEU A 1 592 ? -5.633 2.450 -5.982 1.00 95.25 592 LEU A C 1
ATOM 4754 O O . LEU A 1 592 ? -6.067 3.552 -5.630 1.00 95.25 592 LEU A O 1
ATOM 4758 N N . LEU A 1 593 ? -4.340 2.224 -6.220 1.00 96.00 593 LEU A N 1
ATOM 4759 C CA . LEU A 1 593 ? -3.250 3.176 -6.022 1.00 96.00 593 LEU A CA 1
ATOM 4760 C C . LEU A 1 593 ? -3.064 4.158 -7.196 1.00 96.00 593 LEU A C 1
ATOM 4762 O O . LEU A 1 593 ? -2.179 5.007 -7.138 1.00 96.00 593 LEU A O 1
ATOM 4766 N N . TYR A 1 594 ? -3.877 4.104 -8.257 1.00 95.44 594 TYR A N 1
ATOM 4767 C CA . TYR A 1 594 ? -3.922 5.206 -9.232 1.00 95.44 594 TYR A CA 1
ATOM 4768 C C . TYR A 1 594 ? -4.304 6.530 -8.536 1.00 95.44 594 TYR A C 1
ATOM 4770 O O . TYR A 1 594 ? -5.093 6.531 -7.587 1.00 95.44 594 TYR A O 1
ATOM 4778 N N . ARG A 1 595 ? -3.776 7.662 -9.013 1.00 91.94 595 ARG A N 1
ATOM 4779 C CA . ARG A 1 595 ? -4.123 9.022 -8.551 1.00 91.94 595 ARG A CA 1
ATOM 4780 C C . ARG A 1 595 ? -5.534 9.430 -8.995 1.00 91.94 595 ARG A C 1
ATOM 4782 O O . ARG A 1 595 ? -6.100 8.827 -9.904 1.00 91.94 595 ARG A O 1
ATOM 4789 N N . ASP A 1 596 ? -6.091 10.503 -8.416 1.00 86.75 596 ASP A N 1
ATOM 4790 C CA . ASP A 1 596 ? -7.312 11.149 -8.948 1.00 86.75 596 ASP A CA 1
ATOM 4791 C C . ASP A 1 596 ? -6.991 12.059 -10.156 1.00 86.75 596 ASP A C 1
ATOM 4793 O O . ASP A 1 596 ? -7.243 13.267 -10.163 1.00 86.75 596 ASP A O 1
ATOM 4797 N N . GLU A 1 597 ? -6.393 11.465 -11.188 1.00 84.00 597 GLU A N 1
ATOM 4798 C CA . GLU A 1 597 ? -6.178 12.071 -12.503 1.00 84.00 597 GLU A CA 1
ATOM 4799 C C . GLU A 1 597 ? -7.049 11.362 -13.550 1.00 84.00 597 GLU A C 1
ATOM 4801 O O . GLU A 1 597 ? -7.272 10.156 -13.473 1.00 84.00 597 GLU A O 1
ATOM 4806 N N . TYR A 1 598 ? -7.618 12.108 -14.503 1.00 85.38 598 TYR A N 1
ATOM 4807 C CA . TYR A 1 598 ? -8.568 11.555 -15.476 1.00 85.38 598 TYR A CA 1
ATOM 4808 C C . TYR A 1 598 ? -7.945 11.401 -16.864 1.00 85.38 598 TYR A C 1
ATOM 4810 O O . TYR A 1 598 ? -7.603 12.390 -17.513 1.00 85.38 598 TYR A O 1
ATOM 4818 N N . HIS A 1 599 ? -7.924 10.163 -17.351 1.00 86.19 599 HIS A N 1
ATOM 4819 C CA . HIS A 1 599 ? -7.656 9.792 -18.744 1.00 86.19 599 HIS A CA 1
ATOM 4820 C C . HIS A 1 599 ? -8.853 8.982 -19.280 1.00 86.19 599 HIS A C 1
ATOM 4822 O O . HIS A 1 599 ? -9.696 8.554 -18.491 1.00 86.19 599 HIS A O 1
ATOM 4828 N N . ARG A 1 600 ? -8.983 8.754 -20.597 1.00 84.50 600 ARG A N 1
ATOM 4829 C CA . ARG A 1 600 ? -10.170 8.044 -21.128 1.00 84.50 600 ARG A CA 1
ATOM 4830 C C . ARG A 1 600 ? -10.153 6.539 -20.888 1.00 84.50 600 ARG A C 1
ATOM 4832 O O . ARG A 1 600 ? -11.216 5.943 -20.773 1.00 84.50 600 ARG A O 1
ATOM 4839 N N . SER A 1 601 ? -8.973 5.929 -20.860 1.00 91.19 601 SER A N 1
ATOM 4840 C CA . SER A 1 601 ? -8.778 4.488 -20.678 1.00 91.19 601 SER A CA 1
ATOM 4841 C C . SER A 1 601 ? -7.432 4.208 -20.016 1.00 91.19 601 SER A C 1
ATOM 4843 O O . SER A 1 601 ? -6.546 5.067 -20.021 1.00 91.19 601 SER A O 1
ATOM 4845 N N . VAL A 1 602 ? -7.248 2.989 -19.500 1.00 93.75 602 VAL A N 1
ATOM 4846 C CA . VAL A 1 602 ? -5.979 2.523 -18.907 1.00 93.75 602 VAL A CA 1
ATOM 4847 C C . VAL A 1 602 ? -4.788 2.744 -19.859 1.00 93.75 602 VAL A C 1
ATOM 4849 O O . VAL A 1 602 ? -3.707 3.163 -19.438 1.00 93.75 602 VAL A O 1
ATOM 4852 N N . MET A 1 603 ? -4.996 2.584 -21.170 1.00 92.50 603 MET A N 1
ATOM 4853 C CA . MET A 1 603 ? -3.963 2.780 -22.196 1.00 92.50 603 MET A CA 1
ATOM 4854 C C . MET A 1 603 ? -3.498 4.231 -22.430 1.00 92.50 603 MET A C 1
ATOM 4856 O O . MET A 1 603 ? -2.446 4.436 -23.063 1.00 92.50 603 MET A O 1
ATOM 4860 N N . GLU A 1 604 ? -4.250 5.220 -21.939 1.00 90.50 604 GLU A N 1
ATOM 4861 C CA . GLU A 1 604 ? -3.899 6.647 -21.975 1.00 90.50 604 GLU A CA 1
ATOM 4862 C C . GLU A 1 604 ? -3.129 7.123 -20.726 1.00 90.50 604 GLU A C 1
ATOM 4864 O O . GLU A 1 604 ? -2.548 8.207 -20.787 1.00 90.50 604 GLU A O 1
ATOM 4869 N N . TYR A 1 605 ? -3.078 6.348 -19.633 1.00 91.31 605 TYR A N 1
ATOM 4870 C CA . TYR A 1 605 ? -2.348 6.740 -18.419 1.00 91.31 605 TYR A CA 1
ATOM 4871 C C . TYR A 1 605 ? -0.811 6.608 -18.576 1.00 91.31 605 TYR A C 1
ATOM 4873 O O . TYR A 1 605 ? -0.330 5.624 -19.167 1.00 91.31 605 TYR A O 1
ATOM 4881 N N . PRO A 1 606 ? -0.032 7.573 -18.046 1.00 89.69 606 PRO A N 1
ATOM 4882 C CA . PRO A 1 606 ? 1.433 7.533 -17.998 1.00 89.69 606 PRO A CA 1
ATOM 4883 C C . PRO A 1 606 ? 1.957 6.615 -16.879 1.00 89.69 606 PRO A C 1
ATOM 4885 O O . PRO A 1 606 ? 1.206 6.165 -16.016 1.00 89.69 606 PRO A O 1
ATOM 4888 N N . ARG A 1 607 ? 3.274 6.372 -16.839 1.00 87.25 607 ARG A N 1
ATOM 4889 C CA . ARG A 1 607 ? 3.949 5.704 -15.698 1.00 87.25 607 ARG A CA 1
ATOM 4890 C C . ARG A 1 607 ? 3.754 6.437 -14.369 1.00 87.25 607 ARG A C 1
ATOM 4892 O O . ARG A 1 607 ? 3.700 5.819 -13.311 1.00 87.25 607 ARG A O 1
ATOM 4899 N N . SER A 1 608 ? 3.648 7.761 -14.416 1.00 87.38 608 SER A N 1
ATOM 4900 C CA . SER A 1 608 ? 3.420 8.613 -13.248 1.00 87.38 608 SER A CA 1
ATOM 4901 C C . SER A 1 608 ? 2.027 8.456 -12.631 1.00 87.38 608 SER A C 1
ATOM 4903 O O . SER A 1 608 ? 1.819 8.984 -11.553 1.00 87.38 608 SER A O 1
ATOM 4905 N N . ALA A 1 609 ? 1.096 7.711 -13.235 1.00 90.56 609 ALA A N 1
ATOM 4906 C CA . ALA A 1 609 ? -0.318 7.701 -12.848 1.00 90.56 609 ALA A CA 1
ATOM 4907 C C . ALA A 1 609 ? -0.666 7.150 -11.452 1.00 90.56 609 ALA A C 1
ATOM 4909 O O . ALA A 1 609 ? -1.830 7.184 -11.045 1.00 90.56 609 ALA A O 1
ATOM 4910 N N . PHE A 1 610 ? 0.314 6.636 -10.713 1.00 93.94 610 PHE A N 1
ATOM 4911 C CA . PHE A 1 610 ? 0.127 6.100 -9.371 1.00 93.94 610 PHE A CA 1
ATOM 4912 C C . PHE A 1 610 ? 0.532 7.078 -8.265 1.00 93.94 610 PHE A C 1
ATOM 4914 O O . PHE A 1 610 ? 1.362 7.970 -8.453 1.00 93.94 610 PHE A O 1
ATOM 4921 N N . THR A 1 611 ? -0.108 6.914 -7.109 1.00 92.94 611 THR A N 1
ATOM 4922 C CA . THR A 1 611 ? 0.095 7.737 -5.920 1.00 92.94 611 THR A CA 1
ATOM 4923 C C . THR A 1 611 ? 1.228 7.203 -5.047 1.00 92.94 611 THR A C 1
ATOM 4925 O O . THR A 1 611 ? 1.408 5.991 -4.900 1.00 92.94 611 THR A O 1
ATOM 4928 N N . GLU A 1 612 ? 1.955 8.125 -4.422 1.00 89.94 612 GLU A N 1
ATOM 4929 C CA . GLU A 1 612 ? 2.887 7.825 -3.331 1.00 89.94 612 GLU A CA 1
ATOM 4930 C C . GLU A 1 612 ? 2.175 7.601 -1.981 1.00 89.94 612 GLU A C 1
ATOM 4932 O O . GLU A 1 612 ? 2.774 7.159 -1.005 1.00 89.94 612 GLU A O 1
ATOM 4937 N N . GLY A 1 613 ? 0.874 7.893 -1.901 1.00 92.94 613 GLY A N 1
ATOM 4938 C CA . GLY A 1 613 ? 0.115 7.699 -0.673 1.00 92.94 613 GLY A CA 1
ATOM 4939 C C . GLY A 1 613 ? -1.392 7.749 -0.876 1.00 92.94 613 GLY A C 1
ATOM 4940 O O . GLY A 1 613 ? -1.932 8.777 -1.273 1.00 92.94 613 GLY A O 1
ATOM 4941 N N . LEU A 1 614 ? -2.067 6.649 -0.551 1.00 95.62 614 LEU A N 1
ATOM 4942 C CA . LEU A 1 614 ? -3.508 6.525 -0.339 1.00 95.62 614 LEU A CA 1
ATOM 4943 C C . LEU A 1 614 ? -3.759 6.414 1.168 1.00 95.62 614 LEU A C 1
ATOM 4945 O O . LEU A 1 614 ? -3.297 5.458 1.784 1.00 95.62 614 LEU A O 1
ATOM 4949 N N . GLY A 1 615 ? -4.484 7.364 1.761 1.00 96.06 615 GLY A N 1
ATOM 4950 C CA . GLY A 1 615 ? -4.773 7.355 3.197 1.00 96.06 615 GLY A CA 1
ATOM 4951 C C . GLY A 1 615 ? -5.784 6.286 3.594 1.00 96.06 615 GLY A C 1
ATOM 4952 O O . GLY A 1 615 ? -6.919 6.305 3.123 1.00 96.06 615 GLY A O 1
ATOM 4953 N N . LEU A 1 616 ? -5.391 5.382 4.494 1.00 96.31 616 LEU A N 1
ATOM 4954 C CA . LEU A 1 616 ? -6.217 4.259 4.962 1.00 96.31 616 LEU A CA 1
ATOM 4955 C C . LEU A 1 616 ? -6.770 4.451 6.382 1.00 96.31 616 LEU A C 1
ATOM 4957 O O . LEU A 1 616 ? -7.506 3.604 6.879 1.00 96.31 616 LEU A O 1
ATOM 4961 N N . PHE A 1 617 ? -6.424 5.547 7.061 1.00 95.88 617 PHE A N 1
ATOM 4962 C CA . PHE A 1 617 ? -6.963 5.861 8.385 1.00 95.88 617 PHE A CA 1
ATOM 4963 C C . PHE A 1 617 ? -6.919 7.365 8.694 1.00 95.88 617 PHE A C 1
ATOM 4965 O O . PHE A 1 617 ? -6.254 8.149 8.005 1.00 95.88 617 PHE A O 1
ATOM 4972 N N . ASP A 1 618 ? -7.612 7.774 9.757 1.00 93.81 618 ASP A N 1
ATOM 4973 C CA . ASP A 1 618 ? -7.623 9.162 10.226 1.00 93.81 618 ASP A CA 1
ATOM 4974 C C . ASP A 1 618 ? -6.246 9.607 10.733 1.00 93.81 618 ASP A C 1
ATOM 4976 O O . ASP A 1 618 ? -5.474 8.817 11.278 1.00 93.81 618 ASP A O 1
ATOM 4980 N N . GLY A 1 619 ? -5.933 10.892 10.555 1.00 91.94 619 GLY A N 1
ATOM 4981 C CA . GLY A 1 619 ? -4.638 11.484 10.910 1.00 91.94 619 GLY A CA 1
ATOM 4982 C C . GLY A 1 619 ? -3.531 11.289 9.867 1.00 91.94 619 GLY A C 1
ATOM 4983 O O . GLY A 1 619 ? -2.535 12.007 9.925 1.00 91.94 619 GLY A O 1
ATOM 4984 N N . SER A 1 620 ? -3.714 10.394 8.893 1.00 92.94 620 SER A N 1
ATOM 4985 C CA . SER A 1 620 ? -2.760 10.169 7.801 1.00 92.94 620 SER A CA 1
ATOM 4986 C C . SER A 1 620 ? -2.608 11.397 6.881 1.00 92.94 620 SER A C 1
ATOM 4988 O O . SER A 1 620 ? -3.492 12.256 6.817 1.00 92.94 620 SER A O 1
ATOM 4990 N N . GLY A 1 621 ? -1.471 11.514 6.184 1.00 87.00 621 GLY A N 1
ATOM 4991 C CA . GLY A 1 621 ? -1.041 12.740 5.487 1.00 87.00 621 GLY A CA 1
ATOM 4992 C C . GLY A 1 621 ? -2.046 13.382 4.508 1.00 87.00 621 GLY A C 1
ATOM 4993 O O . GLY A 1 621 ? -2.377 14.559 4.700 1.00 87.00 621 GLY A O 1
ATOM 4994 N N . PRO A 1 622 ? -2.572 12.653 3.499 1.00 87.19 622 PRO A N 1
ATOM 4995 C CA . PRO A 1 622 ? -3.607 13.135 2.583 1.00 87.19 622 PRO A CA 1
ATOM 4996 C C . PRO A 1 622 ? -5.034 12.980 3.149 1.00 87.19 622 PRO A C 1
ATOM 4998 O O . PRO A 1 622 ? -5.996 13.348 2.477 1.00 87.19 622 PRO A O 1
ATOM 5001 N N . GLY A 1 623 ? -5.182 12.438 4.364 1.00 90.44 623 GLY A N 1
ATOM 5002 C CA . GLY A 1 623 ? -6.460 12.059 4.966 1.00 90.44 623 GLY A CA 1
ATOM 5003 C C . GLY A 1 623 ? -7.024 10.733 4.439 1.00 90.44 623 GLY A C 1
ATOM 5004 O O . GLY A 1 623 ? -6.650 10.249 3.370 1.00 90.44 623 GLY A O 1
ATOM 5005 N N . ARG A 1 624 ? -7.957 10.144 5.199 1.00 92.06 624 ARG A N 1
ATOM 5006 C CA . ARG A 1 624 ? -8.660 8.892 4.862 1.00 92.06 624 ARG A CA 1
ATOM 5007 C C . ARG A 1 624 ? -9.328 8.992 3.478 1.00 92.06 624 ARG A C 1
ATOM 5009 O O . ARG A 1 624 ? -10.068 9.934 3.210 1.00 92.06 624 ARG A O 1
ATOM 5016 N N . GLY A 1 625 ? -9.039 8.041 2.590 1.00 91.50 625 GLY A N 1
ATOM 5017 C CA . GLY A 1 625 ? -9.490 7.999 1.190 1.00 91.50 625 GLY A CA 1
ATOM 5018 C C . GLY A 1 625 ? -8.795 8.993 0.243 1.00 91.50 625 GLY A C 1
ATOM 5019 O O . GLY A 1 625 ? -8.906 8.856 -0.982 1.00 91.50 625 GLY A O 1
ATOM 5020 N N . GLY A 1 626 ? -8.063 9.969 0.788 1.00 91.06 626 GLY A N 1
ATOM 5021 C CA . GLY A 1 626 ? -7.280 10.948 0.045 1.00 91.06 626 GLY A CA 1
ATOM 5022 C C . GLY A 1 626 ? -6.052 10.326 -0.615 1.00 91.06 626 GLY A C 1
ATOM 5023 O O . GLY A 1 626 ? -5.560 9.278 -0.195 1.00 91.06 626 GLY A O 1
ATOM 5024 N N . ARG A 1 627 ? -5.560 10.975 -1.675 1.00 91.75 627 ARG A N 1
ATOM 5025 C CA . ARG A 1 627 ? -4.382 10.543 -2.438 1.00 91.75 627 ARG A CA 1
ATOM 5026 C C . ARG A 1 627 ? -3.408 11.696 -2.626 1.00 91.75 627 ARG A C 1
ATOM 5028 O O . ARG A 1 627 ? -3.842 12.808 -2.927 1.00 91.75 627 ARG A O 1
ATOM 5035 N N . TYR A 1 628 ? -2.109 11.428 -2.532 1.00 87.38 628 TYR A N 1
ATOM 5036 C CA . TYR A 1 628 ? -1.095 12.366 -3.012 1.00 87.38 628 TYR A CA 1
ATOM 5037 C C . TYR A 1 628 ? -1.161 12.503 -4.543 1.00 87.38 628 TYR A C 1
ATOM 5039 O O . TYR A 1 628 ? -1.490 11.553 -5.261 1.00 87.38 628 TYR A O 1
ATOM 5047 N N . ASN A 1 629 ? -0.835 13.695 -5.047 1.00 80.75 629 ASN A N 1
ATOM 5048 C CA . ASN A 1 629 ? -0.800 14.032 -6.477 1.00 80.75 629 ASN A CA 1
ATOM 5049 C C . ASN A 1 629 ? 0.572 13.768 -7.137 1.00 80.75 629 ASN A C 1
ATOM 5051 O O . ASN A 1 629 ? 0.794 14.170 -8.279 1.00 80.75 629 ASN A O 1
ATOM 5055 N N . PHE A 1 630 ? 1.477 13.094 -6.426 1.00 83.25 630 PHE A N 1
ATOM 5056 C CA . PHE A 1 630 ? 2.805 12.670 -6.873 1.00 83.25 630 PHE A CA 1
ATOM 5057 C C . PHE A 1 630 ? 3.015 11.158 -6.616 1.00 83.25 630 PHE A C 1
ATOM 5059 O O . PHE A 1 630 ? 2.079 10.472 -6.201 1.00 83.25 630 PHE A O 1
ATOM 5066 N N . GLY A 1 631 ? 4.200 10.628 -6.946 1.00 85.88 631 GLY A N 1
ATOM 5067 C CA . GLY A 1 631 ? 4.527 9.190 -7.000 1.00 85.88 631 GLY A CA 1
ATOM 5068 C C . GLY A 1 631 ? 4.648 8.653 -8.435 1.00 85.88 631 GLY A C 1
ATOM 5069 O O . GLY A 1 631 ? 4.471 9.405 -9.397 1.00 85.88 631 GLY A O 1
ATOM 5070 N N . CYS A 1 632 ? 4.943 7.364 -8.618 1.00 87.12 632 CYS A N 1
ATOM 5071 C CA . CYS A 1 632 ? 4.813 6.687 -9.914 1.00 87.12 632 CYS A CA 1
ATOM 5072 C C . CYS A 1 632 ? 4.603 5.172 -9.748 1.00 87.12 632 CYS A C 1
ATOM 5074 O O . CYS A 1 632 ? 4.524 4.664 -8.633 1.00 87.12 632 CYS A O 1
ATOM 5076 N N . ALA A 1 633 ? 4.507 4.453 -10.866 1.00 79.12 633 ALA A N 1
ATOM 5077 C CA . ALA A 1 633 ? 4.782 3.023 -10.927 1.00 79.12 633 ALA A CA 1
ATOM 5078 C C . ALA A 1 633 ? 5.727 2.728 -12.096 1.00 79.12 633 ALA A C 1
ATOM 5080 O O . ALA A 1 633 ? 5.699 3.387 -13.141 1.00 79.12 633 ALA A O 1
ATOM 5081 N N . ASP A 1 634 ? 6.557 1.704 -11.936 1.00 83.88 634 ASP A N 1
ATOM 5082 C CA . ASP A 1 634 ? 7.445 1.241 -12.996 1.00 83.88 634 ASP A CA 1
ATOM 5083 C C . ASP A 1 634 ? 6.773 0.103 -13.797 1.00 83.88 634 ASP A C 1
ATOM 5085 O O . ASP A 1 634 ? 5.558 -0.099 -13.778 1.00 83.88 634 ASP A O 1
ATOM 5089 N N . ILE A 1 635 ? 7.555 -0.665 -14.544 1.00 89.62 635 ILE A N 1
ATOM 5090 C CA . ILE A 1 635 ? 7.128 -1.925 -15.154 1.00 89.62 635 ILE A CA 1
ATOM 5091 C C . ILE A 1 635 ? 7.136 -3.072 -14.132 1.00 89.62 635 ILE A C 1
ATOM 5093 O O . ILE A 1 635 ? 7.990 -3.091 -13.250 1.00 89.62 635 ILE A O 1
ATOM 5097 N N . LEU A 1 636 ? 6.222 -4.041 -14.270 1.00 92.56 636 LEU A N 1
ATOM 5098 C CA . LEU A 1 636 ? 6.217 -5.312 -13.520 1.00 92.56 636 LEU A CA 1
ATOM 5099 C C . LEU A 1 636 ? 6.670 -6.473 -14.421 1.00 92.56 636 LEU A C 1
ATOM 5101 O O . LEU A 1 636 ? 5.831 -7.187 -14.987 1.00 92.56 636 LEU A O 1
ATOM 5105 N N . PRO A 1 637 ? 7.985 -6.645 -14.648 1.00 91.50 637 PRO A N 1
ATOM 5106 C CA . PRO A 1 637 ? 8.489 -7.592 -15.630 1.00 91.50 637 PRO A CA 1
ATOM 5107 C C . PRO A 1 637 ? 8.231 -9.053 -15.260 1.00 91.50 637 PRO A C 1
ATOM 5109 O O . PRO A 1 637 ? 8.100 -9.856 -16.181 1.00 91.50 637 PRO A O 1
ATOM 5112 N N . PHE A 1 638 ? 8.127 -9.434 -13.982 1.00 94.81 638 PHE A N 1
ATOM 5113 C CA . PHE A 1 638 ? 7.857 -10.828 -13.582 1.00 94.81 638 PHE A CA 1
ATOM 5114 C C . PHE A 1 638 ? 6.366 -11.203 -13.593 1.00 94.81 638 PHE A C 1
ATOM 5116 O O . PHE A 1 638 ? 6.043 -12.392 -13.533 1.00 94.81 638 PHE A O 1
ATOM 5123 N N . HIS A 1 639 ? 5.471 -10.222 -13.751 1.00 96.56 639 HIS A N 1
ATOM 5124 C CA . HIS A 1 639 ? 4.016 -10.407 -13.671 1.00 96.56 639 HIS A CA 1
ATOM 5125 C C . HIS A 1 639 ? 3.314 -10.125 -14.999 1.00 96.56 639 HIS A C 1
ATOM 5127 O O . HIS A 1 639 ? 2.486 -10.916 -15.435 1.00 96.56 639 HIS A O 1
ATOM 5133 N N . TYR A 1 640 ? 3.644 -9.041 -15.699 1.00 96.75 640 TYR A N 1
ATOM 5134 C CA . TYR A 1 640 ? 2.926 -8.667 -16.920 1.00 96.75 640 TYR A CA 1
ATOM 5135 C C . TYR A 1 640 ? 3.372 -9.503 -18.147 1.00 96.75 640 TYR A C 1
ATOM 5137 O O . TYR A 1 640 ? 4.572 -9.590 -18.426 1.00 96.75 640 TYR A O 1
ATOM 5145 N N . PRO A 1 641 ? 2.448 -10.097 -18.937 1.00 97.38 641 PRO A N 1
ATOM 5146 C CA . PRO A 1 641 ? 2.800 -10.867 -20.134 1.00 97.38 641 PRO A CA 1
ATOM 5147 C C . PRO A 1 641 ? 3.480 -10.025 -21.226 1.00 97.38 641 PRO A C 1
ATOM 5149 O O . PRO A 1 641 ? 2.884 -9.124 -21.823 1.00 97.38 641 PRO A O 1
ATOM 5152 N N . ILE A 1 642 ? 4.727 -10.365 -21.545 1.00 96.44 642 ILE A N 1
ATOM 5153 C CA . ILE A 1 642 ? 5.603 -9.604 -22.445 1.00 96.44 642 ILE A CA 1
ATOM 5154 C C . ILE A 1 642 ? 5.132 -9.671 -23.908 1.00 96.44 642 ILE A C 1
ATOM 5156 O O . ILE A 1 642 ? 4.700 -10.720 -24.397 1.00 96.44 642 ILE A O 1
ATOM 5160 N N . GLY A 1 643 ? 5.236 -8.563 -24.644 1.00 94.94 643 GLY A N 1
ATOM 5161 C CA . GLY A 1 643 ? 4.974 -8.517 -26.086 1.00 94.94 643 GLY A CA 1
ATOM 5162 C C . GLY A 1 643 ? 3.555 -8.966 -26.449 1.00 94.94 643 GLY A C 1
ATOM 5163 O O . GLY A 1 643 ? 2.571 -8.423 -25.941 1.00 94.94 643 GLY A O 1
ATOM 5164 N N . LYS A 1 644 ? 3.431 -9.972 -27.324 1.00 95.38 644 LYS A N 1
ATOM 5165 C CA . LYS A 1 644 ? 2.133 -10.560 -27.709 1.00 95.38 644 LYS A CA 1
ATOM 5166 C C . LYS A 1 644 ? 1.672 -11.719 -26.813 1.00 95.38 644 LYS A C 1
ATOM 5168 O O . LYS A 1 644 ? 0.571 -12.209 -27.025 1.00 95.38 644 LYS A O 1
ATOM 5173 N N . SER A 1 645 ? 2.469 -12.155 -25.828 1.00 97.62 645 SER A N 1
ATOM 5174 C CA . SER A 1 645 ? 2.068 -13.276 -24.960 1.00 97.62 645 SER A CA 1
ATOM 5175 C C . SER A 1 645 ? 0.814 -12.954 -24.154 1.00 97.62 645 SER A C 1
ATOM 5177 O O . SER A 1 645 ? 0.613 -11.802 -23.772 1.00 97.62 645 SER A O 1
ATOM 5179 N N . LEU A 1 646 ? -0.025 -13.956 -23.899 1.00 97.88 646 LEU A N 1
ATOM 5180 C CA . LEU A 1 646 ? -1.211 -13.817 -23.041 1.00 97.88 646 LEU A CA 1
ATOM 5181 C C . LEU A 1 646 ? -0.992 -14.417 -21.646 1.00 97.88 646 LEU A C 1
ATOM 5183 O O . LEU A 1 646 ? -1.754 -14.139 -20.728 1.00 97.88 646 LEU A O 1
ATOM 5187 N N . LEU A 1 647 ? 0.075 -15.200 -21.474 1.00 98.44 647 LEU A N 1
ATOM 5188 C CA . LEU A 1 647 ? 0.484 -15.797 -20.208 1.00 98.44 647 LEU A CA 1
ATOM 5189 C C . LEU A 1 647 ? 1.907 -15.343 -19.856 1.00 98.44 647 LEU A C 1
ATOM 5191 O O . LEU A 1 647 ? 2.825 -15.461 -20.677 1.00 98.44 647 LEU A O 1
ATOM 5195 N N . ARG A 1 648 ? 2.086 -14.867 -18.622 1.00 98.06 648 ARG A N 1
ATOM 5196 C CA . ARG A 1 648 ? 3.390 -14.729 -17.968 1.00 98.06 648 ARG A CA 1
ATOM 5197 C C . ARG A 1 648 ? 3.594 -15.927 -17.051 1.00 98.06 648 ARG A C 1
ATOM 5199 O O . ARG A 1 648 ? 2.665 -16.294 -16.337 1.00 98.06 648 ARG A O 1
ATOM 5206 N N . VAL A 1 649 ? 4.793 -16.500 -17.049 1.00 98.44 649 VAL A N 1
ATOM 5207 C CA . VAL A 1 649 ? 5.232 -17.483 -16.051 1.00 98.44 649 VAL A CA 1
ATOM 5208 C C . VAL A 1 649 ? 6.589 -17.063 -15.495 1.00 98.44 649 VAL A C 1
ATOM 5210 O O . VAL A 1 649 ? 7.521 -16.801 -16.257 1.00 98.44 649 VAL A O 1
ATOM 5213 N N . THR A 1 650 ? 6.709 -17.040 -14.174 1.00 97.94 650 THR A N 1
ATOM 5214 C CA . THR A 1 650 ? 7.984 -16.909 -13.463 1.00 97.94 650 THR A CA 1
ATOM 5215 C C . THR A 1 650 ? 8.200 -18.196 -12.675 1.00 97.94 650 THR A C 1
ATOM 5217 O O . THR A 1 650 ? 7.332 -18.605 -11.910 1.00 97.94 650 THR A O 1
ATOM 5220 N N . ALA A 1 651 ? 9.309 -18.886 -12.925 1.00 98.00 651 ALA A N 1
ATOM 5221 C CA . ALA A 1 651 ? 9.585 -20.242 -12.458 1.00 98.00 651 ALA A CA 1
ATOM 5222 C C . ALA A 1 651 ? 10.808 -20.271 -11.528 1.00 98.00 651 ALA A C 1
ATOM 5224 O O . ALA A 1 651 ? 11.722 -19.470 -11.687 1.00 98.00 651 ALA A O 1
ATOM 5225 N N . GLY A 1 652 ? 10.843 -21.209 -10.583 1.00 97.06 652 GLY A N 1
ATOM 5226 C CA . GLY A 1 652 ? 11.966 -21.403 -9.665 1.00 97.06 652 GLY A CA 1
ATOM 5227 C C . GLY A 1 652 ? 12.024 -22.829 -9.115 1.00 97.06 652 GLY A C 1
ATOM 5228 O O . GLY A 1 652 ? 11.252 -23.701 -9.508 1.00 97.06 652 GLY A O 1
ATOM 5229 N N . GLU A 1 653 ? 12.954 -23.108 -8.205 1.00 95.75 653 GLU A N 1
ATOM 5230 C CA . GLU A 1 653 ? 13.206 -24.481 -7.734 1.00 95.75 653 GLU A CA 1
ATOM 5231 C C . GLU A 1 653 ? 12.076 -25.088 -6.888 1.00 95.75 653 GLU A C 1
ATOM 5233 O O . GLU A 1 653 ? 12.009 -26.308 -6.733 1.00 95.75 653 GLU A O 1
ATOM 5238 N N . LYS A 1 654 ? 11.223 -24.244 -6.296 1.00 95.94 654 LYS A N 1
ATOM 5239 C CA . LYS A 1 654 ? 10.203 -24.638 -5.310 1.00 95.94 654 LYS A CA 1
ATOM 5240 C C . LYS A 1 654 ? 8.783 -24.244 -5.699 1.00 95.94 654 LYS A C 1
ATOM 5242 O O . LYS A 1 654 ? 7.844 -24.660 -5.029 1.00 95.94 654 LYS A O 1
ATOM 5247 N N . GLY A 1 655 ? 8.610 -23.490 -6.778 1.00 95.81 655 GLY A N 1
ATOM 5248 C CA . GLY A 1 655 ? 7.300 -23.087 -7.260 1.00 95.81 655 GLY A CA 1
ATOM 5249 C C . GLY A 1 655 ? 7.360 -22.331 -8.578 1.00 95.81 655 GLY A C 1
ATOM 5250 O O . GLY A 1 655 ? 8.421 -22.120 -9.168 1.00 95.81 655 GLY A O 1
ATOM 5251 N N . ALA A 1 656 ? 6.184 -21.913 -9.024 1.00 97.25 656 ALA A N 1
ATOM 5252 C CA . ALA A 1 656 ? 6.002 -21.029 -10.159 1.00 97.25 656 ALA A CA 1
ATOM 5253 C C . ALA A 1 656 ? 4.855 -20.051 -9.867 1.00 97.25 656 ALA A C 1
ATOM 5255 O O . ALA A 1 656 ? 3.917 -20.370 -9.127 1.00 97.25 656 ALA A O 1
ATOM 5256 N N . PHE A 1 657 ? 4.945 -18.866 -10.457 1.00 97.38 657 PHE A N 1
ATOM 5257 C CA . PHE A 1 657 ? 3.935 -17.815 -10.440 1.00 97.38 657 PHE A CA 1
ATOM 5258 C C . PHE A 1 657 ? 3.470 -17.529 -11.869 1.00 97.38 657 PHE A C 1
ATOM 5260 O O . PHE A 1 657 ? 4.255 -17.662 -12.812 1.00 97.38 657 PHE A O 1
ATOM 5267 N N . ALA A 1 658 ? 2.207 -17.146 -12.051 1.00 97.19 658 ALA A N 1
ATOM 5268 C CA . ALA A 1 658 ? 1.661 -16.861 -13.372 1.00 97.19 658 ALA A CA 1
ATOM 5269 C C . ALA A 1 658 ? 0.585 -15.771 -13.333 1.00 97.19 658 ALA A C 1
ATOM 5271 O O . ALA A 1 658 ? -0.175 -15.681 -12.373 1.00 97.19 658 ALA A O 1
ATOM 5272 N N . CYS A 1 659 ? 0.486 -15.011 -14.426 1.00 98.00 659 CYS A N 1
ATOM 5273 C CA . CYS A 1 659 ? -0.552 -14.001 -14.647 1.00 98.00 659 CYS A CA 1
ATOM 5274 C C . CYS A 1 659 ? -1.036 -14.003 -16.101 1.00 98.00 659 CYS A C 1
ATOM 5276 O O . CYS A 1 659 ? -0.368 -14.514 -17.008 1.00 98.00 659 CYS A O 1
ATOM 5278 N N . ASN A 1 660 ? -2.187 -13.382 -16.343 1.00 97.56 660 ASN A N 1
ATOM 5279 C CA . ASN A 1 660 ? -2.735 -13.139 -17.676 1.00 97.56 660 ASN A CA 1
ATOM 5280 C C . ASN A 1 660 ? -2.696 -11.649 -18.044 1.00 97.56 660 ASN A C 1
ATOM 5282 O O . ASN A 1 660 ? -2.338 -10.792 -17.232 1.00 97.56 660 ASN A O 1
ATOM 5286 N N . LYS A 1 661 ? -3.054 -11.352 -19.295 1.00 95.19 661 LYS A N 1
ATOM 5287 C CA . LYS A 1 661 ? -3.523 -10.029 -19.710 1.00 95.19 661 LYS A CA 1
ATOM 5288 C C . LYS A 1 661 ? -4.727 -10.189 -20.626 1.00 95.19 661 LYS A C 1
ATOM 5290 O O . LYS A 1 661 ? -4.726 -11.111 -21.441 1.00 95.19 661 LYS A O 1
ATOM 5295 N N . LYS A 1 662 ? -5.675 -9.253 -20.564 1.00 93.25 662 LYS A N 1
ATOM 5296 C CA . LYS A 1 662 ? -6.995 -9.327 -21.220 1.00 93.25 662 LYS A CA 1
ATOM 5297 C C . LYS A 1 662 ? -7.898 -10.399 -20.601 1.00 93.25 662 LYS A C 1
ATOM 5299 O O . LYS A 1 662 ? -8.431 -11.268 -21.293 1.00 93.25 662 LYS A O 1
ATOM 5304 N N . GLY A 1 663 ? -8.079 -10.309 -19.289 1.00 91.62 663 GLY A N 1
ATOM 5305 C CA . GLY A 1 663 ? -8.962 -11.164 -18.510 1.00 91.62 663 GLY A CA 1
ATOM 5306 C C . GLY A 1 663 ? -8.326 -12.464 -18.017 1.00 91.62 663 GLY A C 1
ATOM 5307 O O . GLY A 1 663 ? -7.199 -12.829 -18.345 1.00 91.62 663 GLY A O 1
ATOM 5308 N N . VAL A 1 664 ? -9.101 -13.181 -17.205 1.00 91.50 664 VAL A N 1
ATOM 5309 C CA . VAL A 1 664 ? -8.718 -14.432 -16.537 1.00 91.50 664 VAL A CA 1
ATOM 5310 C C . VAL A 1 664 ? -9.070 -15.636 -17.418 1.00 91.50 664 VAL A C 1
ATOM 5312 O O . VAL A 1 664 ? -10.233 -16.041 -17.518 1.00 91.50 664 VAL A O 1
ATOM 5315 N N . HIS A 1 665 ? -8.062 -16.221 -18.072 1.00 93.31 665 HIS A N 1
ATOM 5316 C CA . HIS A 1 665 ? -8.265 -17.245 -19.105 1.00 93.31 665 HIS A CA 1
ATOM 5317 C C . HIS A 1 665 ? -7.304 -18.447 -19.066 1.00 93.31 665 HIS A C 1
ATOM 5319 O O . HIS A 1 665 ? -7.690 -19.506 -19.561 1.00 93.31 665 HIS A O 1
ATOM 5325 N N . THR A 1 666 ? -6.093 -18.336 -18.501 1.00 95.62 666 THR A N 1
ATOM 5326 C CA . THR A 1 666 ? -5.068 -19.403 -18.524 1.00 95.62 666 THR A CA 1
ATOM 5327 C C . THR A 1 666 ? -4.325 -19.522 -17.193 1.00 95.62 666 THR A C 1
ATOM 5329 O O . THR A 1 666 ? -3.782 -18.540 -16.699 1.00 95.62 666 THR A O 1
ATOM 5332 N N . TYR A 1 667 ? -4.199 -20.740 -16.667 1.00 94.38 667 TYR A N 1
ATOM 5333 C CA . TYR A 1 667 ? -3.371 -21.073 -15.503 1.00 94.38 667 TYR A CA 1
ATOM 5334 C C . TYR A 1 667 ? -2.398 -22.224 -15.813 1.00 94.38 667 TYR A C 1
ATOM 5336 O O . TYR A 1 667 ? -2.462 -22.845 -16.878 1.00 94.38 667 TYR A O 1
ATOM 5344 N N . ILE A 1 668 ? -1.477 -22.497 -14.885 1.00 96.56 668 ILE A N 1
ATOM 5345 C CA . ILE A 1 668 ? -0.484 -23.576 -14.992 1.00 96.56 668 ILE A CA 1
ATOM 5346 C C . ILE A 1 668 ? -0.715 -24.669 -13.940 1.00 96.56 668 ILE A C 1
ATOM 5348 O O . ILE A 1 668 ? -1.273 -24.425 -12.873 1.00 96.56 668 ILE A O 1
ATOM 5352 N N . THR A 1 669 ? -0.299 -25.890 -14.268 1.00 95.81 669 THR A N 1
ATOM 5353 C CA . THR A 1 669 ? -0.406 -27.118 -13.456 1.00 95.81 669 THR A CA 1
ATOM 5354 C C . THR A 1 669 ? 0.801 -28.023 -13.720 1.00 95.81 669 THR A C 1
ATOM 5356 O O . THR A 1 669 ? 1.638 -27.691 -14.558 1.00 95.81 669 THR A O 1
ATOM 5359 N N . ASP A 1 670 ? 0.908 -29.161 -13.025 1.00 95.69 670 ASP A N 1
ATOM 5360 C CA . ASP A 1 670 ? 1.961 -30.171 -13.229 1.00 95.69 670 ASP A CA 1
ATOM 5361 C C . ASP A 1 670 ? 3.391 -29.586 -13.257 1.00 95.69 670 ASP A C 1
ATOM 5363 O O . ASP A 1 670 ? 4.217 -30.001 -14.072 1.00 95.69 670 ASP A O 1
ATOM 5367 N N . TYR A 1 671 ? 3.685 -28.594 -12.403 1.00 97.81 671 TYR A N 1
ATOM 5368 C CA . TYR A 1 671 ? 5.010 -27.972 -12.375 1.00 97.81 671 TYR A CA 1
ATOM 5369 C C . TYR A 1 671 ? 6.068 -28.985 -11.924 1.00 97.81 671 TYR A C 1
ATOM 5371 O O . TYR A 1 671 ? 5.892 -29.671 -10.915 1.00 97.81 671 TYR A O 1
ATOM 5379 N N . ARG A 1 672 ? 7.170 -29.084 -12.670 1.00 98.00 672 ARG A N 1
ATOM 5380 C CA . ARG A 1 672 ? 8.325 -29.931 -12.344 1.00 98.00 672 ARG A CA 1
ATOM 5381 C C . ARG A 1 672 ? 9.603 -29.123 -12.464 1.00 98.00 672 ARG A C 1
ATOM 5383 O O . ARG A 1 672 ? 9.738 -28.315 -13.381 1.00 98.00 672 ARG A O 1
ATOM 5390 N N . TYR A 1 673 ? 10.545 -29.429 -11.584 1.00 96.88 673 TYR A N 1
ATOM 5391 C CA . TYR A 1 673 ? 11.902 -28.907 -11.590 1.00 96.88 673 TYR A CA 1
ATOM 5392 C C . TYR A 1 673 ? 12.890 -30.076 -11.535 1.00 96.88 673 TYR A C 1
ATOM 5394 O O . TYR A 1 673 ? 12.725 -30.992 -10.727 1.00 96.88 673 TYR A O 1
ATOM 5402 N N . THR A 1 674 ? 13.921 -30.026 -12.373 1.00 94.56 674 THR A N 1
ATOM 5403 C CA . THR A 1 674 ? 15.150 -30.817 -12.243 1.00 94.56 674 THR A CA 1
ATOM 5404 C C . THR A 1 674 ? 16.343 -29.857 -12.122 1.00 94.56 674 THR A C 1
ATOM 5406 O O . THR A 1 674 ? 16.233 -28.705 -12.549 1.00 94.56 674 THR A O 1
ATOM 5409 N N . PRO A 1 675 ? 17.480 -30.280 -11.526 1.00 91.81 675 PRO A N 1
ATOM 5410 C CA . PRO A 1 675 ? 18.652 -29.420 -11.335 1.00 91.81 675 PRO A CA 1
ATOM 5411 C C . PRO A 1 675 ? 19.078 -28.653 -12.595 1.00 91.81 675 PRO A C 1
ATOM 5413 O O . PRO A 1 675 ? 18.759 -29.050 -13.714 1.00 91.81 675 PRO A O 1
ATOM 5416 N N . ASP A 1 676 ? 19.824 -27.562 -12.404 1.00 89.88 676 ASP A N 1
ATOM 5417 C CA . ASP A 1 676 ? 20.299 -26.660 -13.465 1.00 89.88 676 ASP A CA 1
ATOM 5418 C C . ASP A 1 676 ? 19.202 -25.868 -14.197 1.00 89.88 676 ASP A C 1
ATOM 5420 O O . ASP A 1 676 ? 19.292 -25.666 -15.407 1.00 89.88 676 ASP A O 1
ATOM 5424 N N . ALA A 1 677 ? 18.171 -25.398 -13.483 1.00 93.50 677 ALA A N 1
ATOM 5425 C CA . ALA A 1 677 ? 17.074 -24.598 -14.060 1.00 93.50 677 ALA A CA 1
ATOM 5426 C C . ALA A 1 677 ? 16.374 -25.288 -15.250 1.00 93.50 677 ALA A C 1
ATOM 5428 O O . ALA A 1 677 ? 15.950 -24.639 -16.207 1.00 93.50 677 ALA A O 1
ATOM 5429 N N . ASN A 1 678 ? 16.265 -26.616 -15.193 1.00 96.94 678 ASN A N 1
ATOM 5430 C CA . ASN A 1 678 ? 15.454 -27.404 -16.110 1.00 96.94 678 ASN A CA 1
ATOM 5431 C C . ASN A 1 678 ? 14.041 -27.507 -15.505 1.00 96.94 678 ASN A C 1
ATOM 5433 O O . ASN A 1 678 ? 13.888 -27.910 -14.351 1.00 96.94 678 ASN A O 1
ATOM 5437 N N . PHE A 1 679 ? 12.995 -27.114 -16.234 1.00 98.12 679 PHE A N 1
ATOM 5438 C CA . PHE A 1 679 ? 11.632 -27.094 -15.683 1.00 98.12 679 PHE A CA 1
ATOM 5439 C C . PHE A 1 679 ? 10.538 -27.303 -16.734 1.00 98.12 679 PHE A C 1
ATOM 5441 O O . PHE A 1 679 ? 10.728 -27.073 -17.930 1.00 98.12 679 PHE A O 1
ATOM 5448 N N . SER A 1 680 ? 9.366 -27.748 -16.280 1.00 98.31 680 SER A N 1
ATOM 5449 C CA . SER A 1 680 ? 8.184 -27.925 -17.129 1.00 98.31 680 SER A CA 1
ATOM 5450 C C . SER A 1 680 ? 6.898 -27.555 -16.408 1.00 98.31 680 SER A C 1
ATOM 5452 O O . SER A 1 680 ? 6.805 -27.752 -15.199 1.00 98.31 680 SER A O 1
ATOM 5454 N N . PHE A 1 681 ? 5.878 -27.127 -17.146 1.00 98.31 681 PHE A N 1
ATOM 5455 C CA . PHE A 1 681 ? 4.514 -26.968 -16.635 1.00 98.31 681 PHE A CA 1
ATOM 5456 C C . PHE A 1 681 ? 3.483 -27.313 -17.707 1.00 98.31 681 PHE A C 1
ATOM 5458 O O . PHE A 1 681 ? 3.706 -27.093 -18.898 1.00 98.31 681 PHE A O 1
ATOM 5465 N N . ARG A 1 682 ? 2.321 -27.806 -17.275 1.00 97.88 682 ARG A N 1
ATOM 5466 C CA . ARG A 1 682 ? 1.143 -27.968 -18.125 1.00 97.88 682 ARG A CA 1
ATOM 5467 C C . ARG A 1 682 ? 0.301 -26.698 -18.130 1.00 97.88 682 ARG A C 1
ATOM 5469 O O . ARG A 1 682 ? -0.067 -26.183 -17.074 1.00 97.88 682 ARG A O 1
ATOM 5476 N N . VAL A 1 683 ? -0.071 -26.254 -19.321 1.00 98.06 683 VAL A N 1
ATOM 5477 C CA . VAL A 1 683 ? -0.992 -25.145 -19.563 1.00 98.06 683 VAL A CA 1
ATOM 5478 C C . VAL A 1 683 ? -2.444 -25.620 -19.470 1.00 98.06 683 VAL A C 1
ATOM 5480 O O . VAL A 1 683 ? -2.801 -26.685 -19.977 1.00 98.06 683 VAL A O 1
ATOM 5483 N N . LYS A 1 684 ? -3.290 -24.816 -18.820 1.00 96.69 684 LYS A N 1
ATOM 5484 C CA . LYS A 1 684 ? -4.744 -24.992 -18.770 1.00 96.69 684 LYS A CA 1
ATOM 5485 C C . LYS A 1 684 ? -5.446 -23.695 -19.142 1.00 96.69 684 LYS A C 1
ATOM 5487 O O . LYS A 1 684 ? -5.267 -22.693 -18.455 1.00 96.69 684 LYS A O 1
ATOM 5492 N N . SER A 1 685 ? -6.225 -23.695 -20.220 1.00 96.25 685 SER A N 1
ATOM 5493 C CA . SER A 1 685 ? -6.789 -22.480 -20.813 1.00 96.25 685 SER A CA 1
ATOM 5494 C C . SER A 1 685 ? -8.251 -22.616 -21.241 1.00 96.25 685 SER A C 1
ATOM 5496 O O . SER A 1 685 ? -8.706 -23.675 -21.656 1.00 96.25 685 SER A O 1
ATOM 5498 N N . LYS A 1 686 ? -8.978 -21.496 -21.177 1.00 93.88 686 LYS A N 1
ATOM 5499 C CA . LYS A 1 686 ? -10.295 -21.302 -21.806 1.00 93.88 686 LYS A CA 1
ATOM 5500 C C . LYS A 1 686 ? -10.190 -20.767 -23.246 1.00 93.88 686 LYS A C 1
ATOM 5502 O O . LYS A 1 686 ? -11.213 -20.632 -23.917 1.00 93.88 686 LYS A O 1
ATOM 5507 N N . LEU A 1 687 ? -8.987 -20.414 -23.710 1.00 95.25 687 LEU A N 1
ATOM 5508 C CA . LEU A 1 687 ? -8.750 -19.908 -25.063 1.00 95.25 687 LEU A CA 1
ATOM 5509 C C . LEU A 1 687 ? -8.845 -21.045 -26.089 1.00 95.25 687 LEU A C 1
ATOM 5511 O O . LEU A 1 687 ? -8.323 -22.134 -25.869 1.00 95.25 687 LEU A O 1
ATOM 5515 N N . LYS A 1 688 ? -9.513 -20.777 -27.217 1.00 94.62 688 LYS A N 1
ATOM 5516 C CA . LYS A 1 688 ? -9.665 -21.731 -28.332 1.00 94.62 688 LYS A CA 1
ATOM 5517 C C . LYS A 1 688 ? -8.525 -21.652 -29.344 1.00 94.62 688 LYS A C 1
ATOM 5519 O O . LYS A 1 688 ? -8.177 -22.659 -29.949 1.00 94.62 688 LYS A O 1
ATOM 5524 N N . GLU A 1 689 ? -7.970 -20.457 -29.518 1.00 96.56 689 GLU A N 1
ATOM 5525 C CA . GLU A 1 689 ? -6.864 -20.196 -30.435 1.00 96.56 689 GLU A CA 1
ATOM 5526 C C . GLU A 1 689 ? -5.514 -20.344 -29.716 1.00 96.56 689 GLU A C 1
ATOM 5528 O O . GLU A 1 689 ? -5.433 -20.047 -28.518 1.00 96.56 689 GLU A O 1
ATOM 5533 N N . PRO A 1 690 ? -4.441 -20.744 -30.423 1.00 96.88 690 PRO A N 1
ATOM 5534 C CA . PRO A 1 690 ? -3.099 -20.771 -29.856 1.00 96.88 690 PRO A CA 1
ATOM 5535 C C . PRO A 1 690 ? -2.616 -19.379 -29.437 1.00 96.88 690 PRO A C 1
ATOM 5537 O O . PRO A 1 690 ? -2.958 -18.365 -30.050 1.00 96.88 690 PRO A O 1
ATOM 5540 N N . PHE A 1 691 ? -1.768 -19.331 -28.414 1.00 98.25 691 PHE A N 1
ATOM 5541 C CA . PHE A 1 691 ? -1.231 -18.094 -27.855 1.00 98.25 691 PHE A CA 1
ATOM 5542 C C . PHE A 1 691 ? 0.241 -18.231 -27.461 1.00 98.25 691 PHE A C 1
ATOM 5544 O O . PHE A 1 691 ? 0.786 -19.326 -27.329 1.00 98.25 691 PHE A O 1
ATOM 5551 N N . ASP A 1 692 ? 0.893 -17.089 -27.259 1.00 98.19 692 ASP A N 1
ATOM 5552 C CA . ASP A 1 692 ? 2.300 -17.039 -26.872 1.00 98.19 692 ASP A CA 1
ATOM 5553 C C . ASP A 1 692 ? 2.442 -16.916 -25.340 1.00 98.19 692 ASP A C 1
ATOM 5555 O O . ASP A 1 692 ? 1.575 -16.354 -24.657 1.00 98.19 692 ASP A O 1
ATOM 5559 N N . VAL A 1 693 ? 3.564 -17.394 -24.800 1.00 98.50 693 VAL A N 1
ATOM 5560 C CA . VAL A 1 693 ? 3.891 -17.427 -23.364 1.00 98.50 693 VAL A CA 1
ATOM 5561 C C . VAL A 1 693 ? 5.254 -16.772 -23.124 1.00 98.50 693 VAL A C 1
ATOM 5563 O O . VAL A 1 693 ? 6.223 -17.063 -23.825 1.00 98.50 693 VAL A O 1
ATOM 5566 N N . SER A 1 694 ? 5.351 -15.895 -22.123 1.00 98.25 694 SER A N 1
ATOM 5567 C CA . SER A 1 694 ? 6.616 -15.284 -21.690 1.00 98.25 694 SER A CA 1
ATOM 5568 C C . SER A 1 694 ? 7.075 -15.874 -20.356 1.00 98.25 694 SER A C 1
ATOM 5570 O O . SER A 1 694 ? 6.357 -15.816 -19.359 1.00 98.25 694 SER A O 1
ATOM 5572 N N . ILE A 1 695 ? 8.273 -16.455 -20.332 1.00 98.19 695 ILE A N 1
ATOM 5573 C CA . ILE A 1 695 ? 8.775 -17.278 -19.225 1.00 98.19 695 ILE A CA 1
ATOM 5574 C C . ILE A 1 695 ? 10.097 -16.705 -18.708 1.00 98.19 695 ILE A C 1
ATOM 5576 O O . ILE A 1 695 ? 10.934 -16.285 -19.504 1.00 98.19 695 ILE A O 1
ATOM 5580 N N . THR A 1 696 ? 10.295 -16.703 -17.390 1.00 97.12 696 THR A N 1
ATOM 5581 C CA . THR A 1 696 ? 11.570 -16.341 -16.750 1.00 97.12 696 THR A CA 1
ATOM 5582 C C . THR A 1 696 ? 11.898 -17.297 -15.609 1.00 97.12 696 THR A C 1
ATOM 5584 O O . THR A 1 696 ? 11.009 -17.650 -14.840 1.00 97.12 696 THR A O 1
ATOM 5587 N N . PHE A 1 697 ? 13.169 -17.675 -15.482 1.00 97.12 697 PHE A N 1
ATOM 5588 C CA . PHE A 1 697 ? 13.733 -18.325 -14.299 1.00 97.12 697 PHE A CA 1
ATOM 5589 C C . PHE A 1 697 ? 14.815 -17.384 -13.741 1.00 97.12 697 PHE A C 1
ATOM 5591 O O . PHE A 1 697 ? 15.903 -17.326 -14.319 1.00 97.12 697 PHE A O 1
ATOM 5598 N N . PRO A 1 698 ? 14.523 -16.569 -12.709 1.00 94.88 698 PRO A N 1
ATOM 5599 C CA . PRO A 1 698 ? 15.441 -15.526 -12.265 1.00 94.88 698 PRO A CA 1
ATOM 5600 C C . PRO A 1 698 ? 16.742 -16.113 -11.693 1.00 94.88 698 PRO A C 1
ATOM 5602 O O . PRO A 1 698 ? 16.804 -17.283 -11.314 1.00 94.88 698 PRO A O 1
ATOM 5605 N N . PHE A 1 699 ? 17.802 -15.298 -11.689 1.00 93.00 699 PHE A N 1
ATOM 5606 C CA . PHE A 1 699 ? 19.153 -15.645 -11.210 1.00 93.00 699 PHE A CA 1
ATOM 5607 C C . PHE A 1 699 ? 19.852 -16.820 -11.928 1.00 93.00 699 PHE A C 1
ATOM 5609 O O . PHE A 1 699 ? 20.873 -17.323 -11.458 1.00 93.00 699 PHE A O 1
ATOM 5616 N N . TYR A 1 700 ? 19.352 -17.257 -13.091 1.00 92.06 700 TYR A N 1
ATOM 5617 C CA . TYR A 1 700 ? 19.966 -18.333 -13.873 1.00 92.06 700 TYR A CA 1
ATOM 5618 C C . TYR A 1 700 ? 19.948 -18.038 -15.377 1.00 92.06 700 TYR A C 1
ATOM 5620 O O . TYR A 1 700 ? 18.929 -17.646 -15.932 1.00 92.06 700 TYR A O 1
ATOM 5628 N N . ASN A 1 701 ? 21.060 -18.269 -16.080 1.00 91.69 701 ASN A N 1
ATOM 5629 C CA . ASN A 1 701 ? 21.117 -18.121 -17.537 1.00 91.69 701 ASN A CA 1
ATOM 5630 C C . ASN A 1 701 ? 20.547 -19.373 -18.238 1.00 91.69 701 ASN A C 1
ATOM 5632 O O . ASN A 1 701 ? 21.193 -20.420 -18.282 1.00 91.69 701 ASN A O 1
ATOM 5636 N N . ILE A 1 702 ? 19.373 -19.242 -18.862 1.00 93.31 702 ILE A N 1
ATOM 5637 C CA . ILE A 1 702 ? 18.694 -20.324 -19.600 1.00 93.31 702 ILE A CA 1
ATOM 5638 C C . ILE A 1 702 ? 18.905 -20.267 -21.126 1.00 93.31 702 ILE A C 1
ATOM 5640 O O . ILE A 1 702 ? 18.334 -21.067 -21.864 1.00 93.31 702 ILE A O 1
ATOM 5644 N N . THR A 1 703 ? 19.749 -19.364 -21.642 1.00 90.69 703 THR A N 1
ATOM 5645 C CA . THR A 1 703 ? 19.889 -19.112 -23.099 1.00 90.69 703 THR A CA 1
ATOM 5646 C C . THR A 1 703 ? 20.468 -20.263 -23.931 1.00 90.69 703 THR A C 1
ATOM 5648 O O . THR A 1 703 ? 20.426 -20.193 -25.160 1.00 90.69 703 THR A O 1
ATOM 5651 N N . GLN A 1 704 ? 20.995 -21.307 -23.286 1.00 90.44 704 GLN A N 1
ATOM 5652 C CA . GLN A 1 704 ? 21.505 -22.524 -23.933 1.00 90.44 704 GLN A CA 1
ATOM 5653 C C . GLN A 1 704 ? 20.574 -23.737 -23.759 1.00 90.44 704 GLN A C 1
ATOM 5655 O O . GLN A 1 704 ? 20.905 -24.831 -24.207 1.00 90.44 704 GLN A O 1
ATOM 5660 N N . LYS A 1 705 ? 19.420 -23.574 -23.098 1.00 93.88 705 LYS A N 1
ATOM 5661 C CA . LYS A 1 705 ? 18.467 -24.666 -22.879 1.00 93.88 705 LYS A CA 1
ATOM 5662 C C . LYS A 1 705 ? 17.639 -24.934 -24.151 1.00 93.88 705 LYS A C 1
ATOM 5664 O O . LYS A 1 705 ? 17.182 -23.970 -24.777 1.00 93.88 705 LYS A O 1
ATOM 5669 N N . PRO A 1 706 ? 17.406 -26.205 -24.534 1.00 94.94 706 PRO A N 1
ATOM 5670 C CA . PRO A 1 706 ? 16.388 -26.545 -25.527 1.00 94.94 706 PRO A CA 1
ATOM 5671 C C . PRO A 1 706 ? 14.990 -26.172 -25.015 1.00 94.94 706 PRO A C 1
ATOM 5673 O O . PRO A 1 706 ? 14.764 -26.069 -23.807 1.00 94.94 706 PRO A O 1
ATOM 5676 N N . VAL A 1 707 ? 14.043 -25.976 -25.933 1.00 97.88 707 VAL A N 1
ATOM 5677 C CA . VAL A 1 707 ? 12.640 -25.689 -25.606 1.00 97.88 707 VAL A CA 1
ATOM 5678 C C . VAL A 1 707 ? 11.746 -26.577 -26.455 1.00 97.88 707 VAL A C 1
ATOM 5680 O O . VAL A 1 707 ? 11.916 -26.652 -27.671 1.00 97.88 707 VAL A O 1
ATOM 5683 N N . LYS A 1 708 ? 10.775 -27.226 -25.816 1.00 97.38 708 LYS A N 1
ATOM 5684 C CA . LYS A 1 708 ? 9.869 -28.179 -26.461 1.00 97.38 708 LYS A CA 1
ATOM 5685 C C . LYS A 1 708 ? 8.461 -28.105 -25.887 1.00 97.38 708 LYS A C 1
ATOM 5687 O O . LYS A 1 708 ? 8.259 -27.681 -24.747 1.00 97.38 708 LYS A O 1
ATOM 5692 N N . ILE A 1 709 ? 7.496 -28.536 -26.689 1.00 97.88 709 ILE A N 1
ATOM 5693 C CA . ILE A 1 709 ? 6.094 -28.697 -26.298 1.00 97.88 709 ILE A CA 1
ATOM 5694 C C . ILE A 1 709 ? 5.746 -30.182 -26.369 1.00 97.88 709 ILE A C 1
ATOM 5696 O O . ILE A 1 709 ? 5.992 -30.823 -27.387 1.00 97.88 709 ILE A O 1
ATOM 5700 N N . VAL A 1 710 ? 5.145 -30.731 -25.313 1.00 97.31 710 VAL A N 1
ATOM 5701 C CA . VAL A 1 710 ? 4.499 -32.050 -25.362 1.00 97.31 710 VAL A CA 1
ATOM 5702 C C . VAL A 1 710 ? 2.993 -31.844 -25.498 1.00 97.31 710 VAL A C 1
ATOM 5704 O O . VAL A 1 710 ? 2.356 -31.296 -24.596 1.00 97.31 710 VAL A O 1
ATOM 5707 N N . ARG A 1 711 ? 2.436 -32.271 -26.635 1.00 95.81 711 ARG A N 1
ATOM 5708 C CA . ARG A 1 711 ? 1.026 -32.123 -27.015 1.00 95.81 711 ARG A CA 1
ATOM 5709 C C . ARG A 1 711 ? 0.408 -33.505 -27.204 1.00 95.81 711 ARG A C 1
ATOM 5711 O O . ARG A 1 711 ? 0.709 -34.201 -28.175 1.00 95.81 711 ARG A O 1
ATOM 5718 N N . GLY A 1 712 ? -0.431 -33.919 -26.254 1.00 92.56 712 GLY A N 1
ATOM 5719 C CA . GLY A 1 712 ? -0.844 -35.322 -26.144 1.00 92.56 712 GLY A CA 1
ATOM 5720 C C . GLY A 1 712 ? 0.387 -36.222 -25.989 1.00 92.56 712 GLY A C 1
ATOM 5721 O O . GLY A 1 712 ? 1.244 -35.941 -25.155 1.00 92.56 712 GLY A O 1
ATOM 5722 N N . ASP A 1 713 ? 0.500 -37.240 -26.840 1.00 90.94 713 ASP A N 1
ATOM 5723 C CA . ASP A 1 713 ? 1.648 -38.159 -26.877 1.00 90.94 713 ASP A CA 1
ATOM 5724 C C . ASP A 1 713 ? 2.807 -37.673 -27.777 1.00 90.94 713 ASP A C 1
ATOM 5726 O O . ASP A 1 713 ? 3.810 -38.367 -27.935 1.00 90.94 713 ASP A O 1
ATOM 5730 N N . THR A 1 714 ? 2.692 -36.490 -28.399 1.00 95.00 714 THR A N 1
ATOM 5731 C CA . THR A 1 714 ? 3.701 -35.960 -29.335 1.00 95.00 714 THR A CA 1
ATOM 5732 C C . THR A 1 714 ? 4.631 -34.960 -28.651 1.00 95.00 714 THR A C 1
ATOM 5734 O O . THR A 1 714 ? 4.175 -33.935 -28.147 1.00 95.00 714 THR A O 1
ATOM 5737 N N . GLN A 1 715 ? 5.943 -35.206 -28.692 1.00 94.12 715 GLN A N 1
ATOM 5738 C CA . GLN A 1 715 ? 6.973 -34.232 -28.310 1.00 94.12 715 GLN A CA 1
ATOM 5739 C C . GLN A 1 715 ? 7.424 -33.437 -29.544 1.00 94.12 715 GLN A C 1
ATOM 5741 O O . GLN A 1 715 ? 7.840 -34.015 -30.547 1.00 94.12 715 GLN A O 1
ATOM 5746 N N . ILE A 1 716 ? 7.342 -32.111 -29.460 1.00 96.19 716 ILE A N 1
ATOM 5747 C CA . ILE A 1 716 ? 7.682 -31.158 -30.518 1.00 96.19 716 ILE A CA 1
ATOM 5748 C C . ILE A 1 716 ? 8.861 -30.312 -30.029 1.00 96.19 716 ILE A C 1
ATOM 5750 O O . ILE A 1 716 ? 8.684 -29.420 -29.197 1.00 96.19 716 ILE A O 1
ATOM 5754 N N . GLU A 1 717 ? 10.061 -30.580 -30.541 1.00 96.06 717 GLU A N 1
ATOM 5755 C CA . GLU A 1 717 ? 11.219 -29.698 -30.348 1.00 96.06 717 GLU A CA 1
ATOM 5756 C C . GLU A 1 717 ? 10.996 -28.385 -31.112 1.00 96.06 717 GLU A C 1
ATOM 5758 O O . GLU A 1 717 ? 10.641 -28.402 -32.293 1.00 96.06 717 GLU A O 1
ATOM 5763 N N . LEU A 1 718 ? 11.177 -27.238 -30.452 1.00 96.69 718 LEU A N 1
ATOM 5764 C CA . LEU A 1 718 ? 10.943 -25.934 -31.072 1.00 96.69 718 LEU A CA 1
ATOM 5765 C C . LEU A 1 718 ? 12.216 -25.383 -31.717 1.00 96.69 718 LEU A C 1
ATOM 5767 O O . LEU A 1 718 ? 13.304 -25.434 -31.148 1.00 96.69 718 LEU A O 1
ATOM 5771 N N . VAL A 1 719 ? 12.066 -24.760 -32.887 1.00 95.44 719 VAL A N 1
ATOM 5772 C CA . VAL A 1 719 ? 13.164 -24.078 -33.584 1.00 95.44 719 VAL A CA 1
ATOM 5773 C C . VAL A 1 719 ? 13.308 -22.641 -33.070 1.00 95.44 719 VAL A C 1
ATOM 5775 O O . VAL A 1 719 ? 12.330 -21.893 -32.957 1.00 95.44 719 VAL A O 1
ATOM 5778 N N . LYS A 1 720 ? 14.542 -22.229 -32.764 1.00 93.62 720 LYS A N 1
ATOM 5779 C CA . LYS A 1 720 ? 14.861 -20.869 -32.306 1.00 93.62 720 LYS A CA 1
ATOM 5780 C C . LYS A 1 720 ? 14.608 -19.853 -33.423 1.00 93.62 720 LYS A C 1
ATOM 5782 O O . LYS A 1 720 ? 15.145 -19.979 -34.514 1.00 93.62 720 LYS A O 1
ATOM 5787 N N . GLY A 1 721 ? 13.828 -18.819 -33.123 1.00 91.25 721 GLY A N 1
ATOM 5788 C CA . GLY A 1 721 ? 13.355 -17.804 -34.069 1.00 91.25 721 GLY A CA 1
ATOM 5789 C C . GLY A 1 721 ? 11.922 -18.049 -34.551 1.00 91.25 721 GLY A C 1
ATOM 5790 O O . GLY A 1 721 ? 11.182 -17.080 -34.729 1.00 91.25 721 GLY A O 1
ATOM 5791 N N . GLU A 1 722 ? 11.514 -19.317 -34.668 1.00 92.56 722 GLU A N 1
ATOM 5792 C CA . GLU A 1 722 ? 10.219 -19.741 -35.225 1.00 92.56 722 GLU A CA 1
ATOM 5793 C C . GLU A 1 722 ? 9.218 -20.172 -34.145 1.00 92.56 722 GLU A C 1
ATOM 5795 O O . GLU A 1 722 ? 8.114 -19.639 -34.090 1.00 92.56 722 GLU A O 1
ATOM 5800 N N . GLY A 1 723 ? 9.612 -21.101 -33.265 1.00 94.62 723 GLY A N 1
ATOM 5801 C CA . GLY A 1 723 ? 8.795 -21.602 -32.151 1.00 94.62 723 GLY A CA 1
ATOM 5802 C C . GLY A 1 723 ? 9.123 -20.951 -30.804 1.00 94.62 723 GLY A C 1
ATOM 5803 O O . GLY A 1 723 ? 8.253 -20.838 -29.944 1.00 94.62 723 GLY A O 1
ATOM 5804 N N . TYR A 1 724 ? 10.348 -20.449 -30.620 1.00 97.31 724 TYR A N 1
ATOM 5805 C CA . TYR A 1 724 ? 10.725 -19.694 -29.420 1.00 97.31 724 TYR A CA 1
ATOM 5806 C C . TYR A 1 724 ? 11.773 -18.607 -29.698 1.00 97.31 724 TYR A C 1
ATOM 5808 O O . TYR A 1 724 ? 12.499 -18.664 -30.690 1.00 97.31 724 TYR A O 1
ATOM 5816 N N . LYS A 1 725 ? 11.866 -17.594 -28.830 1.00 95.06 725 LYS A N 1
ATOM 5817 C CA . LYS A 1 725 ? 12.837 -16.489 -28.911 1.00 95.06 725 LYS A CA 1
ATOM 5818 C C . LYS A 1 725 ? 13.570 -16.316 -27.583 1.00 95.06 725 LYS A C 1
ATOM 5820 O O . LYS A 1 725 ? 12.982 -16.433 -26.512 1.00 95.06 725 LYS A O 1
ATOM 5825 N N . LEU A 1 726 ? 14.855 -15.995 -27.689 1.00 90.00 726 LEU A N 1
ATOM 5826 C CA . LEU A 1 726 ? 15.757 -15.667 -26.587 1.00 90.00 726 LEU A CA 1
ATOM 5827 C C . LEU A 1 726 ? 16.355 -14.285 -26.841 1.00 90.00 726 LEU A C 1
ATOM 5829 O O . LEU A 1 726 ? 16.587 -13.920 -27.996 1.00 90.00 726 LEU A O 1
ATOM 5833 N N . TYR A 1 727 ? 16.653 -13.552 -25.773 1.00 85.19 727 TYR A N 1
ATOM 5834 C CA . TYR A 1 727 ? 17.164 -12.186 -25.840 1.00 85.19 727 TYR A CA 1
ATOM 5835 C C . TYR A 1 727 ? 18.521 -12.128 -25.137 1.00 85.19 727 TYR A C 1
ATOM 5837 O O . TYR A 1 727 ? 18.637 -12.520 -23.981 1.00 85.19 727 TYR A O 1
ATOM 5845 N N . ALA A 1 728 ? 19.563 -11.642 -25.820 1.00 80.44 728 ALA A N 1
ATOM 5846 C CA . ALA A 1 728 ? 20.915 -11.571 -25.244 1.00 80.44 728 ALA A CA 1
ATOM 5847 C C . ALA A 1 728 ? 20.987 -10.669 -23.998 1.00 80.44 728 ALA A C 1
ATOM 5849 O O . ALA A 1 728 ? 21.824 -10.878 -23.126 1.00 80.44 728 ALA A O 1
ATOM 5850 N N . THR A 1 729 ? 20.084 -9.691 -23.921 1.00 82.56 729 THR A N 1
ATOM 5851 C CA . THR A 1 729 ? 19.903 -8.767 -22.798 1.00 82.56 729 THR A CA 1
ATOM 5852 C C . THR A 1 729 ? 19.063 -9.332 -21.662 1.00 82.56 729 THR A C 1
ATOM 5854 O O . THR A 1 729 ? 18.967 -8.673 -20.641 1.00 82.56 729 THR A O 1
ATOM 5857 N N . SER A 1 730 ? 18.433 -10.496 -21.827 1.00 90.56 730 SER A N 1
ATOM 5858 C CA . SER A 1 730 ? 17.540 -11.066 -20.815 1.00 90.56 730 SER A CA 1
ATOM 5859 C C . SER A 1 730 ? 17.828 -12.564 -20.637 1.00 90.56 730 SER A C 1
ATOM 5861 O O . SER A 1 730 ? 17.017 -13.403 -21.040 1.00 90.56 730 SER A O 1
ATOM 5863 N N . PRO A 1 731 ? 19.036 -12.932 -20.154 1.00 91.75 731 PRO A N 1
ATOM 5864 C CA . PRO A 1 731 ? 19.502 -14.316 -20.131 1.00 91.75 731 PRO A CA 1
ATOM 5865 C C . PRO A 1 731 ? 18.667 -15.264 -19.256 1.00 91.75 731 PRO A C 1
ATOM 5867 O O . PRO A 1 731 ? 18.698 -16.471 -19.503 1.00 91.75 731 PRO A O 1
ATOM 5870 N N . SER A 1 732 ? 17.907 -14.739 -18.293 1.00 94.06 732 SER A N 1
ATOM 5871 C CA . SER A 1 732 ? 16.948 -15.495 -17.475 1.00 94.06 732 SER A CA 1
ATOM 5872 C C . SER A 1 732 ? 15.648 -15.884 -18.193 1.00 94.06 732 SER A C 1
ATOM 5874 O O . SER A 1 732 ? 14.815 -16.601 -17.633 1.00 94.06 732 SER A O 1
ATOM 5876 N N . SER A 1 733 ? 15.433 -15.389 -19.417 1.00 95.69 733 SER A N 1
ATOM 5877 C CA . SER A 1 733 ? 14.097 -15.266 -20.003 1.00 95.69 733 SER A CA 1
ATOM 5878 C C . SER A 1 733 ? 13.958 -15.870 -21.405 1.00 95.69 733 SER A C 1
ATOM 5880 O O . SER A 1 733 ? 14.845 -15.774 -22.257 1.00 95.69 733 SER A O 1
ATOM 5882 N N . VAL A 1 734 ? 12.789 -16.461 -21.672 1.00 96.69 734 VAL A N 1
ATOM 5883 C CA . VAL A 1 734 ? 12.433 -17.091 -22.949 1.00 96.69 734 VAL A CA 1
ATOM 5884 C C . VAL A 1 734 ? 10.986 -16.790 -23.348 1.00 96.69 734 VAL A C 1
ATOM 5886 O O . VAL A 1 734 ? 10.086 -16.691 -22.516 1.00 96.69 734 VAL A O 1
ATOM 5889 N N . TYR A 1 735 ? 10.755 -16.628 -24.648 1.00 97.75 735 TYR A N 1
ATOM 5890 C CA . TYR A 1 735 ? 9.438 -16.394 -25.237 1.00 97.75 735 TYR A CA 1
ATOM 5891 C C . TYR A 1 735 ? 9.041 -17.590 -26.099 1.00 97.75 735 TYR A C 1
ATOM 5893 O O . TYR A 1 735 ? 9.755 -17.903 -27.048 1.00 97.75 735 TYR A O 1
ATOM 5901 N N . VAL A 1 736 ? 7.925 -18.246 -25.797 1.00 98.44 736 VAL A N 1
ATOM 5902 C CA . VAL A 1 736 ? 7.449 -19.456 -26.488 1.00 98.44 736 VAL A CA 1
ATOM 5903 C C . VAL A 1 736 ? 6.186 -19.118 -27.274 1.00 98.44 736 VAL A C 1
ATOM 5905 O O . VAL A 1 736 ? 5.316 -18.420 -26.759 1.00 98.44 736 VAL A O 1
ATOM 5908 N N . MET A 1 737 ? 6.093 -19.573 -28.522 1.00 97.94 737 MET A N 1
ATOM 5909 C CA . MET A 1 737 ? 4.997 -19.241 -29.439 1.00 97.94 737 MET A CA 1
ATOM 5910 C C . MET A 1 737 ? 4.093 -20.451 -29.713 1.00 97.94 737 MET A C 1
ATOM 5912 O O . MET A 1 737 ? 4.547 -21.591 -29.626 1.00 97.94 737 MET A O 1
ATOM 5916 N N . ASN A 1 738 ? 2.834 -20.203 -30.095 1.00 96.44 738 ASN A N 1
ATOM 5917 C CA . ASN A 1 738 ? 1.879 -21.238 -30.545 1.00 96.44 738 ASN A CA 1
ATOM 5918 C C . ASN A 1 738 ? 1.587 -22.356 -29.506 1.00 96.44 738 ASN A C 1
ATOM 5920 O O . ASN A 1 738 ? 1.471 -23.543 -29.841 1.00 96.44 738 ASN A O 1
ATOM 5924 N N . VAL A 1 739 ? 1.457 -21.963 -28.236 1.00 98.06 739 VAL A N 1
ATOM 5925 C CA . VAL A 1 739 ? 1.050 -22.823 -27.113 1.00 98.06 739 VAL A CA 1
ATOM 5926 C C . VAL A 1 739 ? -0.480 -22.914 -27.054 1.00 98.06 739 VAL A C 1
ATOM 5928 O O . VAL A 1 739 ? -1.179 -21.960 -27.392 1.00 98.06 739 VAL A O 1
ATOM 5931 N N . GLN A 1 740 ? -1.008 -24.071 -26.660 1.00 97.44 740 GLN A N 1
ATOM 5932 C CA . GLN A 1 740 ? -2.437 -24.407 -26.668 1.00 97.44 740 GLN A CA 1
ATOM 5933 C C . GLN A 1 740 ? -2.884 -24.975 -25.304 1.00 97.44 740 GLN A C 1
ATOM 5935 O O . GLN A 1 740 ? -2.059 -25.225 -24.422 1.00 97.44 740 GLN A O 1
ATOM 5940 N N . ASP A 1 741 ? -4.193 -25.167 -25.097 1.00 97.81 741 ASP A N 1
ATOM 5941 C CA . ASP A 1 741 ? -4.685 -25.854 -23.893 1.00 97.81 741 ASP A CA 1
ATOM 5942 C C . ASP A 1 741 ? -4.150 -27.295 -23.808 1.00 97.81 741 ASP A C 1
ATOM 5944 O O . ASP A 1 741 ? -4.066 -28.011 -24.804 1.00 97.81 741 ASP A O 1
ATOM 5948 N N . GLY A 1 742 ? -3.785 -27.727 -22.600 1.00 97.44 742 GLY A N 1
ATOM 5949 C CA . GLY A 1 742 ? -3.299 -29.077 -22.321 1.00 97.44 742 GLY A CA 1
ATOM 5950 C C . GLY A 1 742 ? -1.819 -29.328 -22.624 1.00 97.44 742 GLY A C 1
ATOM 5951 O O . GLY A 1 742 ? -1.281 -30.296 -22.071 1.00 97.44 742 GLY A O 1
ATOM 5952 N N . ASP A 1 743 ? -1.167 -28.467 -23.414 1.00 98.44 743 ASP A N 1
ATOM 5953 C CA . ASP A 1 743 ? 0.268 -28.530 -23.722 1.00 98.44 743 ASP A CA 1
ATOM 5954 C C . ASP A 1 743 ? 1.126 -28.545 -22.450 1.00 98.44 743 ASP A C 1
ATOM 5956 O O . ASP A 1 743 ? 0.851 -27.829 -21.483 1.00 98.44 743 ASP A O 1
ATOM 5960 N N . ILE A 1 744 ? 2.216 -29.312 -22.472 1.00 98.38 744 ILE A N 1
ATOM 5961 C CA . ILE A 1 744 ? 3.302 -29.190 -21.495 1.00 98.38 744 ILE A CA 1
ATOM 5962 C C . ILE A 1 744 ? 4.440 -28.415 -22.149 1.00 98.38 744 ILE A C 1
ATOM 5964 O O . ILE A 1 744 ? 5.046 -28.899 -23.104 1.00 98.38 744 ILE A O 1
ATOM 5968 N N . VAL A 1 745 ? 4.753 -27.233 -21.623 1.00 98.56 745 VAL A N 1
ATOM 5969 C CA . VAL A 1 745 ? 5.948 -26.480 -22.015 1.00 98.56 745 VAL A CA 1
ATOM 5970 C C . VAL A 1 745 ? 7.119 -26.992 -21.185 1.00 98.56 745 VAL A C 1
ATOM 5972 O O . VAL A 1 745 ? 7.011 -27.084 -19.961 1.00 98.56 745 VAL A O 1
ATOM 5975 N N . VAL A 1 746 ? 8.233 -27.322 -21.839 1.00 98.38 746 VAL A N 1
ATOM 5976 C CA . VAL A 1 746 ? 9.459 -27.805 -21.192 1.00 98.38 746 VAL A CA 1
ATOM 5977 C C . VAL A 1 746 ? 10.639 -26.943 -21.635 1.00 98.38 746 VAL A C 1
ATOM 5979 O O . VAL A 1 746 ? 10.843 -26.725 -22.832 1.00 98.38 746 VAL A O 1
ATOM 5982 N N . VAL A 1 747 ? 11.421 -26.473 -20.665 1.00 98.00 747 VAL A N 1
ATOM 5983 C CA . VAL A 1 747 ? 12.667 -25.727 -20.867 1.00 98.00 747 VAL A CA 1
ATOM 5984 C C . VAL A 1 747 ? 13.801 -26.548 -20.264 1.00 98.00 747 VAL A C 1
ATOM 5986 O O . VAL A 1 747 ? 13.831 -26.794 -19.058 1.00 98.00 747 VAL A O 1
ATOM 5989 N N . GLY A 1 748 ? 14.729 -26.984 -21.112 1.00 96.50 748 GLY A N 1
ATOM 5990 C CA . GLY A 1 748 ? 15.818 -27.870 -20.724 1.00 96.50 748 GLY A CA 1
ATOM 5991 C C . GLY A 1 748 ? 15.433 -29.349 -20.607 1.00 96.50 748 GLY A C 1
ATOM 5992 O O . GLY A 1 748 ? 14.413 -29.807 -21.131 1.00 96.50 748 GLY A O 1
ATOM 5993 N N . ASP A 1 749 ? 16.286 -30.102 -19.916 1.00 94.75 749 ASP A N 1
ATOM 5994 C CA . ASP A 1 749 ? 16.200 -31.559 -19.800 1.00 94.75 749 ASP A CA 1
ATOM 5995 C C . ASP A 1 749 ? 15.491 -31.968 -18.505 1.00 94.75 749 ASP A C 1
ATOM 5997 O O . ASP A 1 749 ? 16.091 -32.175 -17.446 1.00 94.75 749 ASP A O 1
ATOM 6001 N N . VAL A 1 750 ? 14.165 -32.054 -18.596 1.00 95.44 750 VAL A N 1
ATOM 6002 C CA . VAL A 1 750 ? 13.290 -32.473 -17.495 1.00 95.44 750 VAL A CA 1
ATOM 6003 C C . VAL A 1 750 ? 12.982 -33.960 -17.592 1.00 95.44 750 VAL A C 1
ATOM 6005 O O . VAL A 1 750 ? 12.389 -34.415 -18.573 1.00 95.44 750 VAL A O 1
ATOM 6008 N N . ASP A 1 751 ? 13.310 -34.714 -16.541 1.00 92.44 751 ASP A N 1
ATOM 6009 C CA . ASP A 1 751 ? 12.725 -36.039 -16.342 1.00 92.44 751 ASP A CA 1
ATOM 6010 C C . ASP A 1 751 ? 11.259 -35.878 -15.923 1.00 92.44 751 ASP A C 1
ATOM 6012 O O . ASP A 1 751 ? 10.954 -35.447 -14.808 1.00 92.44 751 ASP A O 1
ATOM 6016 N N . MET A 1 752 ? 10.346 -36.260 -16.816 1.00 91.75 752 MET A N 1
ATOM 6017 C CA . MET A 1 752 ? 8.899 -36.200 -16.600 1.00 91.75 752 MET A CA 1
ATOM 6018 C C . MET A 1 752 ? 8.398 -37.124 -15.473 1.00 91.75 752 MET A C 1
ATOM 6020 O O . MET A 1 752 ? 7.242 -36.997 -15.067 1.00 91.75 752 MET A O 1
ATOM 6024 N N . LYS A 1 753 ? 9.246 -38.023 -14.947 1.00 91.31 753 LYS A N 1
ATOM 6025 C CA . LYS A 1 753 ? 8.983 -38.824 -13.738 1.00 91.31 753 LYS A CA 1
ATOM 6026 C C . LYS A 1 753 ? 9.302 -38.081 -12.435 1.00 91.31 753 LYS A C 1
ATOM 6028 O O . LYS A 1 753 ? 8.849 -38.524 -11.380 1.00 91.31 753 LYS A O 1
ATOM 6033 N N . SER A 1 754 ? 10.050 -36.974 -12.488 1.00 91.69 754 SER A N 1
ATOM 6034 C CA . SER A 1 754 ? 10.333 -36.127 -11.316 1.00 91.69 754 SER A CA 1
ATOM 6035 C C . SER A 1 754 ? 9.024 -35.686 -10.653 1.00 91.69 754 SER A C 1
ATOM 6037 O O . SER A 1 754 ? 8.075 -35.410 -11.387 1.00 91.69 754 SER A O 1
ATOM 6039 N N . PRO A 1 755 ? 8.924 -35.582 -9.314 1.00 94.12 755 PRO A N 1
ATOM 6040 C CA . PRO A 1 755 ? 7.676 -35.226 -8.631 1.00 94.12 755 PRO A CA 1
ATOM 6041 C C . PRO A 1 755 ? 7.012 -33.941 -9.155 1.00 94.12 755 PRO A C 1
ATOM 6043 O O . PRO A 1 755 ? 7.693 -33.014 -9.593 1.00 94.12 755 PRO A O 1
ATOM 6046 N N . VAL A 1 756 ? 5.674 -33.874 -9.094 1.00 96.38 756 VAL A N 1
ATOM 6047 C CA . VAL A 1 756 ? 4.963 -32.596 -9.281 1.00 96.38 756 VAL A CA 1
ATOM 6048 C C . VAL A 1 756 ? 5.199 -31.750 -8.035 1.00 96.38 756 VAL A C 1
ATOM 6050 O O . VAL A 1 756 ? 4.926 -32.201 -6.923 1.00 96.38 756 VAL A O 1
ATOM 6053 N N . ILE A 1 757 ? 5.659 -30.520 -8.222 1.00 95.00 757 ILE A N 1
ATOM 6054 C CA . ILE A 1 757 ? 5.665 -29.498 -7.180 1.00 95.00 757 ILE A CA 1
ATOM 6055 C C . ILE A 1 757 ? 4.246 -28.931 -7.085 1.00 95.00 757 ILE A C 1
ATOM 6057 O O . ILE A 1 757 ? 3.709 -28.404 -8.062 1.00 95.00 757 ILE A O 1
ATOM 6061 N N . SER A 1 758 ? 3.630 -29.056 -5.909 1.00 88.19 758 SER A N 1
ATOM 6062 C CA . SER A 1 758 ? 2.311 -28.478 -5.646 1.00 88.19 758 SER A CA 1
ATOM 6063 C C . SER A 1 758 ? 2.402 -26.953 -5.646 1.00 88.19 758 SER A C 1
ATOM 6065 O O . SER A 1 758 ? 3.143 -26.372 -4.855 1.00 88.19 758 SER A O 1
ATOM 6067 N N . LEU A 1 759 ? 1.641 -26.300 -6.524 1.00 87.62 759 LEU A N 1
ATOM 6068 C CA . LEU A 1 759 ? 1.519 -24.845 -6.546 1.00 87.62 759 LEU A CA 1
ATOM 6069 C C . LEU A 1 759 ? 0.444 -24.427 -5.534 1.00 87.62 759 LEU A C 1
ATOM 6071 O O . LEU A 1 759 ? -0.708 -24.205 -5.897 1.00 87.62 759 LEU A O 1
ATOM 6075 N N . GLU A 1 760 ? 0.801 -24.366 -4.248 1.00 77.81 760 GLU A N 1
ATOM 6076 C CA . GLU A 1 760 ? -0.124 -23.891 -3.213 1.00 77.81 760 GLU A CA 1
ATOM 6077 C C . GLU A 1 760 ? -0.395 -22.391 -3.377 1.00 77.81 760 GLU A C 1
ATOM 6079 O O . GLU A 1 760 ? 0.495 -21.550 -3.245 1.00 77.81 760 GLU A O 1
ATOM 6084 N N . HIS A 1 761 ? -1.653 -22.064 -3.662 1.00 73.00 761 HIS A N 1
ATOM 6085 C CA . HIS A 1 761 ? -2.119 -20.714 -3.970 1.00 73.00 761 HIS A CA 1
ATOM 6086 C C . HIS A 1 761 ? -2.652 -19.929 -2.753 1.00 73.00 761 HIS A C 1
ATOM 6088 O O . HIS A 1 761 ? -3.051 -18.776 -2.898 1.00 73.00 761 HIS A O 1
ATOM 6094 N N . GLY A 1 762 ? -2.664 -20.538 -1.563 1.00 80.94 762 GLY A N 1
ATOM 6095 C CA . GLY A 1 762 ? -3.257 -19.958 -0.356 1.00 80.94 762 GLY A CA 1
ATOM 6096 C C . GLY A 1 762 ? -4.782 -20.089 -0.323 1.00 80.94 762 GLY A C 1
ATOM 6097 O O . GLY A 1 762 ? -5.332 -21.124 -0.702 1.00 80.94 762 GLY A O 1
ATOM 6098 N N . PHE A 1 763 ? -5.461 -19.051 0.163 1.00 89.31 763 PHE A N 1
ATOM 6099 C CA . PHE A 1 763 ? -6.914 -19.023 0.337 1.00 89.31 763 PHE A CA 1
ATOM 6100 C C . PHE A 1 763 ? -7.618 -18.577 -0.955 1.00 89.31 763 PHE A C 1
ATOM 6102 O O . PHE A 1 763 ? -8.096 -17.452 -1.059 1.00 89.31 763 PHE A O 1
ATOM 6109 N N . GLU A 1 764 ? -7.658 -19.447 -1.969 1.00 91.69 764 GLU A N 1
ATOM 6110 C CA . GLU A 1 764 ? -8.379 -19.144 -3.216 1.00 91.69 764 GLU A CA 1
ATOM 6111 C C . GLU A 1 764 ? -9.887 -18.953 -2.989 1.00 91.69 764 GLU A C 1
ATOM 6113 O O . GLU A 1 764 ? -10.469 -19.507 -2.046 1.00 91.69 764 GLU A O 1
ATOM 6118 N N . TYR A 1 765 ? -10.544 -18.202 -3.878 1.00 93.25 765 TYR A N 1
ATOM 6119 C CA . TYR A 1 765 ? -11.994 -18.055 -3.826 1.00 93.25 765 TYR A CA 1
ATOM 6120 C C . TYR A 1 765 ? -12.709 -19.407 -3.914 1.00 93.25 765 TYR A C 1
ATOM 6122 O O . TYR A 1 765 ? -12.538 -20.206 -4.834 1.00 93.25 765 TYR A O 1
ATOM 6130 N N . LYS A 1 766 ? -13.589 -19.634 -2.941 1.00 92.31 766 LYS A N 1
ATOM 6131 C CA . LYS A 1 766 ? -14.413 -20.835 -2.806 1.00 92.31 766 LYS A CA 1
ATOM 6132 C C . LYS A 1 766 ? -15.869 -20.445 -2.589 1.00 92.31 766 LYS A C 1
ATOM 6134 O O . LYS A 1 766 ? -16.170 -19.335 -2.148 1.00 92.31 766 LYS A O 1
ATOM 6139 N N . LYS A 1 767 ? -16.779 -21.394 -2.816 1.00 92.81 767 LYS A N 1
ATOM 6140 C CA . LYS A 1 767 ? -18.156 -21.252 -2.336 1.00 92.81 767 LYS A CA 1
ATOM 6141 C C . LYS A 1 767 ? -18.144 -21.215 -0.795 1.00 92.81 767 LYS A C 1
ATOM 6143 O O . LYS A 1 767 ? -17.580 -22.135 -0.199 1.00 92.81 767 LYS A O 1
ATOM 6148 N N . PRO A 1 768 ? -18.746 -20.201 -0.153 1.00 93.06 768 PRO A N 1
ATOM 6149 C CA . PRO A 1 768 ? -18.743 -20.077 1.296 1.00 93.06 768 PRO A CA 1
ATOM 6150 C C . PRO A 1 768 ? -19.722 -21.070 1.929 1.00 93.06 768 PRO A C 1
ATOM 6152 O O . PRO A 1 768 ? -20.734 -21.464 1.338 1.00 93.06 768 PRO A O 1
ATOM 6155 N N . THR A 1 769 ? -19.421 -21.468 3.157 1.00 92.88 769 THR A N 1
ATOM 6156 C CA . THR A 1 769 ? -20.341 -22.182 4.044 1.00 92.88 769 THR A CA 1
ATOM 6157 C C . THR A 1 769 ? -21.349 -21.212 4.665 1.00 92.88 769 THR A C 1
ATOM 6159 O O . THR A 1 769 ? -21.085 -20.018 4.780 1.00 92.88 769 THR A O 1
ATOM 6162 N N . GLN A 1 770 ? -22.485 -21.720 5.157 1.00 90.31 770 GLN A N 1
ATOM 6163 C CA . GLN A 1 770 ? -23.471 -20.880 5.857 1.00 90.31 770 GLN A CA 1
ATOM 6164 C C . GLN A 1 770 ? -22.877 -20.167 7.087 1.00 90.31 770 GLN A C 1
ATOM 6166 O O . GLN A 1 770 ? -23.291 -19.060 7.419 1.00 90.31 770 GLN A O 1
ATOM 6171 N N . LYS A 1 771 ? -21.877 -20.777 7.743 1.00 90.75 771 LYS A N 1
ATOM 6172 C CA . LYS A 1 771 ? -21.165 -20.170 8.875 1.00 90.75 771 LYS A CA 1
ATOM 6173 C C . LYS A 1 771 ? -20.334 -18.958 8.441 1.00 90.75 771 LYS A C 1
ATOM 6175 O O . LYS A 1 771 ? -20.362 -17.950 9.125 1.00 90.75 771 LYS A O 1
ATOM 6180 N N . GLU A 1 772 ? -19.645 -19.034 7.303 1.00 90.81 772 GLU A N 1
ATOM 6181 C CA . GLU A 1 772 ? -18.877 -17.910 6.731 1.00 90.81 772 GLU A CA 1
ATOM 6182 C C . GLU A 1 772 ? -19.782 -16.781 6.194 1.00 90.81 772 GLU A C 1
ATOM 6184 O O . GLU A 1 772 ? -19.302 -15.690 5.903 1.00 90.81 772 GLU A O 1
ATOM 6189 N N . LEU A 1 773 ? -21.090 -17.033 6.076 1.00 94.06 773 LEU A N 1
ATOM 6190 C CA . LEU A 1 773 ? -22.110 -16.057 5.687 1.00 94.06 773 LEU A CA 1
ATOM 6191 C C . LEU A 1 773 ? -22.889 -15.458 6.874 1.00 94.06 773 LEU A C 1
ATOM 6193 O O . LEU A 1 773 ? -23.748 -14.609 6.650 1.00 94.06 773 LEU A O 1
ATOM 6197 N N . THR A 1 774 ? -22.632 -15.887 8.115 1.00 93.19 774 THR A N 1
ATOM 6198 C CA . THR A 1 774 ? -23.415 -15.483 9.298 1.00 93.19 774 THR A CA 1
ATOM 6199 C C . THR A 1 774 ? -22.507 -14.899 10.378 1.00 93.19 774 THR A C 1
ATOM 6201 O O . THR A 1 774 ? -21.668 -15.609 10.927 1.00 93.19 774 THR A O 1
ATOM 6204 N N . GLU A 1 775 ? -22.689 -13.623 10.720 1.00 89.31 775 GLU A N 1
ATOM 6205 C CA . GLU A 1 775 ? -21.770 -12.888 11.596 1.00 89.31 775 GLU A CA 1
ATOM 6206 C C . GLU A 1 775 ? -22.455 -11.691 12.267 1.00 89.31 775 GLU A C 1
ATOM 6208 O O . GLU A 1 775 ? -23.198 -10.969 11.615 1.00 89.31 775 GLU A O 1
ATOM 6213 N N . GLY A 1 776 ? -22.225 -11.457 13.564 1.00 87.38 776 GLY A N 1
ATOM 6214 C CA . GLY A 1 776 ? -22.630 -10.207 14.235 1.00 87.38 776 GLY A CA 1
ATOM 6215 C C . GLY A 1 776 ? -24.135 -9.886 14.257 1.00 87.38 776 GLY A C 1
ATOM 6216 O O . GLY A 1 776 ? -24.504 -8.755 14.547 1.00 87.38 776 GLY A O 1
ATOM 6217 N N . GLY A 1 777 ? -25.010 -10.848 13.942 1.00 93.25 777 GLY A N 1
ATOM 6218 C CA . GLY A 1 777 ? -26.447 -10.616 13.729 1.00 93.25 777 GLY A CA 1
ATOM 6219 C C . GLY A 1 777 ? -26.839 -10.401 12.261 1.00 93.25 777 GLY A C 1
ATOM 6220 O O . GLY A 1 777 ? -28.030 -10.346 11.957 1.00 93.25 777 GLY A O 1
ATOM 6221 N N . PHE A 1 778 ? -25.873 -10.344 11.345 1.00 96.94 778 PHE A N 1
ATOM 6222 C CA . PHE A 1 778 ? -26.082 -10.393 9.903 1.00 96.94 778 PHE A CA 1
ATOM 6223 C C . PHE A 1 778 ? -26.093 -11.827 9.358 1.00 96.94 778 PHE A C 1
ATOM 6225 O O . PHE A 1 778 ? -25.399 -12.718 9.848 1.00 96.94 778 PHE A O 1
ATOM 6232 N N . GLU A 1 779 ? -26.836 -12.019 8.270 1.00 97.25 779 GLU A N 1
ATOM 6233 C CA . GLU A 1 779 ? -26.774 -13.197 7.406 1.00 97.25 779 GLU A CA 1
ATOM 6234 C C . GLU A 1 779 ? -26.742 -12.736 5.942 1.00 97.25 779 GLU A C 1
ATOM 6236 O O . GLU A 1 779 ? -27.716 -12.166 5.434 1.00 97.25 779 GLU A O 1
ATOM 6241 N N . MET A 1 780 ? -25.600 -12.956 5.289 1.00 97.19 780 MET A N 1
ATOM 6242 C CA . MET A 1 780 ? -25.343 -12.691 3.873 1.00 97.19 780 MET A CA 1
ATOM 6243 C C . MET A 1 780 ? -25.924 -13.820 3.014 1.00 97.19 780 MET A C 1
ATOM 6245 O O . MET A 1 780 ? -25.713 -15.000 3.288 1.00 97.19 780 MET A O 1
ATOM 6249 N N . LEU A 1 781 ? -26.628 -13.484 1.936 1.00 95.12 781 LEU A N 1
ATOM 6250 C CA . LEU A 1 781 ? -27.181 -14.475 1.017 1.00 95.12 781 LEU A CA 1
ATOM 6251 C C . LEU A 1 781 ? -26.192 -14.770 -0.118 1.00 95.12 781 LEU A C 1
ATOM 6253 O O . LEU A 1 781 ? -25.809 -13.871 -0.865 1.00 95.12 781 LEU A O 1
ATOM 6257 N N . TYR A 1 782 ? -25.844 -16.045 -0.316 1.00 95.31 782 TYR A N 1
ATOM 6258 C CA . TYR A 1 782 ? -25.161 -16.484 -1.537 1.00 95.31 782 TYR A CA 1
ATOM 6259 C C . TYR A 1 782 ? -26.137 -16.403 -2.721 1.00 95.31 782 TYR A C 1
ATOM 6261 O O . TYR A 1 782 ? -26.936 -17.316 -2.946 1.00 95.31 782 TYR A O 1
ATOM 6269 N N . LEU A 1 783 ? -26.116 -15.273 -3.432 1.00 94.06 783 LEU A N 1
ATOM 6270 C CA . LEU A 1 783 ? -27.100 -14.955 -4.465 1.00 94.06 783 LEU A CA 1
ATOM 6271 C C . LEU A 1 783 ? -27.103 -15.975 -5.623 1.00 94.06 783 LEU A C 1
ATOM 6273 O O . LEU A 1 783 ? -26.037 -16.395 -6.084 1.00 94.06 783 LEU A O 1
ATOM 6277 N N . PRO A 1 784 ? -28.286 -16.336 -6.161 1.00 93.56 784 PRO A N 1
ATOM 6278 C CA . PRO A 1 784 ? -28.415 -17.145 -7.371 1.00 93.56 784 PRO A CA 1
ATOM 6279 C C . PRO A 1 784 ? -28.165 -16.275 -8.617 1.00 93.56 784 PRO A C 1
ATOM 6281 O O . PRO A 1 784 ? -29.071 -15.974 -9.393 1.00 93.56 784 PRO A O 1
ATOM 6284 N N . VAL A 1 785 ? -26.918 -15.830 -8.768 1.00 95.81 785 VAL A N 1
ATOM 6285 C CA . VAL A 1 785 ? -26.446 -14.957 -9.852 1.00 95.81 785 VAL A CA 1
ATOM 6286 C C . VAL A 1 785 ? -26.727 -15.550 -11.237 1.00 95.81 785 VAL A C 1
ATOM 6288 O O . VAL A 1 785 ? -26.513 -16.738 -11.478 1.00 95.81 785 VAL A O 1
ATOM 6291 N N . ASN A 1 786 ? -27.211 -14.710 -12.153 1.00 95.69 786 ASN A N 1
ATOM 6292 C CA . ASN A 1 786 ? -27.663 -15.106 -13.494 1.00 95.69 786 ASN A CA 1
ATOM 6293 C C . ASN A 1 786 ? -27.008 -14.295 -14.628 1.00 95.69 786 ASN A C 1
ATOM 6295 O O . ASN A 1 786 ? -27.095 -14.690 -15.788 1.00 95.69 786 ASN A O 1
ATOM 6299 N N . THR A 1 787 ? -26.330 -13.192 -14.297 1.00 96.56 787 THR A N 1
ATOM 6300 C CA . THR A 1 787 ? -25.753 -12.244 -15.253 1.00 96.56 787 THR A CA 1
ATOM 6301 C C . THR A 1 787 ? -24.257 -12.070 -15.011 1.00 96.56 787 THR A C 1
ATOM 6303 O O . THR A 1 787 ? -23.812 -11.801 -13.892 1.00 96.56 787 THR A O 1
ATOM 6306 N N . ALA A 1 788 ? -23.470 -12.237 -16.075 1.00 95.38 788 ALA A N 1
ATOM 6307 C CA . ALA A 1 788 ? -22.060 -11.862 -16.113 1.00 95.38 788 ALA A CA 1
ATOM 6308 C C . ALA A 1 788 ? -21.922 -10.390 -16.527 1.00 95.38 788 ALA A C 1
ATOM 6310 O O . ALA A 1 788 ? -22.755 -9.874 -17.273 1.00 95.38 788 ALA A O 1
ATOM 6311 N N . VAL A 1 789 ? -20.863 -9.730 -16.065 1.00 95.44 789 VAL A N 1
ATOM 6312 C CA . VAL A 1 789 ? -20.557 -8.329 -16.393 1.00 95.44 789 VAL A CA 1
ATOM 6313 C C . VAL A 1 789 ? -19.235 -8.228 -17.153 1.00 95.44 789 VAL A C 1
ATOM 6315 O O . VAL A 1 789 ? -18.399 -9.128 -17.071 1.00 95.44 789 VAL A O 1
ATOM 6318 N N . SER A 1 790 ? -19.039 -7.133 -17.893 1.00 94.62 790 SER A N 1
ATOM 6319 C CA . SER A 1 790 ? -17.737 -6.811 -18.493 1.00 94.62 790 SER A CA 1
ATOM 6320 C C . SER A 1 790 ? -16.708 -6.587 -17.382 1.00 94.62 790 SER A C 1
ATOM 6322 O O . SER A 1 790 ? -16.980 -5.842 -16.442 1.00 94.62 790 SER A O 1
ATOM 6324 N N . LEU A 1 791 ? -15.538 -7.217 -17.502 1.00 93.88 791 LEU A N 1
ATOM 6325 C CA . LEU A 1 791 ? -14.363 -7.011 -16.642 1.00 93.88 791 LEU A CA 1
ATOM 6326 C C . LEU A 1 791 ? -13.161 -6.506 -17.466 1.00 93.88 791 LEU A C 1
ATOM 6328 O O . LEU A 1 791 ? -12.014 -6.700 -17.075 1.00 93.88 791 LEU A O 1
ATOM 6332 N N . ASP A 1 792 ? -13.415 -5.922 -18.643 1.00 94.62 792 ASP A N 1
ATOM 6333 C CA . ASP A 1 792 ? -12.370 -5.432 -19.544 1.00 94.62 792 ASP A CA 1
ATOM 6334 C C . ASP A 1 792 ? -11.820 -4.080 -19.061 1.00 94.62 792 ASP A C 1
ATOM 6336 O O . ASP A 1 792 ? -12.564 -3.109 -18.900 1.00 94.62 792 ASP A O 1
ATOM 6340 N N . TRP A 1 793 ? -10.507 -4.014 -18.840 1.00 95.38 793 TRP A N 1
ATOM 6341 C CA . TRP A 1 793 ? -9.797 -2.805 -18.416 1.00 95.38 793 TRP A CA 1
ATOM 6342 C C . TRP A 1 793 ? -9.760 -1.705 -19.492 1.00 95.38 793 TRP A C 1
ATOM 6344 O O . TRP A 1 793 ? -9.522 -0.541 -19.167 1.00 95.38 793 TRP A O 1
ATOM 6354 N N . GLU A 1 794 ? -10.020 -2.041 -20.759 1.00 92.38 794 GLU A N 1
ATOM 6355 C CA . GLU A 1 794 ? -10.107 -1.067 -21.858 1.00 92.38 794 GLU A CA 1
ATOM 6356 C C . GLU A 1 794 ? -11.513 -0.466 -22.044 1.00 92.38 794 GLU A C 1
ATOM 6358 O O . GLU A 1 794 ? -11.687 0.437 -22.864 1.00 92.38 794 GLU A O 1
ATOM 6363 N N . ASP A 1 795 ? -12.511 -0.936 -21.288 1.00 93.94 795 ASP A N 1
ATOM 6364 C CA . ASP A 1 795 ? -13.905 -0.480 -21.324 1.00 93.94 795 ASP A CA 1
ATOM 6365 C C . ASP A 1 795 ? -14.235 0.355 -20.067 1.00 93.94 795 ASP A C 1
ATOM 6367 O O . ASP A 1 795 ? -14.474 -0.211 -19.001 1.00 93.94 795 ASP A O 1
ATOM 6371 N N . PRO A 1 796 ? -14.326 1.699 -20.154 1.00 91.38 796 PRO A N 1
ATOM 6372 C CA . PRO A 1 796 ? -14.638 2.570 -19.008 1.00 91.38 796 PRO A CA 1
ATOM 6373 C C . PRO A 1 796 ? -16.050 2.390 -18.417 1.00 91.38 796 PRO A C 1
ATOM 6375 O O . PRO A 1 796 ? -16.391 3.018 -17.404 1.00 91.38 796 PRO A O 1
ATOM 6378 N N . SER A 1 797 ? -16.895 1.574 -19.057 1.00 92.81 797 SER A N 1
ATOM 6379 C CA . SER A 1 797 ? -18.219 1.173 -18.572 1.00 92.81 797 SER A CA 1
ATOM 6380 C C . SER A 1 797 ? -18.239 -0.229 -17.946 1.00 92.81 797 SER A C 1
ATOM 6382 O O . SER A 1 797 ? -19.301 -0.684 -17.505 1.00 92.81 797 SER A O 1
ATOM 6384 N N . SER A 1 798 ? -17.087 -0.900 -17.868 1.00 95.38 798 SER A N 1
ATOM 6385 C CA . SER A 1 798 ? -16.945 -2.216 -17.252 1.00 95.38 798 SER A CA 1
ATOM 6386 C C . SER A 1 798 ? -16.896 -2.156 -15.720 1.00 95.38 798 SER A C 1
ATOM 6388 O O . SER A 1 798 ? -16.876 -1.091 -15.099 1.00 95.38 798 SER A O 1
ATOM 6390 N N . PHE A 1 799 ? -16.881 -3.341 -15.117 1.00 96.25 799 PHE A N 1
ATOM 6391 C CA . PHE A 1 799 ? -16.685 -3.588 -13.691 1.00 96.25 799 PHE A CA 1
ATOM 6392 C C . PHE A 1 799 ? -15.268 -4.134 -13.423 1.00 96.25 799 PHE A C 1
ATOM 6394 O O . PHE A 1 799 ? -15.057 -4.884 -12.468 1.00 96.25 799 PHE A O 1
ATOM 6401 N N . ALA A 1 800 ? -14.293 -3.808 -14.281 1.00 95.19 800 ALA A N 1
ATOM 6402 C CA . ALA A 1 800 ? -12.895 -4.170 -14.066 1.00 95.19 800 ALA A CA 1
ATOM 6403 C C . ALA A 1 800 ? -12.407 -3.673 -12.692 1.00 95.19 800 ALA A C 1
ATOM 6405 O O . ALA A 1 800 ? -12.736 -2.569 -12.261 1.00 95.19 800 ALA A O 1
ATOM 6406 N N . GLY A 1 801 ? -11.679 -4.529 -11.975 1.00 92.81 801 GLY A N 1
ATOM 6407 C CA . GLY A 1 801 ? -11.281 -4.287 -10.588 1.00 92.81 801 GLY A CA 1
ATOM 6408 C C . GLY A 1 801 ? -12.320 -4.668 -9.525 1.00 92.81 801 GLY A C 1
ATOM 6409 O O . GLY A 1 801 ? -12.004 -4.558 -8.344 1.00 92.81 801 GLY A O 1
ATOM 6410 N N . ILE A 1 802 ? -13.528 -5.143 -9.874 1.00 94.06 802 ILE A N 1
ATOM 6411 C CA . ILE A 1 802 ? -14.466 -5.651 -8.853 1.00 94.06 802 ILE A CA 1
ATOM 6412 C C . ILE A 1 802 ? -13.788 -6.727 -7.996 1.00 94.06 802 ILE A C 1
ATOM 6414 O O . ILE A 1 802 ? -13.197 -7.662 -8.533 1.00 94.06 802 ILE A O 1
ATOM 6418 N N . LEU A 1 803 ? -13.885 -6.591 -6.673 1.00 93.69 803 LEU A N 1
ATOM 6419 C CA . LEU A 1 803 ? -13.305 -7.527 -5.715 1.00 93.69 803 LEU A CA 1
ATOM 6420 C C . LEU A 1 803 ? -14.374 -8.545 -5.283 1.00 93.69 803 LEU A C 1
ATOM 6422 O O . LEU A 1 803 ? -15.377 -8.152 -4.682 1.00 93.69 803 LEU A O 1
ATOM 6426 N N . PRO A 1 804 ? -14.213 -9.850 -5.556 1.00 94.00 804 PRO A N 1
ATOM 6427 C CA . PRO A 1 804 ? -15.125 -10.866 -5.043 1.00 94.00 804 PRO A CA 1
ATOM 6428 C C . PRO A 1 804 ? -14.912 -11.201 -3.563 1.00 94.00 804 PRO A C 1
ATOM 6430 O O . PRO A 1 804 ? -13.895 -10.855 -2.961 1.00 94.00 804 PRO A O 1
ATOM 6433 N N . GLY A 1 805 ? -15.850 -11.955 -2.986 1.00 94.81 805 GLY A N 1
ATOM 6434 C CA . GLY A 1 805 ? -15.774 -12.436 -1.606 1.00 94.81 805 GLY A CA 1
ATOM 6435 C C . GLY A 1 805 ? -16.517 -11.548 -0.607 1.00 94.81 805 GLY A C 1
ATOM 6436 O O . GLY A 1 805 ? -17.461 -10.849 -0.976 1.00 94.81 805 GLY A O 1
ATOM 6437 N N . ARG A 1 806 ? -16.125 -11.642 0.672 1.00 93.50 806 ARG A N 1
ATOM 6438 C CA . ARG A 1 806 ? -16.698 -10.872 1.788 1.00 93.50 806 ARG A CA 1
ATOM 6439 C C . ARG A 1 806 ? -15.985 -9.528 1.916 1.00 93.50 806 ARG A C 1
ATOM 6441 O O . ARG A 1 806 ? -14.764 -9.511 2.026 1.00 93.50 806 ARG A O 1
ATOM 6448 N N . HIS A 1 807 ? -16.773 -8.465 2.002 1.00 94.50 807 HIS A N 1
ATOM 6449 C CA . HIS A 1 807 ? -16.353 -7.080 2.219 1.00 94.50 807 HIS A CA 1
ATOM 6450 C C . HIS A 1 807 ? -17.248 -6.428 3.272 1.00 94.50 807 HIS A C 1
ATOM 6452 O O . HIS A 1 807 ? -18.316 -6.958 3.586 1.00 94.50 807 HIS A O 1
ATOM 6458 N N . TYR A 1 808 ? -16.840 -5.269 3.782 1.00 94.25 808 TYR A N 1
ATOM 6459 C CA . TYR A 1 808 ? -17.649 -4.437 4.670 1.00 94.25 808 TYR A CA 1
ATOM 6460 C C . TYR A 1 808 ? -17.858 -3.073 4.019 1.00 94.25 808 TYR A C 1
ATOM 6462 O O . TYR A 1 808 ? -17.038 -2.608 3.231 1.00 94.25 808 TYR A O 1
ATOM 6470 N N . ALA A 1 809 ? -18.991 -2.447 4.314 1.00 96.06 809 ALA A N 1
ATOM 6471 C CA . ALA A 1 809 ? -19.140 -1.007 4.179 1.00 96.06 809 ALA A CA 1
ATOM 6472 C C . ALA A 1 809 ? -20.081 -0.521 5.280 1.00 96.06 809 ALA A C 1
ATOM 6474 O O . ALA A 1 809 ? -21.161 -1.086 5.466 1.00 96.06 809 ALA A O 1
ATOM 6475 N N . PHE A 1 810 ? -19.693 0.518 6.018 1.00 96.06 810 PHE A N 1
ATOM 6476 C CA . PHE A 1 810 ? -20.535 1.139 7.054 1.00 96.06 810 PHE A CA 1
ATOM 6477 C C . PHE A 1 810 ? -21.021 0.160 8.145 1.00 96.06 810 PHE A C 1
ATOM 6479 O O . PHE A 1 810 ? -22.141 0.283 8.646 1.00 96.06 810 PHE A O 1
ATOM 6486 N N . LYS A 1 811 ? -20.173 -0.813 8.510 1.00 95.00 811 LYS A N 1
ATOM 6487 C CA . LYS A 1 811 ? -20.444 -1.958 9.404 1.00 95.00 811 LYS A CA 1
ATOM 6488 C C . LYS A 1 811 ? -21.449 -2.986 8.881 1.00 95.00 811 LYS A C 1
ATOM 6490 O O . LYS A 1 811 ? -21.970 -3.794 9.647 1.00 95.00 811 LYS A O 1
ATOM 6495 N N . VAL A 1 812 ? -21.754 -2.963 7.586 1.00 96.94 812 VAL A N 1
ATOM 6496 C CA . VAL A 1 812 ? -22.599 -3.964 6.930 1.00 96.94 812 VAL A CA 1
ATOM 6497 C C . VAL A 1 812 ? -21.704 -4.912 6.128 1.00 96.94 812 VAL A C 1
ATOM 6499 O O . VAL A 1 812 ? -21.134 -4.483 5.121 1.00 96.94 812 VAL A O 1
ATOM 6502 N N . PRO A 1 813 ? -21.585 -6.194 6.517 1.00 96.12 813 PRO A N 1
ATOM 6503 C CA . PRO A 1 813 ? -20.898 -7.183 5.704 1.00 96.12 813 PRO A CA 1
ATOM 6504 C C . PRO A 1 813 ? -21.732 -7.515 4.462 1.00 96.12 813 PRO A C 1
ATOM 6506 O O . PRO A 1 813 ? -22.960 -7.659 4.521 1.00 96.12 813 PRO A O 1
ATOM 6509 N N . TYR A 1 814 ? -21.072 -7.669 3.321 1.00 96.88 814 TYR A N 1
ATOM 6510 C CA . TYR A 1 814 ? -21.692 -8.093 2.070 1.00 96.88 814 TYR A CA 1
ATOM 6511 C C . TYR A 1 814 ? -20.792 -9.075 1.317 1.00 96.88 814 TYR A C 1
ATOM 6513 O O . TYR A 1 814 ? -19.570 -9.058 1.454 1.00 96.88 814 TYR A O 1
ATOM 6521 N N . TYR A 1 815 ? -21.407 -9.961 0.529 1.00 97.12 815 TYR A N 1
ATOM 6522 C CA . TYR A 1 815 ? -20.701 -11.010 -0.206 1.00 97.12 815 TYR A CA 1
ATOM 6523 C C . TYR A 1 815 ? -20.981 -10.915 -1.709 1.00 97.12 815 TYR A C 1
ATOM 6525 O O . TYR A 1 815 ? -22.126 -11.075 -2.132 1.00 97.12 815 TYR A O 1
ATOM 6533 N N . ILE A 1 816 ? -19.934 -10.697 -2.509 1.00 97.31 816 ILE A N 1
ATOM 6534 C CA . ILE A 1 816 ? -19.990 -10.714 -3.978 1.00 97.31 816 ILE A CA 1
ATOM 6535 C C . ILE A 1 816 ? -19.555 -12.097 -4.470 1.00 97.31 816 ILE A C 1
ATOM 6537 O O . ILE A 1 816 ? -18.474 -12.581 -4.124 1.00 97.31 816 ILE A O 1
ATOM 6541 N N . VAL A 1 817 ? -20.387 -12.741 -5.294 1.00 97.12 817 VAL A N 1
ATOM 6542 C CA . VAL A 1 817 ? -20.117 -14.095 -5.802 1.00 97.12 817 VAL A CA 1
ATOM 6543 C C . VAL A 1 817 ? -18.911 -14.088 -6.759 1.00 97.12 817 VAL A C 1
ATOM 6545 O O . VAL A 1 817 ? -18.957 -13.382 -7.766 1.00 97.12 817 VAL A O 1
ATOM 6548 N N . PRO A 1 818 ? -17.851 -14.887 -6.517 1.00 95.06 818 PRO A N 1
ATOM 6549 C CA . PRO A 1 818 ? -16.687 -14.918 -7.400 1.00 95.06 818 PRO A CA 1
ATOM 6550 C C . PRO A 1 818 ? -16.985 -15.535 -8.776 1.00 95.06 818 PRO A C 1
ATOM 6552 O O . PRO A 1 818 ? -17.577 -16.619 -8.838 1.00 95.06 818 PRO A O 1
ATOM 6555 N N . PRO A 1 819 ? -16.514 -14.923 -9.884 1.00 92.62 819 PRO A N 1
ATOM 6556 C CA . PRO A 1 819 ? -16.796 -15.398 -11.243 1.00 92.62 819 PRO A CA 1
ATOM 6557 C C . PRO A 1 819 ? -16.193 -16.783 -11.519 1.00 92.62 819 PRO A C 1
ATOM 6559 O O . PRO A 1 819 ? -16.735 -17.560 -12.305 1.00 92.62 819 PRO A O 1
ATOM 6562 N N . GLU A 1 820 ? -15.085 -17.125 -10.857 1.00 88.12 820 GLU A N 1
ATOM 6563 C CA . GLU A 1 820 ? -14.464 -18.451 -10.948 1.00 88.12 820 GLU A CA 1
ATOM 6564 C C . GLU A 1 820 ? -15.229 -19.548 -10.188 1.00 88.12 820 GLU A C 1
ATOM 6566 O O . GLU A 1 820 ? -15.122 -20.717 -10.555 1.00 88.12 820 GLU A O 1
ATOM 6571 N N . VAL A 1 821 ? -16.068 -19.180 -9.211 1.00 92.00 821 VAL A N 1
ATOM 6572 C CA . VAL A 1 821 ? -16.927 -20.108 -8.451 1.00 92.00 821 VAL A CA 1
ATOM 6573 C C . VAL A 1 821 ? -18.288 -20.304 -9.135 1.00 92.00 821 VAL A C 1
ATOM 6575 O O . VAL A 1 821 ? -18.839 -21.404 -9.110 1.00 92.00 821 VAL A O 1
ATOM 6578 N N . SER A 1 822 ? -18.838 -19.260 -9.760 1.00 93.50 822 SER A N 1
ATOM 6579 C CA . SER A 1 822 ? -20.134 -19.298 -10.458 1.00 93.50 822 SER A CA 1
ATOM 6580 C C . SER A 1 822 ? -20.067 -19.758 -11.918 1.00 93.50 822 SER A C 1
ATOM 6582 O O . SER A 1 822 ? -21.095 -20.111 -12.494 1.00 93.50 822 SER A O 1
ATOM 6584 N N . GLY A 1 823 ? -18.882 -19.727 -12.535 1.00 89.94 823 GLY A N 1
ATOM 6585 C CA . GLY A 1 823 ? -18.710 -19.968 -13.970 1.00 89.94 823 GLY A CA 1
ATOM 6586 C C . GLY A 1 823 ? -18.913 -18.727 -14.851 1.00 89.94 823 GLY A C 1
ATOM 6587 O O . GLY A 1 823 ? -19.046 -18.872 -16.064 1.00 89.94 823 GLY A O 1
ATOM 6588 N N . GLY A 1 824 ? -18.919 -17.522 -14.272 1.00 91.19 824 GLY A N 1
ATOM 6589 C CA . GLY A 1 824 ? -18.974 -16.244 -14.994 1.00 91.19 824 GLY A CA 1
ATOM 6590 C C . GLY A 1 824 ? -19.984 -15.235 -14.432 1.00 91.19 824 GLY A C 1
ATOM 6591 O O . GLY A 1 824 ? -19.606 -14.081 -14.234 1.00 91.19 824 GLY A O 1
ATOM 6592 N N . PRO A 1 825 ? -21.248 -15.618 -14.161 1.00 96.25 825 PRO A N 1
ATOM 6593 C CA . PRO A 1 825 ? -22.240 -14.719 -13.574 1.00 96.25 825 PRO A CA 1
ATOM 6594 C C . PRO A 1 825 ? -21.853 -14.229 -12.175 1.00 96.25 825 PRO A C 1
ATOM 6596 O O . PRO A 1 825 ? -21.480 -15.040 -11.335 1.00 96.25 825 PRO A O 1
ATOM 6599 N N . ILE A 1 826 ? -21.973 -12.932 -11.893 1.00 96.56 826 ILE A N 1
ATOM 6600 C CA . ILE A 1 826 ? -21.685 -12.366 -10.554 1.00 96.56 826 ILE A CA 1
ATOM 6601 C C . ILE A 1 826 ? -22.780 -11.430 -10.036 1.00 96.56 826 ILE A C 1
ATOM 6603 O O . ILE A 1 826 ? -22.727 -11.006 -8.885 1.00 96.56 826 ILE A O 1
ATOM 6607 N N . ALA A 1 827 ? -23.782 -11.136 -10.865 1.00 97.50 827 ALA A N 1
ATOM 6608 C CA . ALA A 1 827 ? -24.920 -10.305 -10.508 1.00 97.50 827 ALA A CA 1
ATOM 6609 C C . ALA A 1 827 ? -26.247 -11.011 -10.815 1.00 97.50 827 ALA A C 1
ATOM 6611 O O . ALA A 1 827 ? -26.327 -11.944 -11.624 1.00 97.50 827 ALA A O 1
ATOM 6612 N N . VAL A 1 828 ? -27.304 -10.532 -10.169 1.00 97.00 828 VAL A N 1
ATOM 6613 C CA . VAL A 1 828 ? -28.697 -10.826 -10.501 1.00 97.00 828 VAL A CA 1
ATOM 6614 C C . VAL A 1 828 ? -29.258 -9.674 -11.333 1.00 97.00 828 VAL A C 1
ATOM 6616 O O . VAL A 1 828 ? -29.181 -8.509 -10.935 1.00 97.00 828 VAL A O 1
ATOM 6619 N N . LYS A 1 829 ? -29.850 -10.026 -12.472 1.00 94.06 829 LYS A N 1
ATOM 6620 C CA . LYS A 1 829 ? -30.687 -9.170 -13.315 1.00 94.06 829 LYS A CA 1
ATOM 6621 C C . LYS A 1 829 ? -32.110 -9.729 -13.344 1.00 94.06 829 LYS A C 1
ATOM 6623 O O . LYS A 1 829 ? -32.291 -10.942 -13.208 1.00 94.06 829 LYS A O 1
ATOM 6628 N N . ASP A 1 830 ? -33.086 -8.849 -13.549 1.00 91.88 830 ASP A N 1
ATOM 6629 C CA . ASP A 1 830 ? -34.517 -9.161 -13.587 1.00 91.88 830 ASP A CA 1
ATOM 6630 C C . ASP A 1 830 ? -35.032 -9.782 -12.266 1.00 91.88 830 ASP A C 1
ATOM 6632 O O . ASP A 1 830 ? -34.452 -9.591 -11.192 1.00 91.88 830 ASP A O 1
ATOM 6636 N N . ASN A 1 831 ? -36.174 -10.472 -12.308 1.00 89.94 831 ASN A N 1
ATOM 6637 C CA . ASN A 1 831 ? -36.811 -11.036 -11.117 1.00 89.94 831 ASN A CA 1
ATOM 6638 C C . ASN A 1 831 ? -36.115 -12.326 -10.657 1.00 89.94 831 ASN A C 1
ATOM 6640 O O . ASN A 1 831 ? -35.916 -13.259 -11.434 1.00 89.94 831 ASN A O 1
ATOM 6644 N N . CYS A 1 832 ? -35.824 -12.411 -9.361 1.00 92.12 832 CYS A N 1
ATOM 6645 C CA . CYS A 1 832 ? -35.102 -13.509 -8.733 1.00 92.12 832 CYS A CA 1
ATOM 6646 C C . CYS A 1 832 ? -35.840 -14.007 -7.485 1.00 92.12 832 CYS A C 1
ATOM 6648 O O . CYS A 1 832 ? -35.918 -13.311 -6.472 1.00 92.12 832 CYS A O 1
ATOM 6650 N N . SER A 1 833 ? -36.333 -15.245 -7.527 1.00 91.94 833 SER A N 1
ATOM 6651 C CA . SER A 1 833 ? -36.902 -15.934 -6.362 1.00 91.94 833 SER A CA 1
ATOM 6652 C C . SER A 1 833 ? -35.829 -16.688 -5.578 1.00 91.94 833 SER A C 1
ATOM 6654 O O . SER A 1 833 ? -34.954 -17.334 -6.154 1.00 91.94 833 SER A O 1
ATOM 6656 N N . PHE A 1 834 ? -35.916 -16.651 -4.251 1.00 93.12 834 PHE A N 1
ATOM 6657 C CA . PHE A 1 834 ? -35.021 -17.391 -3.368 1.00 93.12 834 PHE A CA 1
ATOM 6658 C C . PHE A 1 834 ? -35.559 -18.803 -3.129 1.00 93.12 834 PHE A C 1
ATOM 6660 O O . PHE A 1 834 ? -36.746 -18.994 -2.869 1.00 93.12 834 PHE A O 1
ATOM 6667 N N . LYS A 1 835 ? -34.674 -19.805 -3.198 1.00 88.19 835 LYS A N 1
ATOM 6668 C CA . LYS A 1 835 ? -35.030 -21.215 -2.958 1.00 88.19 835 LYS A CA 1
ATOM 6669 C C . LYS A 1 835 ? -35.570 -21.436 -1.539 1.00 88.19 835 LYS A C 1
ATOM 6671 O O . LYS A 1 835 ? -36.466 -22.250 -1.339 1.00 88.19 835 LYS A O 1
ATOM 6676 N N . GLU A 1 836 ? -35.014 -20.711 -0.574 1.00 90.12 836 GLU A N 1
ATOM 6677 C CA . GLU A 1 836 ? -35.419 -20.715 0.828 1.00 90.12 836 GLU A CA 1
ATOM 6678 C C . GLU A 1 836 ? -35.726 -19.261 1.229 1.00 90.12 836 GLU A C 1
ATOM 6680 O O . GLU A 1 836 ? -34.855 -18.402 1.071 1.00 90.12 836 GLU A O 1
ATOM 6685 N N . PRO A 1 837 ? -36.956 -18.937 1.680 1.00 93.06 837 PRO A N 1
ATOM 6686 C CA . PRO A 1 837 ? -37.305 -17.572 2.061 1.00 93.06 837 PRO A CA 1
ATOM 6687 C C . PRO A 1 837 ? -36.528 -17.089 3.289 1.00 93.06 837 PRO A C 1
ATOM 6689 O O . PRO A 1 837 ? -36.488 -17.775 4.312 1.00 93.06 837 PRO A O 1
ATOM 6692 N N . VAL A 1 838 ? -35.991 -15.868 3.234 1.00 94.38 838 VAL A N 1
ATOM 6693 C CA . VAL A 1 838 ? -35.270 -15.264 4.363 1.00 94.38 838 VAL A CA 1
ATOM 6694 C C . VAL A 1 838 ? -36.280 -14.872 5.442 1.00 94.38 838 VAL A C 1
ATOM 6696 O O . VAL A 1 838 ? -37.065 -13.937 5.274 1.00 94.38 838 VAL A O 1
ATOM 6699 N N . SER A 1 839 ? -36.276 -15.606 6.554 1.00 93.50 839 SER A N 1
ATOM 6700 C CA . SER A 1 839 ? -37.148 -15.378 7.710 1.00 93.50 839 SER A CA 1
ATOM 6701 C C . SER A 1 839 ? -36.413 -14.736 8.885 1.00 93.50 839 SER A C 1
ATOM 6703 O O . SER A 1 839 ? -35.232 -15.011 9.103 1.00 93.50 839 SER A O 1
ATOM 6705 N N . GLY A 1 840 ? -37.139 -13.953 9.689 1.00 93.44 840 GLY A N 1
ATOM 6706 C CA . GLY A 1 840 ? -36.626 -13.364 10.934 1.00 93.44 840 GLY A CA 1
ATOM 6707 C C . GLY A 1 840 ? -35.767 -12.111 10.747 1.00 93.44 840 GLY A C 1
ATOM 6708 O O . GLY A 1 840 ? -35.232 -11.602 11.723 1.00 93.44 840 GLY A O 1
ATOM 6709 N N . ALA A 1 841 ? -35.641 -11.607 9.518 1.00 95.81 841 ALA A N 1
ATOM 6710 C CA . ALA A 1 841 ? -34.981 -10.336 9.254 1.00 95.81 841 ALA A CA 1
ATOM 6711 C C . ALA A 1 841 ? -35.882 -9.164 9.672 1.00 95.81 841 ALA A C 1
ATOM 6713 O O . ALA A 1 841 ? -37.039 -9.114 9.257 1.00 95.81 841 ALA A O 1
ATOM 6714 N N . SER A 1 842 ? -35.355 -8.205 10.437 1.00 95.94 842 SER A N 1
ATOM 6715 C CA . SER A 1 842 ? -36.030 -6.918 10.685 1.00 95.94 842 SER A CA 1
ATOM 6716 C C . SER A 1 842 ? -35.636 -5.852 9.655 1.00 95.94 842 SER A C 1
ATOM 6718 O O . SER A 1 842 ? -36.377 -4.894 9.424 1.00 95.94 842 SER A O 1
ATOM 6720 N N . ARG A 1 843 ? -34.492 -6.033 8.983 1.00 97.31 843 ARG A N 1
ATOM 6721 C CA . ARG A 1 843 ? -33.973 -5.138 7.943 1.00 97.31 843 ARG A CA 1
ATOM 6722 C C . ARG A 1 843 ? -33.152 -5.907 6.909 1.00 97.31 843 ARG A C 1
ATOM 6724 O O . ARG A 1 843 ? -32.502 -6.897 7.237 1.00 97.31 843 ARG A O 1
ATOM 6731 N N . ILE A 1 844 ? -33.185 -5.436 5.667 1.00 98.00 844 ILE A N 1
ATOM 6732 C CA . ILE A 1 844 ? -32.349 -5.896 4.554 1.00 98.00 844 ILE A CA 1
ATOM 6733 C C . ILE A 1 844 ? -31.440 -4.752 4.113 1.00 98.00 844 ILE A C 1
ATOM 6735 O O . ILE A 1 844 ? -31.863 -3.596 4.085 1.00 98.00 844 ILE A O 1
ATOM 6739 N N . PHE A 1 845 ? -30.218 -5.099 3.730 1.00 98.31 845 PHE A N 1
ATOM 6740 C CA . PHE A 1 845 ? -29.274 -4.271 2.995 1.00 98.31 845 PHE A CA 1
ATOM 6741 C C . PHE A 1 845 ? -28.984 -4.952 1.656 1.00 98.31 845 PHE A C 1
ATOM 6743 O O . PHE A 1 845 ? -28.856 -6.176 1.591 1.00 98.31 845 PHE A O 1
ATOM 6750 N N . VAL A 1 846 ? -28.876 -4.178 0.581 1.00 98.19 846 VAL A N 1
ATOM 6751 C CA . VAL A 1 846 ? -28.473 -4.690 -0.735 1.00 98.19 846 VAL A CA 1
ATOM 6752 C C . VAL A 1 846 ? -27.378 -3.831 -1.335 1.00 98.19 846 VAL A C 1
ATOM 6754 O O . VAL A 1 846 ? -27.360 -2.625 -1.106 1.00 98.19 846 VAL A O 1
ATOM 6757 N N . VAL A 1 847 ? -26.514 -4.447 -2.140 1.00 98.38 847 VAL A N 1
ATOM 6758 C CA . VAL A 1 847 ? -25.485 -3.759 -2.929 1.00 98.38 847 VAL A CA 1
ATOM 6759 C C . VAL A 1 847 ? -25.799 -3.938 -4.411 1.00 98.38 847 VAL A C 1
ATOM 6761 O O . VAL A 1 847 ? -25.946 -5.071 -4.875 1.00 98.38 847 VAL A O 1
ATOM 6764 N N . TYR A 1 848 ? -25.921 -2.838 -5.152 1.00 97.81 848 TYR A N 1
ATOM 6765 C CA . TYR A 1 848 ? -26.351 -2.829 -6.553 1.00 97.81 848 TYR A CA 1
ATOM 6766 C C . TYR A 1 848 ? -25.596 -1.794 -7.400 1.00 97.81 848 TYR A C 1
ATOM 6768 O O . TYR A 1 848 ? -25.038 -0.836 -6.876 1.00 97.81 848 TYR A O 1
ATOM 6776 N N . SER A 1 849 ? -25.609 -1.969 -8.721 1.00 97.25 849 SER A N 1
ATOM 6777 C CA . SER A 1 849 ? -25.184 -0.961 -9.701 1.00 97.25 849 SER A CA 1
ATOM 6778 C C . SER A 1 849 ? -26.365 -0.540 -10.567 1.00 97.25 849 SER A C 1
ATOM 6780 O O . SER A 1 849 ? -27.297 -1.313 -10.789 1.00 97.25 849 SER A O 1
ATOM 6782 N N . GLU A 1 850 ? -26.306 0.676 -11.091 1.00 94.69 850 GLU A N 1
ATOM 6783 C CA . GLU A 1 850 ? -27.345 1.270 -11.935 1.00 94.69 850 GLU A CA 1
ATOM 6784 C C . GLU A 1 850 ? -27.015 1.028 -13.418 1.00 94.69 850 GLU A C 1
ATOM 6786 O O . GLU A 1 850 ? -25.859 1.158 -13.829 1.00 94.69 850 GLU A O 1
ATOM 6791 N N . GLU A 1 851 ? -28.019 0.641 -14.209 1.00 90.38 851 GLU A N 1
ATOM 6792 C CA . GLU A 1 851 ? -27.923 0.426 -15.666 1.00 90.38 851 GLU A CA 1
ATOM 6793 C C . GLU A 1 851 ? -28.736 1.465 -16.456 1.00 90.38 851 GLU A C 1
ATOM 6795 O O . GLU A 1 851 ? -28.389 1.789 -17.590 1.00 90.38 851 GLU A O 1
ATOM 6800 N N . GLY A 1 852 ? -29.813 1.997 -15.867 1.00 84.25 852 GLY A N 1
ATOM 6801 C CA . GLY A 1 852 ? -30.668 3.022 -16.466 1.00 84.25 852 GLY A CA 1
ATOM 6802 C C . GLY A 1 852 ? -30.908 4.216 -15.541 1.00 84.25 852 GLY A C 1
ATOM 6803 O O . GLY A 1 852 ? -30.466 4.250 -14.398 1.00 84.25 852 GLY A O 1
ATOM 6804 N N . SER A 1 853 ? -31.640 5.217 -16.036 1.00 79.25 853 SER A N 1
ATOM 6805 C CA . SER A 1 853 ? -31.879 6.484 -15.323 1.00 79.25 853 SER A CA 1
ATOM 6806 C C . SER A 1 853 ? -32.905 6.408 -14.184 1.00 79.25 853 SER A C 1
ATOM 6808 O O . SER A 1 853 ? -33.128 7.411 -13.507 1.00 79.25 853 SER A O 1
ATOM 6810 N N . LYS A 1 854 ? -33.559 5.254 -14.002 1.00 85.69 854 LYS A N 1
ATOM 6811 C CA . LYS A 1 854 ? -34.555 4.978 -12.956 1.00 85.69 854 LYS A CA 1
ATOM 6812 C C . LYS A 1 854 ? -34.420 3.530 -12.456 1.00 85.69 854 LYS A C 1
ATOM 6814 O O . LYS A 1 854 ? -35.279 2.706 -12.765 1.00 85.69 854 LYS A O 1
ATOM 6819 N N . PRO A 1 855 ? -33.336 3.201 -11.736 1.00 91.31 855 PRO A N 1
ATOM 6820 C CA . PRO A 1 855 ? -33.158 1.878 -11.152 1.00 91.31 855 PRO A CA 1
ATOM 6821 C C . PRO A 1 855 ? -34.298 1.589 -10.168 1.00 91.31 855 PRO A C 1
ATOM 6823 O O . PRO A 1 855 ? -34.552 2.355 -9.240 1.00 91.31 855 PRO A O 1
ATOM 6826 N N . GLU A 1 856 ? -34.988 0.473 -10.367 1.00 93.19 856 GLU A N 1
ATOM 6827 C CA . GLU A 1 856 ? -36.110 0.038 -9.541 1.00 93.19 856 GLU A CA 1
ATOM 6828 C C . GLU A 1 856 ? -35.779 -1.334 -8.950 1.00 93.19 856 GLU A C 1
ATOM 6830 O O . GLU A 1 856 ? -35.685 -2.335 -9.663 1.00 93.19 856 GLU A O 1
ATOM 6835 N N . ILE A 1 857 ? -35.610 -1.390 -7.627 1.00 95.81 857 ILE A N 1
ATOM 6836 C CA . ILE A 1 857 ? -35.401 -2.639 -6.890 1.00 95.81 857 ILE A CA 1
ATOM 6837 C C . ILE A 1 857 ? -36.483 -2.758 -5.820 1.00 95.81 857 ILE A C 1
ATOM 6839 O O . ILE A 1 857 ? -36.745 -1.812 -5.071 1.00 95.81 857 ILE A O 1
ATOM 6843 N N . SER A 1 858 ? -37.117 -3.929 -5.741 1.00 96.38 858 SER A N 1
ATOM 6844 C CA . SER A 1 858 ? -38.124 -4.216 -4.717 1.00 96.38 858 SER A CA 1
ATOM 6845 C C . SER A 1 858 ? -37.974 -5.607 -4.122 1.00 96.38 858 SER A C 1
ATOM 6847 O O . SER A 1 858 ? -37.671 -6.576 -4.817 1.00 96.38 858 SER A O 1
ATOM 6849 N N . ILE A 1 859 ? -38.194 -5.693 -2.816 1.00 97.25 859 ILE A N 1
ATOM 6850 C CA . ILE A 1 859 ? -38.084 -6.914 -2.025 1.00 97.25 859 ILE A CA 1
ATOM 6851 C C . ILE A 1 859 ? -39.438 -7.624 -2.036 1.00 97.25 859 ILE A C 1
ATOM 6853 O O . ILE A 1 859 ? -40.433 -7.031 -1.618 1.00 97.25 859 ILE A O 1
ATOM 6857 N N . LEU A 1 860 ? -39.489 -8.871 -2.512 1.00 96.62 860 LEU A N 1
ATOM 6858 C CA . LEU A 1 860 ? -40.710 -9.682 -2.561 1.00 96.62 860 LEU A CA 1
ATOM 6859 C C . LEU A 1 860 ? -40.994 -10.330 -1.205 1.00 96.62 860 LEU A C 1
ATOM 6861 O O . LEU A 1 860 ? -40.093 -10.900 -0.586 1.00 96.62 860 LEU A O 1
ATOM 6865 N N . LEU A 1 861 ? -42.252 -10.290 -0.769 1.00 97.00 861 LEU A N 1
ATOM 6866 C CA . LEU A 1 861 ? -42.711 -10.889 0.483 1.00 97.00 861 LEU A CA 1
ATOM 6867 C C . LEU A 1 861 ? -43.551 -12.155 0.252 1.00 97.00 861 LEU A C 1
ATOM 6869 O O . LEU A 1 861 ? -44.046 -12.432 -0.842 1.00 97.00 861 LEU A O 1
ATOM 6873 N N . ASP A 1 862 ? -43.736 -12.926 1.321 1.00 95.56 862 ASP A N 1
ATOM 6874 C CA . ASP A 1 862 ? -44.540 -14.154 1.347 1.00 95.56 862 ASP A CA 1
ATOM 6875 C C . ASP A 1 862 ? -46.056 -13.970 1.139 1.00 95.56 862 ASP A C 1
ATOM 6877 O O . ASP A 1 862 ? -46.738 -14.945 0.830 1.00 95.56 862 ASP A O 1
ATOM 6881 N N . ASP A 1 863 ? -46.590 -12.746 1.237 1.00 93.31 863 ASP A N 1
ATOM 6882 C CA . ASP A 1 863 ? -47.987 -12.424 0.896 1.00 93.31 863 ASP A CA 1
ATOM 6883 C C . ASP A 1 863 ? -48.175 -11.869 -0.524 1.00 93.31 863 ASP A C 1
ATOM 6885 O O . ASP A 1 863 ? -49.235 -11.328 -0.839 1.00 93.31 863 ASP A O 1
ATOM 6889 N N . GLY A 1 864 ? -47.153 -11.985 -1.378 1.00 89.62 864 GLY A N 1
ATOM 6890 C CA . GLY A 1 864 ? -47.187 -11.517 -2.765 1.00 89.62 864 GLY A CA 1
ATOM 6891 C C . GLY A 1 864 ? -47.066 -10.000 -2.930 1.00 89.62 864 GLY A C 1
ATOM 6892 O O . GLY A 1 864 ? -47.124 -9.510 -4.057 1.00 89.62 864 GLY A O 1
ATOM 6893 N N . LYS A 1 865 ? -46.883 -9.242 -1.841 1.00 94.62 865 LYS A N 1
ATOM 6894 C CA . LYS A 1 865 ? -46.545 -7.814 -1.903 1.00 94.62 865 LYS A CA 1
ATOM 6895 C C . LYS A 1 865 ? -45.048 -7.620 -2.115 1.00 94.62 865 LYS A C 1
ATOM 6897 O O . LYS A 1 865 ? -44.246 -8.521 -1.867 1.00 94.62 865 LYS A O 1
ATOM 6902 N N . SER A 1 866 ? -44.672 -6.408 -2.506 1.00 94.25 866 SER A N 1
ATOM 6903 C CA . SER A 1 866 ? -43.282 -5.970 -2.553 1.00 94.25 866 SER A CA 1
ATOM 6904 C C . SER A 1 866 ? -43.071 -4.677 -1.766 1.00 94.25 866 SER A C 1
ATOM 6906 O O . SER A 1 866 ? -43.997 -3.884 -1.584 1.00 94.25 866 SER A O 1
ATOM 6908 N N . VAL A 1 867 ? -41.842 -4.467 -1.293 1.00 95.88 867 VAL A N 1
ATOM 6909 C CA . VAL A 1 867 ? -41.398 -3.208 -0.679 1.00 95.88 867 VAL A CA 1
ATOM 6910 C C . VAL A 1 867 ? -40.301 -2.611 -1.556 1.00 95.88 867 VAL A C 1
ATOM 6912 O O . VAL A 1 867 ? -39.294 -3.271 -1.809 1.00 95.88 867 VAL A O 1
ATOM 6915 N N . MET A 1 868 ? -40.502 -1.387 -2.045 1.00 95.75 868 MET A N 1
ATOM 6916 C CA . MET A 1 868 ? -39.484 -0.655 -2.808 1.00 95.75 868 MET A CA 1
ATOM 6917 C C . MET A 1 868 ? -38.316 -0.253 -1.903 1.00 95.75 868 MET A C 1
ATOM 6919 O O . MET A 1 868 ? -38.523 0.081 -0.734 1.00 95.75 868 MET A O 1
ATOM 6923 N N . LEU A 1 869 ? -37.103 -0.237 -2.451 1.00 94.94 869 LEU A N 1
ATOM 6924 C CA . LEU A 1 869 ? -35.976 0.419 -1.790 1.00 94.94 869 LEU A CA 1
ATOM 6925 C C . LEU A 1 869 ? -36.113 1.952 -1.835 1.00 94.94 869 LEU A C 1
ATOM 6927 O O . LEU A 1 869 ? -36.727 2.478 -2.767 1.00 94.94 869 LEU A O 1
ATOM 6931 N N . PRO A 1 870 ? -35.520 2.678 -0.870 1.00 93.19 870 PRO A N 1
ATOM 6932 C CA . PRO A 1 870 ? -35.307 4.119 -0.984 1.00 93.19 870 PRO A CA 1
ATOM 6933 C C . PRO A 1 870 ? -34.425 4.479 -2.190 1.00 93.19 870 PRO A C 1
ATOM 6935 O O . PRO A 1 870 ? -33.501 3.737 -2.525 1.00 93.19 870 PRO A O 1
ATOM 6938 N N . GLU A 1 871 ? -34.683 5.646 -2.789 1.00 88.19 871 GLU A N 1
ATOM 6939 C CA . GLU A 1 871 ? -33.839 6.258 -3.835 1.00 88.19 871 GLU A CA 1
ATOM 6940 C C . GLU A 1 871 ? -32.463 6.687 -3.289 1.00 88.19 871 GLU A C 1
ATOM 6942 O O . GLU A 1 871 ? -31.450 6.621 -3.987 1.00 88.19 871 GLU A O 1
ATOM 6947 N N . ASP A 1 872 ? -32.435 7.087 -2.017 1.00 92.31 872 ASP A N 1
ATOM 6948 C CA . ASP A 1 872 ? -31.234 7.448 -1.274 1.00 92.31 872 ASP A CA 1
ATOM 6949 C C . ASP A 1 872 ? -30.406 6.202 -0.911 1.00 92.31 872 ASP A C 1
ATOM 6951 O O . ASP A 1 872 ? -30.896 5.280 -0.252 1.00 92.31 872 ASP A O 1
ATOM 6955 N N . ALA A 1 873 ? -29.128 6.200 -1.298 1.00 96.00 873 ALA A N 1
ATOM 6956 C CA . ALA A 1 873 ? -28.205 5.085 -1.097 1.00 96.00 873 ALA A CA 1
ATOM 6957 C C . ALA A 1 873 ? -26.780 5.574 -0.784 1.00 96.00 873 ALA A C 1
ATOM 6959 O O . ALA A 1 873 ? -26.348 6.625 -1.261 1.00 96.00 873 ALA A O 1
ATOM 6960 N N . ALA A 1 874 ? -26.038 4.789 -0.004 1.00 97.62 874 ALA A N 1
ATOM 6961 C CA . ALA A 1 874 ? -24.639 5.047 0.328 1.00 97.62 874 ALA A CA 1
ATOM 6962 C C . ALA A 1 874 ? -23.700 4.498 -0.762 1.00 97.62 874 ALA A C 1
ATOM 6964 O O . ALA A 1 874 ? -23.981 3.457 -1.355 1.00 97.62 874 ALA A O 1
ATOM 6965 N N . LEU A 1 875 ? -22.572 5.161 -1.033 1.00 97.00 875 LEU A N 1
ATOM 6966 C CA . LEU A 1 875 ? -21.592 4.686 -2.021 1.00 97.00 875 LEU A CA 1
ATOM 6967 C C . LEU A 1 875 ? -20.707 3.584 -1.415 1.00 97.00 875 LEU A C 1
ATOM 6969 O O . LEU A 1 875 ? -19.728 3.887 -0.742 1.00 97.00 875 LEU A O 1
ATOM 6973 N N . ALA A 1 876 ? -21.031 2.316 -1.663 1.00 96.75 876 ALA A N 1
ATOM 6974 C CA . ALA A 1 876 ? -20.295 1.174 -1.115 1.00 96.75 876 ALA A CA 1
ATOM 6975 C C . ALA A 1 876 ? -18.996 0.855 -1.871 1.00 96.75 876 ALA A C 1
ATOM 6977 O O . ALA A 1 876 ? -18.046 0.389 -1.256 1.00 96.75 876 ALA A O 1
ATOM 6978 N N . TRP A 1 877 ? -18.935 1.108 -3.185 1.00 95.44 877 TRP A N 1
ATOM 6979 C CA . TRP A 1 877 ? -17.699 0.949 -3.961 1.00 95.44 877 TRP A CA 1
ATOM 6980 C C . TRP A 1 877 ? -17.615 1.929 -5.131 1.00 95.44 877 TRP A C 1
ATOM 6982 O O . TRP A 1 877 ? -18.579 2.111 -5.884 1.00 95.44 877 TRP A O 1
ATOM 6992 N N . LYS A 1 878 ? -16.431 2.511 -5.336 1.00 92.56 878 LYS A N 1
ATOM 6993 C CA . LYS A 1 878 ? -16.103 3.349 -6.494 1.00 92.56 878 LYS A CA 1
ATOM 6994 C C . LYS A 1 878 ? -15.064 2.633 -7.350 1.00 92.56 878 LYS A C 1
ATOM 6996 O O . LYS A 1 878 ? -13.940 2.422 -6.909 1.00 92.56 878 LYS A O 1
ATOM 7001 N N . PHE A 1 879 ? -15.434 2.303 -8.584 1.00 94.19 879 PHE A N 1
ATOM 7002 C CA . PHE A 1 879 ? -14.501 1.730 -9.551 1.00 94.19 879 PHE A CA 1
ATOM 7003 C C . PHE A 1 879 ? -13.406 2.736 -9.928 1.00 94.19 879 PHE A C 1
ATOM 7005 O O . PHE A 1 879 ? -13.632 3.950 -9.928 1.00 94.19 879 PHE A O 1
ATOM 7012 N N . TRP A 1 880 ? -12.210 2.220 -10.205 1.00 93.38 880 TRP A N 1
ATOM 7013 C CA . TRP A 1 880 ? -10.971 2.993 -10.272 1.00 93.38 880 TRP A CA 1
ATOM 7014 C C . TRP A 1 880 ? -9.989 2.336 -11.263 1.00 93.38 880 TRP A C 1
ATOM 7016 O O . TRP A 1 880 ? -10.058 1.114 -11.398 1.00 93.38 880 TRP A O 1
ATOM 7026 N N . PRO A 1 881 ? -9.068 3.054 -11.946 1.00 94.44 881 PRO A N 1
ATOM 7027 C CA . PRO A 1 881 ? -8.828 4.509 -11.974 1.00 94.44 881 PRO A CA 1
ATOM 7028 C C . PRO A 1 881 ? -10.027 5.406 -12.356 1.00 94.44 881 PRO A C 1
ATOM 7030 O O . PRO A 1 881 ? -11.052 4.899 -12.814 1.00 94.44 881 PRO A O 1
ATOM 7033 N N . PRO A 1 882 ? -9.917 6.749 -12.230 1.00 91.12 882 PRO A N 1
ATOM 7034 C CA . PRO A 1 882 ? -11.004 7.709 -12.488 1.00 91.12 882 PRO A CA 1
ATOM 7035 C C . PRO A 1 882 ? -11.678 7.665 -13.869 1.00 91.12 882 PRO A C 1
ATOM 7037 O O . PRO A 1 882 ? -12.678 8.357 -14.066 1.00 91.12 882 PRO A O 1
ATOM 7040 N N . CYS A 1 883 ? -11.158 6.888 -14.825 1.00 90.38 883 CYS A N 1
ATOM 7041 C CA . CYS A 1 883 ? -11.842 6.620 -16.088 1.00 90.38 883 CYS A CA 1
ATOM 7042 C C . CYS A 1 883 ? -13.120 5.785 -15.899 1.00 90.38 883 CYS A C 1
ATOM 7044 O O . CYS A 1 883 ? -14.068 5.962 -16.663 1.00 90.38 883 CYS A O 1
ATOM 7046 N N . PHE A 1 884 ? -13.175 4.913 -14.885 1.00 93.81 884 PHE A N 1
ATOM 7047 C CA . PHE A 1 884 ? -14.300 4.006 -14.672 1.00 93.81 884 PHE A CA 1
ATOM 7048 C C . PHE A 1 884 ? -15.536 4.715 -14.105 1.00 93.81 884 PHE A C 1
ATOM 7050 O O . PHE A 1 884 ? -15.520 5.406 -13.078 1.00 93.81 884 PHE A O 1
ATOM 7057 N N . THR A 1 885 ? -16.654 4.507 -14.794 1.00 90.00 885 THR A N 1
ATOM 7058 C CA . THR A 1 885 ? -17.920 5.205 -14.531 1.00 90.00 885 THR A CA 1
ATOM 7059 C C . THR A 1 885 ? -18.848 4.454 -13.577 1.00 90.00 885 THR A C 1
ATOM 7061 O O . THR A 1 885 ? -19.736 5.066 -12.988 1.00 90.00 885 THR A O 1
ATOM 7064 N N . ARG A 1 886 ? -18.640 3.146 -13.377 1.00 93.75 886 ARG A N 1
ATOM 7065 C CA . ARG A 1 886 ? -19.489 2.311 -12.515 1.00 93.75 886 ARG A CA 1
ATOM 7066 C C . ARG A 1 886 ? -19.337 2.643 -11.029 1.00 93.75 886 ARG A C 1
ATOM 7068 O O . ARG A 1 886 ? -18.313 3.163 -10.577 1.00 93.75 886 ARG A O 1
ATOM 7075 N N . ARG A 1 887 ? -20.378 2.318 -10.261 1.00 94.62 887 ARG A N 1
ATOM 7076 C CA . ARG A 1 887 ? -20.488 2.481 -8.803 1.00 94.62 887 ARG A CA 1
ATOM 7077 C C . ARG A 1 887 ? -21.232 1.273 -8.240 1.00 94.62 887 ARG A C 1
ATOM 7079 O O . ARG A 1 887 ? -22.119 0.754 -8.914 1.00 94.62 887 ARG A O 1
ATOM 7086 N N . LEU A 1 888 ? -20.915 0.865 -7.014 1.00 97.38 888 LEU A N 1
ATOM 7087 C CA . LEU A 1 888 ? -21.811 0.031 -6.215 1.00 97.38 888 LEU A CA 1
ATOM 7088 C C . LEU A 1 888 ? -22.441 0.894 -5.122 1.00 97.38 888 LEU A C 1
ATOM 7090 O O . LEU A 1 888 ? -21.741 1.514 -4.321 1.00 97.38 888 LEU A O 1
ATOM 7094 N N . TRP A 1 889 ? -23.766 0.915 -5.090 1.00 97.75 889 TRP A N 1
ATOM 7095 C CA . TRP A 1 889 ? -24.578 1.599 -4.094 1.00 97.75 889 TRP A CA 1
ATOM 7096 C C . TRP A 1 889 ? -25.118 0.590 -3.084 1.00 97.75 889 TRP A C 1
ATOM 7098 O O . TRP A 1 889 ? -25.556 -0.494 -3.471 1.00 97.75 889 TRP A O 1
ATOM 7108 N N . MET A 1 890 ? -25.130 0.952 -1.802 1.00 98.38 890 MET A N 1
ATOM 7109 C CA . MET A 1 890 ? -25.813 0.204 -0.752 1.00 98.38 890 MET A CA 1
ATOM 7110 C C . MET A 1 890 ? -27.103 0.916 -0.351 1.00 98.38 890 MET A C 1
ATOM 7112 O O . MET A 1 890 ? -27.073 2.084 0.034 1.00 98.38 890 MET A O 1
ATOM 7116 N N . SER A 1 891 ? -28.225 0.198 -0.400 1.00 97.75 891 SER A N 1
ATOM 7117 C CA . SER A 1 891 ? -29.527 0.678 0.079 1.00 97.75 891 SER A CA 1
ATOM 7118 C C . SER A 1 891 ? -30.110 -0.275 1.129 1.00 97.75 891 SER A C 1
ATOM 7120 O O . SER A 1 891 ? -29.755 -1.456 1.175 1.00 97.75 891 SER A O 1
ATOM 7122 N N . SER A 1 892 ? -30.979 0.238 2.003 1.00 97.44 892 SER A N 1
ATOM 7123 C CA . SER A 1 892 ? -31.486 -0.467 3.184 1.00 97.44 892 SER A CA 1
ATOM 7124 C C . SER A 1 892 ? -32.985 -0.261 3.393 1.00 97.44 892 SER A C 1
ATOM 7126 O O . SER A 1 892 ? -33.482 0.864 3.326 1.00 97.44 892 SER A O 1
ATOM 7128 N N . ILE A 1 893 ? -33.709 -1.334 3.727 1.00 97.12 893 ILE A N 1
ATOM 7129 C CA . ILE A 1 893 ? -35.163 -1.311 3.941 1.00 97.12 893 ILE A CA 1
ATOM 7130 C C . ILE A 1 893 ? -35.580 -2.174 5.139 1.00 97.12 893 ILE A C 1
ATOM 7132 O O . ILE A 1 893 ? -35.061 -3.271 5.349 1.00 97.12 893 ILE A O 1
ATOM 7136 N N . ALA A 1 894 ? -36.524 -1.680 5.943 1.00 96.44 894 ALA A N 1
ATOM 7137 C CA . ALA A 1 894 ? -37.111 -2.443 7.044 1.00 96.44 894 ALA A CA 1
ATOM 7138 C C . ALA A 1 894 ? -38.105 -3.493 6.519 1.00 96.44 894 ALA A C 1
ATOM 7140 O O . ALA A 1 894 ? -38.866 -3.223 5.589 1.00 96.44 894 ALA A O 1
ATOM 7141 N N . ILE A 1 895 ? -38.128 -4.673 7.137 1.00 96.38 895 ILE A N 1
ATOM 7142 C CA . IL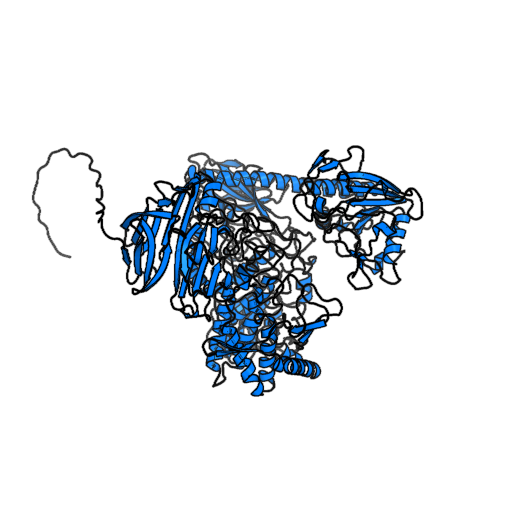E A 1 895 ? -39.058 -5.754 6.795 1.00 96.38 895 ILE A CA 1
ATOM 7143 C C . ILE A 1 895 ? -40.215 -5.767 7.803 1.00 96.38 895 ILE A C 1
ATOM 7145 O O . ILE A 1 895 ? -39.964 -5.726 9.009 1.00 96.38 895 ILE A O 1
ATOM 7149 N N . PRO A 1 896 ? -41.488 -5.823 7.358 1.00 94.50 896 PRO A N 1
ATOM 7150 C CA . PRO A 1 896 ? -42.619 -5.875 8.279 1.00 94.50 896 PRO A CA 1
ATOM 7151 C C . PRO A 1 896 ? -42.574 -7.122 9.173 1.00 94.50 896 PRO A C 1
ATOM 7153 O O . PRO A 1 896 ? -42.288 -8.226 8.707 1.00 94.50 896 PRO A O 1
ATOM 7156 N N . ALA A 1 897 ? -42.898 -6.956 10.456 1.00 92.19 897 ALA A N 1
ATOM 7157 C CA . ALA A 1 897 ? -42.822 -8.031 11.441 1.00 92.19 897 ALA A CA 1
ATOM 7158 C C . ALA A 1 897 ? -43.612 -9.284 11.009 1.00 92.19 897 ALA A C 1
ATOM 7160 O O . ALA A 1 897 ? -44.751 -9.201 10.547 1.00 92.19 897 ALA A O 1
ATOM 7161 N N . GLY A 1 898 ? -42.992 -10.457 11.168 1.00 91.25 898 GLY A N 1
ATOM 7162 C CA . GLY A 1 898 ? -43.577 -11.753 10.809 1.00 91.25 898 GLY A CA 1
ATOM 7163 C C . GLY A 1 898 ? -43.541 -12.109 9.317 1.00 91.25 898 GLY A C 1
ATOM 7164 O O . GLY A 1 898 ? -43.938 -13.221 8.973 1.00 91.25 898 GLY A O 1
ATOM 7165 N N . LYS A 1 899 ? -43.056 -11.222 8.438 1.00 95.75 899 LYS A N 1
ATOM 7166 C CA . LYS A 1 899 ? -42.887 -11.501 7.004 1.00 95.75 899 LYS A CA 1
ATOM 7167 C C . LYS A 1 899 ? -41.587 -12.232 6.694 1.00 95.75 899 LYS A C 1
ATOM 7169 O O . LYS A 1 899 ? -40.579 -12.067 7.381 1.00 95.75 899 LYS A O 1
ATOM 7174 N N . LYS A 1 900 ? -41.606 -13.012 5.615 1.00 96.62 900 LYS A N 1
ATOM 7175 C CA . LYS A 1 900 ? -40.421 -13.609 4.989 1.00 96.62 900 LYS A CA 1
ATOM 7176 C C . LYS A 1 900 ? -40.169 -12.973 3.629 1.00 96.62 900 LYS A C 1
ATOM 7178 O O . LYS A 1 900 ? -41.118 -12.693 2.896 1.00 96.62 900 LYS A O 1
ATOM 7183 N N . VAL A 1 901 ? -38.898 -12.800 3.277 1.00 97.12 901 VAL A N 1
ATOM 7184 C CA . VAL A 1 901 ? -38.496 -12.362 1.935 1.00 97.12 901 VAL A CA 1
ATOM 7185 C C . VAL A 1 901 ? -38.389 -13.576 1.019 1.00 97.12 901 VAL A C 1
ATOM 7187 O O . VAL A 1 901 ? -37.624 -14.498 1.294 1.00 97.12 901 VAL A O 1
ATOM 7190 N N . THR A 1 902 ? -39.145 -13.576 -0.075 1.00 96.69 902 THR A N 1
ATOM 7191 C CA . THR A 1 902 ? -39.215 -14.673 -1.056 1.00 96.69 902 THR A CA 1
ATOM 7192 C C . THR A 1 902 ? -38.374 -14.420 -2.307 1.00 96.69 902 THR A C 1
ATOM 7194 O O . THR A 1 902 ? -38.175 -15.334 -3.107 1.00 96.69 902 THR A O 1
ATOM 7197 N N . GLY A 1 903 ? -37.859 -13.204 -2.485 1.00 96.31 903 GLY A N 1
ATOM 7198 C CA . GLY A 1 903 ? -37.045 -12.831 -3.634 1.00 96.31 903 GLY A CA 1
ATOM 7199 C C . GLY A 1 903 ? -36.878 -11.323 -3.790 1.00 96.31 903 GLY A C 1
ATOM 7200 O O . GLY A 1 903 ? -37.151 -10.543 -2.876 1.00 96.31 903 GLY A O 1
ATOM 7201 N N . VAL A 1 904 ? -36.455 -10.921 -4.981 1.00 96.75 904 VAL A N 1
ATOM 7202 C CA . VAL A 1 904 ? -36.199 -9.534 -5.372 1.00 96.75 904 VAL A CA 1
ATOM 7203 C C . VAL A 1 904 ? -36.578 -9.332 -6.840 1.00 96.75 904 VAL A C 1
ATOM 7205 O O . VAL A 1 904 ? -36.288 -10.184 -7.678 1.00 96.75 904 VAL A O 1
ATOM 7208 N N . ASN A 1 905 ? -37.209 -8.204 -7.156 1.00 95.88 905 ASN A N 1
ATOM 7209 C CA . ASN A 1 905 ? -37.361 -7.729 -8.531 1.00 95.88 905 ASN A CA 1
ATOM 7210 C C . ASN A 1 905 ? -36.318 -6.641 -8.784 1.00 95.88 905 ASN A C 1
ATOM 7212 O O . ASN A 1 905 ? -36.205 -5.719 -7.972 1.00 95.88 905 ASN A O 1
ATOM 7216 N N . VAL A 1 906 ? -35.596 -6.736 -9.900 1.00 95.81 906 VAL A N 1
ATOM 7217 C CA . VAL A 1 906 ? -34.558 -5.783 -10.312 1.00 95.81 906 VAL A CA 1
ATOM 7218 C C . VAL A 1 906 ? -34.884 -5.276 -11.716 1.00 95.81 906 VAL A C 1
ATOM 7220 O O . VAL A 1 906 ? -35.060 -6.073 -12.632 1.00 95.81 906 VAL A O 1
ATOM 7223 N N . LYS A 1 907 ? -34.947 -3.958 -11.900 1.00 94.88 907 LYS A N 1
ATOM 7224 C CA . LYS A 1 907 ? -35.156 -3.294 -13.193 1.00 94.88 907 LYS A CA 1
ATOM 7225 C C . LYS A 1 907 ? -34.202 -2.107 -13.310 1.00 94.88 907 LYS A C 1
ATOM 7227 O O . LYS A 1 907 ? -33.986 -1.390 -12.338 1.00 94.88 907 LYS A O 1
ATOM 7232 N N . ASP A 1 908 ? -33.625 -1.920 -14.498 1.00 94.56 908 ASP A N 1
ATOM 7233 C CA . ASP A 1 908 ? -32.648 -0.860 -14.803 1.00 94.56 908 ASP A CA 1
ATOM 7234 C C . ASP A 1 908 ? -31.448 -0.809 -13.823 1.00 94.56 908 ASP A C 1
ATOM 7236 O O . ASP A 1 908 ? -30.817 0.231 -13.622 1.00 94.56 908 ASP A O 1
ATOM 7240 N N . ALA A 1 909 ? -31.113 -1.964 -13.234 1.00 96.19 909 ALA A N 1
ATOM 7241 C CA . ALA A 1 909 ? -30.058 -2.164 -12.245 1.00 96.19 909 ALA A CA 1
ATOM 7242 C C . ALA A 1 909 ? -29.494 -3.602 -12.294 1.00 96.19 909 ALA A C 1
ATOM 7244 O O . ALA A 1 909 ? -30.055 -4.487 -12.945 1.00 96.19 909 ALA A O 1
ATOM 7245 N N . LEU A 1 910 ? -28.398 -3.831 -11.569 1.00 97.62 910 LEU A N 1
ATOM 7246 C CA . LEU A 1 910 ? -27.768 -5.133 -11.327 1.00 97.62 910 LEU A CA 1
ATOM 7247 C C . LEU A 1 910 ? -27.532 -5.308 -9.824 1.00 97.62 910 LEU A C 1
ATOM 7249 O O . LEU A 1 910 ? -26.895 -4.458 -9.205 1.00 97.62 910 LEU A O 1
ATOM 7253 N N . LEU A 1 911 ? -28.011 -6.402 -9.234 1.00 97.94 911 LEU A N 1
ATOM 7254 C CA . LEU A 1 911 ? -27.841 -6.707 -7.809 1.00 97.94 911 LEU A CA 1
ATOM 7255 C C . LEU A 1 911 ? -26.613 -7.607 -7.590 1.00 97.94 911 LEU A C 1
ATOM 7257 O O . LEU A 1 911 ? -26.543 -8.692 -8.163 1.00 97.94 911 LEU A O 1
ATOM 7261 N N . PHE A 1 912 ? -25.680 -7.184 -6.734 1.00 98.25 912 PHE A N 1
ATOM 7262 C CA . PHE A 1 912 ? -24.408 -7.875 -6.464 1.00 98.25 912 PHE A CA 1
ATOM 7263 C C . PHE A 1 912 ? -24.353 -8.565 -5.097 1.00 98.25 912 PHE A C 1
ATOM 7265 O O . PHE A 1 912 ? -23.714 -9.608 -4.980 1.00 98.25 912 PHE A O 1
ATOM 7272 N N . ALA A 1 913 ? -25.019 -8.018 -4.074 1.00 98.06 913 ALA A N 1
ATOM 7273 C CA . ALA A 1 913 ? -25.087 -8.632 -2.747 1.00 98.06 913 ALA A CA 1
ATOM 7274 C C . ALA A 1 913 ? -26.414 -8.341 -2.032 1.00 98.06 913 ALA A C 1
ATOM 7276 O O . ALA A 1 913 ? -27.070 -7.328 -2.284 1.00 98.06 913 ALA A O 1
ATOM 7277 N N . PHE A 1 914 ? -26.789 -9.231 -1.115 1.00 97.94 914 PHE A N 1
ATOM 7278 C CA . PHE A 1 914 ? -27.990 -9.140 -0.288 1.00 97.94 914 PHE A CA 1
ATOM 7279 C C . PHE A 1 914 ? -27.649 -9.628 1.123 1.00 97.94 914 PHE A C 1
ATOM 7281 O O . PHE A 1 914 ? -27.237 -10.776 1.292 1.00 97.94 914 PHE A O 1
ATOM 7288 N N . THR A 1 915 ? -27.844 -8.780 2.130 1.00 98.12 915 THR A N 1
ATOM 7289 C CA . THR A 1 915 ? -27.552 -9.078 3.538 1.00 98.12 915 THR A CA 1
ATOM 7290 C C . THR A 1 915 ? -28.781 -8.785 4.387 1.00 98.12 915 THR A C 1
ATOM 7292 O O . THR A 1 915 ? -29.412 -7.738 4.260 1.00 98.12 915 THR A O 1
ATOM 7295 N N . SER A 1 916 ? -29.133 -9.704 5.280 1.00 97.50 916 SER A N 1
ATOM 7296 C CA . SER A 1 916 ? -30.225 -9.528 6.238 1.00 97.50 916 SER A CA 1
ATOM 7297 C C . SER A 1 916 ? -29.700 -9.266 7.644 1.00 97.50 916 SER A C 1
ATOM 7299 O O . SER A 1 916 ? -28.702 -9.858 8.041 1.00 97.50 916 SER A O 1
ATOM 7301 N N . TRP A 1 917 ? -30.376 -8.403 8.404 1.00 97.69 917 TRP A N 1
ATOM 7302 C CA . TRP A 1 917 ? -30.138 -8.218 9.835 1.00 97.69 917 TRP A CA 1
ATOM 7303 C C . TRP A 1 917 ? -31.203 -8.955 10.650 1.00 97.69 917 TRP A C 1
ATOM 7305 O O . TRP A 1 917 ? -32.404 -8.729 10.473 1.00 97.69 917 TRP A O 1
ATOM 7315 N N . LYS A 1 918 ? -30.733 -9.821 11.549 1.00 95.56 918 LYS A N 1
ATOM 7316 C CA . LYS A 1 918 ? -31.504 -10.666 12.475 1.00 95.56 918 LYS A CA 1
ATOM 7317 C C . LYS A 1 918 ? -31.067 -10.485 13.943 1.00 95.56 918 LYS A C 1
ATOM 7319 O O . LYS A 1 918 ? -31.551 -11.210 14.809 1.00 95.56 918 LYS A O 1
ATOM 7324 N N . GLY A 1 919 ? -30.133 -9.568 14.213 1.00 92.56 919 GLY A N 1
ATOM 7325 C CA . GLY A 1 919 ? -29.693 -9.196 15.561 1.00 92.56 919 GLY A CA 1
ATOM 7326 C C . GLY A 1 919 ? -30.664 -8.244 16.273 1.00 92.56 919 GLY A C 1
ATOM 7327 O O . GLY A 1 919 ? -31.770 -7.985 15.795 1.00 92.56 919 GLY A O 1
ATOM 7328 N N . ASP A 1 920 ? -30.240 -7.703 17.415 1.00 93.38 920 ASP A N 1
ATOM 7329 C CA . ASP A 1 920 ? -31.053 -6.792 18.231 1.00 93.38 920 ASP A CA 1
ATOM 7330 C C . ASP A 1 920 ? -31.058 -5.328 17.734 1.00 93.38 920 ASP A C 1
ATOM 7332 O O . ASP A 1 920 ? -30.361 -4.950 16.789 1.00 93.38 920 ASP A O 1
ATOM 7336 N N . ASP A 1 921 ? -31.872 -4.486 18.375 1.00 91.38 921 ASP A N 1
ATOM 7337 C CA . ASP A 1 921 ? -31.985 -3.062 18.037 1.00 91.38 921 ASP A CA 1
ATOM 7338 C C . ASP A 1 921 ? -30.738 -2.247 18.433 1.00 91.38 921 ASP A C 1
ATOM 7340 O O . ASP A 1 921 ? -30.479 -1.190 17.853 1.00 91.38 921 ASP A O 1
ATOM 7344 N N . ALA A 1 922 ? -29.954 -2.712 19.414 1.00 90.69 922 ALA A N 1
ATOM 7345 C CA . ALA A 1 922 ? -28.790 -1.993 19.926 1.00 90.69 922 ALA A CA 1
ATOM 7346 C C . ALA A 1 922 ? -27.606 -2.091 18.955 1.00 90.69 922 ALA A C 1
ATOM 7348 O O . ALA A 1 922 ? -27.013 -1.067 18.605 1.00 90.69 922 ALA A O 1
ATOM 7349 N N . GLY A 1 923 ? -27.317 -3.296 18.455 1.00 89.38 923 GLY A N 1
ATOM 7350 C CA . GLY A 1 923 ? -26.367 -3.512 17.367 1.00 89.38 923 GLY A CA 1
ATOM 7351 C C . GLY A 1 923 ? -26.790 -2.744 16.117 1.00 89.38 923 GLY A C 1
ATOM 7352 O O . GLY A 1 923 ? -26.007 -1.948 15.585 1.00 89.38 923 GLY A O 1
ATOM 7353 N N . LEU A 1 924 ? -28.064 -2.880 15.721 1.00 94.62 924 LEU A N 1
ATOM 7354 C CA . LEU A 1 924 ? -28.596 -2.225 14.526 1.00 94.62 924 LEU A CA 1
ATOM 7355 C C . LEU A 1 924 ? -28.486 -0.702 14.581 1.00 94.62 924 LEU A C 1
ATOM 7357 O O . LEU A 1 924 ? -28.192 -0.079 13.563 1.00 94.62 924 LEU A O 1
ATOM 7361 N N . LYS A 1 925 ? -28.695 -0.090 15.752 1.00 95.56 925 LYS A N 1
ATOM 7362 C CA . LYS A 1 925 ? -28.553 1.359 15.925 1.00 95.56 925 LYS A CA 1
ATOM 7363 C C . LYS A 1 925 ? -27.165 1.842 15.492 1.00 95.56 925 LYS A C 1
ATOM 7365 O O . LYS A 1 925 ? -27.081 2.797 14.726 1.00 95.56 925 LYS A O 1
ATOM 7370 N N . THR A 1 926 ? -26.097 1.169 15.923 1.00 91.38 926 THR A N 1
ATOM 7371 C CA . THR A 1 926 ? -24.720 1.583 15.587 1.00 91.38 926 THR A CA 1
ATOM 7372 C C . THR A 1 926 ? -24.406 1.436 14.095 1.00 91.38 926 THR A C 1
ATOM 7374 O O . THR A 1 926 ? -23.758 2.305 13.516 1.00 91.38 926 THR A O 1
ATOM 7377 N N . VAL A 1 927 ? -24.931 0.388 13.450 1.00 95.56 927 VAL A N 1
ATOM 7378 C CA . VAL A 1 927 ? -24.850 0.185 11.994 1.00 95.56 927 VAL A CA 1
ATOM 7379 C C . VAL A 1 927 ? -25.601 1.297 11.259 1.00 95.56 927 VAL A C 1
ATOM 7381 O O . VAL A 1 927 ? -25.068 1.921 10.345 1.00 95.56 927 VAL A O 1
ATOM 7384 N N . MET A 1 928 ? -26.831 1.600 11.682 1.00 96.88 928 MET A N 1
ATOM 7385 C CA . MET A 1 928 ? -27.660 2.627 11.049 1.00 96.88 928 MET A CA 1
ATOM 7386 C C . MET A 1 928 ? -27.101 4.043 11.237 1.00 96.88 928 MET A C 1
ATOM 7388 O O . MET A 1 928 ? -27.290 4.875 10.352 1.00 96.88 928 MET A O 1
ATOM 7392 N N . GLU A 1 929 ? -26.384 4.331 12.326 1.00 96.38 929 GLU A N 1
ATOM 7393 C CA . GLU A 1 929 ? -25.662 5.599 12.515 1.00 96.38 929 GLU A CA 1
ATOM 7394 C C . GLU A 1 929 ? -24.508 5.772 11.509 1.00 96.38 929 GLU A C 1
ATOM 7396 O O . GLU A 1 929 ? -24.343 6.865 10.963 1.00 96.38 929 GLU A O 1
ATOM 7401 N N . CYS A 1 930 ? -23.747 4.710 11.215 1.00 95.62 930 CYS A N 1
ATOM 7402 C CA . CYS A 1 930 ? -22.731 4.706 10.154 1.00 95.62 930 CYS A CA 1
ATOM 7403 C C . CYS A 1 930 ? -23.374 4.819 8.761 1.00 95.62 930 CYS A C 1
ATOM 7405 O O . CYS A 1 930 ? -23.070 5.748 8.010 1.00 95.62 930 CYS A O 1
ATOM 7407 N N . TYR A 1 931 ? -24.319 3.930 8.445 1.00 97.56 931 TYR A N 1
ATOM 7408 C CA . TYR A 1 931 ? -25.008 3.888 7.153 1.00 97.56 931 TYR A CA 1
ATOM 7409 C C . TYR A 1 931 ? -25.721 5.209 6.817 1.00 97.56 931 TYR A C 1
ATOM 7411 O O . TYR A 1 931 ? -25.608 5.695 5.696 1.00 97.56 931 TYR A O 1
ATOM 7419 N N . THR A 1 932 ? -26.413 5.842 7.772 1.00 96.94 932 THR A N 1
ATOM 7420 C CA . THR A 1 932 ? -27.150 7.094 7.503 1.00 96.94 932 THR A CA 1
ATOM 7421 C C . THR A 1 932 ? -26.206 8.245 7.151 1.00 96.94 932 THR A C 1
ATOM 7423 O O . THR A 1 932 ? -26.492 8.998 6.225 1.00 96.94 932 THR A O 1
ATOM 7426 N N . LYS A 1 933 ? -25.043 8.354 7.812 1.00 96.19 933 LYS A N 1
ATOM 7427 C CA . LYS A 1 933 ? -24.009 9.333 7.427 1.00 96.19 933 LYS A CA 1
ATOM 7428 C C . LYS A 1 933 ? -23.506 9.075 6.005 1.00 96.19 933 LYS A C 1
ATOM 7430 O O . LYS A 1 933 ? -23.398 10.004 5.212 1.00 96.19 933 LYS A O 1
ATOM 7435 N N . ALA A 1 934 ? -23.263 7.810 5.666 1.00 96.69 934 ALA A N 1
ATOM 7436 C CA . ALA A 1 934 ? -22.804 7.419 4.338 1.00 96.69 934 ALA A CA 1
ATOM 7437 C C . ALA A 1 934 ? -23.853 7.642 3.231 1.00 96.69 934 ALA A C 1
ATOM 7439 O O . ALA A 1 934 ? -23.487 7.925 2.091 1.00 96.69 934 ALA A O 1
ATOM 7440 N N . VAL A 1 935 ? -25.151 7.572 3.551 1.00 97.62 935 VAL A N 1
ATOM 7441 C CA . VAL A 1 935 ? -26.237 7.972 2.640 1.00 97.62 935 VAL A CA 1
ATOM 7442 C C . VAL A 1 935 ? -26.188 9.474 2.346 1.00 97.62 935 VAL A C 1
ATOM 7444 O O . VAL A 1 935 ? -26.341 9.863 1.190 1.00 97.62 935 VAL A O 1
ATOM 7447 N N . GLU A 1 936 ? -25.922 10.327 3.341 1.00 96.25 936 GLU A N 1
ATOM 7448 C CA . GLU A 1 936 ? -25.792 11.774 3.110 1.00 96.25 936 GLU A CA 1
ATOM 7449 C C . GLU A 1 936 ? -24.569 12.124 2.238 1.00 96.25 936 GLU A C 1
ATOM 7451 O O . GLU A 1 936 ? -24.677 12.958 1.338 1.00 96.25 936 GLU A O 1
ATOM 7456 N N . GLU A 1 937 ? -23.433 11.437 2.397 1.00 93.38 937 GLU A N 1
ATOM 7457 C CA . GLU A 1 937 ? -22.297 11.574 1.462 1.00 93.38 937 GLU A CA 1
ATOM 7458 C C . GLU A 1 937 ? -22.601 10.978 0.069 1.00 93.38 937 GLU A C 1
ATOM 7460 O O . GLU A 1 937 ? -22.188 11.520 -0.964 1.00 93.38 937 GLU A O 1
ATOM 7465 N N . GLY A 1 938 ? -23.395 9.904 0.012 1.00 94.94 938 GLY A N 1
ATOM 7466 C CA . GLY A 1 938 ? -23.911 9.323 -1.229 1.00 94.94 938 GLY A CA 1
ATOM 7467 C C . GLY A 1 938 ? -24.773 10.309 -2.025 1.00 94.94 938 GLY A C 1
ATOM 7468 O O . GLY A 1 938 ? -24.571 10.466 -3.232 1.00 94.94 938 GLY A O 1
ATOM 7469 N N . LYS A 1 939 ? -25.659 11.057 -1.351 1.00 94.06 939 LYS A N 1
ATOM 7470 C CA . LYS A 1 939 ? -26.449 12.151 -1.949 1.00 94.06 939 LYS A CA 1
ATOM 7471 C C . LYS A 1 939 ? -25.561 13.226 -2.558 1.00 94.06 939 LYS A C 1
ATOM 7473 O O . LYS A 1 939 ? -25.749 13.566 -3.725 1.00 94.06 939 LYS A O 1
ATOM 7478 N N . LYS A 1 940 ? -24.575 13.731 -1.804 1.00 91.81 940 LYS A N 1
ATOM 7479 C CA . LYS A 1 940 ? -23.617 14.732 -2.312 1.00 91.81 940 LYS A CA 1
ATOM 7480 C C . LYS A 1 940 ? -22.894 14.221 -3.556 1.00 91.81 940 LYS A C 1
ATOM 7482 O O . LYS A 1 940 ? -22.777 14.954 -4.533 1.00 91.81 940 LYS A O 1
ATOM 7487 N N . THR A 1 941 ? -22.489 12.950 -3.556 1.00 90.38 941 THR A N 1
ATOM 7488 C CA . THR A 1 941 ? -21.846 12.316 -4.715 1.00 90.38 941 THR A CA 1
ATOM 7489 C C . THR A 1 941 ? -22.774 12.279 -5.934 1.00 90.38 941 THR A C 1
ATOM 7491 O O . THR A 1 941 ? -22.374 12.718 -7.010 1.00 90.38 941 THR A O 1
ATOM 7494 N N . ARG A 1 942 ? -24.031 11.831 -5.778 1.00 90.00 942 ARG A N 1
ATOM 7495 C CA . ARG A 1 942 ? -25.033 11.810 -6.867 1.00 90.00 942 ARG A CA 1
ATOM 7496 C C . ARG A 1 942 ? -25.324 13.205 -7.420 1.00 90.00 942 ARG A C 1
ATOM 7498 O O . ARG A 1 942 ? -25.438 13.369 -8.634 1.00 90.00 942 ARG A O 1
ATOM 7505 N N . ILE A 1 943 ? -25.428 14.208 -6.546 1.00 89.06 943 ILE A N 1
ATOM 7506 C CA . ILE A 1 943 ? -25.617 15.612 -6.933 1.00 89.06 943 ILE A CA 1
ATOM 7507 C C . ILE A 1 943 ? -24.410 16.094 -7.744 1.00 89.06 943 ILE A C 1
ATOM 7509 O O . ILE A 1 943 ? -24.597 16.555 -8.867 1.00 89.06 943 ILE A O 1
ATOM 7513 N N . ALA A 1 944 ? -23.185 15.899 -7.251 1.00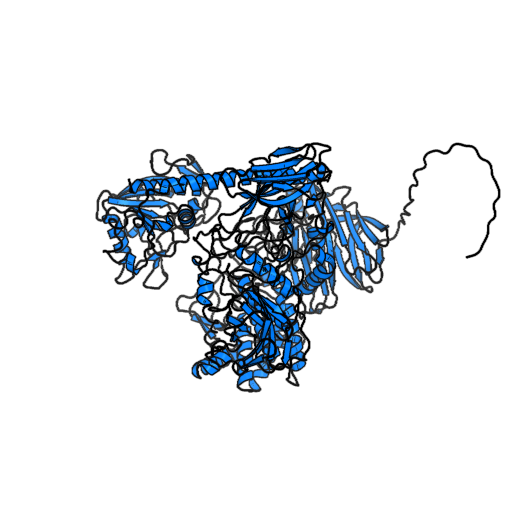 85.12 944 ALA A N 1
ATOM 7514 C CA . ALA A 1 944 ? -21.965 16.301 -7.949 1.00 85.12 944 ALA A CA 1
ATOM 7515 C C . ALA A 1 944 ? -21.797 15.602 -9.314 1.00 85.12 944 ALA A C 1
ATOM 7517 O O . ALA A 1 944 ? -21.420 16.244 -10.295 1.00 85.12 944 ALA A O 1
ATOM 7518 N N . GLU A 1 945 ? -22.117 14.307 -9.423 1.00 86.00 945 GLU A N 1
ATOM 7519 C CA . GLU A 1 945 ? -22.092 13.578 -10.700 1.00 86.00 945 GLU A CA 1
ATOM 7520 C C . GLU A 1 945 ? -23.176 14.077 -11.672 1.00 86.00 945 GLU A C 1
ATOM 7522 O O . GLU A 1 945 ? -22.919 14.216 -12.872 1.00 86.00 945 GLU A O 1
ATOM 7527 N N . LYS A 1 946 ? -24.377 14.408 -11.181 1.00 86.62 946 LYS A N 1
ATOM 7528 C CA . LYS A 1 946 ? -25.439 15.016 -11.994 1.00 86.62 946 LYS A CA 1
ATOM 7529 C C . LYS A 1 946 ? -25.042 16.410 -12.488 1.00 86.62 946 LYS A C 1
ATOM 7531 O O . LYS A 1 946 ? -25.139 16.670 -13.686 1.00 86.62 946 LYS A O 1
ATOM 7536 N N . GLU A 1 947 ? -24.555 17.272 -11.600 1.00 85.88 947 GLU A N 1
ATOM 7537 C CA . GLU A 1 947 ? -24.076 18.618 -11.929 1.00 85.88 947 GLU A CA 1
ATOM 7538 C C . GLU A 1 947 ? -22.928 18.571 -12.941 1.00 85.88 947 GLU A C 1
ATOM 7540 O O . GLU A 1 947 ? -22.963 19.297 -13.931 1.00 85.88 947 GLU A O 1
ATOM 7545 N N . MET A 1 948 ? -21.959 17.666 -12.765 1.00 85.94 948 MET A N 1
ATOM 7546 C CA . MET A 1 948 ? -20.865 17.441 -13.716 1.00 85.94 948 MET A CA 1
ATOM 7547 C C . MET A 1 948 ? -21.385 17.040 -15.107 1.00 85.94 948 MET A C 1
ATOM 7549 O O . MET A 1 948 ? -20.912 17.552 -16.123 1.00 85.94 948 MET A O 1
ATOM 7553 N N . ASN A 1 949 ? -22.389 16.161 -15.174 1.00 84.88 949 ASN A N 1
ATOM 7554 C CA . ASN A 1 949 ? -23.002 15.735 -16.434 1.00 84.88 949 ASN A CA 1
ATOM 7555 C C . ASN A 1 949 ? -23.835 16.845 -17.103 1.00 84.88 949 ASN A C 1
ATOM 7557 O O . ASN A 1 949 ? -23.805 16.992 -18.326 1.00 84.88 949 ASN A O 1
ATOM 7561 N N . GLU A 1 950 ? -24.567 17.649 -16.331 1.00 86.25 950 GLU A N 1
ATOM 7562 C CA . GLU A 1 950 ? -25.286 18.827 -16.837 1.00 86.25 950 GLU A CA 1
ATOM 7563 C C . GLU A 1 950 ? -24.318 19.922 -17.307 1.00 86.25 950 GLU A C 1
ATOM 7565 O O . GLU A 1 950 ? -24.529 20.541 -18.351 1.00 86.25 950 GLU A O 1
ATOM 7570 N N . PHE A 1 951 ? -23.214 20.114 -16.590 1.00 86.44 951 PHE A N 1
ATOM 7571 C CA . PHE A 1 951 ? -22.151 21.042 -16.947 1.00 86.44 951 PHE A CA 1
ATOM 7572 C C . PHE A 1 951 ? -21.420 20.614 -18.227 1.00 86.44 951 PHE A C 1
ATOM 7574 O O . PHE A 1 951 ? -21.248 21.425 -19.138 1.00 86.44 951 PHE A O 1
ATOM 7581 N N . LYS A 1 952 ? -21.092 19.322 -18.370 1.00 87.94 952 LYS A N 1
ATOM 7582 C CA . LYS A 1 952 ? -20.538 18.745 -19.606 1.00 87.94 952 LYS A CA 1
ATOM 7583 C C . LYS A 1 952 ? -21.420 19.056 -20.822 1.00 87.94 952 LYS A C 1
ATOM 7585 O O . LYS A 1 952 ? -20.896 19.522 -21.834 1.00 87.94 952 LYS A O 1
ATOM 7590 N N . LYS A 1 953 ? -22.749 18.926 -20.694 1.00 87.00 953 LYS A N 1
ATOM 7591 C CA . LYS A 1 953 ? -23.716 19.312 -21.744 1.00 87.00 953 LYS A CA 1
ATOM 7592 C C . LYS A 1 953 ? -23.659 20.802 -22.092 1.00 87.00 953 LYS A C 1
ATOM 7594 O O . LYS A 1 953 ? -23.701 21.160 -23.265 1.00 87.00 953 LYS A O 1
ATOM 7599 N N . GLN A 1 954 ? -23.504 21.695 -21.110 1.00 85.75 954 GLN A N 1
ATOM 7600 C CA . GLN A 1 954 ? -23.359 23.139 -21.375 1.00 85.75 954 GLN A CA 1
ATOM 7601 C C . GLN A 1 954 ? -22.107 23.460 -22.214 1.00 85.75 954 GLN A C 1
ATOM 7603 O O . GLN A 1 954 ? -22.111 24.420 -22.990 1.00 85.75 954 GLN A O 1
ATOM 7608 N N . LEU A 1 955 ? -21.060 22.636 -22.105 1.00 88.12 955 LEU A N 1
ATOM 7609 C CA . LEU A 1 955 ? -19.801 22.767 -22.841 1.00 88.12 955 LEU A CA 1
ATOM 7610 C C . LEU A 1 955 ? -19.803 22.050 -24.210 1.00 88.12 955 LEU A C 1
ATOM 7612 O O . LEU A 1 955 ? -18.862 22.223 -24.995 1.00 88.12 955 LEU A O 1
ATOM 7616 N N . GLU A 1 956 ? -20.848 21.288 -24.561 1.00 84.31 956 GLU A N 1
ATOM 7617 C CA . GLU A 1 956 ? -20.944 20.543 -25.833 1.00 84.31 956 GLU A CA 1
ATOM 7618 C C . GLU A 1 956 ? -20.845 21.440 -27.074 1.00 84.31 956 GLU A C 1
ATOM 7620 O O . GLU A 1 956 ? -20.254 21.023 -28.070 1.00 84.31 956 GLU A O 1
ATOM 7625 N N . ASN A 1 957 ? -21.281 22.698 -26.985 1.00 82.62 957 ASN A N 1
ATOM 7626 C CA . ASN A 1 957 ? -21.220 23.659 -28.092 1.00 82.62 957 ASN A CA 1
ATOM 7627 C C . ASN A 1 957 ? -19.807 24.200 -28.395 1.00 82.62 957 ASN A C 1
ATOM 7629 O O . ASN A 1 957 ? -19.607 24.810 -29.441 1.00 82.62 957 ASN A O 1
ATOM 7633 N N . ILE A 1 958 ? -18.810 23.977 -27.525 1.00 88.00 958 ILE A N 1
ATOM 7634 C CA . ILE A 1 958 ? -17.424 24.394 -27.803 1.00 88.00 958 ILE A CA 1
ATOM 7635 C C . ILE A 1 958 ? -16.870 23.630 -29.026 1.00 88.00 958 ILE A C 1
ATOM 7637 O O . ILE A 1 958 ? -16.827 22.392 -28.990 1.00 88.00 958 ILE A O 1
ATOM 7641 N N . PRO A 1 959 ? -16.388 24.318 -30.078 1.00 88.62 959 PRO A N 1
ATOM 7642 C CA . PRO A 1 959 ? -15.892 23.674 -31.290 1.00 88.62 959 PRO A CA 1
ATOM 7643 C C . PRO A 1 959 ? -14.597 22.880 -31.054 1.00 88.62 959 PRO A C 1
ATOM 7645 O O . PRO A 1 959 ? -13.641 23.353 -30.435 1.00 88.62 959 PRO A O 1
ATOM 7648 N N . LYS A 1 960 ? -14.543 21.659 -31.599 1.00 92.12 960 LYS A N 1
ATOM 7649 C CA . LYS A 1 960 ? -13.366 20.781 -31.518 1.00 92.12 960 LYS A CA 1
ATOM 7650 C C . LYS A 1 960 ? -12.181 21.368 -32.293 1.00 92.12 960 LYS A C 1
ATOM 7652 O O . LYS A 1 960 ? -12.336 21.867 -33.403 1.00 92.12 960 LYS A O 1
ATOM 7657 N N . GLY A 1 961 ? -10.988 21.278 -31.712 1.00 91.50 961 GLY A N 1
ATOM 7658 C CA . GLY A 1 961 ? -9.740 21.790 -32.278 1.00 91.50 961 GLY A CA 1
ATOM 7659 C C . GLY A 1 961 ? -9.551 23.305 -32.156 1.00 91.50 961 GLY A C 1
ATOM 7660 O O . GLY A 1 961 ? -8.618 23.824 -32.757 1.00 91.50 961 GLY A O 1
ATOM 7661 N N . LYS A 1 962 ? -10.407 24.017 -31.405 1.00 93.69 962 LYS A N 1
ATOM 7662 C CA . LYS A 1 962 ? -10.332 25.480 -31.209 1.00 93.69 962 LYS A CA 1
ATOM 7663 C C . LYS A 1 962 ? -9.785 25.927 -29.851 1.00 93.69 962 LYS A C 1
ATOM 7665 O O . LYS A 1 962 ? -9.626 27.121 -29.624 1.00 93.69 962 LYS A O 1
ATOM 7670 N N . ILE A 1 963 ? -9.452 24.981 -28.982 1.00 96.50 963 ILE A N 1
ATOM 7671 C CA . ILE A 1 963 ? -8.742 25.230 -27.727 1.00 96.50 963 ILE A CA 1
ATOM 7672 C C . ILE A 1 963 ? -7.334 24.648 -27.857 1.00 96.50 963 ILE A C 1
ATOM 7674 O O . ILE A 1 963 ? -7.189 23.512 -28.308 1.00 96.50 963 ILE A O 1
ATOM 7678 N N . ALA A 1 964 ? -6.313 25.395 -27.453 1.00 97.00 964 ALA A N 1
ATOM 7679 C CA . ALA A 1 964 ? -4.959 24.882 -27.263 1.00 97.00 964 ALA A CA 1
ATOM 7680 C C . ALA A 1 964 ? -4.731 24.496 -25.793 1.00 97.00 964 ALA A C 1
ATOM 7682 O O . ALA A 1 964 ? -5.217 25.176 -24.892 1.00 97.00 964 ALA A O 1
ATOM 7683 N N . ILE A 1 965 ? -3.959 23.439 -25.549 1.00 95.94 965 ILE A N 1
ATOM 7684 C CA . ILE A 1 965 ? -3.329 23.178 -24.246 1.00 95.94 965 ILE A CA 1
ATOM 7685 C C . ILE A 1 965 ? -1.832 23.359 -24.443 1.00 95.94 965 ILE A C 1
ATOM 7687 O O . ILE A 1 965 ? -1.246 22.731 -25.331 1.00 95.94 965 ILE A O 1
ATOM 7691 N N . LEU A 1 966 ? -1.250 24.261 -23.659 1.00 95.69 966 LEU A N 1
ATOM 7692 C CA . LEU A 1 966 ? 0.153 24.634 -23.759 1.00 95.69 966 LEU A CA 1
ATOM 7693 C C . LEU A 1 966 ? 1.058 23.609 -23.056 1.00 95.69 966 LEU A C 1
ATOM 7695 O O . LEU A 1 966 ? 0.652 23.073 -22.026 1.00 95.69 966 LEU A O 1
ATOM 7699 N N . PRO A 1 967 ? 2.276 23.369 -23.576 1.00 90.56 967 PRO A N 1
ATOM 7700 C CA . PRO A 1 967 ? 3.317 22.628 -22.867 1.00 90.56 967 PRO A CA 1
ATOM 7701 C C . PRO A 1 967 ? 3.907 23.485 -21.720 1.00 90.56 967 PRO A C 1
ATOM 7703 O O . PRO A 1 967 ? 3.887 24.716 -21.844 1.00 90.56 967 PRO A O 1
ATOM 7706 N N . PRO A 1 968 ? 4.514 22.904 -20.661 1.00 85.06 968 PRO A N 1
ATOM 7707 C CA . PRO A 1 968 ? 4.754 21.473 -20.401 1.00 85.06 968 PRO A CA 1
ATOM 7708 C C . PRO A 1 968 ? 3.502 20.643 -20.049 1.00 85.06 968 PRO A C 1
ATOM 7710 O O . PRO A 1 968 ? 2.375 21.056 -20.295 1.00 85.06 968 PRO A O 1
ATOM 7713 N N . GLU A 1 969 ? 3.703 19.429 -19.533 1.00 80.44 969 GLU A N 1
ATOM 7714 C CA . GLU A 1 969 ? 2.630 18.479 -19.217 1.00 80.44 969 GLU A CA 1
ATOM 7715 C C . GLU A 1 969 ? 1.565 19.054 -18.259 1.00 80.44 969 GLU A C 1
ATOM 7717 O O . GLU A 1 969 ? 1.867 19.783 -17.311 1.00 80.44 969 GLU A O 1
ATOM 7722 N N . ALA A 1 970 ? 0.298 18.726 -18.527 1.00 83.69 970 ALA A N 1
ATOM 7723 C CA . ALA A 1 970 ? -0.852 19.217 -17.776 1.00 83.69 970 ALA A CA 1
ATOM 7724 C C . ALA A 1 970 ? -1.040 18.401 -16.487 1.00 83.69 970 ALA A C 1
ATOM 7726 O O . ALA A 1 970 ? -1.426 17.239 -16.550 1.00 83.69 970 ALA A O 1
ATOM 7727 N N . THR A 1 971 ? -0.784 19.016 -15.330 1.00 78.62 971 THR A N 1
ATOM 7728 C CA . THR A 1 971 ? -0.709 18.336 -14.020 1.00 78.62 971 THR A CA 1
ATOM 7729 C C . THR A 1 971 ? -1.623 18.932 -12.945 1.00 78.62 971 THR A C 1
ATOM 7731 O O . THR A 1 971 ? -1.676 18.420 -11.829 1.00 78.62 971 THR A O 1
ATOM 7734 N N . SER A 1 972 ? -2.344 20.020 -13.231 1.00 84.38 972 SER A N 1
ATOM 7735 C CA . SER A 1 972 ? -3.221 20.670 -12.249 1.00 84.38 972 SER A CA 1
ATOM 7736 C C . SER A 1 972 ? -4.564 19.963 -12.059 1.00 84.38 972 SER A C 1
ATOM 7738 O O . SER A 1 972 ? -5.063 19.268 -12.943 1.00 84.38 972 SER A O 1
ATOM 7740 N N . VAL A 1 973 ? -5.227 20.216 -10.924 1.00 84.94 973 VAL A N 1
ATOM 7741 C CA . VAL A 1 973 ? -6.610 19.753 -10.671 1.00 84.94 973 VAL A CA 1
ATOM 7742 C C . VAL A 1 973 ? -7.575 20.243 -11.764 1.00 84.94 973 VAL A C 1
ATOM 7744 O O . VAL A 1 973 ? -8.523 19.545 -12.130 1.00 84.94 973 VAL A O 1
ATOM 7747 N N . ALA A 1 974 ? -7.291 21.402 -12.368 1.00 90.12 974 ALA A N 1
ATOM 7748 C CA . ALA A 1 974 ? -8.036 21.906 -13.515 1.00 90.12 974 ALA A CA 1
ATOM 7749 C C . ALA A 1 974 ? -7.869 21.044 -14.780 1.00 90.12 974 ALA A C 1
ATOM 7751 O O . ALA A 1 974 ? -8.803 20.978 -15.578 1.00 90.12 974 ALA A O 1
ATOM 7752 N N . ALA A 1 975 ? -6.740 20.345 -14.954 1.00 88.38 975 ALA A N 1
ATOM 7753 C CA . ALA A 1 975 ? -6.561 19.365 -16.024 1.00 88.38 975 ALA A CA 1
ATOM 7754 C C . ALA A 1 975 ? -7.496 18.161 -15.834 1.00 88.38 975 ALA A C 1
ATOM 7756 O O . ALA A 1 975 ? -8.234 17.803 -16.754 1.00 88.38 975 ALA A O 1
ATOM 7757 N N . THR A 1 976 ? -7.546 17.599 -14.621 1.00 84.94 976 THR A N 1
ATOM 7758 C CA . THR A 1 976 ? -8.486 16.525 -14.254 1.00 84.94 976 THR A CA 1
ATOM 7759 C C . THR A 1 976 ? -9.938 16.962 -14.467 1.00 84.94 976 THR A C 1
ATOM 7761 O O . THR A 1 976 ? -10.735 16.218 -15.043 1.00 84.94 976 THR A O 1
ATOM 7764 N N . PHE A 1 977 ? -10.288 18.187 -14.067 1.00 88.69 977 PHE A N 1
ATOM 7765 C CA . PHE A 1 977 ? -11.615 18.762 -14.297 1.00 88.69 977 PHE A CA 1
ATOM 7766 C C . PHE A 1 977 ? -11.922 18.949 -15.796 1.00 88.69 977 PHE A C 1
ATOM 7768 O O . PHE A 1 977 ? -12.992 18.555 -16.264 1.00 88.69 977 PHE A O 1
ATOM 7775 N N . ALA A 1 978 ? -10.977 19.463 -16.591 1.00 89.62 978 ALA A N 1
ATOM 7776 C CA . ALA A 1 978 ? -11.098 19.567 -18.049 1.00 89.62 978 ALA A CA 1
ATOM 7777 C C . ALA A 1 978 ? -11.254 18.194 -18.733 1.00 89.62 978 ALA A C 1
ATOM 7779 O O . ALA A 1 978 ? -11.899 18.087 -19.778 1.00 89.62 978 ALA A O 1
ATOM 7780 N N . GLY A 1 979 ? -10.664 17.145 -18.154 1.00 86.38 979 GLY A N 1
ATOM 7781 C CA . GLY A 1 979 ? -10.847 15.754 -18.557 1.00 86.38 979 GLY A CA 1
ATOM 7782 C C . GLY A 1 979 ? -12.275 15.277 -18.302 1.00 86.38 979 GLY A C 1
ATOM 7783 O O . GLY A 1 979 ? -12.999 14.965 -19.250 1.00 86.38 979 GLY A O 1
ATOM 7784 N N . LYS A 1 980 ? -12.714 15.322 -17.036 1.00 84.38 980 LYS A N 1
ATOM 7785 C CA . LYS A 1 980 ? -14.062 14.917 -16.587 1.00 84.38 980 LYS A CA 1
ATOM 7786 C C . LYS A 1 980 ? -15.180 15.646 -17.364 1.00 84.38 980 LYS A C 1
ATOM 7788 O O . LYS A 1 980 ? -16.178 15.034 -17.746 1.00 84.38 980 LYS A O 1
ATOM 7793 N N . THR A 1 981 ? -14.972 16.919 -17.707 1.00 88.00 981 THR A N 1
ATOM 7794 C CA . THR A 1 981 ? -15.910 17.757 -18.487 1.00 88.00 981 THR A CA 1
ATOM 7795 C C . THR A 1 981 ? -15.812 17.615 -20.014 1.00 88.00 981 THR A C 1
ATOM 7797 O O . THR A 1 981 ? -16.588 18.233 -20.740 1.00 88.00 981 THR A O 1
ATOM 7800 N N . GLY A 1 982 ? -14.891 16.800 -20.542 1.00 86.94 982 GLY A N 1
ATOM 7801 C CA . GLY A 1 982 ? -14.729 16.566 -21.986 1.00 86.94 982 GLY A CA 1
ATOM 7802 C C . GLY A 1 982 ? -14.015 17.686 -22.766 1.00 86.94 982 GLY A C 1
ATOM 7803 O O . GLY A 1 982 ? -13.897 17.623 -23.991 1.00 86.94 982 GLY A O 1
ATOM 7804 N N . ILE A 1 983 ? -13.497 18.712 -22.090 1.00 88.88 983 ILE A N 1
ATOM 7805 C CA . ILE A 1 983 ? -12.755 19.818 -22.720 1.00 88.88 983 ILE A CA 1
ATOM 7806 C C . ILE A 1 983 ? -11.423 19.337 -23.294 1.00 88.88 983 ILE A C 1
ATOM 7808 O O . ILE A 1 983 ? -11.061 19.733 -24.403 1.00 88.88 983 ILE A O 1
ATOM 7812 N N . MET A 1 984 ? -10.748 18.408 -22.612 1.00 87.88 984 MET A N 1
ATOM 7813 C CA . MET A 1 984 ? -9.533 17.747 -23.111 1.00 87.88 984 MET A CA 1
ATOM 7814 C C . MET A 1 984 ? -9.738 17.042 -24.469 1.00 87.88 984 MET A C 1
ATOM 7816 O O . MET A 1 984 ? -8.790 16.854 -25.226 1.00 87.88 984 MET A O 1
ATOM 7820 N N . GLU A 1 985 ? -10.976 16.678 -24.823 1.00 84.44 985 GLU A N 1
ATOM 7821 C CA . GLU A 1 985 ? -11.322 16.035 -26.104 1.00 84.44 985 GLU A CA 1
ATOM 7822 C C . GLU A 1 985 ? -11.591 17.034 -27.238 1.00 84.44 985 GLU A C 1
ATOM 7824 O O . GLU A 1 985 ? -11.522 16.692 -28.426 1.00 84.44 985 GLU A O 1
ATOM 7829 N N . LYS A 1 986 ? -11.918 18.271 -26.856 1.00 87.94 986 LYS A N 1
ATOM 7830 C CA . LYS A 1 986 ? -12.150 19.418 -27.739 1.00 87.94 986 LYS A CA 1
ATOM 7831 C C . LYS A 1 986 ? -10.875 20.223 -27.961 1.00 87.94 986 LYS A C 1
ATOM 7833 O O . LYS A 1 986 ? -10.754 20.886 -28.989 1.00 87.94 986 LYS A O 1
ATOM 7838 N N . ALA A 1 987 ? -9.933 20.157 -27.029 1.00 91.94 987 ALA A N 1
ATOM 7839 C CA . ALA A 1 987 ? -8.650 20.824 -27.113 1.00 91.94 987 ALA A CA 1
ATOM 7840 C C . ALA A 1 987 ? -7.632 20.079 -27.992 1.00 91.94 987 ALA A C 1
ATOM 7842 O O . ALA A 1 987 ? -7.754 18.891 -28.296 1.00 91.94 987 ALA A O 1
ATOM 7843 N N . LYS A 1 988 ? -6.592 20.806 -28.395 1.00 93.75 988 LYS A N 1
ATOM 7844 C CA . LYS A 1 988 ? -5.394 20.290 -29.043 1.00 93.75 988 LYS A CA 1
ATOM 7845 C C . LYS A 1 988 ? -4.211 20.497 -28.102 1.00 93.75 988 LYS A C 1
ATOM 7847 O O . LYS A 1 988 ? -3.838 21.634 -27.827 1.00 93.75 988 LYS A O 1
ATOM 7852 N N . PHE A 1 989 ? -3.599 19.405 -27.654 1.00 91.75 989 PHE A N 1
ATOM 7853 C CA . PHE A 1 989 ? -2.287 19.455 -27.015 1.00 91.75 989 PHE A CA 1
ATOM 7854 C C . PHE A 1 989 ? -1.257 19.954 -28.030 1.00 91.75 989 PHE A C 1
ATOM 7856 O O . PHE A 1 989 ? -1.117 19.375 -29.114 1.00 91.75 989 PHE A O 1
ATOM 7863 N N . ILE A 1 990 ? -0.583 21.049 -27.685 1.00 94.06 990 ILE A N 1
ATOM 7864 C CA . ILE A 1 990 ? 0.441 21.695 -28.500 1.00 94.06 990 ILE A CA 1
ATOM 7865 C C . ILE A 1 990 ? 1.803 21.205 -28.009 1.00 94.06 990 ILE A C 1
ATOM 7867 O O . ILE A 1 990 ? 2.170 21.433 -26.862 1.00 94.06 990 ILE A O 1
ATOM 7871 N N . ASN A 1 991 ? 2.574 20.526 -28.862 1.00 91.19 991 ASN A N 1
ATOM 7872 C CA . ASN A 1 991 ? 3.964 20.209 -28.517 1.00 91.19 991 ASN A CA 1
ATOM 7873 C C . ASN A 1 991 ? 4.882 21.432 -28.712 1.00 91.19 991 ASN A C 1
ATOM 7875 O O . ASN A 1 991 ? 4.513 22.396 -29.384 1.00 91.19 991 ASN A O 1
ATOM 7879 N N . THR A 1 992 ? 6.101 21.382 -28.169 1.00 91.19 992 THR A N 1
ATOM 7880 C CA . THR A 1 992 ? 7.093 22.476 -28.245 1.00 91.19 992 THR A CA 1
ATOM 7881 C C . THR A 1 992 ? 7.294 23.016 -29.669 1.00 91.19 992 THR A C 1
ATOM 7883 O O . THR A 1 992 ? 7.255 24.221 -29.897 1.00 91.19 992 THR A O 1
ATOM 7886 N N . ASN A 1 993 ? 7.414 22.138 -30.668 1.00 91.62 993 ASN A N 1
ATOM 7887 C CA . ASN A 1 993 ? 7.566 22.527 -32.075 1.00 91.62 993 ASN A CA 1
ATOM 7888 C C . ASN A 1 993 ? 6.312 23.176 -32.686 1.00 91.62 993 ASN A C 1
ATOM 7890 O O . ASN A 1 993 ? 6.426 23.980 -33.611 1.00 91.62 993 ASN A O 1
ATOM 7894 N N . GLN A 1 994 ? 5.121 22.807 -32.212 1.00 94.88 994 GLN A N 1
ATOM 7895 C CA . GLN A 1 994 ? 3.848 23.378 -32.655 1.00 94.88 994 GLN A CA 1
ATOM 7896 C C . GLN A 1 994 ? 3.565 24.737 -32.008 1.00 94.88 994 GLN A C 1
ATOM 7898 O O . GLN A 1 994 ? 2.923 25.565 -32.648 1.00 94.88 994 GLN A O 1
ATOM 7903 N N . LEU A 1 995 ? 4.060 24.970 -30.786 1.00 95.25 995 LEU A N 1
ATOM 7904 C CA . LEU A 1 995 ? 3.950 26.245 -30.073 1.00 95.25 995 LEU A CA 1
ATOM 7905 C C . LEU A 1 995 ? 4.624 27.372 -30.868 1.00 95.25 995 LEU A C 1
ATOM 7907 O O . LEU A 1 995 ? 4.009 28.390 -31.176 1.00 95.25 995 LEU A O 1
ATOM 7911 N N . VAL A 1 996 ? 5.877 27.157 -31.266 1.00 94.88 996 VAL A N 1
ATOM 7912 C CA . VAL A 1 996 ? 6.678 28.193 -31.937 1.00 94.88 996 VAL A CA 1
ATOM 7913 C C . VAL A 1 996 ? 6.291 28.379 -33.406 1.00 94.88 996 VAL A C 1
ATOM 7915 O O . VAL A 1 996 ? 6.412 29.477 -33.949 1.00 94.88 996 VAL A O 1
ATOM 7918 N N . GLY A 1 997 ? 5.716 27.349 -34.039 1.00 94.88 997 GLY A N 1
ATOM 7919 C CA . GLY A 1 997 ? 5.224 27.402 -35.416 1.00 94.88 997 GLY A CA 1
ATOM 7920 C C . GLY A 1 997 ? 4.046 28.366 -35.600 1.00 94.88 997 GLY A C 1
ATOM 7921 O O . GLY A 1 997 ? 2.903 28.016 -35.316 1.00 94.88 997 GLY A O 1
ATOM 7922 N N . SER A 1 998 ? 4.304 29.550 -36.163 1.00 90.75 998 SER A N 1
ATOM 7923 C CA . SER A 1 998 ? 3.320 30.631 -36.359 1.00 90.75 998 SER A CA 1
ATOM 7924 C C . SER A 1 998 ? 2.077 30.239 -37.169 1.00 90.75 998 SER A C 1
ATOM 7926 O O . SER A 1 998 ? 0.969 30.670 -36.847 1.00 90.75 998 SER A O 1
ATOM 7928 N N . GLY A 1 999 ? 2.227 29.369 -38.173 1.00 92.44 999 GLY A N 1
ATOM 7929 C CA . GLY A 1 999 ? 1.105 28.801 -38.934 1.00 92.44 999 GLY A CA 1
ATOM 7930 C C . GLY A 1 999 ? 0.252 27.787 -38.156 1.00 92.44 999 GLY A C 1
ATOM 7931 O O . GLY A 1 999 ? -0.852 27.463 -38.590 1.00 92.44 999 GLY A O 1
ATOM 7932 N N . VAL A 1 1000 ? 0.737 27.296 -37.009 1.00 94.94 1000 VAL A N 1
ATOM 7933 C CA . VAL A 1 1000 ? 0.059 26.313 -36.152 1.00 94.94 1000 VAL A CA 1
ATOM 7934 C C . VAL A 1 1000 ? -0.555 26.997 -34.935 1.00 94.94 1000 VAL A C 1
ATOM 7936 O O . VAL A 1 1000 ? -1.779 27.001 -34.817 1.00 94.94 1000 VAL A O 1
ATOM 7939 N N . PHE A 1 1001 ? 0.250 27.589 -34.050 1.00 97.69 1001 PHE A N 1
ATOM 7940 C CA . PHE A 1 1001 ? -0.232 28.228 -32.825 1.00 97.69 1001 PHE A CA 1
ATOM 7941 C C . PHE A 1 1001 ? -0.358 29.753 -32.985 1.00 97.69 1001 PHE A C 1
ATOM 7943 O O . PHE A 1 1001 ? 0.628 30.484 -33.122 1.00 97.69 1001 PHE A O 1
ATOM 7950 N N . ASN A 1 1002 ? -1.616 30.202 -33.000 1.00 97.06 1002 ASN A N 1
ATOM 7951 C CA . ASN A 1 1002 ? -2.073 31.590 -33.070 1.00 97.06 1002 ASN A CA 1
ATOM 7952 C C . ASN A 1 1002 ? -3.574 31.655 -32.694 1.00 97.06 1002 ASN A C 1
ATOM 7954 O O . ASN A 1 1002 ? -4.270 30.634 -32.745 1.00 97.06 1002 ASN A O 1
ATOM 7958 N N . ALA A 1 1003 ? -4.084 32.852 -32.388 1.00 96.38 1003 ALA A N 1
ATOM 7959 C CA . ALA A 1 1003 ? -5.471 33.076 -31.958 1.00 96.38 1003 ALA A CA 1
ATOM 7960 C C . ALA A 1 1003 ? -6.552 32.693 -32.996 1.00 96.38 1003 ALA A C 1
ATOM 7962 O O . ALA A 1 1003 ? -7.668 32.322 -32.639 1.00 96.38 1003 ALA A O 1
ATOM 7963 N N . ARG A 1 1004 ? -6.243 32.736 -34.301 1.00 94.56 1004 ARG A N 1
ATOM 7964 C CA . ARG A 1 1004 ? -7.189 32.359 -35.372 1.00 94.56 1004 ARG A CA 1
ATOM 7965 C C . ARG A 1 1004 ? -7.438 30.847 -35.403 1.00 94.56 1004 ARG A C 1
ATOM 7967 O O . ARG A 1 1004 ? -8.564 30.385 -35.636 1.00 94.56 1004 ARG A O 1
ATOM 7974 N N . ASN A 1 1005 ? -6.383 30.070 -35.179 1.00 95.56 1005 ASN A N 1
ATOM 7975 C CA . ASN A 1 1005 ? -6.472 28.621 -35.059 1.00 95.56 1005 ASN A CA 1
ATOM 7976 C C . ASN A 1 1005 ? -7.101 28.236 -33.717 1.00 95.56 1005 ASN A C 1
ATOM 7978 O O . ASN A 1 1005 ? -8.065 27.470 -33.721 1.00 95.56 1005 ASN A O 1
ATOM 7982 N N . TYR A 1 1006 ? -6.637 28.843 -32.620 1.00 97.00 1006 TYR A N 1
ATOM 7983 C CA . TYR A 1 1006 ? -7.115 28.595 -31.260 1.00 97.00 1006 TYR A CA 1
ATOM 7984 C C . TYR A 1 1006 ? -7.483 29.918 -30.563 1.00 97.00 1006 TYR A C 1
ATOM 7986 O O . TYR A 1 1006 ? -6.592 30.579 -30.044 1.00 97.00 1006 TYR A O 1
ATOM 7994 N N . PRO A 1 1007 ? -8.763 30.331 -30.509 1.00 96.56 1007 PRO A N 1
ATOM 7995 C CA . PRO A 1 1007 ? -9.159 31.544 -29.782 1.00 96.56 1007 PRO A CA 1
ATOM 7996 C C . PRO A 1 1007 ? -8.853 31.514 -28.276 1.00 96.56 1007 PRO A C 1
ATOM 7998 O O . PRO A 1 1007 ? -8.734 32.567 -27.650 1.00 96.56 1007 PRO A O 1
ATOM 8001 N N . VAL A 1 1008 ? -8.712 30.316 -27.694 1.00 97.69 1008 VAL A N 1
ATOM 8002 C CA . VAL A 1 1008 ? -8.401 30.105 -26.273 1.00 97.69 1008 VAL A CA 1
ATOM 8003 C C . VAL A 1 1008 ? -7.233 29.129 -26.122 1.00 97.69 1008 VAL A C 1
ATOM 8005 O O . VAL A 1 1008 ? -7.185 28.101 -26.803 1.00 97.69 1008 VAL A O 1
ATOM 8008 N N . ALA A 1 1009 ? -6.321 29.422 -25.197 1.00 97.94 1009 ALA A N 1
ATOM 8009 C CA . ALA A 1 1009 ? -5.242 28.541 -24.768 1.00 97.94 1009 ALA A CA 1
ATOM 8010 C C . ALA A 1 1009 ? -5.285 28.347 -23.245 1.00 97.94 1009 ALA A C 1
ATOM 8012 O O . ALA A 1 1009 ? -5.368 29.320 -22.499 1.00 97.94 1009 ALA A O 1
ATOM 8013 N N . PHE A 1 1010 ? -5.205 27.099 -22.784 1.00 97.81 1010 PHE A N 1
ATOM 8014 C CA . PHE A 1 1010 ? -5.067 26.760 -21.368 1.00 97.81 1010 PHE A CA 1
ATOM 8015 C C . PHE A 1 1010 ? -3.617 26.447 -21.006 1.00 97.81 1010 PHE A C 1
ATOM 8017 O O . PHE A 1 1010 ? -2.915 25.752 -21.746 1.00 97.81 1010 PHE A O 1
ATOM 8024 N N . TYR A 1 1011 ? -3.218 26.880 -19.814 1.00 97.25 1011 TYR A N 1
ATOM 8025 C CA . TYR A 1 1011 ? -2.020 26.429 -19.121 1.00 97.25 1011 TYR A CA 1
ATOM 8026 C C . TYR A 1 1011 ? -2.424 25.665 -17.856 1.00 97.25 1011 TYR A C 1
ATOM 8028 O O . TYR A 1 1011 ? -3.067 26.226 -16.967 1.00 97.25 1011 TYR A O 1
ATOM 8036 N N . PHE A 1 1012 ? -2.043 24.388 -17.801 1.00 94.12 1012 PHE A N 1
ATOM 8037 C CA . PHE A 1 1012 ? -2.357 23.451 -16.714 1.00 94.12 1012 PHE A CA 1
ATOM 8038 C C . PHE A 1 1012 ? -1.100 22.846 -16.054 1.00 94.12 1012 PHE A C 1
ATOM 8040 O O . PHE A 1 1012 ? -1.207 21.889 -15.287 1.00 94.12 1012 PHE A O 1
ATOM 8047 N N . ALA A 1 1013 ? 0.090 23.343 -16.398 1.00 89.69 1013 ALA A N 1
ATOM 8048 C CA . ALA A 1 1013 ? 1.356 22.883 -15.829 1.00 89.69 1013 ALA A CA 1
ATOM 8049 C C . ALA A 1 1013 ? 1.647 23.576 -14.479 1.00 89.69 1013 ALA A C 1
ATOM 8051 O O . ALA A 1 1013 ? 0.810 24.315 -13.958 1.00 89.69 1013 ALA A O 1
ATOM 8052 N N . GLY A 1 1014 ? 2.820 23.310 -13.901 1.00 89.12 1014 GLY A N 1
ATOM 8053 C CA . GLY A 1 1014 ? 3.260 23.895 -12.630 1.00 89.12 1014 GLY A CA 1
ATOM 8054 C C . GLY A 1 1014 ? 3.746 25.336 -12.767 1.00 89.12 1014 GLY A C 1
ATOM 8055 O O . GLY A 1 1014 ? 2.966 26.247 -13.032 1.00 89.12 1014 GLY A O 1
ATOM 8056 N N . GLU A 1 1015 ? 5.046 25.534 -12.560 1.00 91.38 1015 GLU A N 1
ATOM 8057 C CA . GLU A 1 1015 ? 5.704 26.847 -12.643 1.00 91.38 1015 GLU A CA 1
ATOM 8058 C C . GLU A 1 1015 ? 6.576 26.989 -13.916 1.00 91.38 1015 GLU A C 1
ATOM 8060 O O . GLU A 1 1015 ? 7.111 28.059 -14.195 1.00 91.38 1015 GLU A O 1
ATOM 8065 N N . GLU A 1 1016 ? 6.710 25.931 -14.727 1.00 91.00 1016 GLU A N 1
ATOM 8066 C CA . GLU A 1 1016 ? 7.560 25.877 -15.932 1.00 91.00 1016 GLU A CA 1
ATOM 8067 C C . GLU A 1 1016 ? 6.839 26.325 -17.218 1.00 91.00 1016 GLU A C 1
ATOM 8069 O O . GLU A 1 1016 ? 5.670 26.004 -17.431 1.00 91.00 1016 GLU A O 1
ATOM 8074 N N . TYR A 1 1017 ? 7.536 26.996 -18.138 1.00 92.69 1017 TYR A N 1
ATOM 8075 C CA . TYR A 1 1017 ? 7.044 27.274 -19.494 1.00 92.69 1017 TYR A CA 1
ATOM 8076 C C . TYR A 1 1017 ? 8.117 26.992 -20.549 1.00 92.69 1017 TYR A C 1
ATOM 8078 O O . TYR A 1 1017 ? 9.303 26.885 -20.244 1.00 92.69 1017 TYR A O 1
ATOM 8086 N N . VAL A 1 1018 ? 7.714 26.847 -21.809 1.00 92.19 1018 VAL A N 1
ATOM 8087 C CA . VAL A 1 1018 ? 8.645 26.678 -22.934 1.00 92.19 1018 VAL A CA 1
ATOM 8088 C C . VAL A 1 1018 ? 9.166 28.039 -23.383 1.00 92.19 1018 VAL A C 1
ATOM 8090 O O . VAL A 1 1018 ? 8.407 28.826 -23.946 1.00 92.19 1018 VAL A O 1
ATOM 8093 N N . LYS A 1 1019 ? 10.453 28.303 -23.134 1.00 92.75 1019 LYS A N 1
ATOM 8094 C CA . LYS A 1 1019 ? 11.127 29.543 -23.533 1.00 92.75 1019 LYS A CA 1
ATOM 8095 C C . LYS A 1 1019 ? 11.712 29.440 -24.941 1.00 92.75 1019 LYS A C 1
ATOM 8097 O O . LYS A 1 1019 ? 11.417 30.296 -25.767 1.00 92.75 1019 LYS A O 1
ATOM 8102 N N . THR A 1 1020 ? 12.468 28.373 -25.206 1.00 90.56 1020 THR A N 1
ATOM 8103 C CA . THR A 1 1020 ? 13.302 28.220 -26.412 1.00 90.56 1020 THR A CA 1
ATOM 8104 C C . THR A 1 1020 ? 13.133 26.829 -27.025 1.00 90.56 1020 THR A C 1
ATOM 8106 O O . THR A 1 1020 ? 13.276 25.810 -26.344 1.00 90.56 1020 THR A O 1
ATOM 8109 N N . VAL A 1 1021 ? 12.881 26.754 -28.334 1.00 89.56 1021 VAL A N 1
ATOM 8110 C CA . VAL A 1 1021 ? 12.714 25.492 -29.082 1.00 89.56 1021 VAL A CA 1
ATOM 8111 C C . VAL A 1 1021 ? 13.627 25.423 -30.306 1.00 89.56 1021 VAL A C 1
ATOM 8113 O O . VAL A 1 1021 ? 14.264 24.387 -30.548 1.00 89.56 1021 VAL A O 1
ATOM 8116 N N . ARG A 1 1022 ? 13.684 26.498 -31.097 1.00 89.06 1022 ARG A N 1
ATOM 8117 C CA . ARG A 1 1022 ? 14.487 26.611 -32.327 1.00 89.06 1022 ARG A CA 1
ATOM 8118 C C . ARG A 1 1022 ? 15.408 27.819 -32.285 1.00 89.06 1022 ARG A C 1
ATOM 8120 O O . ARG A 1 1022 ? 16.590 27.663 -32.579 1.00 89.06 1022 ARG A O 1
ATOM 8127 N N . GLU A 1 1023 ? 14.853 28.964 -31.919 1.00 90.19 1023 GLU A N 1
ATOM 8128 C CA . GLU A 1 1023 ? 15.518 30.263 -31.804 1.00 90.19 1023 GLU A CA 1
ATOM 8129 C C . GLU A 1 1023 ? 15.313 30.803 -30.381 1.00 90.19 1023 GLU A C 1
ATOM 8131 O O . GLU A 1 1023 ? 14.374 30.390 -29.699 1.00 90.19 1023 GLU A O 1
ATOM 8136 N N . ASP A 1 1024 ? 16.216 31.666 -29.913 1.00 90.25 1024 ASP A N 1
ATOM 8137 C CA . ASP A 1 1024 ? 16.179 32.194 -28.543 1.00 90.25 1024 ASP A CA 1
ATOM 8138 C C . ASP A 1 1024 ? 14.857 32.926 -28.263 1.00 90.25 1024 ASP A C 1
ATOM 8140 O O . ASP A 1 1024 ? 14.371 33.691 -29.095 1.00 90.25 1024 ASP A O 1
ATOM 8144 N N . GLU A 1 1025 ? 14.255 32.635 -27.110 1.00 91.88 1025 GLU A N 1
ATOM 8145 C CA . GLU A 1 1025 ? 12.940 33.131 -26.675 1.00 91.88 1025 GLU A CA 1
ATOM 8146 C C . GLU A 1 1025 ? 11.759 32.901 -27.660 1.00 91.88 1025 GLU A C 1
ATOM 8148 O O . GLU A 1 1025 ? 10.686 33.492 -27.499 1.00 91.88 1025 GLU A O 1
ATOM 8153 N N . ASP A 1 1026 ? 11.873 31.998 -28.646 1.00 93.81 1026 ASP A N 1
ATOM 8154 C CA . ASP A 1 1026 ? 10.819 31.756 -29.651 1.00 93.81 1026 ASP A CA 1
ATOM 8155 C C . ASP A 1 1026 ? 9.479 31.247 -29.073 1.00 93.81 1026 ASP A C 1
ATOM 8157 O O . ASP A 1 1026 ? 8.416 31.423 -29.685 1.00 93.81 1026 ASP A O 1
ATOM 8161 N N . GLY A 1 1027 ? 9.500 30.672 -27.867 1.00 93.94 1027 GLY A N 1
ATOM 8162 C CA . GLY A 1 1027 ? 8.323 30.337 -27.066 1.00 93.94 1027 GLY A CA 1
ATOM 8163 C C . GLY A 1 1027 ? 7.657 31.556 -26.417 1.00 93.94 1027 GLY A C 1
ATOM 8164 O O . GLY A 1 1027 ? 6.427 31.628 -26.386 1.00 93.94 1027 GLY A O 1
ATOM 8165 N N . ILE A 1 1028 ? 8.433 32.555 -25.985 1.00 94.88 1028 ILE A N 1
ATOM 8166 C CA . ILE A 1 1028 ? 7.918 33.842 -25.481 1.00 94.88 1028 ILE A CA 1
ATOM 8167 C C . ILE A 1 1028 ? 7.210 34.587 -26.612 1.00 94.88 1028 ILE A C 1
ATOM 8169 O O . ILE A 1 1028 ? 6.051 34.987 -26.475 1.00 94.88 1028 ILE A O 1
ATOM 8173 N N . GLU A 1 1029 ? 7.868 34.691 -27.766 1.00 96.06 1029 GLU A N 1
ATOM 8174 C CA . GLU A 1 1029 ? 7.311 35.339 -28.954 1.00 96.06 1029 GLU A CA 1
ATOM 8175 C C . GLU A 1 1029 ? 6.079 34.604 -29.504 1.00 96.06 1029 GLU A C 1
ATOM 8177 O O . GLU A 1 1029 ? 5.156 35.228 -30.035 1.00 96.06 1029 GLU A O 1
ATOM 8182 N N . ALA A 1 1030 ? 5.985 33.284 -29.316 1.00 96.88 1030 ALA A N 1
ATOM 8183 C CA . ALA A 1 1030 ? 4.770 32.535 -29.623 1.00 96.88 1030 ALA A CA 1
ATOM 8184 C C . ALA A 1 1030 ? 3.572 32.935 -28.743 1.00 96.88 1030 ALA A C 1
ATOM 8186 O O . ALA A 1 1030 ? 2.457 33.050 -29.262 1.00 96.88 1030 ALA A O 1
ATOM 8187 N N . ILE A 1 1031 ? 3.785 33.177 -27.444 1.00 97.56 1031 ILE A N 1
ATOM 8188 C CA . ILE A 1 1031 ? 2.736 33.648 -26.527 1.00 97.56 1031 ILE A CA 1
ATOM 8189 C C . ILE A 1 1031 ? 2.365 35.108 -26.821 1.00 97.56 1031 ILE A C 1
ATOM 8191 O O . ILE A 1 1031 ? 1.175 35.408 -26.933 1.00 97.56 1031 ILE A O 1
ATOM 8195 N N . LYS A 1 1032 ? 3.343 35.999 -27.051 1.00 96.88 1032 LYS A N 1
ATOM 8196 C CA . LYS A 1 1032 ? 3.072 37.388 -27.472 1.00 96.88 1032 LYS A CA 1
ATOM 8197 C C . LYS A 1 1032 ? 2.239 37.436 -28.756 1.00 96.88 1032 LYS A C 1
ATOM 8199 O O . LYS A 1 1032 ? 1.195 38.079 -28.779 1.00 96.88 1032 LYS A O 1
ATOM 8204 N N . ARG A 1 1033 ? 2.629 36.677 -29.790 1.00 96.94 1033 ARG A N 1
ATOM 8205 C CA . ARG A 1 1033 ? 1.897 36.540 -31.068 1.00 96.94 1033 ARG A CA 1
ATOM 8206 C C . ARG A 1 1033 ? 0.479 35.985 -30.901 1.00 96.94 1033 ARG A C 1
ATOM 8208 O O . ARG A 1 1033 ? -0.417 36.313 -31.678 1.00 96.94 1033 ARG A O 1
ATOM 8215 N N . PHE A 1 1034 ? 0.265 35.101 -29.930 1.00 98.31 1034 PHE A N 1
ATOM 8216 C CA . PHE A 1 1034 ? -1.067 34.596 -29.609 1.00 98.31 1034 PHE A CA 1
ATOM 8217 C C . PHE A 1 1034 ? -1.942 35.691 -28.981 1.00 98.31 1034 PHE A C 1
ATOM 8219 O O . PHE A 1 1034 ? -3.084 35.869 -29.407 1.00 98.31 1034 PHE A O 1
ATOM 8226 N N . LEU A 1 1035 ? -1.401 36.454 -28.027 1.00 98.00 1035 LEU A N 1
ATOM 8227 C CA . LEU A 1 1035 ? -2.110 37.552 -27.369 1.00 98.00 1035 LEU A CA 1
ATOM 8228 C C . LEU A 1 1035 ? -2.400 38.705 -28.342 1.00 98.00 1035 LEU A C 1
ATOM 8230 O O . LEU A 1 1035 ? -3.555 39.100 -28.462 1.00 98.00 1035 LEU A O 1
ATOM 8234 N N . SER A 1 1036 ? -1.419 39.166 -29.124 1.00 96.25 1036 SER A N 1
ATOM 8235 C CA . SER A 1 1036 ? -1.612 40.221 -30.137 1.00 96.25 1036 SER A CA 1
ATOM 8236 C C . SER A 1 1036 ? -2.562 39.821 -31.276 1.00 96.25 1036 SER A C 1
ATOM 8238 O O . SER A 1 1036 ? -3.150 40.671 -31.939 1.00 96.25 1036 SER A O 1
ATOM 8240 N N . GLY A 1 1037 ? -2.786 38.517 -31.474 1.00 95.50 1037 GLY A N 1
ATOM 8241 C CA . GLY A 1 1037 ? -3.845 37.987 -32.336 1.00 95.50 1037 GLY A CA 1
ATOM 8242 C C . GLY A 1 1037 ? -5.262 38.054 -31.743 1.00 95.50 1037 GLY A C 1
ATOM 8243 O O . GLY A 1 1037 ? -6.200 37.597 -32.396 1.00 95.50 1037 GLY A O 1
ATOM 8244 N N . GLY A 1 1038 ? -5.435 38.570 -30.521 1.00 96.75 1038 GLY A N 1
ATOM 8245 C CA . GLY A 1 1038 ? -6.712 38.637 -29.801 1.00 96.75 1038 GLY A CA 1
ATOM 8246 C C . GLY A 1 1038 ? -7.053 37.402 -28.954 1.00 96.75 1038 GLY A C 1
ATOM 8247 O O . GLY A 1 1038 ? -8.210 37.235 -28.555 1.00 96.75 1038 GLY A O 1
ATOM 8248 N N . GLY A 1 1039 ? -6.082 36.511 -28.720 1.00 97.94 1039 GLY A N 1
ATOM 8249 C CA . GLY A 1 1039 ? -6.280 35.248 -28.005 1.00 97.94 1039 GLY A CA 1
ATOM 8250 C C . GLY A 1 1039 ? -6.496 35.414 -26.497 1.00 97.94 1039 GLY A C 1
ATOM 8251 O O . GLY A 1 1039 ? -5.976 36.343 -25.876 1.00 97.94 1039 GLY A O 1
ATOM 8252 N N . LEU A 1 1040 ? -7.243 34.478 -25.899 1.00 98.50 1040 LEU A N 1
ATOM 8253 C CA . LEU A 1 1040 ? -7.414 34.354 -24.448 1.00 98.50 1040 LEU A CA 1
ATOM 8254 C C . LEU A 1 1040 ? -6.493 33.266 -23.880 1.00 98.50 1040 LEU A C 1
ATOM 8256 O O . LEU A 1 1040 ? -6.657 32.087 -24.197 1.00 98.50 1040 LEU A O 1
ATOM 8260 N N . LEU A 1 1041 ? -5.566 33.650 -23.005 1.00 98.44 1041 LEU A N 1
ATOM 8261 C CA . LEU A 1 1041 ? -4.748 32.735 -22.211 1.00 98.44 1041 LEU A CA 1
ATOM 8262 C C . LEU A 1 1041 ? -5.393 32.522 -20.833 1.00 98.44 1041 LEU A C 1
ATOM 8264 O O . LEU A 1 1041 ? -5.663 33.479 -20.114 1.00 98.44 1041 LEU A O 1
ATOM 8268 N N . VAL A 1 1042 ? -5.640 31.272 -20.451 1.00 98.44 1042 VAL A N 1
ATOM 8269 C CA . VAL A 1 1042 ? -6.244 30.915 -19.160 1.00 98.44 1042 VAL A CA 1
ATOM 8270 C C . VAL A 1 1042 ? -5.234 30.127 -18.334 1.00 98.44 1042 VAL A C 1
ATOM 8272 O O . VAL A 1 1042 ? -4.836 29.024 -18.715 1.00 98.44 1042 VAL A O 1
ATOM 8275 N N . LEU A 1 1043 ? -4.811 30.707 -17.213 1.00 98.12 1043 LEU A N 1
ATOM 8276 C CA . LEU A 1 1043 ? -3.811 30.146 -16.309 1.00 98.12 1043 LEU A CA 1
ATOM 8277 C C . LEU A 1 1043 ? -4.519 29.433 -15.153 1.00 98.12 1043 LEU A C 1
ATOM 8279 O O . LEU A 1 1043 ? -5.118 30.078 -14.294 1.00 98.12 1043 LEU A O 1
ATOM 8283 N N . LEU A 1 1044 ? -4.442 28.101 -15.144 1.00 97.12 1044 LEU A N 1
ATOM 8284 C CA . LEU A 1 1044 ? -4.998 27.231 -14.104 1.00 97.12 1044 LEU A CA 1
ATOM 8285 C C . LEU A 1 1044 ? -3.912 26.242 -13.625 1.00 97.12 1044 LEU A C 1
ATOM 8287 O O . LEU A 1 1044 ? -4.004 25.041 -13.909 1.00 97.12 1044 LEU A O 1
ATOM 8291 N N . PRO A 1 1045 ? -2.840 26.746 -12.984 1.00 94.06 1045 PRO A N 1
ATOM 8292 C CA . PRO A 1 1045 ? -1.611 25.994 -12.744 1.00 94.06 1045 PRO A CA 1
ATOM 8293 C C . PRO A 1 1045 ? -1.700 24.991 -11.588 1.00 94.06 1045 PRO A C 1
ATOM 8295 O O . PRO A 1 1045 ? -2.619 25.037 -10.770 1.00 94.06 1045 PRO A O 1
ATOM 8298 N N . SER A 1 1046 ? -0.716 24.090 -11.505 1.00 87.75 1046 SER A N 1
ATOM 8299 C CA . SER A 1 1046 ? -0.498 23.207 -10.344 1.00 87.75 1046 SER A CA 1
ATOM 8300 C C . SER A 1 1046 ? 0.470 23.785 -9.304 1.00 87.75 1046 SER A C 1
ATOM 8302 O O . SER A 1 1046 ? 0.475 23.317 -8.170 1.00 87.75 1046 SER A O 1
ATOM 8304 N N . GLY A 1 1047 ? 1.249 24.814 -9.660 1.00 89.38 1047 GLY A N 1
ATOM 8305 C CA . GLY A 1 1047 ? 2.168 25.533 -8.767 1.00 89.38 1047 GLY A CA 1
ATOM 8306 C C . GLY A 1 1047 ? 1.776 27.007 -8.585 1.00 89.38 1047 GLY A C 1
ATOM 8307 O O . GLY A 1 1047 ? 0.986 27.523 -9.380 1.00 89.38 1047 GLY A O 1
ATOM 8308 N N . PRO A 1 1048 ? 2.283 27.691 -7.544 1.00 89.12 1048 PRO A N 1
ATOM 8309 C CA . PRO A 1 1048 ? 1.812 29.025 -7.177 1.00 89.12 1048 PRO A CA 1
ATOM 8310 C C . PRO A 1 1048 ? 2.249 30.131 -8.149 1.00 89.12 1048 PRO A C 1
ATOM 8312 O O . PRO A 1 1048 ? 1.479 31.069 -8.340 1.00 89.12 1048 PRO A O 1
ATOM 8315 N N . TYR A 1 1049 ? 3.428 30.050 -8.781 1.00 92.44 1049 TYR A N 1
ATOM 8316 C CA . TYR A 1 1049 ? 3.908 31.030 -9.768 1.00 92.44 1049 TYR A CA 1
ATOM 8317 C C . TYR A 1 1049 ? 3.904 30.428 -11.194 1.00 92.44 1049 TYR A C 1
ATOM 8319 O O . TYR A 1 1049 ? 4.927 29.917 -11.657 1.00 92.44 1049 TYR A O 1
ATOM 8327 N N . PRO A 1 1050 ? 2.782 30.484 -11.943 1.00 93.75 1050 PRO A N 1
ATOM 8328 C CA . PRO A 1 1050 ? 2.732 29.978 -13.315 1.00 93.75 1050 PRO A CA 1
ATOM 8329 C C . PRO A 1 1050 ? 3.754 30.672 -14.216 1.00 93.75 1050 PRO A C 1
ATOM 8331 O O . PRO A 1 1050 ? 3.904 31.893 -14.179 1.00 93.75 1050 PRO A O 1
ATOM 8334 N N . MET A 1 1051 ? 4.399 29.897 -15.092 1.00 93.56 1051 MET A N 1
ATOM 8335 C CA . MET A 1 1051 ? 5.346 30.413 -16.090 1.00 93.56 1051 MET A CA 1
ATOM 8336 C C . MET A 1 1051 ? 6.511 31.239 -15.489 1.00 93.56 1051 MET A C 1
ATOM 8338 O O . MET A 1 1051 ? 6.993 32.193 -16.103 1.00 93.56 1051 MET A O 1
ATOM 8342 N N . PHE A 1 1052 ? 6.978 30.872 -14.292 1.00 92.88 1052 PHE A N 1
ATOM 8343 C CA . PHE A 1 1052 ? 8.158 31.447 -13.637 1.00 92.88 1052 PHE A CA 1
ATOM 8344 C C . PHE A 1 1052 ? 9.484 30.905 -14.196 1.00 92.88 1052 PHE A C 1
ATOM 8346 O O . PHE A 1 1052 ? 10.482 31.622 -14.260 1.00 92.88 1052 PHE A O 1
ATOM 8353 N N . TYR A 1 1053 ? 9.503 29.638 -14.608 1.00 91.88 1053 TYR A N 1
ATOM 8354 C CA . TYR A 1 1053 ? 10.708 28.895 -14.973 1.00 91.88 1053 TYR A CA 1
ATOM 8355 C C . TYR A 1 1053 ? 10.774 28.630 -16.486 1.00 91.88 1053 TYR A C 1
ATOM 8357 O O . TYR A 1 1053 ? 10.061 27.773 -17.009 1.00 91.88 1053 TYR A O 1
ATOM 8365 N N . GLY A 1 1054 ? 11.636 29.358 -17.202 1.00 89.38 1054 GLY A N 1
ATOM 8366 C CA . GLY A 1 1054 ? 11.822 29.202 -18.650 1.00 89.38 1054 GLY A CA 1
ATOM 8367 C C . GLY A 1 1054 ? 12.654 27.967 -19.012 1.00 89.38 1054 GLY A C 1
ATOM 8368 O O . GLY A 1 1054 ? 13.845 27.915 -18.716 1.00 89.38 1054 GLY A O 1
ATOM 8369 N N . SER A 1 1055 ? 12.039 26.971 -19.653 1.00 85.31 1055 SER A N 1
ATOM 8370 C CA . SER A 1 1055 ? 12.731 25.769 -20.139 1.00 85.31 1055 SER A CA 1
ATOM 8371 C C . SER A 1 1055 ? 13.418 26.008 -21.487 1.00 85.31 1055 SER A C 1
ATOM 8373 O O . SER A 1 1055 ? 12.809 26.506 -22.441 1.00 85.31 1055 SER A O 1
ATOM 8375 N N . GLU A 1 1056 ? 14.690 25.618 -21.551 1.00 82.12 1056 GLU A N 1
ATOM 8376 C CA . GLU A 1 1056 ? 15.497 25.590 -22.772 1.00 82.12 1056 GLU A CA 1
ATOM 8377 C C . GLU A 1 1056 ? 15.259 24.285 -23.550 1.00 82.12 1056 GLU A C 1
ATOM 8379 O O . GLU A 1 1056 ? 14.646 23.329 -23.062 1.00 82.12 1056 GLU A O 1
ATOM 8384 N N . LYS A 1 1057 ? 15.769 24.208 -24.782 1.00 70.12 1057 LYS A N 1
ATOM 8385 C CA . LYS A 1 1057 ? 15.543 23.084 -25.703 1.00 70.12 1057 LYS A CA 1
ATOM 8386 C C . LYS A 1 1057 ? 15.935 21.719 -25.107 1.00 70.12 1057 LYS A C 1
ATOM 8388 O O . LYS A 1 1057 ? 17.087 21.294 -25.181 1.00 70.12 1057 LYS A O 1
ATOM 8393 N N . GLY A 1 1058 ? 14.941 20.992 -24.595 1.00 55.66 1058 GLY A N 1
ATOM 8394 C CA . GLY A 1 1058 ? 15.121 19.664 -23.997 1.00 55.66 1058 GLY A CA 1
ATOM 8395 C C . GLY A 1 1058 ? 15.759 19.674 -22.603 1.00 55.66 1058 GLY A C 1
ATOM 8396 O O . GLY A 1 1058 ? 16.246 18.634 -22.168 1.00 55.66 1058 GLY A O 1
ATOM 8397 N N . GLN A 1 1059 ? 15.774 20.818 -21.913 1.00 62.06 1059 GLN A N 1
ATOM 8398 C CA . GLN A 1 1059 ? 16.325 20.965 -20.565 1.00 62.06 1059 GLN A CA 1
ATOM 8399 C C . GLN A 1 1059 ? 15.294 21.601 -19.628 1.00 62.06 1059 GLN A C 1
ATOM 8401 O O . GLN A 1 1059 ? 14.568 22.513 -20.020 1.00 62.06 1059 GLN A O 1
ATOM 8406 N N . LYS A 1 1060 ? 15.257 21.150 -18.369 1.00 60.81 1060 LYS A N 1
ATOM 8407 C CA . LYS A 1 1060 ? 14.520 21.866 -17.320 1.00 60.81 1060 LYS A CA 1
ATOM 8408 C C . LYS A 1 1060 ? 15.167 23.228 -17.061 1.00 60.81 1060 LYS A C 1
ATOM 8410 O O . LYS A 1 1060 ? 16.378 23.387 -17.225 1.00 60.81 1060 LYS A O 1
ATOM 8415 N N . ALA A 1 1061 ? 14.354 24.196 -16.654 1.00 68.19 1061 ALA A N 1
ATOM 8416 C CA . ALA A 1 1061 ? 14.831 25.520 -16.273 1.00 68.19 1061 ALA A CA 1
ATOM 8417 C C . ALA A 1 1061 ? 15.785 25.439 -15.067 1.00 68.19 1061 ALA A C 1
ATOM 8419 O O . ALA A 1 1061 ? 15.567 24.641 -14.157 1.00 68.19 1061 ALA A O 1
ATOM 8420 N N . LYS A 1 1062 ? 16.818 26.289 -15.042 1.00 62.59 1062 LYS A N 1
ATOM 8421 C CA . LYS A 1 1062 ? 17.825 26.319 -13.960 1.00 62.59 1062 LYS A CA 1
ATOM 8422 C C . LYS A 1 1062 ? 17.726 27.541 -13.044 1.00 62.59 1062 LYS A C 1
ATOM 8424 O O . LYS A 1 1062 ? 18.221 27.515 -11.923 1.00 62.59 1062 LYS A O 1
ATOM 8429 N N . THR A 1 1063 ? 17.085 28.606 -13.513 1.00 75.56 1063 THR A N 1
ATOM 8430 C CA . THR A 1 1063 ? 16.906 29.880 -12.804 1.00 75.56 1063 THR A CA 1
ATOM 8431 C C . THR A 1 1063 ? 15.510 30.428 -13.083 1.00 75.56 1063 THR A C 1
ATOM 8433 O O . THR A 1 1063 ? 14.921 30.111 -14.117 1.00 75.56 1063 THR A O 1
ATOM 8436 N N . GLY A 1 1064 ? 14.979 31.261 -12.184 1.00 82.56 1064 GLY A N 1
ATOM 8437 C CA . GLY A 1 1064 ? 13.740 31.995 -12.448 1.00 82.56 1064 GLY A CA 1
ATOM 8438 C C . GLY A 1 1064 ? 13.920 32.960 -13.622 1.00 82.56 1064 GLY A C 1
ATOM 8439 O O . GLY A 1 1064 ? 14.859 33.752 -13.624 1.00 82.56 1064 GLY A O 1
ATOM 8440 N N . ASP A 1 1065 ? 13.028 32.881 -14.605 1.00 89.00 1065 ASP A N 1
ATOM 8441 C CA . ASP A 1 1065 ? 12.985 33.750 -15.785 1.00 89.00 1065 ASP A CA 1
ATOM 8442 C C . ASP A 1 1065 ? 11.511 34.013 -16.157 1.00 89.00 1065 ASP A C 1
ATOM 8444 O O . ASP A 1 1065 ? 11.008 33.465 -17.144 1.00 89.00 1065 ASP A O 1
ATOM 8448 N N . PRO A 1 1066 ? 10.761 34.749 -15.314 1.00 91.94 1066 PRO A N 1
ATOM 8449 C CA . PRO A 1 1066 ? 9.303 34.756 -15.351 1.00 91.94 1066 PRO A CA 1
ATOM 8450 C C . PRO A 1 1066 ? 8.738 35.442 -16.597 1.00 91.94 1066 PRO A C 1
ATOM 8452 O O . PRO A 1 1066 ? 9.074 36.585 -16.912 1.00 91.94 1066 PRO A O 1
ATOM 8455 N N . LEU A 1 1067 ? 7.808 34.763 -17.274 1.00 94.56 1067 LEU A N 1
ATOM 8456 C CA . LEU A 1 1067 ? 7.199 35.242 -18.516 1.00 94.56 1067 LEU A CA 1
ATOM 8457 C C . LEU A 1 1067 ? 6.242 36.423 -18.300 1.00 94.56 1067 LEU A C 1
ATOM 8459 O O . LEU A 1 1067 ? 6.270 37.387 -19.061 1.00 94.56 1067 LEU A O 1
ATOM 8463 N N . LEU A 1 1068 ? 5.385 36.364 -17.278 1.00 94.69 1068 LEU A N 1
ATOM 8464 C CA . LEU A 1 1068 ? 4.308 37.346 -17.095 1.00 94.69 1068 LEU A CA 1
ATOM 8465 C C . LEU A 1 1068 ? 4.819 38.797 -16.904 1.00 94.69 1068 LEU A C 1
ATOM 8467 O O . LEU A 1 1068 ? 4.297 39.693 -17.575 1.00 94.69 1068 LEU A O 1
ATOM 8471 N N . PRO A 1 1069 ? 5.898 39.062 -16.134 1.00 93.81 1069 PRO A N 1
ATOM 8472 C CA . PRO A 1 1069 ? 6.535 40.379 -16.099 1.00 93.81 1069 PRO A CA 1
ATOM 8473 C C . PRO A 1 1069 ? 7.038 40.868 -17.469 1.00 93.81 1069 PRO A C 1
ATOM 8475 O O . PRO A 1 1069 ? 6.872 42.047 -17.776 1.00 93.81 1069 PRO A O 1
ATOM 8478 N N . LYS A 1 1070 ? 7.584 39.982 -18.324 1.00 93.12 1070 LYS A N 1
ATOM 8479 C CA . LYS A 1 1070 ? 8.061 40.326 -19.685 1.00 93.12 1070 LYS A CA 1
ATOM 8480 C C . LYS A 1 1070 ? 6.936 40.765 -20.637 1.00 93.12 1070 LYS A C 1
ATOM 8482 O O . LYS A 1 1070 ? 7.225 41.333 -21.686 1.00 93.12 1070 LYS A O 1
ATOM 8487 N N . ILE A 1 1071 ? 5.671 40.514 -20.285 1.00 93.75 1071 ILE A N 1
ATOM 8488 C CA . ILE A 1 1071 ? 4.476 40.957 -21.027 1.00 93.75 1071 ILE A CA 1
ATOM 8489 C C . ILE A 1 1071 ? 3.633 41.984 -20.247 1.00 93.75 1071 ILE A C 1
ATOM 8491 O O . ILE A 1 1071 ? 2.446 42.152 -20.515 1.00 93.75 1071 ILE A O 1
ATOM 8495 N N . GLY A 1 1072 ? 4.236 42.679 -19.274 1.00 92.94 1072 GLY A N 1
ATOM 8496 C CA . GLY A 1 1072 ? 3.593 43.780 -18.548 1.00 92.94 1072 GLY A CA 1
ATOM 8497 C C . GLY A 1 1072 ? 2.648 43.358 -17.417 1.00 92.94 1072 GLY A C 1
ATOM 8498 O O . GLY A 1 1072 ? 1.840 44.173 -16.976 1.00 92.94 1072 GLY A O 1
ATOM 8499 N N . ILE A 1 1073 ? 2.734 42.110 -16.942 1.00 94.44 1073 ILE A N 1
ATOM 8500 C CA . ILE A 1 1073 ? 1.905 41.566 -15.853 1.00 94.44 1073 ILE A CA 1
ATOM 8501 C C . ILE A 1 1073 ? 2.828 41.059 -14.728 1.00 94.44 1073 ILE A C 1
ATOM 8503 O O . ILE A 1 1073 ? 3.130 39.866 -14.645 1.00 94.44 1073 ILE A O 1
ATOM 8507 N N . PRO A 1 1074 ? 3.347 41.951 -13.868 1.00 91.06 1074 PRO A N 1
ATOM 8508 C CA . PRO A 1 1074 ? 4.208 41.546 -12.767 1.00 91.06 1074 PRO A CA 1
ATOM 8509 C C . PRO A 1 1074 ? 3.395 40.869 -11.656 1.00 91.06 1074 PRO A C 1
ATOM 8511 O O . PRO A 1 1074 ? 2.454 41.454 -11.125 1.00 91.06 1074 PRO A O 1
ATOM 8514 N N . MET A 1 1075 ? 3.798 39.661 -11.256 1.00 90.25 1075 MET A N 1
ATOM 8515 C CA . MET A 1 1075 ? 3.310 39.020 -10.030 1.00 90.25 1075 MET A CA 1
ATOM 8516 C C . MET A 1 1075 ? 4.277 39.292 -8.876 1.00 90.25 1075 MET A C 1
ATOM 8518 O O . MET A 1 1075 ? 5.496 39.335 -9.077 1.00 90.25 1075 MET A O 1
ATOM 8522 N N . THR A 1 1076 ? 3.760 39.434 -7.658 1.00 85.31 1076 THR A N 1
ATOM 8523 C CA . THR A 1 1076 ? 4.589 39.607 -6.456 1.00 85.31 1076 THR A CA 1
ATOM 8524 C C . THR A 1 1076 ? 4.836 38.278 -5.744 1.00 85.31 1076 THR A C 1
ATOM 8526 O O . THR A 1 1076 ? 3.976 37.403 -5.677 1.00 85.31 1076 THR A O 1
ATOM 8529 N N . CYS A 1 1077 ? 6.025 38.121 -5.161 1.00 87.06 1077 CYS A N 1
ATOM 8530 C CA . CYS A 1 1077 ? 6.237 37.128 -4.114 1.00 87.06 1077 CYS A CA 1
ATOM 8531 C C . CYS A 1 1077 ? 5.768 37.756 -2.796 1.00 87.06 1077 CYS A C 1
ATOM 8533 O O . CYS A 1 1077 ? 6.532 38.470 -2.150 1.00 87.06 1077 CYS A O 1
ATOM 8535 N N . ALA A 1 1078 ? 4.481 37.602 -2.468 1.00 87.50 1078 ALA A N 1
ATOM 8536 C CA . ALA A 1 1078 ? 3.884 38.271 -1.310 1.00 87.50 1078 ALA A CA 1
ATOM 8537 C C . ALA A 1 1078 ? 4.425 37.707 0.013 1.00 87.50 1078 ALA A C 1
ATOM 8539 O O . ALA A 1 1078 ? 4.801 38.469 0.901 1.00 87.50 1078 ALA A O 1
ATOM 8540 N N . PHE A 1 1079 ? 4.482 36.376 0.121 1.00 88.25 1079 PHE A N 1
ATOM 8541 C CA . PHE A 1 1079 ? 5.098 35.646 1.228 1.00 88.25 1079 PHE A CA 1
ATOM 8542 C C . PHE A 1 1079 ? 5.285 34.157 0.885 1.00 88.25 1079 PHE A C 1
ATOM 8544 O O . PHE A 1 1079 ? 4.649 33.628 -0.031 1.00 88.25 1079 PHE A O 1
ATOM 8551 N N . GLU A 1 1080 ? 6.137 33.472 1.655 1.00 85.69 1080 GLU A N 1
ATOM 8552 C CA . GLU A 1 1080 ? 6.291 32.005 1.620 1.00 85.69 1080 GLU A CA 1
ATOM 8553 C C . GLU A 1 1080 ? 5.385 31.280 2.635 1.00 85.69 1080 GLU A C 1
ATOM 8555 O O . GLU A 1 1080 ? 5.054 30.112 2.457 1.00 85.69 1080 GLU A O 1
ATOM 8560 N N . ARG A 1 1081 ? 4.970 31.973 3.704 1.00 82.25 1081 ARG A N 1
ATOM 8561 C CA . ARG A 1 1081 ? 3.990 31.525 4.708 1.00 82.25 1081 ARG A CA 1
ATOM 8562 C C . ARG A 1 1081 ? 3.139 32.726 5.135 1.00 82.25 1081 ARG A C 1
ATOM 8564 O O . ARG A 1 1081 ? 3.690 33.828 5.189 1.00 82.25 1081 ARG A O 1
ATOM 8571 N N . PRO A 1 1082 ? 1.840 32.556 5.432 1.00 86.19 1082 PRO A N 1
ATOM 8572 C CA . PRO A 1 1082 ? 0.974 33.674 5.791 1.00 86.19 1082 PRO A CA 1
ATOM 8573 C C . PRO A 1 1082 ? 1.457 34.346 7.094 1.00 86.19 1082 PRO A C 1
ATOM 8575 O O . PRO A 1 1082 ? 1.769 33.643 8.058 1.00 86.19 1082 PRO A O 1
ATOM 8578 N N . PRO A 1 1083 ? 1.523 35.691 7.159 1.00 85.44 1083 PRO A N 1
ATOM 8579 C CA . PRO A 1 1083 ? 1.994 36.421 8.343 1.00 85.44 1083 PRO A CA 1
ATOM 8580 C C . PRO A 1 1083 ? 0.979 36.455 9.502 1.00 85.44 1083 PRO A C 1
ATOM 8582 O O . PRO A 1 1083 ? 1.296 36.932 10.588 1.00 85.44 1083 PRO A O 1
ATOM 8585 N N . GLY A 1 1084 ? -0.238 35.965 9.270 1.00 85.12 1084 GLY A N 1
ATOM 8586 C CA . GLY A 1 1084 ? -1.343 35.876 10.220 1.00 85.12 1084 GLY A CA 1
ATOM 8587 C C . GLY A 1 1084 ? -2.606 35.383 9.504 1.00 85.12 1084 GLY A C 1
ATOM 8588 O O . GLY A 1 1084 ? -2.523 35.009 8.330 1.00 85.12 1084 GLY A O 1
ATOM 8589 N N . PRO A 1 1085 ? -3.774 35.390 10.169 1.00 87.38 1085 PRO A N 1
ATOM 8590 C CA . PRO A 1 1085 ? -5.056 35.208 9.497 1.00 87.38 1085 PRO A CA 1
ATOM 8591 C C . PRO A 1 1085 ? -5.238 36.272 8.408 1.00 87.38 1085 PRO A C 1
ATOM 8593 O O . PRO A 1 1085 ? -4.967 37.450 8.639 1.00 87.38 1085 PRO A O 1
ATOM 8596 N N . LEU A 1 1086 ? -5.685 35.850 7.229 1.00 92.12 1086 LEU A N 1
ATOM 8597 C CA . LEU A 1 1086 ? -5.957 36.716 6.085 1.00 92.12 1086 LEU A CA 1
ATOM 8598 C C . LEU A 1 1086 ? -7.341 36.393 5.520 1.00 92.12 1086 LEU A C 1
ATOM 8600 O O . LEU A 1 1086 ? -7.822 35.264 5.624 1.00 92.12 1086 LEU A O 1
ATOM 8604 N N . GLU A 1 1087 ? -7.946 37.379 4.870 1.00 93.56 1087 GLU A N 1
ATOM 8605 C CA . GLU A 1 1087 ? -9.219 37.247 4.167 1.00 93.56 1087 GLU A CA 1
ATOM 8606 C C . GLU A 1 1087 ? -9.070 37.695 2.706 1.00 93.56 1087 GLU A C 1
ATOM 8608 O O . GLU A 1 1087 ? -8.148 38.431 2.336 1.00 93.56 1087 GLU A O 1
ATOM 8613 N N . MET A 1 1088 ? -9.970 37.206 1.856 1.00 95.75 1088 MET A N 1
ATOM 8614 C CA . MET A 1 1088 ? -9.996 37.477 0.424 1.00 95.75 1088 MET A CA 1
ATOM 8615 C C . MET A 1 1088 ? -11.366 38.020 0.025 1.00 95.75 1088 MET A C 1
ATOM 8617 O O . MET A 1 1088 ? -12.382 37.348 0.211 1.00 95.75 1088 MET A O 1
ATOM 8621 N N . THR A 1 1089 ? -11.392 39.216 -0.553 1.00 97.19 1089 THR A N 1
ATOM 8622 C CA . THR A 1 1089 ? -12.623 39.934 -0.900 1.00 97.19 1089 THR A CA 1
ATOM 8623 C C . THR A 1 1089 ? -13.029 39.644 -2.340 1.00 97.19 1089 THR A C 1
ATOM 8625 O O . THR A 1 1089 ? -12.253 39.861 -3.276 1.00 97.19 1089 THR A O 1
ATOM 8628 N N . PHE A 1 1090 ? -14.256 39.164 -2.535 1.00 97.38 1090 PHE A N 1
ATOM 8629 C CA . PHE A 1 1090 ? -14.819 38.841 -3.842 1.00 97.38 1090 PHE A CA 1
ATOM 8630 C C . PHE A 1 1090 ? -15.517 40.051 -4.472 1.00 97.38 1090 PHE A C 1
ATOM 8632 O O . PHE A 1 1090 ? -16.429 40.657 -3.905 1.00 97.38 1090 PHE A O 1
ATOM 8639 N N . ASN A 1 1091 ? -15.135 40.384 -5.703 1.00 96.00 1091 ASN A N 1
ATOM 8640 C CA . ASN A 1 1091 ? -15.777 41.452 -6.455 1.00 96.00 1091 ASN A CA 1
ATOM 8641 C C . ASN A 1 1091 ? -17.099 40.959 -7.072 1.00 96.00 1091 ASN A C 1
ATOM 8643 O O . ASN A 1 1091 ? -17.107 40.200 -8.043 1.00 96.00 1091 ASN A O 1
ATOM 8647 N N . ARG A 1 1092 ? -18.238 41.448 -6.569 1.00 92.81 1092 ARG A N 1
ATOM 8648 C CA . ARG A 1 1092 ? -19.569 41.154 -7.139 1.00 92.81 1092 ARG A CA 1
ATOM 8649 C C . ARG A 1 1092 ? -19.854 41.827 -8.489 1.00 92.81 1092 ARG A C 1
ATOM 8651 O O . ARG A 1 1092 ? -20.795 41.426 -9.168 1.00 92.81 1092 ARG A O 1
ATOM 8658 N N . ASN A 1 1093 ? -19.094 42.856 -8.877 1.00 92.75 1093 ASN A N 1
ATOM 8659 C CA . ASN A 1 1093 ? -19.395 43.674 -10.061 1.00 92.75 1093 ASN A CA 1
ATOM 8660 C C . ASN A 1 1093 ? -18.808 43.112 -11.369 1.00 92.75 1093 ASN A C 1
ATOM 8662 O O . ASN A 1 1093 ? -19.236 43.505 -12.459 1.00 92.75 1093 ASN A O 1
ATOM 8666 N N . GLN A 1 1094 ? -17.836 42.198 -11.285 1.00 94.44 1094 GLN A N 1
ATOM 8667 C CA . GLN A 1 1094 ? -17.335 41.467 -12.451 1.00 94.44 1094 GLN A CA 1
ATOM 8668 C C . GLN A 1 1094 ? -18.327 40.381 -12.908 1.00 94.44 1094 GLN A C 1
ATOM 8670 O O . GLN A 1 1094 ? -19.273 40.032 -12.205 1.00 94.44 1094 GLN A O 1
ATOM 8675 N N . LYS A 1 1095 ? -18.153 39.882 -14.138 1.00 93.25 1095 LYS A N 1
ATOM 8676 C CA . LYS A 1 1095 ? -19.152 39.043 -14.834 1.00 93.25 1095 LYS A CA 1
ATOM 8677 C C . LYS A 1 1095 ? -18.668 37.625 -15.165 1.00 93.25 1095 LYS A C 1
ATOM 8679 O O . LYS A 1 1095 ? -19.377 36.908 -15.871 1.00 93.25 1095 LYS A O 1
ATOM 8684 N N . ILE A 1 1096 ? -17.475 37.258 -14.701 1.00 94.31 1096 ILE A N 1
ATOM 8685 C CA . ILE A 1 1096 ? -16.728 36.051 -15.081 1.00 94.31 1096 ILE A CA 1
ATOM 8686 C C . ILE A 1 1096 ? -16.992 34.922 -14.086 1.00 94.31 1096 ILE A C 1
ATOM 8688 O O . ILE A 1 1096 ? -17.432 33.858 -14.504 1.00 94.31 1096 ILE A O 1
ATOM 8692 N N . ILE A 1 1097 ? -16.773 35.165 -12.789 1.00 94.81 1097 ILE A N 1
ATOM 8693 C CA . ILE A 1 1097 ? -17.034 34.198 -11.711 1.00 94.81 1097 ILE A CA 1
ATOM 8694 C C . ILE A 1 1097 ? -18.267 34.630 -10.917 1.00 94.81 1097 ILE A C 1
ATOM 8696 O O . ILE A 1 1097 ? -18.500 35.822 -10.713 1.00 94.81 1097 ILE A O 1
ATOM 8700 N N . LYS A 1 1098 ? -19.074 33.663 -10.478 1.00 91.81 1098 LYS A N 1
ATOM 8701 C CA . LYS A 1 1098 ? -20.316 33.855 -9.717 1.00 91.81 1098 LYS A CA 1
ATOM 8702 C C . LYS A 1 1098 ? -20.429 32.791 -8.627 1.00 91.81 1098 LYS A C 1
ATOM 8704 O O . LYS A 1 1098 ? -19.807 31.741 -8.722 1.00 91.81 1098 LYS A O 1
ATOM 8709 N N . GLY A 1 1099 ? -21.258 33.054 -7.617 1.00 86.56 1099 GLY A N 1
ATOM 8710 C CA . GLY A 1 1099 ? -21.556 32.082 -6.557 1.00 86.56 1099 GLY A CA 1
ATOM 8711 C C . GLY A 1 1099 ? -20.471 31.925 -5.488 1.00 86.56 1099 GLY A C 1
ATOM 8712 O O . GLY A 1 1099 ? -20.530 30.967 -4.726 1.00 86.56 1099 GLY A O 1
ATOM 8713 N N . LEU A 1 1100 ? -19.503 32.844 -5.415 1.00 92.75 1100 LEU A N 1
ATOM 8714 C CA . LEU A 1 1100 ? -18.559 32.926 -4.299 1.00 92.75 1100 LEU A CA 1
ATOM 8715 C C . LEU A 1 1100 ? -19.112 33.816 -3.164 1.00 92.75 1100 LEU A C 1
ATOM 8717 O O . LEU A 1 1100 ? -19.849 34.763 -3.461 1.00 92.75 1100 LEU A O 1
ATOM 8721 N N . PRO A 1 1101 ? -18.760 33.544 -1.890 1.00 93.25 1101 PRO A N 1
ATOM 8722 C CA . PRO A 1 1101 ? -18.995 34.462 -0.773 1.00 93.25 1101 PRO A CA 1
ATOM 8723 C C . PRO A 1 1101 ? -18.259 35.797 -0.952 1.00 93.25 1101 PRO A C 1
ATOM 8725 O O . PRO A 1 1101 ? -17.255 35.861 -1.654 1.00 93.25 1101 PRO A O 1
ATOM 8728 N N . ASP A 1 1102 ? -18.727 36.848 -0.274 1.00 93.44 1102 ASP A N 1
ATOM 8729 C CA . ASP A 1 1102 ? -18.138 38.201 -0.358 1.00 93.44 1102 ASP A CA 1
ATOM 8730 C C . ASP A 1 1102 ? -16.743 38.280 0.253 1.00 93.44 1102 ASP A C 1
ATOM 8732 O O . ASP A 1 1102 ? -15.895 39.038 -0.214 1.00 93.44 1102 ASP A O 1
ATOM 8736 N N . VAL A 1 1103 ? -16.535 37.486 1.298 1.00 94.12 1103 VAL A N 1
ATOM 8737 C CA . VAL A 1 1103 ? -15.285 37.341 2.028 1.00 94.12 1103 VAL A CA 1
ATOM 8738 C C . VAL A 1 1103 ? -15.035 35.847 2.171 1.00 94.12 1103 VAL A C 1
ATOM 8740 O O . VAL A 1 1103 ? -15.923 35.102 2.590 1.00 94.12 1103 VAL A O 1
ATOM 8743 N N . ILE A 1 1104 ? -13.842 35.409 1.782 1.00 93.50 1104 ILE A N 1
ATOM 8744 C CA . ILE A 1 1104 ? -13.393 34.020 1.863 1.00 93.50 1104 ILE A CA 1
ATOM 8745 C C . ILE A 1 1104 ? -12.150 33.991 2.764 1.00 93.50 1104 ILE A C 1
ATOM 8747 O O . ILE A 1 1104 ? -11.230 34.775 2.516 1.00 93.50 1104 ILE A O 1
ATOM 8751 N N . PRO A 1 1105 ? -12.074 33.118 3.786 1.00 91.75 1105 PRO A N 1
ATOM 8752 C CA . PRO A 1 1105 ? -10.862 32.978 4.589 1.00 91.75 1105 PRO A CA 1
ATOM 8753 C C . PRO A 1 1105 ? -9.696 32.487 3.722 1.00 91.75 1105 PRO A C 1
ATOM 8755 O O . PRO A 1 1105 ? -9.880 31.690 2.797 1.00 91.75 1105 PRO A O 1
ATOM 8758 N N . PHE A 1 1106 ? -8.485 32.959 4.008 1.00 91.81 1106 PHE A N 1
ATOM 8759 C CA . PHE A 1 1106 ? -7.289 32.509 3.299 1.00 91.81 1106 PHE A CA 1
ATOM 8760 C C . PHE A 1 1106 ? -7.033 31.006 3.542 1.00 91.81 1106 PHE A C 1
ATOM 8762 O O . PHE A 1 1106 ? -7.219 30.541 4.668 1.00 91.81 1106 PHE A O 1
ATOM 8769 N N . PRO A 1 1107 ? -6.595 30.227 2.532 1.00 87.94 1107 PRO A N 1
ATOM 8770 C CA . PRO A 1 1107 ? -6.444 28.779 2.667 1.00 87.94 1107 PRO A CA 1
ATOM 8771 C C . PRO A 1 1107 ? -5.493 28.334 3.788 1.00 87.94 1107 PRO A C 1
ATOM 8773 O O . PRO A 1 1107 ? -4.300 28.642 3.778 1.00 87.94 1107 PRO A O 1
ATOM 8776 N N . GLU A 1 1108 ? -5.999 27.510 4.707 1.00 80.44 1108 GLU A N 1
ATOM 8777 C CA . GLU A 1 1108 ? -5.198 26.821 5.734 1.00 80.44 1108 GLU A CA 1
ATOM 8778 C C . GLU A 1 1108 ? -4.535 25.528 5.215 1.00 80.44 1108 GLU A C 1
ATOM 8780 O O . GLU A 1 1108 ? -3.733 24.909 5.913 1.00 80.44 1108 GLU A O 1
ATOM 8785 N N . THR A 1 1109 ? -4.862 25.099 3.988 1.00 74.69 1109 THR A N 1
ATOM 8786 C CA . THR A 1 1109 ? -4.378 23.842 3.394 1.00 74.69 1109 THR A CA 1
ATOM 8787 C C . THR A 1 1109 ? -3.932 24.012 1.940 1.00 74.69 1109 THR A C 1
ATOM 8789 O O . THR A 1 1109 ? -4.403 24.900 1.226 1.00 74.69 1109 THR A O 1
ATOM 8792 N N . GLY A 1 1110 ? -3.030 23.135 1.491 1.00 78.38 1110 GLY A N 1
ATOM 8793 C CA . GLY A 1 1110 ? -2.351 23.251 0.198 1.00 78.38 1110 GLY A CA 1
ATOM 8794 C C . GLY A 1 1110 ? -1.103 24.136 0.272 1.00 78.38 1110 GLY A C 1
ATOM 8795 O O . GLY A 1 1110 ? -0.578 24.404 1.352 1.00 78.38 1110 GLY A O 1
ATOM 8796 N N . ASP A 1 1111 ? -0.612 24.576 -0.886 1.00 82.06 1111 ASP A N 1
ATOM 8797 C CA . ASP A 1 1111 ? 0.542 25.473 -0.975 1.00 82.06 1111 ASP A CA 1
ATOM 8798 C C . ASP A 1 1111 ? 0.140 26.901 -0.569 1.00 82.06 1111 ASP A C 1
ATOM 8800 O O . ASP A 1 1111 ? -0.587 27.586 -1.285 1.00 82.06 1111 ASP A O 1
ATOM 8804 N N . GLN A 1 1112 ? 0.589 27.373 0.593 1.00 88.75 1112 GLN A N 1
ATOM 8805 C CA . GLN A 1 1112 ? 0.206 28.695 1.103 1.00 88.75 1112 GLN A CA 1
ATOM 8806 C C . GLN A 1 1112 ? 1.027 29.856 0.510 1.00 88.75 1112 GLN A C 1
ATOM 8808 O O . GLN A 1 1112 ? 0.822 31.007 0.901 1.00 88.75 1112 GLN A O 1
ATOM 8813 N N . ARG A 1 1113 ? 1.949 29.595 -0.429 1.00 92.75 1113 ARG A N 1
ATOM 8814 C CA . ARG A 1 1113 ? 2.782 30.626 -1.064 1.00 92.75 1113 ARG A CA 1
ATOM 8815 C C . ARG A 1 1113 ? 1.933 31.504 -1.983 1.00 92.75 1113 ARG A C 1
ATOM 8817 O O . ARG A 1 1113 ? 1.606 31.130 -3.111 1.00 92.75 1113 ARG A O 1
ATOM 8824 N N . LEU A 1 1114 ? 1.581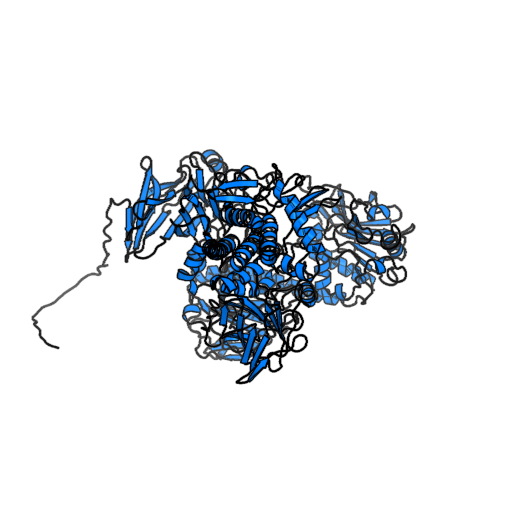 32.700 -1.513 1.00 92.94 1114 LEU A N 1
ATOM 8825 C CA . LEU A 1 1114 ? 0.762 33.631 -2.283 1.00 92.94 1114 LEU A CA 1
ATOM 8826 C C . LEU A 1 1114 ? 1.585 34.290 -3.400 1.00 92.94 1114 LEU A C 1
ATOM 8828 O O . LEU A 1 1114 ? 2.673 34.834 -3.170 1.00 92.94 1114 LEU A O 1
ATOM 8832 N N . ARG A 1 1115 ? 1.032 34.257 -4.617 1.00 93.88 1115 ARG A N 1
ATOM 8833 C CA . ARG A 1 1115 ? 1.551 34.927 -5.818 1.00 93.88 1115 ARG A CA 1
ATOM 8834 C C . ARG A 1 1115 ? 0.425 35.748 -6.453 1.00 93.88 1115 ARG A C 1
ATOM 8836 O O . ARG A 1 1115 ? -0.260 35.257 -7.350 1.00 93.88 1115 ARG A O 1
ATOM 8843 N N . PRO A 1 1116 ? 0.146 36.954 -5.945 1.00 95.62 1116 PRO A N 1
ATOM 8844 C CA . PRO A 1 1116 ? -0.938 37.778 -6.441 1.00 95.62 1116 PRO A CA 1
ATOM 8845 C C . PRO A 1 1116 ? -0.477 38.654 -7.613 1.00 95.62 1116 PRO A C 1
ATOM 8847 O O . PRO A 1 1116 ? 0.716 38.921 -7.792 1.00 95.62 1116 PRO A O 1
ATOM 8850 N N . ILE A 1 1117 ? -1.442 39.135 -8.394 1.00 96.56 1117 ILE A N 1
ATOM 8851 C CA . ILE A 1 1117 ? -1.233 40.201 -9.377 1.00 96.56 1117 ILE A CA 1
ATOM 8852 C C . ILE A 1 1117 ? -1.703 41.523 -8.750 1.00 96.56 1117 ILE A C 1
ATOM 8854 O O . ILE A 1 1117 ? -2.909 41.711 -8.593 1.00 96.56 1117 ILE A O 1
ATOM 8858 N N . PRO A 1 1118 ? -0.798 42.441 -8.369 1.00 94.88 1118 PRO A N 1
ATOM 8859 C CA . PRO A 1 1118 ? -1.167 43.801 -7.977 1.00 94.88 1118 PRO A CA 1
ATOM 8860 C C . PRO A 1 1118 ? -1.697 44.600 -9.188 1.00 94.88 1118 PRO A C 1
ATOM 8862 O O . PRO A 1 1118 ? -0.921 44.866 -10.117 1.00 94.88 1118 PRO A O 1
ATOM 8865 N N . PRO A 1 1119 ? -2.987 44.999 -9.221 1.00 93.38 1119 PRO A N 1
ATOM 8866 C CA . PRO A 1 1119 ? -3.581 45.670 -10.381 1.00 93.38 1119 PRO A CA 1
ATOM 8867 C C . PRO A 1 1119 ? -2.888 46.983 -10.752 1.00 93.38 1119 PRO A C 1
ATOM 8869 O O . PRO A 1 1119 ? -2.823 47.334 -11.926 1.00 93.38 1119 PRO A O 1
ATOM 8872 N N . GLU A 1 1120 ? -2.331 47.690 -9.766 1.00 92.62 1120 GLU A N 1
ATOM 8873 C CA . GLU A 1 1120 ? -1.657 48.978 -9.932 1.00 92.62 1120 GLU A CA 1
ATOM 8874 C C . GLU A 1 1120 ? -0.266 48.884 -10.579 1.00 92.62 1120 GLU A C 1
ATOM 8876 O O . GLU A 1 1120 ? 0.322 49.912 -10.914 1.00 92.62 1120 GLU A O 1
ATOM 8881 N N . ARG A 1 1121 ? 0.270 47.666 -10.758 1.00 92.69 1121 ARG A N 1
ATOM 8882 C CA . ARG A 1 1121 ? 1.571 47.419 -11.410 1.00 92.69 1121 ARG A CA 1
ATOM 8883 C C . ARG A 1 1121 ? 1.456 46.766 -12.784 1.00 92.69 1121 ARG A C 1
ATOM 8885 O O . ARG A 1 1121 ? 2.473 46.612 -13.458 1.00 92.69 1121 ARG A O 1
ATOM 8892 N N . VAL A 1 1122 ? 0.255 46.360 -13.194 1.00 94.56 1122 VAL A N 1
ATOM 8893 C CA . VAL A 1 1122 ? 0.003 45.905 -14.567 1.00 94.56 1122 VAL A CA 1
ATOM 8894 C C . VAL A 1 1122 ? 0.181 47.090 -15.522 1.00 94.56 1122 VAL A C 1
ATOM 8896 O O . VAL A 1 1122 ? -0.108 48.231 -15.165 1.00 94.56 1122 VAL A O 1
ATOM 8899 N N . THR A 1 1123 ? 0.695 46.833 -16.729 1.00 93.25 1123 THR A N 1
ATOM 8900 C CA . THR A 1 1123 ? 0.919 47.875 -17.745 1.00 93.25 1123 THR A CA 1
ATOM 8901 C C . THR A 1 1123 ? -0.336 48.719 -17.991 1.00 93.25 1123 THR A C 1
ATOM 8903 O O . THR A 1 1123 ? -1.437 48.187 -18.121 1.00 93.25 1123 THR A O 1
ATOM 8906 N N . GLY A 1 1124 ? -0.163 50.039 -18.127 1.00 90.19 1124 GLY A N 1
ATOM 8907 C CA . GLY A 1 1124 ? -1.253 50.973 -18.443 1.00 90.19 1124 GLY A CA 1
ATOM 8908 C C . GLY A 1 1124 ? -1.902 50.743 -19.816 1.00 90.19 1124 GLY A C 1
ATOM 8909 O O . GLY A 1 1124 ? -2.956 51.306 -20.101 1.00 90.19 1124 GLY A O 1
ATOM 8910 N N . GLU A 1 1125 ? -1.304 49.893 -20.653 1.00 93.31 1125 GLU A N 1
ATOM 8911 C CA . GLU A 1 1125 ? -1.884 49.402 -21.908 1.00 93.31 1125 GLU A CA 1
ATOM 8912 C C . GLU A 1 1125 ? -3.002 48.364 -21.688 1.00 93.31 1125 GLU A C 1
ATOM 8914 O O . GLU A 1 1125 ? -3.741 48.047 -22.624 1.00 93.31 1125 GLU A O 1
ATOM 8919 N N . ALA A 1 1126 ? -3.146 47.822 -20.474 1.00 95.88 1126 ALA A N 1
ATOM 8920 C CA . ALA A 1 1126 ? -4.109 46.783 -20.132 1.00 95.88 1126 ALA A CA 1
ATOM 8921 C C . ALA A 1 1126 ? -5.110 47.224 -19.055 1.00 95.88 1126 ALA A C 1
ATOM 8923 O O . ALA A 1 1126 ? -4.807 47.982 -18.138 1.00 95.88 1126 ALA A O 1
ATOM 8924 N N . GLN A 1 1127 ? -6.330 46.699 -19.154 1.00 96.50 1127 GLN A N 1
ATOM 8925 C CA . GLN A 1 1127 ? -7.375 46.867 -18.153 1.00 96.50 1127 GLN A CA 1
ATOM 8926 C C . GLN A 1 1127 ? -7.455 45.618 -17.272 1.00 96.50 1127 GLN A C 1
ATOM 8928 O O . GLN A 1 1127 ? -7.731 44.527 -17.773 1.00 96.50 1127 GLN A O 1
ATOM 8933 N N . VAL A 1 1128 ? -7.276 45.789 -15.960 1.00 97.56 1128 VAL A N 1
ATOM 8934 C CA . VAL A 1 1128 ? -7.461 44.725 -14.962 1.00 97.56 1128 VAL A CA 1
ATOM 8935 C C . VAL A 1 1128 ? -8.892 44.752 -14.423 1.00 97.56 1128 VAL A C 1
ATOM 8937 O O . VAL A 1 1128 ? -9.440 45.803 -14.096 1.00 97.56 1128 VAL A O 1
ATOM 8940 N N . THR A 1 1129 ? -9.500 43.576 -14.322 1.00 97.88 1129 THR A N 1
ATOM 8941 C CA . THR A 1 1129 ? -10.747 43.310 -13.605 1.00 97.88 1129 THR A CA 1
ATOM 8942 C C . THR A 1 1129 ? -10.440 42.347 -12.465 1.00 97.88 1129 THR A C 1
ATOM 8944 O O . THR A 1 1129 ? -10.332 41.137 -12.679 1.00 97.88 1129 THR A O 1
ATOM 8947 N N . SER A 1 1130 ? -10.299 42.887 -11.257 1.00 97.62 1130 SER A N 1
ATOM 8948 C CA . SER A 1 1130 ? -10.136 42.111 -10.027 1.00 97.62 1130 SER A CA 1
ATOM 8949 C C . SER A 1 1130 ? -11.370 41.254 -9.763 1.00 97.62 1130 SER A C 1
ATOM 8951 O O . SER A 1 1130 ? -12.498 41.750 -9.851 1.00 97.62 1130 SER A O 1
ATOM 8953 N N . ILE A 1 1131 ? -11.168 39.968 -9.469 1.00 97.94 1131 ILE A N 1
ATOM 8954 C CA . ILE A 1 1131 ? -12.243 39.004 -9.189 1.00 97.94 1131 ILE A CA 1
ATOM 8955 C C . ILE A 1 1131 ? -12.205 38.589 -7.717 1.00 97.94 1131 ILE A C 1
ATOM 8957 O O . ILE A 1 1131 ? -13.241 38.637 -7.057 1.00 97.94 1131 ILE A O 1
ATOM 8961 N N . LEU A 1 1132 ? -11.027 38.232 -7.201 1.00 97.69 1132 LEU A N 1
ATOM 8962 C CA . LEU A 1 1132 ? -10.805 37.896 -5.795 1.00 97.69 1132 LEU A CA 1
ATOM 8963 C C . LEU A 1 1132 ? -9.461 38.481 -5.342 1.00 97.69 1132 LEU A C 1
ATOM 8965 O O . LEU A 1 1132 ? -8.415 38.122 -5.891 1.00 97.69 1132 LEU A O 1
ATOM 8969 N N . THR A 1 1133 ? -9.498 39.366 -4.349 1.00 97.38 1133 THR A N 1
ATOM 8970 C CA . THR A 1 1133 ? -8.349 40.173 -3.909 1.00 97.38 1133 THR A CA 1
ATOM 8971 C C . THR A 1 1133 ? -7.969 39.828 -2.475 1.00 97.38 1133 THR A C 1
ATOM 8973 O O . THR A 1 1133 ? -8.825 39.855 -1.594 1.00 97.38 1133 THR A O 1
ATOM 8976 N N . VAL A 1 1134 ? -6.692 39.536 -2.223 1.00 95.81 1134 VAL A N 1
ATOM 8977 C CA . VAL A 1 1134 ? -6.148 39.420 -0.863 1.00 95.81 1134 VAL A CA 1
ATOM 8978 C C . VAL A 1 1134 ? -5.765 40.821 -0.397 1.00 95.81 1134 VAL A C 1
ATOM 8980 O O . VAL A 1 1134 ? -4.983 41.506 -1.068 1.00 95.81 1134 VAL A O 1
ATOM 8983 N N . GLU A 1 1135 ? -6.330 41.267 0.725 1.00 88.75 1135 GLU A N 1
ATOM 8984 C CA . GLU A 1 1135 ? -6.154 42.644 1.198 1.00 88.75 1135 GLU A CA 1
ATOM 8985 C C . GLU A 1 1135 ? -4.664 42.990 1.367 1.00 88.75 1135 GLU A C 1
ATOM 8987 O O . GLU A 1 1135 ? -3.891 42.196 1.895 1.00 88.75 1135 GLU A O 1
ATOM 8992 N N . ASN A 1 1136 ? -4.250 44.172 0.901 1.00 87.69 1136 ASN A N 1
ATOM 8993 C CA . ASN A 1 1136 ? -2.866 44.672 0.919 1.00 87.69 1136 ASN A CA 1
ATOM 8994 C C . ASN A 1 1136 ? -1.826 43.883 0.084 1.00 87.69 1136 ASN A C 1
ATOM 8996 O O . ASN A 1 1136 ? -0.695 44.355 -0.043 1.00 87.69 1136 ASN A O 1
ATOM 9000 N N . TYR A 1 1137 ? -2.181 42.747 -0.535 1.00 92.56 1137 TYR A N 1
ATOM 9001 C CA . TYR A 1 1137 ? -1.248 41.930 -1.332 1.00 92.56 1137 TYR A CA 1
ATOM 9002 C C . TYR A 1 1137 ? -1.560 41.895 -2.838 1.00 92.56 1137 TYR A C 1
ATOM 9004 O O . TYR A 1 1137 ? -0.622 41.829 -3.634 1.00 92.56 1137 TYR A O 1
ATOM 9012 N N . GLY A 1 1138 ? -2.834 41.971 -3.240 1.00 95.12 1138 GLY A N 1
ATOM 9013 C CA . GLY A 1 1138 ? -3.264 42.008 -4.648 1.00 95.12 1138 GLY A CA 1
ATOM 9014 C C . GLY A 1 1138 ? -4.192 40.854 -5.041 1.00 95.12 1138 GLY A C 1
ATOM 9015 O O . GLY A 1 1138 ? -4.712 40.134 -4.188 1.00 95.12 1138 GLY A O 1
ATOM 9016 N N . ASP A 1 1139 ? -4.417 40.663 -6.341 1.00 97.50 1139 ASP A N 1
ATOM 9017 C CA . ASP A 1 1139 ? -5.419 39.715 -6.832 1.00 97.50 1139 ASP A CA 1
ATOM 9018 C C . ASP A 1 1139 ? -4.924 38.265 -6.856 1.00 97.50 1139 ASP A C 1
ATOM 9020 O O . ASP A 1 1139 ? -3.952 37.935 -7.538 1.00 97.50 1139 ASP A O 1
ATOM 9024 N N . ALA A 1 1140 ? -5.655 37.381 -6.174 1.00 96.62 1140 ALA A N 1
ATOM 9025 C CA . ALA A 1 1140 ? -5.526 35.929 -6.306 1.00 96.62 1140 ALA A CA 1
ATOM 9026 C C . ALA A 1 1140 ? -6.338 35.381 -7.497 1.00 96.62 1140 ALA A C 1
ATOM 9028 O O . ALA A 1 1140 ? -6.045 34.295 -8.000 1.00 96.62 1140 ALA A O 1
ATOM 9029 N N . ILE A 1 1141 ? -7.343 36.132 -7.967 1.00 98.06 1141 ILE A N 1
ATOM 9030 C CA . ILE A 1 1141 ? -8.024 35.902 -9.246 1.00 98.06 1141 ILE A CA 1
ATOM 9031 C C . ILE A 1 1141 ? -8.255 37.248 -9.940 1.00 98.06 1141 ILE A C 1
ATOM 9033 O O . ILE A 1 1141 ? -8.894 38.137 -9.368 1.00 98.06 1141 ILE A O 1
ATOM 9037 N N . CYS A 1 1142 ? -7.818 37.382 -11.193 1.00 98.06 1142 CYS A N 1
ATOM 9038 C CA . CYS A 1 1142 ? -8.114 38.552 -12.022 1.00 98.06 1142 CYS A CA 1
ATOM 9039 C C . CYS A 1 1142 ? -8.196 38.221 -13.517 1.00 98.06 1142 CYS A C 1
ATOM 9041 O O . CYS A 1 1142 ? -7.671 37.216 -14.001 1.00 98.06 1142 CYS A O 1
ATOM 9043 N N . TYR A 1 1143 ? -8.872 39.100 -14.252 1.00 98.38 1143 TYR A N 1
ATOM 9044 C CA . TYR A 1 1143 ? -8.949 39.083 -15.709 1.00 98.38 1143 TYR A CA 1
ATOM 9045 C C . TYR A 1 1143 ? -8.319 40.353 -16.275 1.00 98.38 1143 TYR A C 1
ATOM 9047 O O . TYR A 1 1143 ? -8.618 41.452 -15.815 1.00 98.38 1143 TYR A O 1
ATOM 9055 N N . ILE A 1 1144 ? -7.454 40.203 -17.271 1.00 98.31 1144 ILE A N 1
ATOM 9056 C CA . ILE A 1 1144 ? -6.638 41.266 -17.853 1.00 98.31 1144 ILE A CA 1
ATOM 9057 C C . ILE A 1 1144 ? -6.927 41.316 -19.350 1.00 98.31 1144 ILE A C 1
ATOM 9059 O O . ILE A 1 1144 ? -6.890 40.287 -20.022 1.00 98.31 1144 ILE A O 1
ATOM 9063 N N . GLU A 1 1145 ? -7.200 42.502 -19.886 1.00 97.94 1145 GLU A N 1
ATOM 9064 C CA . GLU A 1 1145 ? -7.433 42.711 -21.317 1.00 97.94 1145 GLU A CA 1
ATOM 9065 C C . GLU A 1 1145 ? -6.568 43.864 -21.832 1.00 97.94 1145 GLU A C 1
ATOM 9067 O O . GLU A 1 1145 ? -6.722 45.005 -21.395 1.00 97.94 1145 GLU A O 1
ATOM 9072 N N . PHE A 1 1146 ? -5.675 43.577 -22.779 1.00 97.69 1146 PHE A N 1
ATOM 9073 C CA . PHE A 1 1146 ? -4.807 44.573 -23.404 1.00 97.69 1146 PHE A CA 1
ATOM 9074 C C . PHE A 1 1146 ? -5.635 45.464 -24.340 1.00 97.69 1146 PHE A C 1
ATOM 9076 O O . PHE A 1 1146 ? -6.182 45.003 -25.344 1.00 97.69 1146 PHE A O 1
ATOM 9083 N N . LYS A 1 1147 ? -5.765 46.749 -24.001 1.00 96.50 1147 LYS A N 1
ATOM 9084 C CA . LYS A 1 1147 ? -6.545 47.747 -24.751 1.00 96.50 1147 LYS A CA 1
ATOM 9085 C C . LYS A 1 1147 ? -5.692 48.519 -25.754 1.00 96.50 1147 LYS A C 1
ATOM 9087 O O . LYS A 1 1147 ? -6.235 49.011 -26.745 1.00 96.50 1147 LYS A O 1
ATOM 9092 N N . ASP A 1 1148 ? -4.385 48.587 -25.526 1.00 92.69 1148 ASP A N 1
ATOM 9093 C CA . ASP A 1 1148 ? -3.414 49.195 -26.432 1.00 92.69 1148 ASP A CA 1
ATOM 9094 C C . ASP A 1 1148 ? -2.095 48.402 -26.486 1.00 92.69 1148 ASP A C 1
ATOM 9096 O O . ASP A 1 1148 ? -2.038 47.273 -25.993 1.00 92.69 1148 ASP A O 1
ATOM 9100 N N . GLY A 1 1149 ? -1.065 48.965 -27.125 1.00 93.06 1149 GLY A N 1
ATOM 9101 C CA . GLY A 1 1149 ? 0.276 48.372 -27.190 1.00 93.06 1149 GLY A CA 1
ATOM 9102 C C . GLY A 1 1149 ? 0.411 47.193 -28.159 1.00 93.06 1149 GLY A C 1
ATOM 9103 O O . GLY A 1 1149 ? -0.479 46.902 -28.963 1.00 93.06 1149 GLY A O 1
ATOM 9104 N N . GLU A 1 1150 ? 1.543 46.490 -28.085 1.00 92.12 1150 GLU A N 1
ATOM 9105 C CA . GLU A 1 1150 ? 1.860 45.359 -28.976 1.00 92.12 1150 GLU A CA 1
ATOM 9106 C C . GLU A 1 1150 ? 0.928 44.150 -28.784 1.00 92.12 1150 GLU A C 1
ATOM 9108 O O . GLU A 1 1150 ? 0.743 43.358 -29.707 1.00 92.12 1150 GLU A O 1
ATOM 9113 N N . LEU A 1 1151 ? 0.319 44.009 -27.601 1.00 96.06 1151 LEU A N 1
ATOM 9114 C CA . LEU A 1 1151 ? -0.538 42.874 -27.229 1.00 96.06 1151 LEU A CA 1
ATOM 9115 C C . LEU A 1 1151 ? -2.042 43.171 -27.356 1.00 96.06 1151 LEU A C 1
ATOM 9117 O O . LEU A 1 1151 ? -2.868 42.364 -26.924 1.00 96.06 1151 LEU A O 1
ATOM 9121 N N . LYS A 1 1152 ? -2.405 44.315 -27.949 1.00 96.25 1152 LYS A N 1
ATOM 9122 C CA . LYS A 1 1152 ? -3.778 44.823 -28.084 1.00 96.25 1152 LYS A CA 1
ATOM 9123 C C . LYS A 1 1152 ? -4.789 43.762 -28.536 1.00 96.25 1152 LYS A C 1
ATOM 9125 O O . LYS A 1 1152 ? -4.628 43.111 -29.563 1.00 96.25 1152 LYS A O 1
ATOM 9130 N N . GLY A 1 1153 ? -5.880 43.642 -27.783 1.00 92.69 1153 GLY A N 1
ATOM 9131 C CA . GLY A 1 1153 ? -6.945 42.654 -27.972 1.00 92.69 1153 GLY A CA 1
ATOM 9132 C C . GLY A 1 1153 ? -6.707 41.324 -27.249 1.00 92.69 1153 GLY A C 1
ATOM 9133 O O . GLY A 1 1153 ? -7.665 40.568 -27.057 1.00 92.69 1153 GLY A O 1
ATOM 9134 N N . GLY A 1 1154 ? -5.470 41.043 -26.830 1.00 97.50 1154 GLY A N 1
ATOM 9135 C CA . GLY A 1 1154 ? -5.108 39.874 -26.035 1.00 97.50 1154 GLY A CA 1
ATOM 9136 C C . GLY A 1 1154 ? -5.710 39.905 -24.636 1.00 97.50 1154 GLY A C 1
ATOM 9137 O O . GLY A 1 1154 ? -5.980 40.971 -24.075 1.00 97.50 1154 GLY A O 1
ATOM 9138 N N . LYS A 1 1155 ? -5.945 38.721 -24.068 1.00 98.31 1155 LYS A N 1
ATOM 9139 C CA . LYS A 1 1155 ? -6.608 38.560 -22.767 1.00 98.31 1155 LYS A CA 1
ATOM 9140 C C . LYS A 1 1155 ? -5.915 37.498 -21.928 1.00 98.31 1155 LYS A C 1
ATOM 9142 O O . LYS A 1 1155 ? -5.521 36.462 -22.464 1.00 98.31 1155 LYS A O 1
ATOM 9147 N N . ILE A 1 1156 ? -5.843 37.709 -20.617 1.00 98.38 1156 ILE A N 1
ATOM 9148 C CA . ILE A 1 1156 ? -5.377 36.705 -19.654 1.00 98.38 1156 ILE A CA 1
ATOM 9149 C C . ILE A 1 1156 ? -6.388 36.564 -18.517 1.00 98.38 1156 ILE A C 1
ATOM 9151 O O . ILE A 1 1156 ? -6.856 37.557 -17.970 1.00 98.38 1156 ILE A O 1
ATOM 9155 N N . LEU A 1 1157 ? -6.715 35.328 -18.147 1.00 98.50 1157 LEU A N 1
ATOM 9156 C CA . LEU A 1 1157 ? -7.455 34.998 -16.930 1.00 98.50 1157 LEU A CA 1
ATOM 9157 C C . LEU A 1 1157 ? -6.522 34.225 -15.996 1.00 98.50 1157 LEU A C 1
ATOM 9159 O O . LEU A 1 1157 ? -6.085 33.127 -16.342 1.00 98.50 1157 LEU A O 1
ATOM 9163 N N . TYR A 1 1158 ? -6.210 34.808 -14.840 1.00 98.00 1158 TYR A N 1
ATOM 9164 C CA . TYR A 1 1158 ? -5.345 34.214 -13.823 1.00 98.00 1158 TYR A CA 1
ATOM 9165 C C . TYR A 1 1158 ? -6.164 33.713 -12.631 1.00 98.00 1158 TYR A C 1
ATOM 9167 O O . TYR A 1 1158 ? -7.032 34.427 -12.127 1.00 98.00 1158 TYR A O 1
ATOM 9175 N N . VAL A 1 1159 ? -5.850 32.499 -12.173 1.00 97.69 1159 VAL A N 1
ATOM 9176 C CA . VAL A 1 1159 ? -6.324 31.923 -10.911 1.00 97.69 1159 VAL A CA 1
ATOM 9177 C C . VAL A 1 1159 ? -5.117 31.364 -10.158 1.00 97.69 1159 VAL A C 1
ATOM 9179 O O . VAL A 1 1159 ? -4.380 30.540 -10.701 1.00 97.69 1159 VAL A O 1
ATOM 9182 N N . TRP A 1 1160 ? -4.924 31.779 -8.907 1.00 95.69 1160 TRP A N 1
ATOM 9183 C CA . TRP A 1 1160 ? -3.909 31.205 -8.019 1.00 95.69 1160 TRP A CA 1
ATOM 9184 C C . TRP A 1 1160 ? -4.207 29.719 -7.744 1.00 95.69 1160 TRP A C 1
ATOM 9186 O O . TRP A 1 1160 ? -5.329 29.364 -7.371 1.00 95.69 1160 TRP A O 1
ATOM 9196 N N . SER A 1 1161 ? -3.210 28.846 -7.945 1.00 93.25 1161 SER A N 1
ATOM 9197 C CA . SER A 1 1161 ? -3.358 27.376 -7.935 1.00 93.25 1161 SER A CA 1
ATOM 9198 C C . SER A 1 1161 ? -4.040 26.840 -6.680 1.00 93.25 1161 SER A C 1
ATOM 9200 O O . SER A 1 1161 ? -4.907 25.973 -6.772 1.00 93.25 1161 SER A O 1
ATOM 9202 N N . THR A 1 1162 ? -3.693 27.379 -5.513 1.00 91.62 1162 THR A N 1
ATOM 9203 C CA . THR A 1 1162 ? -4.181 26.921 -4.208 1.00 91.62 1162 THR A CA 1
ATOM 9204 C C . THR A 1 1162 ? -5.697 27.021 -4.084 1.00 91.62 1162 THR A C 1
ATOM 9206 O O . THR A 1 1162 ? -6.302 26.185 -3.423 1.00 91.62 1162 THR A O 1
ATOM 9209 N N . LEU A 1 1163 ? -6.342 27.974 -4.768 1.00 93.69 1163 LEU A N 1
ATOM 9210 C CA . LEU A 1 1163 ? -7.805 28.105 -4.780 1.00 93.69 1163 LEU A CA 1
ATOM 9211 C C . LEU A 1 1163 ? -8.495 26.952 -5.520 1.00 93.69 1163 LEU A C 1
ATOM 9213 O O . LEU A 1 1163 ? -9.631 26.613 -5.199 1.00 93.69 1163 LEU A O 1
ATOM 9217 N N . LEU A 1 1164 ? -7.809 26.326 -6.482 1.00 91.50 1164 LEU A N 1
ATOM 9218 C CA . LEU A 1 1164 ? -8.330 25.204 -7.267 1.00 91.50 1164 LEU A CA 1
ATOM 9219 C C . LEU A 1 1164 ? -8.455 23.914 -6.441 1.00 91.50 1164 LEU A C 1
ATOM 9221 O O . LEU A 1 1164 ? -9.167 23.004 -6.861 1.00 91.50 1164 LEU A O 1
ATOM 9225 N N . THR A 1 1165 ? -7.779 23.834 -5.288 1.00 84.56 1165 THR A N 1
ATOM 9226 C CA . THR A 1 1165 ? -7.792 22.672 -4.380 1.00 84.56 1165 THR A CA 1
ATOM 9227 C C . THR A 1 1165 ? -8.643 22.886 -3.124 1.00 84.56 1165 THR A C 1
ATOM 9229 O O . THR A 1 1165 ? -8.710 21.983 -2.296 1.00 84.56 1165 THR A O 1
ATOM 9232 N N . GLN A 1 1166 ? -9.271 24.056 -2.948 1.00 87.12 1166 GLN A N 1
ATOM 9233 C CA . GLN A 1 1166 ? -10.167 24.325 -1.811 1.00 87.12 1166 GLN A CA 1
ATOM 9234 C C . GLN A 1 1166 ? -11.626 23.971 -2.135 1.00 87.12 1166 GLN A C 1
ATOM 9236 O O . GLN A 1 1166 ? -11.979 23.722 -3.287 1.00 87.12 1166 GLN A O 1
ATOM 9241 N N . GLU A 1 1167 ? -12.497 24.060 -1.126 1.00 83.69 1167 GLU A N 1
ATOM 9242 C CA . GLU A 1 1167 ? -13.958 23.895 -1.221 1.00 83.69 1167 GLU A CA 1
ATOM 9243 C C . GLU A 1 1167 ? -14.588 24.658 -2.408 1.00 83.69 1167 GLU A C 1
ATOM 9245 O O . GLU A 1 1167 ? -15.389 24.111 -3.164 1.00 83.69 1167 GLU A O 1
ATOM 9250 N N . TYR A 1 1168 ? -14.163 25.904 -2.642 1.00 88.12 1168 TYR A N 1
ATOM 9251 C CA . TYR A 1 1168 ? -14.669 26.753 -3.729 1.00 88.12 1168 TYR A CA 1
ATOM 9252 C C . TYR A 1 1168 ? -14.056 26.456 -5.112 1.00 88.12 1168 TYR A C 1
ATOM 9254 O O . TYR A 1 1168 ? -14.495 27.032 -6.113 1.00 88.12 1168 TYR A O 1
ATOM 9262 N N . GLY A 1 1169 ? -13.061 25.567 -5.202 1.00 90.12 1169 GLY A N 1
ATOM 9263 C CA . GLY A 1 1169 ? -12.299 25.293 -6.424 1.00 90.12 1169 GLY A CA 1
ATOM 9264 C C . GLY A 1 1169 ? -13.168 24.794 -7.580 1.00 90.12 1169 GLY A C 1
ATOM 9265 O O . GLY A 1 1169 ? -13.026 25.266 -8.709 1.00 90.12 1169 GLY A O 1
ATOM 9266 N N . GLN A 1 1170 ? -14.142 23.920 -7.304 1.00 88.06 1170 GLN A N 1
ATOM 9267 C CA . GLN A 1 1170 ? -15.095 23.448 -8.317 1.00 88.06 1170 GLN A CA 1
ATOM 9268 C C . GLN A 1 1170 ? -16.017 24.574 -8.818 1.00 88.06 1170 GLN A C 1
ATOM 9270 O O . GLN A 1 1170 ? -16.288 24.649 -10.015 1.00 88.06 1170 GLN A O 1
ATOM 9275 N N . THR A 1 1171 ? -16.452 25.491 -7.947 1.00 90.88 1171 THR A N 1
ATOM 9276 C CA . THR A 1 1171 ? -17.255 26.668 -8.335 1.00 90.88 1171 THR A CA 1
ATOM 9277 C C . THR A 1 1171 ? -16.459 27.617 -9.230 1.00 90.88 1171 THR A C 1
ATOM 9279 O O . THR A 1 1171 ? -16.959 28.052 -10.269 1.00 90.88 1171 THR A O 1
ATOM 9282 N N . ILE A 1 1172 ? -15.194 27.877 -8.879 1.00 94.94 1172 ILE A N 1
ATOM 9283 C CA . ILE A 1 1172 ? -14.259 28.666 -9.693 1.00 94.94 1172 ILE A CA 1
ATOM 9284 C C . ILE A 1 1172 ? -14.086 28.022 -11.074 1.00 94.94 1172 ILE A C 1
ATOM 9286 O O . ILE A 1 1172 ? -14.290 28.685 -12.091 1.00 94.94 1172 ILE A O 1
ATOM 9290 N N . LEU A 1 1173 ? -13.782 26.722 -11.129 1.00 94.69 1173 LEU A N 1
ATOM 9291 C CA . LEU A 1 1173 ? -13.604 25.985 -12.382 1.00 94.69 1173 LEU A CA 1
ATOM 9292 C C . LEU A 1 1173 ? -14.882 25.974 -13.236 1.00 94.69 1173 LEU A C 1
ATOM 9294 O O . LEU A 1 1173 ? -14.813 26.254 -14.432 1.00 94.69 1173 LEU A O 1
ATOM 9298 N N . ASN A 1 1174 ? -16.053 25.745 -12.638 1.00 92.12 1174 ASN A N 1
ATOM 9299 C CA . ASN A 1 1174 ? -17.337 25.798 -13.338 1.00 92.12 1174 ASN A CA 1
ATOM 9300 C C . ASN A 1 1174 ? -17.535 27.138 -14.075 1.00 92.12 1174 ASN A C 1
ATOM 9302 O O . ASN A 1 1174 ? -17.850 27.165 -15.269 1.00 92.12 1174 ASN A O 1
ATOM 9306 N N . GLU A 1 1175 ? -17.337 28.266 -13.393 1.00 94.56 1175 GLU A N 1
ATOM 9307 C CA . GLU A 1 1175 ? -17.569 29.582 -13.996 1.00 94.56 1175 GLU A CA 1
ATOM 9308 C C . GLU A 1 1175 ? -16.460 29.987 -14.982 1.00 94.56 1175 GLU A C 1
ATOM 9310 O O . GLU A 1 1175 ? -16.769 30.499 -16.060 1.00 94.56 1175 GLU A O 1
ATOM 9315 N N . VAL A 1 1176 ? -15.189 29.659 -14.707 1.00 95.56 1176 VAL A N 1
ATOM 9316 C CA . VAL A 1 1176 ? -14.074 29.857 -15.656 1.00 95.56 1176 VAL A CA 1
ATOM 9317 C C . VAL A 1 1176 ? -14.338 29.125 -16.975 1.00 95.56 1176 VAL A C 1
ATOM 9319 O O . VAL A 1 1176 ? -14.169 29.696 -18.054 1.00 95.56 1176 VAL A O 1
ATOM 9322 N N . PHE A 1 1177 ? -14.807 27.878 -16.924 1.00 94.00 1177 PHE A N 1
ATOM 9323 C CA . PHE A 1 1177 ? -15.076 27.093 -18.129 1.00 94.00 1177 PHE A CA 1
ATOM 9324 C C . PHE A 1 1177 ? -16.364 27.531 -18.853 1.00 94.00 1177 PHE A C 1
ATOM 9326 O O . PHE A 1 1177 ? -16.394 27.504 -20.085 1.00 94.00 1177 PHE A O 1
ATOM 9333 N N . LYS A 1 1178 ? -17.388 28.038 -18.146 1.00 92.12 1178 LYS A N 1
ATOM 9334 C CA . LYS A 1 1178 ? -18.532 28.747 -18.768 1.00 92.12 1178 LYS A CA 1
ATOM 9335 C C . LYS A 1 1178 ? -18.100 30.034 -19.473 1.00 92.12 1178 LYS A C 1
ATOM 9337 O O . LYS A 1 1178 ? -18.591 30.317 -20.566 1.00 92.12 1178 LYS A O 1
ATOM 9342 N N . PHE A 1 1179 ? -17.184 30.800 -18.880 1.00 93.75 1179 PHE A N 1
ATOM 9343 C CA . PHE A 1 1179 ? -16.614 32.002 -19.491 1.00 93.75 1179 PHE A CA 1
ATOM 9344 C C . PHE A 1 1179 ? -15.771 31.673 -20.732 1.00 93.75 1179 PHE A C 1
ATOM 9346 O O . PHE A 1 1179 ? -15.885 32.349 -21.752 1.00 93.75 1179 PHE A O 1
ATOM 9353 N N . VAL A 1 1180 ? -14.993 30.587 -20.702 1.00 92.50 1180 VAL A N 1
ATOM 9354 C CA . VAL A 1 1180 ? -14.308 30.063 -21.896 1.00 92.50 1180 VAL A CA 1
ATOM 9355 C C . VAL A 1 1180 ? -15.316 29.631 -22.965 1.00 92.50 1180 VAL A C 1
ATOM 9357 O O . VAL A 1 1180 ? -15.152 29.977 -24.133 1.00 92.50 1180 VAL A O 1
ATOM 9360 N N . ALA A 1 1181 ? -16.398 28.945 -22.587 1.00 90.75 1181 ALA A N 1
ATOM 9361 C CA . ALA A 1 1181 ? -17.450 28.545 -23.521 1.00 90.75 1181 ALA A CA 1
ATOM 9362 C C . ALA A 1 1181 ? -18.171 29.734 -24.175 1.00 90.75 1181 ALA A C 1
ATOM 9364 O O . ALA A 1 1181 ? -18.608 29.621 -25.321 1.00 90.75 1181 ALA A O 1
ATOM 9365 N N . SER A 1 1182 ? -18.289 30.878 -23.490 1.00 90.69 1182 SER A N 1
ATOM 9366 C CA . SER A 1 1182 ? -18.883 32.084 -24.077 1.00 90.69 1182 SER A CA 1
ATOM 9367 C C . SER A 1 1182 ? -17.976 32.795 -25.086 1.00 90.69 1182 SER A C 1
ATOM 9369 O O . SER A 1 1182 ? -18.503 33.564 -25.881 1.00 90.69 1182 SER A O 1
ATOM 9371 N N . GLN A 1 1183 ? -16.670 32.492 -25.145 1.00 90.56 1183 GLN A N 1
ATOM 9372 C CA . GLN A 1 1183 ? -15.769 33.029 -26.182 1.00 90.56 1183 GLN A CA 1
ATOM 9373 C C . GLN A 1 1183 ? -15.981 32.394 -27.571 1.00 90.56 1183 GLN A C 1
ATOM 9375 O O . GLN A 1 1183 ? -15.368 32.825 -28.545 1.00 90.56 1183 GLN A O 1
ATOM 9380 N N . PHE A 1 1184 ? -16.819 31.355 -27.665 1.00 87.50 1184 PHE A N 1
ATOM 9381 C CA . PHE A 1 1184 ? -17.153 30.652 -28.910 1.00 87.50 1184 PHE A CA 1
ATOM 9382 C C . PHE A 1 1184 ? -18.594 30.912 -29.388 1.00 87.50 1184 PHE A C 1
ATOM 9384 O O . PHE A 1 1184 ? -19.077 30.186 -30.258 1.00 87.50 1184 PHE A O 1
ATOM 9391 N N . LYS A 1 1185 ? -19.278 31.904 -28.801 1.00 74.12 1185 LYS A N 1
ATOM 9392 C CA . LYS A 1 1185 ? -20.622 32.361 -29.182 1.00 74.12 1185 LYS A CA 1
ATOM 9393 C C . LYS A 1 1185 ? -20.533 33.680 -29.942 1.00 74.12 1185 LYS A C 1
ATOM 9395 O O . LYS A 1 1185 ? -21.100 33.724 -31.051 1.00 74.12 1185 LYS A O 1
#

Radius of gyration: 33.15 Å; chains: 1; bounding box: 88×109×89 Å

Secondary structure (DSSP, 8-state):
----------------------------TT--EEEETTEEEEEEEETTEEEEEEEEETTEEEEEEESSGGGSEEEEEEEEEEETTEEEEEEEEEEEPTTS--EE-TT-EEEEEEETT-SSPEEEEEEEEEE--HHHHHHHH-S---EEEEEE-TT-SEEEETTEEEE-TTT-SIIIII---TTT--SSB-SS-TTBB--EEGGG-SS-EEEEEETTTTEEEEEE-HHHHHHT-TTTT-EEEEEEEETTEEEEEEEESS--SGGG-S-----TT-EEEEEEEEEEES---TTS-HHHHHHHHHHHHHTTTSPPB-SSEE-TTS-HHHHHHTTSPPPP--S--EEE--TT--SSB-TT-EEE--GGGGGS-HHHHHHTT-HHHHHHHHHHHHHHGGG-EEEEETTEEEEE--BSSBS-BPTTS-SS--BS--TTHHHHHHHHHHHHHHH--GGGHHHHHHHHHHHTT-TTSS-SSSSSTTS-BGGGHHHHHHHHHHHHHHHTT-TTTHHHHHHHHHHHHHHHHHT--B-SS-S-TTSS---TT-B-SBSSGGGTTEE-SHHHHHHHHHHHHHHHHH--HHHHHHHHHHHHHGGGGB-S---SSGGG--GGGB-S-EE-STT-TT-BT-B-S-------TTTSPPTT-SEEEEE-SS-EEEEESSSS-EEEEEEEEETTTEEEEEEEES-SS-EEEEEE-TTS--TT--EEEEETTEEEEPPBTTTEEE-TT-TTEEEEEEE-TT-EEEES---TTSPPPP---SSB--PPPTTTTEETTEEE------B-----TT-TTS-TTPPPEEEEETTEEEEEPPHHHHTS--BB-S-EEEEEEEES-SEEEEEEEE-SSS-EEEEEETTS-EEEPPS--EEEEE-SSTT---EEEEEEEEPPTT-EEEEEEEESEEEEEEEEE-S-HHHHHHHHHHHHHHHHHHHHHHHHHHHHHHHHHHTTTSPTT-EEE-SS---SHHHHHHHHTTHHHHEEEPPHHHHH-TTTSSTTT-SEEEE-SSSEEE--SSSTTHHHHHHHHHHHTTPEEEE--SSSSTT-EEEBTTB---S---HHHHTT-PPP--BSS-SS--EEEE-TT-SS--S--SEEEPPSSS---B--B-GGGS-TTEEEEEEEEETTTEEEEEEEEE-SSTTTT-EEEEE-GGGGGSTTHHHHHHHHHHHHHHTT-